Protein AF-0000000069282325 (afdb_homodimer)

Solvent-accessible surface area (backbone atoms only — not comparable to full-atom values): 50244 Å² total; per-residue (Å²): 66,55,32,49,25,69,45,40,58,44,73,39,79,39,74,32,34,41,27,24,21,74,77,53,56,70,60,73,75,55,69,49,64,54,60,47,85,83,35,63,87,55,70,37,55,46,41,60,53,33,36,23,54,58,71,39,31,24,34,30,33,50,75,58,65,69,77,54,68,86,50,83,54,43,50,70,36,52,60,74,49,69,88,50,70,65,40,50,31,32,39,40,18,41,39,78,93,52,82,46,77,39,75,33,65,33,29,32,67,45,75,44,69,40,68,32,70,80,31,67,33,75,34,57,30,33,31,26,58,19,75,50,51,86,12,26,28,7,3,35,26,22,31,65,86,76,58,25,28,45,20,36,24,40,68,62,84,47,90,89,54,83,54,67,53,17,31,23,36,34,15,33,58,50,42,49,52,48,51,51,45,27,66,38,48,60,67,59,48,45,41,34,66,56,37,62,92,58,79,64,43,35,72,44,47,75,50,76,57,38,30,89,51,56,43,68,44,67,40,56,20,62,46,44,36,58,74,62,60,46,80,86,60,48,14,25,36,27,51,37,61,52,61,53,55,37,67,83,52,95,79,31,63,58,68,67,79,65,67,65,49,61,68,26,26,43,28,24,55,67,83,30,54,24,34,30,77,32,32,20,73,50,75,89,40,78,35,48,46,62,44,62,50,55,71,44,56,59,66,40,72,36,50,30,34,30,42,49,94,79,34,79,42,82,41,62,38,66,25,38,61,75,66,52,20,32,44,68,63,81,70,75,58,50,75,53,43,43,34,55,54,38,36,31,32,29,59,50,36,43,69,64,55,63,72,39,55,78,79,66,50,55,34,58,59,47,29,37,54,56,49,41,65,40,41,95,69,27,56,31,48,30,22,39,59,32,27,46,82,45,81,71,39,39,63,52,76,56,39,72,71,82,50,31,34,55,47,24,48,73,85,41,71,43,29,27,61,70,52,44,46,49,54,51,55,59,54,59,71,39,72,68,59,71,46,38,37,36,32,40,44,48,92,45,54,48,75,50,42,36,46,44,59,63,31,70,61,47,37,53,49,48,24,64,73,71,68,45,59,74,45,27,57,45,86,45,62,42,64,61,120,66,54,31,50,25,69,45,40,57,43,72,38,80,39,72,31,33,41,28,23,21,75,79,53,54,70,59,75,74,54,70,49,64,56,60,48,84,84,36,63,87,55,70,38,54,46,42,60,52,33,36,24,54,59,72,39,32,26,36,31,33,53,75,57,65,70,76,52,67,87,50,83,55,44,50,70,36,50,61,72,50,67,88,51,71,65,40,51,33,33,40,40,19,41,39,79,92,51,82,47,78,40,76,34,64,35,30,31,67,44,75,43,68,40,67,31,69,81,33,66,33,74,34,58,31,33,31,26,59,20,73,52,51,86,13,26,30,8,3,35,25,22,31,64,86,76,58,25,28,44,20,37,24,41,69,64,84,49,90,86,58,83,56,67,55,18,33,23,38,34,15,32,57,50,43,50,53,48,50,51,45,28,67,39,49,59,67,58,47,45,41,37,66,56,38,62,91,57,81,63,43,35,73,44,46,76,51,76,56,37,31,87,50,57,42,68,44,67,41,56,20,62,46,45,36,58,74,61,60,46,80,86,60,48,14,25,36,27,50,38,60,52,62,54,58,38,67,84,52,96,79,30,62,57,69,67,78,65,66,65,48,60,68,26,26,44,28,23,55,67,83,29,55,24,34,30,77,33,33,22,72,49,75,90,39,77,34,48,45,62,44,62,48,54,71,43,58,61,65,40,72,36,50,32,35,27,43,50,95,78,36,81,40,80,41,62,38,66,25,38,62,73,67,52,19,31,45,68,63,80,69,75,59,52,77,51,44,44,32,54,53,39,38,31,31,30,60,51,35,42,68,65,55,64,74,38,56,80,76,66,49,54,36,57,58,47,29,38,54,56,49,41,65,40,42,97,71,28,58,31,48,30,22,40,57,32,28,46,84,46,81,71,39,39,64,51,76,57,40,72,72,80,51,32,35,54,46,24,50,73,84,40,72,41,28,27,60,68,51,45,42,49,52,52,56,57,53,60,72,37,72,66,58,71,48,38,36,35,33,41,44,48,92,45,54,47,74,51,41,35,45,42,60,62,31,68,60,46,35,54,50,50,23,62,74,70,69,44,59,72,46,29,59,45,84,45,63,45,64,60,122

pLDDT: mean 85.42, std 14.08, range [21.05, 98.5]

Secondary structure (DSSP, 8-state):
-EEEEEEEETTEEEEEEEE-HHHHTT-SS-EEE--TTTS-S-EEEEEEEEEEGGGTEEEEEESSGGGGTTSPPBPBPPTT--PPTT-EEEEEE--TT-SS-EEEEEEEEEEEEEE-TTT--EEEEEEE-S---TTTTT-EEEETTT--EEEEEE----SSS--S-EEEEEHHHHHHHHHHHHHS-HHHHHHHHHS-SSS--SPPEE---EE--EEEEE---HHHHHHTT-TT---EEEEEEPP---SSSTT----PPPSS-TT-EEEEETTEEP-TTSEEEETTEEEEHHHHHHTSPTT-EEEEEEEETTEEEEEEEE-EE---SS-S---S-PPP-EEETTEEEEE--HHHHHTS-GGGS-HHHHHHHHH---BTTBSS-EEEEEE---GGGBTBPPB----PEEEEETTEEP-SHHHHHHHHHHHHTSSSSEEEEEEE-TT--EEEEEESTTHHHHHHHHHHHHT--GGGTTT------/-EEEEEEEETTEEEEEEEE-HHHHTT-SS-EEE--TTTS-S-EEEEEEEEEEGGGTEEEEEESSGGGGTTSPPBPBPPTT--PPTT-EEEEEE--TT-SS-EEEEEEEEEEEEEE-TTT--EEEEEEE-S---TTTTT-EEEETTT--EEEEEE----SSS--S-EEEEEHHHHHHHHHHHHHS-HHHHHHHHHS-SSS--SPPEE---EE--EEEEE--SHHHHHHTT-TT---EEEEEEPP---SSSTT----PPPSS-TT-EEEEETTEEP-TTSEEEETTEEEEHHHHHHTSPTT-EEEEEEEETTEEEEEEEE-EE---SS-S---S-PPP-EEETTEEEEE--HHHHHTS-GGGS-HHHHHHHHH---BTTBSS-EEEEEE---GGGBTBPPB----PEEEEETTEEP-SHHHHHHHHHHHHTSSSSEEEEEEE-TT--EEEEEESTTHHHHHHHHHHHHT--GGGTTT------

Foldseek 3Di:
DWFWAWAAFQNRIATKTKFFQVVCWQPLWDWDADFVVPDPRDIFTKFWAEHEQQLGITIIATPPRVVCVVPDGAAADDLLAADDFQFKKKQWWAAPPDSGIDIWIWTWHDWAWDADQRQRHTETKTKTLTQDHPGRHTTFIAGPPPRHGQFGWHADPDPPDGPSIIMTRGRSLVVLRRVVSNPDHPVSSCQQVPPPPPSQRHDHHYFFFWDLQFDKAFPPDPVSCVVLQQVPAFFIFTAGGAQQQADDDNQHDSDDDFQDDHGKGWQAKQRFGQHRGQWTDGSNDIYRCSHVRRSDGQQDWGWTWIQDPNDTDITIGGIHGDAAQERSDDTPWDFWWADFLQFIKGFHYPVVQVVDDPVPRAPVSVCCVVPNGADSQARTFMWRQFGGDDPQQPPDDGGGPNTWTWQAKPPHGAHHRLSVLVVVVVVLVDQWDKIWTWTDGPVGIDIGIGTSHCRLVSLVVRCVVVVNPSCSNHSDGPTPD/DWFWAWAAFQNRTATKTKFFQVVCWQPLWDWDADFVVPDPRDIFTKFWAEHEQQLGITIIDTPPRVVCVVPDGAAADDLLAADDWFFKKKFWWAAPPDSGIDIWIWTWHDWAFDADQRQRDTETKTKTLTQDHPGRHTTFIAGPPPRHGQFGWHDHPDDPDRPSMIMTRGRSLVVLRRVVSNPDHPVSSCQQVPPPPPSQRDDHHYFFFWDLQFDWAFPPDPVSCVVLQQVPAFFIFTAGGAQQQADDDNLHDSDDDFQDDHGKGWQAKQRFGQHRGQWTDGSNDIYRCNHVRRSDGQQDWGWTWIQDPNDTDITIGGIHGDAAQERSDDTPWDFWWADFLQFIKGFHYPVVQVVDDPVPRAPVSVCCRVPNGADSQARTFMWRQFGGDDPQQPPDDGGGPNTWTWQAKPPHGAHHRLSVLVVVVVVLVDQWDKIWTWTDGPVGIDIGIGTSHCRLVSLVVRCVVVVNPSCSNHSDGPGPD

Structure (mmCIF, N/CA/C/O backbone):
data_AF-0000000069282325-model_v1
#
loop_
_entity.id
_entity.type
_entity.pdbx_description
1 polymer 'Protease Do-like PDZ domain-containing protein'
#
loop_
_atom_site.group_PDB
_atom_site.id
_atom_site.type_symbol
_atom_site.label_atom_id
_atom_site.label_alt_id
_atom_site.label_comp_id
_atom_site.label_asym_id
_atom_site.label_entity_id
_atom_site.label_seq_id
_atom_site.pdbx_PDB_ins_code
_atom_site.Cartn_x
_atom_site.Cartn_y
_atom_site.Cartn_z
_atom_site.occupancy
_atom_site.B_iso_or_equiv
_atom_site.auth_seq_id
_atom_site.auth_comp_id
_atom_site.auth_asym_id
_atom_site.auth_atom_id
_atom_site.pdbx_PDB_model_num
ATOM 1 N N . SER A 1 1 ? 0.704 37.031 -4.48 1 88.56 1 SER A N 1
ATOM 2 C CA . SER A 1 1 ? 0.218 38.312 -3.977 1 88.56 1 SER A CA 1
ATOM 3 C C . SER A 1 1 ? 0.228 38.375 -2.453 1 88.56 1 SER A C 1
ATOM 5 O O . SER A 1 1 ? 0.447 37.344 -1.804 1 88.56 1 SER A O 1
ATOM 7 N N . GLY A 1 2 ? 0.086 39.594 -1.885 1 92.12 2 GLY A N 1
ATOM 8 C CA . GLY A 1 2 ? 0.056 39.781 -0.444 1 92.12 2 GLY A CA 1
ATOM 9 C C . GLY A 1 2 ? -0.544 41.125 -0.033 1 92.12 2 GLY A C 1
ATOM 10 O O . GLY A 1 2 ? -0.777 42 -0.876 1 92.12 2 GLY A O 1
ATOM 11 N N . ALA A 1 3 ? -0.878 41.219 1.187 1 93.62 3 ALA A N 1
ATOM 12 C CA . ALA A 1 3 ? -1.47 42.438 1.742 1 93.62 3 ALA A CA 1
ATOM 13 C C . ALA A 1 3 ? -0.543 43.094 2.77 1 93.62 3 ALA A C 1
ATOM 15 O O . ALA A 1 3 ? 0.059 42.375 3.592 1 93.62 3 ALA A O 1
ATOM 16 N N . VAL A 1 4 ? -0.42 44.406 2.645 1 93.75 4 VAL A N 1
ATOM 17 C CA . VAL A 1 4 ? 0.321 45.125 3.676 1 93.75 4 VAL A CA 1
ATOM 18 C C . VAL A 1 4 ? -0.555 45.281 4.914 1 93.75 4 VAL A C 1
ATOM 20 O O . VAL A 1 4 ? -1.669 45.812 4.828 1 93.75 4 VAL A O 1
ATOM 23 N N . ILE A 1 5 ? -0.067 44.844 6.016 1 95.62 5 ILE A N 1
ATOM 24 C CA . ILE A 1 5 ? -0.786 44.969 7.277 1 95.62 5 ILE A CA 1
ATOM 25 C C . ILE A 1 5 ? 0.131 45.594 8.336 1 95.62 5 ILE A C 1
ATOM 27 O O . ILE A 1 5 ? 1.348 45.656 8.148 1 95.62 5 ILE A O 1
ATOM 31 N N . SER A 1 6 ? -0.548 46.125 9.375 1 93.38 6 SER A N 1
ATOM 32 C CA . SER A 1 6 ? 0.192 46.5 10.562 1 93.38 6 SER A CA 1
ATOM 33 C C . SER A 1 6 ? 0.178 45.406 11.617 1 93.38 6 SER A C 1
ATOM 35 O O . SER A 1 6 ? -0.881 44.875 11.953 1 93.38 6 SER A O 1
ATOM 37 N N . CYS A 1 7 ? 1.321 45.031 12.016 1 90.75 7 CYS A N 1
ATOM 38 C CA . CYS A 1 7 ? 1.396 44 13.039 1 90.75 7 CYS A CA 1
ATOM 39 C C . CYS A 1 7 ? 2.588 44.219 13.961 1 90.75 7 CYS A C 1
ATOM 41 O O . CYS A 1 7 ? 3.311 45.219 13.82 1 90.75 7 CYS A O 1
ATOM 43 N N . SER A 1 8 ? 2.57 43.438 15.016 1 90.44 8 SER A N 1
ATOM 44 C CA . SER A 1 8 ? 3.688 43.469 15.953 1 90.44 8 SER A CA 1
ATOM 45 C C . SER A 1 8 ? 4.594 42.25 15.789 1 90.44 8 SER A C 1
ATOM 47 O O . SER A 1 8 ? 4.129 41.125 15.836 1 90.44 8 SER A O 1
ATOM 49 N N . VAL A 1 9 ? 5.777 42.5 15.516 1 87.81 9 VAL A N 1
ATOM 50 C CA . VAL A 1 9 ? 6.781 41.438 15.43 1 87.81 9 VAL A CA 1
ATOM 51 C C . VAL A 1 9 ? 7.723 41.531 16.625 1 87.81 9 VAL A C 1
ATOM 53 O O . VAL A 1 9 ? 8.539 42.469 16.719 1 87.81 9 VAL A O 1
ATOM 56 N N . GLY A 1 10 ? 7.621 40.625 17.531 1 83.19 10 GLY A N 1
ATOM 57 C CA . GLY A 1 10 ? 8.43 40.688 18.734 1 83.19 10 GLY A CA 1
ATOM 58 C C . GLY A 1 10 ? 8.172 41.906 19.594 1 83.19 10 GLY A C 1
ATOM 59 O O . GLY A 1 10 ? 9.109 42.5 20.125 1 83.19 10 GLY A O 1
ATOM 60 N N . GLY A 1 11 ? 7.004 42.406 19.516 1 83.88 11 GLY A N 1
ATOM 61 C CA . GLY A 1 11 ? 6.645 43.531 20.344 1 83.88 11 GLY A CA 1
ATOM 62 C C . GLY A 1 11 ? 6.859 44.875 19.641 1 83.88 11 GLY A C 1
ATOM 63 O O . GLY A 1 11 ? 6.574 45.938 20.219 1 83.88 11 GLY A O 1
ATOM 64 N N . VAL A 1 12 ? 7.375 44.812 18.484 1 85.62 12 VAL A N 1
ATOM 65 C CA . VAL A 1 12 ? 7.629 46.062 17.75 1 85.62 12 VAL A CA 1
ATOM 66 C C . VAL A 1 12 ? 6.609 46.219 16.625 1 85.62 12 VAL A C 1
ATOM 68 O O . VAL A 1 12 ? 6.43 45.312 15.812 1 85.62 12 VAL A O 1
ATOM 71 N N . ALA A 1 13 ? 5.992 47.312 16.609 1 89 13 ALA A N 1
ATOM 72 C CA . ALA A 1 13 ? 5.02 47.594 15.562 1 89 13 ALA A CA 1
ATOM 73 C C . ALA A 1 13 ? 5.703 47.75 14.211 1 89 13 ALA A C 1
ATOM 75 O O . ALA A 1 13 ? 6.703 48.469 14.102 1 89 13 ALA A O 1
ATOM 76 N N . ARG A 1 14 ? 5.219 47.031 13.219 1 89.06 14 ARG A N 1
ATOM 77 C CA . ARG A 1 14 ? 5.785 47.062 11.875 1 89.06 14 ARG A CA 1
ATOM 78 C C . ARG A 1 14 ? 4.695 46.906 10.812 1 89.06 14 ARG A C 1
ATOM 80 O O . ARG A 1 14 ? 3.611 46.406 11.102 1 89.06 14 ARG A O 1
ATOM 87 N N . ARG A 1 15 ? 5.086 47.5 9.672 1 93.31 15 ARG A N 1
ATOM 88 C CA . ARG A 1 15 ? 4.34 47.094 8.477 1 93.31 15 ARG A CA 1
ATOM 89 C C . ARG A 1 15 ? 4.922 45.812 7.871 1 93.31 15 ARG A C 1
ATOM 91 O O . ARG A 1 15 ? 6.145 45.688 7.773 1 93.31 15 ARG A O 1
ATOM 98 N N . ALA A 1 16 ? 4.082 44.938 7.633 1 93.75 16 ALA A N 1
ATOM 99 C CA . ALA A 1 16 ? 4.488 43.625 7.082 1 93.75 16 ALA A CA 1
ATOM 100 C C . ALA A 1 16 ? 3.561 43.219 5.949 1 93.75 16 ALA A C 1
ATOM 102 O O . ALA A 1 16 ? 2.514 43.812 5.73 1 93.75 16 ALA A O 1
ATOM 103 N N . VAL A 1 17 ? 4.02 42.25 5.168 1 94.44 17 VAL A N 1
ATOM 104 C CA . VAL A 1 17 ? 3.217 41.688 4.078 1 94.44 17 VAL A CA 1
ATOM 105 C C . VAL A 1 17 ? 2.674 40.344 4.48 1 94.44 17 VAL A C 1
ATOM 107 O O . VAL A 1 17 ? 3.443 39.406 4.773 1 94.44 17 VAL A O 1
ATOM 110 N N . LEU A 1 18 ? 1.377 40.219 4.566 1 96.38 18 LEU A N 1
ATOM 111 C CA . LEU A 1 18 ? 0.688 38.938 4.801 1 96.38 18 LEU A CA 1
ATOM 112 C C . LEU A 1 18 ? 0.387 38.25 3.484 1 96.38 18 LEU A C 1
ATOM 114 O O . LEU A 1 18 ? -0.19 38.844 2.572 1 96.38 18 LEU A O 1
ATOM 118 N N . THR A 1 19 ? 0.821 36.969 3.326 1 95.19 19 THR A N 1
ATOM 119 C CA . THR A 1 19 ? 0.624 36.188 2.107 1 95.19 19 THR A CA 1
ATOM 120 C C . THR A 1 19 ? 0.444 34.719 2.432 1 95.19 19 THR A C 1
ATOM 122 O O . THR A 1 19 ? 0.155 34.375 3.574 1 95.19 19 THR A O 1
ATOM 125 N N . ALA A 1 20 ? 0.375 33.875 1.356 1 93.38 20 ALA A N 1
ATOM 126 C CA . ALA A 1 20 ? 0.228 32.438 1.534 1 93.38 20 ALA A CA 1
ATOM 127 C C . ALA A 1 20 ? 1.59 31.766 1.604 1 93.38 20 ALA A C 1
ATOM 129 O O . ALA A 1 20 ? 2.521 32.156 0.893 1 93.38 20 ALA A O 1
ATOM 130 N N . ALA A 1 21 ? 1.636 30.766 2.461 1 92.94 21 ALA A N 1
ATOM 131 C CA . ALA A 1 21 ? 2.885 30.031 2.629 1 92.94 21 ALA A CA 1
ATOM 132 C C . ALA A 1 21 ? 3.322 29.375 1.316 1 92.94 21 ALA A C 1
ATOM 134 O O . ALA A 1 21 ? 4.516 29.328 1.014 1 92.94 21 ALA A O 1
ATOM 135 N N . HIS A 1 22 ? 2.375 28.859 0.564 1 88.81 22 HIS A N 1
ATOM 136 C CA . HIS A 1 22 ? 2.746 28.156 -0.655 1 88.81 22 HIS A CA 1
ATOM 137 C C . HIS A 1 22 ? 3.348 29.109 -1.685 1 88.81 22 HIS A C 1
ATOM 139 O O . HIS A 1 22 ? 4.02 28.672 -2.621 1 88.81 22 HIS A O 1
ATOM 145 N N . VAL A 1 23 ? 3.086 30.375 -1.561 1 86.31 23 VAL A N 1
ATOM 146 C CA . VAL A 1 23 ? 3.621 31.375 -2.469 1 86.31 23 VAL A CA 1
ATOM 147 C C . VAL A 1 23 ? 5.125 31.531 -2.242 1 86.31 23 VAL A C 1
ATOM 149 O O . VAL A 1 23 ? 5.875 31.812 -3.182 1 86.31 23 VAL A O 1
ATOM 152 N N . ILE A 1 24 ? 5.574 31.297 -1.088 1 86.81 24 ILE A N 1
ATOM 153 C CA . ILE A 1 24 ? 6.973 31.562 -0.764 1 86.81 24 ILE A CA 1
ATOM 154 C C . ILE A 1 24 ? 7.719 30.234 -0.577 1 86.81 24 ILE A C 1
ATOM 156 O O . ILE A 1 24 ? 8.938 30.234 -0.383 1 86.81 24 ILE A O 1
ATOM 160 N N . ALA A 1 25 ? 7.004 29.172 -0.599 1 83.69 25 ALA A N 1
ATOM 161 C CA . ALA A 1 25 ? 7.594 27.875 -0.266 1 83.69 25 ALA A CA 1
ATOM 162 C C . ALA A 1 25 ? 8.789 27.578 -1.162 1 83.69 25 ALA A C 1
ATOM 164 O O . ALA A 1 25 ? 8.734 27.781 -2.377 1 83.69 25 ALA A O 1
ATOM 165 N N . ASP A 1 26 ? 9.914 27.078 -0.525 1 71.88 26 ASP A N 1
ATOM 166 C CA . ASP A 1 26 ? 11.125 26.562 -1.15 1 71.88 26 ASP A CA 1
ATOM 167 C C . ASP A 1 26 ? 11.844 27.656 -1.949 1 71.88 26 ASP A C 1
ATOM 169 O O . ASP A 1 26 ? 12.625 27.359 -2.855 1 71.88 26 ASP A O 1
ATOM 173 N N . SER A 1 27 ? 11.406 28.953 -1.62 1 72.56 27 SER A N 1
ATOM 174 C CA . SER A 1 27 ? 12.078 30.062 -2.281 1 72.56 27 SER A CA 1
ATOM 175 C C . SER A 1 27 ? 13.367 30.438 -1.552 1 72.56 27 SER A C 1
ATOM 177 O O . SER A 1 27 ? 13.414 30.422 -0.32 1 72.56 27 SER A O 1
ATOM 179 N N . ARG A 1 28 ? 14.406 30.656 -2.32 1 68.56 28 ARG A N 1
ATOM 180 C CA . ARG A 1 28 ? 15.688 31.062 -1.747 1 68.56 28 ARG A CA 1
ATOM 181 C C . ARG A 1 28 ? 15.867 32.562 -1.814 1 68.56 28 ARG A C 1
ATOM 183 O O . ARG A 1 28 ? 16.656 33.156 -1.056 1 68.56 28 ARG A O 1
ATOM 190 N N . TYR A 1 29 ? 15.25 33.188 -2.676 1 74.62 29 TYR A N 1
ATOM 191 C CA . TYR A 1 29 ? 15.312 34.625 -2.893 1 74.62 29 TYR A CA 1
ATOM 192 C C . TYR A 1 29 ? 13.93 35.188 -3.184 1 74.62 29 TYR A C 1
ATOM 194 O O . TYR A 1 29 ? 13.312 34.844 -4.199 1 74.62 29 TYR A O 1
ATOM 202 N N . LEU A 1 30 ? 13.477 36 -2.168 1 81.81 30 LEU A N 1
ATOM 203 C CA . LEU A 1 30 ? 12.117 36.531 -2.277 1 81.81 30 LEU A CA 1
ATOM 204 C C . LEU A 1 30 ? 12.117 38.031 -2.43 1 81.81 30 LEU A C 1
ATOM 206 O O . LEU A 1 30 ? 12.805 38.75 -1.688 1 81.81 30 LEU A O 1
ATOM 210 N N . GLN A 1 31 ? 11.43 38.469 -3.504 1 84.81 31 GLN A N 1
ATOM 211 C CA . GLN A 1 31 ? 11.227 39.906 -3.715 1 84.81 31 GLN A CA 1
ATOM 212 C C . GLN A 1 31 ? 9.742 40.219 -3.793 1 84.81 31 GLN A C 1
ATOM 214 O O . GLN A 1 31 ? 8.938 39.406 -4.242 1 84.81 31 GLN A O 1
ATOM 219 N N . VAL A 1 32 ? 9.438 41.406 -3.293 1 85 32 VAL A N 1
ATOM 220 C CA . VAL A 1 32 ? 8.07 41.906 -3.344 1 85 32 VAL A CA 1
ATOM 221 C C . VAL A 1 32 ? 8.031 43.188 -4.172 1 85 32 VAL A C 1
ATOM 223 O O . VAL A 1 32 ? 8.922 44.031 -4.07 1 85 32 VAL A O 1
ATOM 226 N N . GLN A 1 33 ? 7.094 43.281 -5.02 1 82.69 33 GLN A N 1
ATOM 227 C CA . GLN A 1 33 ? 6.836 44.469 -5.812 1 82.69 33 GLN A CA 1
ATOM 228 C C . GLN A 1 33 ? 5.527 45.125 -5.395 1 82.69 33 GLN A C 1
ATOM 230 O O . GLN A 1 33 ? 4.523 44.469 -5.176 1 82.69 33 GLN A O 1
ATOM 235 N N . ARG A 1 34 ? 5.664 46.469 -5.285 1 82.44 34 ARG A N 1
ATOM 236 C CA . ARG A 1 34 ? 4.449 47.219 -4.996 1 82.44 34 ARG A CA 1
ATOM 237 C C . ARG A 1 34 ? 3.559 47.312 -6.23 1 82.44 34 ARG A C 1
ATOM 239 O O . ARG A 1 34 ? 4.012 47.062 -7.352 1 82.44 34 ARG A O 1
ATOM 246 N N . THR A 1 35 ? 2.312 47.531 -5.914 1 78.06 35 THR A N 1
ATOM 247 C CA . THR A 1 35 ? 1.369 47.594 -7.023 1 78.06 35 THR A CA 1
ATOM 248 C C . THR A 1 35 ? 1.822 48.625 -8.07 1 78.06 35 THR A C 1
ATOM 250 O O . THR A 1 35 ? 2.16 49.75 -7.73 1 78.06 35 THR A O 1
ATOM 253 N N . ASN A 1 36 ? 1.718 48.188 -9.25 1 68.94 36 ASN A N 1
ATOM 254 C CA . ASN A 1 36 ? 2.201 49 -10.359 1 68.94 36 ASN A CA 1
ATOM 255 C C . ASN A 1 36 ? 1.26 50.156 -10.648 1 68.94 36 ASN A C 1
ATOM 257 O O . ASN A 1 36 ? 1.641 51.125 -11.328 1 68.94 36 ASN A O 1
ATOM 261 N N . ASP A 1 37 ? 0.172 50.031 -10.203 1 72.06 37 ASP A N 1
ATOM 262 C CA . ASP A 1 37 ? -0.803 51.094 -10.5 1 72.06 37 ASP A CA 1
ATOM 263 C C . ASP A 1 37 ? -0.429 52.406 -9.812 1 72.06 37 ASP A C 1
ATOM 265 O O . ASP A 1 37 ? -0.77 53.469 -10.297 1 72.06 37 ASP A O 1
ATOM 269 N N . ARG A 1 38 ? 0.29 52.281 -8.734 1 76.19 38 ARG A N 1
ATOM 270 C CA . ARG A 1 38 ? 0.593 53.469 -7.945 1 76.19 38 ARG A CA 1
ATOM 271 C C . ARG A 1 38 ? 2.1 53.688 -7.801 1 76.19 38 ARG A C 1
ATOM 273 O O . ARG A 1 38 ? 2.568 54.781 -7.566 1 76.19 38 ARG A O 1
ATOM 280 N N . PHE A 1 39 ? 2.668 52.5 -7.895 1 80 39 PHE A N 1
ATOM 281 C CA . PHE A 1 39 ? 4.098 52.562 -7.609 1 80 39 PHE A CA 1
ATOM 282 C C . PHE A 1 39 ? 4.91 52.062 -8.805 1 80 39 PHE A C 1
ATOM 284 O O . PHE A 1 39 ? 4.352 51.531 -9.766 1 80 39 PHE A O 1
ATOM 291 N N . GLY A 1 40 ? 6.176 52.375 -8.844 1 73.94 40 GLY A N 1
ATOM 292 C CA . GLY A 1 40 ? 7.051 51.875 -9.891 1 73.94 40 GLY A CA 1
ATOM 293 C C . GLY A 1 40 ? 7.332 50.406 -9.789 1 73.94 40 GLY A C 1
ATOM 294 O O . GLY A 1 40 ? 6.809 49.719 -8.898 1 73.94 40 GLY A O 1
ATOM 295 N N . GLY A 1 41 ? 7.879 49.781 -10.68 1 76.81 41 GLY A N 1
ATOM 296 C CA . GLY A 1 41 ? 8.188 48.375 -10.789 1 76.81 41 GLY A CA 1
ATOM 297 C C . GLY A 1 41 ? 9.359 47.969 -9.93 1 76.81 41 GLY A C 1
ATOM 298 O O . GLY A 1 41 ? 9.969 46.906 -10.164 1 76.81 41 GLY A O 1
ATOM 299 N N . GLU A 1 42 ? 9.586 48.781 -8.875 1 82.38 42 GLU A N 1
ATOM 300 C CA . GLU A 1 42 ? 10.727 48.438 -8.023 1 82.38 42 GLU A CA 1
ATOM 301 C C . GLU A 1 42 ? 10.461 47.188 -7.199 1 82.38 42 GLU A C 1
ATOM 303 O O . GLU A 1 42 ? 9.352 47 -6.711 1 82.38 42 GLU A O 1
ATOM 308 N N . LYS A 1 43 ? 11.43 46.406 -7.121 1 86.31 43 LYS A N 1
ATOM 309 C CA . LYS A 1 43 ? 11.375 45.156 -6.328 1 86.31 43 LYS A CA 1
ATOM 310 C C . LYS A 1 43 ? 12.188 45.312 -5.051 1 86.31 43 LYS A C 1
ATOM 312 O O . LYS A 1 43 ? 13.266 45.906 -5.055 1 86.31 43 LYS A O 1
ATOM 317 N N . PHE A 1 44 ? 11.68 44.812 -3.975 1 87 44 PHE A N 1
ATOM 318 C CA . PHE A 1 44 ? 12.305 44.938 -2.662 1 87 44 PHE A CA 1
ATOM 319 C C . PHE A 1 44 ? 12.609 43.562 -2.088 1 87 44 PHE A C 1
ATOM 321 O O . PHE A 1 44 ? 11.773 42.656 -2.146 1 87 44 PHE A O 1
ATOM 328 N N . ARG A 1 45 ? 13.797 43.5 -1.604 1 87.25 45 ARG A N 1
ATOM 329 C CA . ARG A 1 45 ? 14.148 42.281 -0.906 1 87.25 45 ARG A CA 1
ATOM 330 C C . ARG A 1 45 ? 13.336 42.094 0.373 1 87.25 45 ARG A C 1
ATOM 332 O O . ARG A 1 45 ? 13.078 43.094 1.076 1 87.25 45 ARG A O 1
ATOM 339 N N . THR A 1 46 ? 12.984 40.875 0.596 1 88.38 46 THR A N 1
ATOM 340 C CA . THR A 1 46 ? 12.109 40.625 1.73 1 88.38 46 THR A CA 1
ATOM 341 C C . THR A 1 46 ? 12.648 39.5 2.586 1 88.38 46 THR A C 1
ATOM 343 O O . THR A 1 46 ? 13.453 38.688 2.117 1 88.38 46 THR A O 1
ATOM 346 N N . ARG A 1 47 ? 12.281 39.531 3.799 1 87.44 47 ARG A N 1
ATOM 347 C CA . ARG A 1 47 ? 12.578 38.469 4.754 1 87.44 47 ARG A CA 1
ATOM 348 C C . ARG A 1 47 ? 11.297 37.812 5.242 1 87.44 47 ARG A C 1
ATOM 350 O O . ARG A 1 47 ? 10.312 38.469 5.555 1 87.44 47 ARG A O 1
ATOM 357 N N . VAL A 1 48 ? 11.375 36.5 5.305 1 91.06 48 VAL A N 1
ATOM 358 C CA . VAL A 1 48 ? 10.258 35.781 5.883 1 91.06 48 VAL A CA 1
ATOM 359 C C . VAL A 1 48 ? 10.367 35.781 7.406 1 91.06 48 VAL A C 1
ATOM 361 O O . VAL A 1 48 ? 11.336 35.25 7.965 1 91.06 48 VAL A O 1
ATOM 364 N N . VAL A 1 49 ? 9.461 36.344 8.016 1 92.12 49 VAL A N 1
ATOM 365 C CA . VAL A 1 49 ? 9.461 36.438 9.469 1 92.12 49 VAL A CA 1
ATOM 366 C C . VAL A 1 49 ? 8.852 35.188 10.07 1 92.12 49 VAL A C 1
ATOM 368 O O . VAL A 1 49 ? 9.375 34.625 11.039 1 92.12 49 VAL A O 1
ATOM 371 N N . ALA A 1 50 ? 7.762 34.812 9.562 1 94.56 50 ALA A N 1
ATOM 372 C CA . ALA A 1 50 ? 7.035 33.656 10.078 1 94.56 50 ALA A CA 1
ATOM 373 C C . ALA A 1 50 ? 6.32 32.906 8.953 1 94.56 50 ALA A C 1
ATOM 375 O O . ALA A 1 50 ? 5.918 33.5 7.957 1 94.56 50 ALA A O 1
ATOM 376 N N . VAL A 1 51 ? 6.18 31.641 9.141 1 93.94 51 VAL A N 1
ATOM 377 C CA . VAL A 1 51 ? 5.461 30.812 8.172 1 93.94 51 VAL A CA 1
ATOM 378 C C . VAL A 1 51 ? 4.723 29.688 8.891 1 93.94 51 VAL A C 1
ATOM 380 O O . VAL A 1 51 ? 5.227 29.141 9.875 1 93.94 51 VAL A O 1
ATOM 383 N N . CYS A 1 52 ? 3.535 29.422 8.523 1 94.62 52 CYS A N 1
ATOM 384 C CA . CYS A 1 52 ? 2.76 28.25 8.906 1 94.62 52 CYS A CA 1
ATOM 385 C C . CYS A 1 52 ? 2.234 27.516 7.684 1 94.62 52 CYS A C 1
ATOM 387 O O . CYS A 1 52 ? 1.16 27.844 7.172 1 94.62 52 CYS A O 1
ATOM 389 N N . HIS A 1 53 ? 2.908 26.531 7.328 1 92.56 53 HIS A N 1
ATOM 390 C CA . HIS A 1 53 ? 2.562 25.797 6.113 1 92.56 53 HIS A CA 1
ATOM 391 C C . HIS A 1 53 ? 1.246 25.047 6.273 1 92.56 53 HIS A C 1
ATOM 393 O O . HIS A 1 53 ? 0.496 24.875 5.309 1 92.56 53 HIS A O 1
ATOM 399 N N . GLU A 1 54 ? 0.882 24.625 7.402 1 92.81 54 GLU A N 1
ATOM 400 C CA . GLU A 1 54 ? -0.293 23.797 7.66 1 92.81 54 GLU A CA 1
ATOM 401 C C . GLU A 1 54 ? -1.58 24.562 7.352 1 92.81 54 GLU A C 1
ATOM 403 O O . GLU A 1 54 ? -2.555 23.969 6.871 1 92.81 54 GLU A O 1
ATOM 408 N N . VAL A 1 55 ? -1.55 25.891 7.602 1 94.12 55 VAL A N 1
ATOM 409 C CA . VAL A 1 55 ? -2.736 26.672 7.281 1 94.12 55 VAL A CA 1
ATOM 410 C C . VAL A 1 55 ? -2.398 27.703 6.199 1 94.12 55 VAL A C 1
ATOM 412 O O . VAL A 1 55 ? -3.102 28.703 6.039 1 94.12 55 VAL A O 1
ATOM 415 N N . ASP A 1 56 ? -1.244 27.609 5.602 1 93.81 56 ASP A N 1
ATOM 416 C CA . ASP A 1 56 ? -0.854 28.344 4.398 1 93.81 56 ASP A CA 1
ATOM 417 C C . ASP A 1 56 ? -0.807 29.844 4.664 1 93.81 56 ASP A C 1
ATOM 419 O O . ASP A 1 56 ? -1.407 30.625 3.924 1 93.81 56 ASP A O 1
ATOM 423 N N . LEU A 1 57 ? -0.048 30.234 5.656 1 96.5 57 LEU A N 1
ATOM 424 C CA . LEU A 1 57 ? 0.15 31.641 5.969 1 96.5 57 LEU A CA 1
ATOM 425 C C . LEU A 1 57 ? 1.636 31.969 6.07 1 96.5 57 LEU A C 1
ATOM 427 O O . LEU A 1 57 ? 2.424 31.156 6.562 1 96.5 57 LEU A O 1
ATOM 431 N N . ALA A 1 58 ? 1.941 33.125 5.633 1 95.81 58 ALA A N 1
ATOM 432 C CA . ALA A 1 58 ? 3.303 33.656 5.77 1 95.81 58 ALA A CA 1
ATOM 433 C C . ALA A 1 58 ? 3.303 35.156 6.004 1 95.81 58 ALA A C 1
ATOM 435 O O . ALA A 1 58 ? 2.402 35.875 5.543 1 95.81 58 ALA A O 1
ATOM 436 N N . LEU A 1 59 ? 4.246 35.625 6.727 1 95.56 59 LEU A N 1
ATOM 437 C CA . LEU A 1 59 ? 4.449 37.031 7.031 1 95.56 59 LEU A CA 1
ATOM 438 C C . LEU A 1 59 ? 5.84 37.5 6.598 1 95.56 59 LEU A C 1
ATOM 440 O O . LEU A 1 59 ? 6.844 36.875 6.996 1 95.56 59 LEU A O 1
ATOM 444 N N . LEU A 1 60 ? 5.863 38.531 5.805 1 93.5 60 LEU A N 1
ATOM 445 C CA . LEU A 1 60 ? 7.113 39.031 5.254 1 93.5 60 LEU A CA 1
ATOM 446 C C . LEU A 1 60 ? 7.375 40.469 5.719 1 93.5 60 LEU A C 1
ATOM 448 O O . LEU A 1 60 ? 6.438 41.25 5.898 1 93.5 60 LEU A O 1
ATOM 452 N N . VAL A 1 61 ? 8.602 40.781 5.867 1 90.69 61 VAL A N 1
ATOM 453 C CA . VAL A 1 61 ? 9.031 42.156 6.121 1 90.69 61 VAL A CA 1
ATOM 454 C C . VAL A 1 61 ? 10.094 42.562 5.105 1 90.69 61 VAL A C 1
ATOM 456 O O . VAL A 1 61 ? 10.969 41.75 4.758 1 90.69 61 VAL A O 1
ATOM 459 N N . LEU A 1 62 ? 9.898 43.719 4.633 1 88.44 62 LEU A N 1
ATOM 460 C CA . LEU A 1 62 ? 10.875 44.188 3.672 1 88.44 62 LEU A CA 1
ATOM 461 C C . LEU A 1 62 ? 12.141 44.688 4.379 1 88.44 62 LEU A C 1
ATOM 463 O O . LEU A 1 62 ? 12.078 45.219 5.488 1 88.44 62 LEU A O 1
ATOM 467 N N . GLU A 1 63 ? 13.211 44.469 3.699 1 83.69 63 GLU A N 1
ATOM 468 C CA . GLU A 1 63 ? 14.477 44.938 4.262 1 83.69 63 GLU A CA 1
ATOM 469 C C . GLU A 1 63 ? 14.516 46.469 4.348 1 83.69 63 GLU A C 1
ATOM 471 O O . GLU A 1 63 ? 15.062 47.031 5.297 1 83.69 63 GLU A O 1
ATOM 476 N N . ASP A 1 64 ? 13.953 47.031 3.277 1 82.75 64 ASP A N 1
ATOM 477 C CA . ASP A 1 64 ? 13.758 48.469 3.305 1 82.75 64 ASP A CA 1
ATOM 478 C C . ASP A 1 64 ? 12.43 48.844 3.963 1 82.75 64 ASP A C 1
ATOM 480 O O . ASP A 1 64 ? 11.383 48.844 3.307 1 82.75 64 ASP A O 1
ATOM 484 N N . ASP A 1 65 ? 12.453 49.219 5.172 1 74.56 65 ASP A N 1
ATOM 485 C CA . ASP A 1 65 ? 11.25 49.5 5.941 1 74.56 65 ASP A CA 1
ATOM 486 C C . ASP A 1 65 ? 10.469 50.656 5.324 1 74.56 65 ASP A C 1
ATOM 488 O O . ASP A 1 65 ? 9.242 50.719 5.449 1 74.56 65 ASP A O 1
ATOM 492 N N . GLY A 1 66 ? 11.141 51.469 4.699 1 81.62 66 GLY A N 1
ATOM 493 C CA . GLY A 1 66 ? 10.508 52.656 4.133 1 81.62 66 GLY A CA 1
ATOM 494 C C . GLY A 1 66 ? 9.664 52.344 2.91 1 81.62 66 GLY A C 1
ATOM 495 O O . GLY A 1 66 ? 8.812 53.125 2.521 1 81.62 66 GLY A O 1
ATOM 496 N N . ALA A 1 67 ? 9.867 51.188 2.41 1 85.38 67 ALA A N 1
ATOM 497 C CA . ALA A 1 67 ? 9.211 50.844 1.148 1 85.38 67 ALA A CA 1
ATOM 498 C C . ALA A 1 67 ? 7.703 50.719 1.334 1 85.38 67 ALA A C 1
ATOM 500 O O . ALA A 1 67 ? 6.938 50.844 0.378 1 85.38 67 ALA A O 1
ATOM 501 N N . LEU A 1 68 ? 7.254 50.438 2.566 1 88.44 68 LEU A N 1
ATOM 502 C CA . LEU A 1 68 ? 5.832 50.219 2.789 1 88.44 68 LEU A CA 1
ATOM 503 C C . LEU A 1 68 ? 5.188 51.406 3.482 1 88.44 68 LEU A C 1
ATOM 505 O O . LEU A 1 68 ? 3.979 51.406 3.73 1 88.44 68 LEU A O 1
ATOM 509 N N . GLU A 1 69 ? 5.926 52.438 3.754 1 85.06 69 GLU A N 1
ATOM 510 C CA . GLU A 1 69 ? 5.441 53.562 4.547 1 85.06 69 GLU A CA 1
ATOM 511 C C . GLU A 1 69 ? 4.332 54.312 3.82 1 85.06 69 GLU A C 1
ATOM 513 O O . GLU A 1 69 ? 3.404 54.844 4.453 1 85.06 69 GLU A O 1
ATOM 518 N N . ASP A 1 70 ? 4.422 54.312 2.523 1 85.88 70 ASP A N 1
ATOM 519 C CA . ASP A 1 70 ? 3.449 55.062 1.748 1 85.88 70 ASP A CA 1
ATOM 520 C C . ASP A 1 70 ? 2.193 54.25 1.474 1 85.88 70 ASP A C 1
ATOM 522 O O . ASP A 1 70 ? 1.25 54.719 0.846 1 85.88 70 ASP A O 1
ATOM 526 N N . ILE A 1 71 ? 2.158 53.062 1.965 1 88.81 71 ILE A N 1
ATOM 527 C CA . ILE A 1 71 ? 1.004 52.188 1.755 1 88.81 71 ILE A CA 1
ATOM 528 C C . ILE A 1 71 ? 0.187 52.094 3.041 1 88.81 71 ILE A C 1
ATOM 530 O O . ILE A 1 71 ? 0.72 51.75 4.102 1 88.81 71 ILE A O 1
ATOM 534 N N . ALA A 1 72 ? -1.048 52.469 2.967 1 89.69 72 ALA A N 1
ATOM 535 C CA . ALA A 1 72 ? -1.932 52.312 4.117 1 89.69 72 ALA A CA 1
ATOM 536 C C . ALA A 1 72 ? -2.172 50.844 4.418 1 89.69 72 ALA A C 1
ATOM 538 O O . ALA A 1 72 ? -2.711 50.094 3.584 1 89.69 72 ALA A O 1
ATOM 539 N N . PRO A 1 73 ? -1.785 50.406 5.59 1 94.44 73 PRO A N 1
ATOM 540 C CA . PRO A 1 73 ? -1.976 48.969 5.906 1 94.44 73 PRO A CA 1
ATOM 541 C C . PRO A 1 73 ? -3.447 48.594 6.047 1 94.44 73 PRO A C 1
ATOM 543 O O . PRO A 1 73 ? -4.258 49.406 6.508 1 94.44 73 PRO A O 1
ATOM 546 N N . LEU A 1 74 ? -3.781 47.438 5.605 1 94.94 74 LEU A N 1
ATOM 547 C CA . LEU A 1 74 ? -5.117 46.906 5.828 1 94.94 74 LEU A CA 1
ATOM 548 C C . LEU A 1 74 ? -5.258 46.344 7.242 1 94.94 74 LEU A C 1
ATOM 550 O O . LEU A 1 74 ? -4.293 45.812 7.805 1 94.94 74 LEU A O 1
ATOM 554 N N . ALA A 1 75 ? -6.492 46.5 7.797 1 95.69 75 ALA A N 1
ATOM 555 C CA . ALA A 1 75 ? -6.781 45.906 9.094 1 95.69 75 ALA A CA 1
ATOM 556 C C . ALA A 1 75 ? -7.34 44.469 8.938 1 95.69 75 ALA A C 1
ATOM 558 O O . ALA A 1 75 ? -8.242 44.25 8.141 1 95.69 75 ALA A O 1
ATOM 559 N N . VAL A 1 76 ? -6.742 43.594 9.695 1 96.62 76 VAL A N 1
ATOM 560 C CA . VAL A 1 76 ? -7.281 42.219 9.711 1 96.62 76 VAL A CA 1
ATOM 561 C C . VAL A 1 76 ? -8.531 42.188 10.586 1 96.62 76 VAL A C 1
ATOM 563 O O . VAL A 1 76 ? -8.562 42.781 11.672 1 96.62 76 VAL A O 1
ATOM 566 N N . ALA A 1 77 ? -9.508 41.438 10.094 1 96.38 77 ALA A N 1
ATOM 567 C CA . ALA A 1 77 ? -10.766 41.344 10.828 1 96.38 77 ALA A CA 1
ATOM 568 C C . ALA A 1 77 ? -10.562 40.625 12.156 1 96.38 77 ALA A C 1
ATOM 570 O O . ALA A 1 77 ? -9.484 40.094 12.422 1 96.38 77 ALA A O 1
ATOM 571 N N . SER A 1 78 ? -11.625 40.625 12.969 1 93.44 78 SER A N 1
ATOM 572 C CA . SER A 1 78 ? -11.586 40.156 14.344 1 93.44 78 SER A CA 1
ATOM 573 C C . SER A 1 78 ? -11.352 38.625 14.406 1 93.44 78 SER A C 1
ATOM 575 O O . SER A 1 78 ? -11.734 37.906 13.492 1 93.44 78 SER A O 1
ATOM 577 N N . ALA A 1 79 ? -10.688 38.25 15.539 1 92.88 79 ALA A N 1
ATOM 578 C CA . ALA A 1 79 ? -10.477 36.844 15.82 1 92.88 79 ALA A CA 1
ATOM 579 C C . ALA A 1 79 ? -11.781 36.156 16.219 1 92.88 79 ALA A C 1
ATOM 581 O O . ALA A 1 79 ? -11.875 34.938 16.25 1 92.88 79 ALA A O 1
ATOM 582 N N . LEU A 1 80 ? -12.742 36.906 16.484 1 92.75 80 LEU A N 1
ATOM 583 C CA . LEU A 1 80 ? -13.938 36.375 17.109 1 92.75 80 LEU A CA 1
ATOM 584 C C . LEU A 1 80 ? -15.117 36.375 16.141 1 92.75 80 LEU A C 1
ATOM 586 O O . LEU A 1 80 ? -16.25 36.094 16.516 1 92.75 80 LEU A O 1
ATOM 590 N N . GLU A 1 81 ? -14.781 36.75 14.906 1 91.94 81 GLU A N 1
ATOM 591 C CA . GLU A 1 81 ? -15.875 36.812 13.938 1 91.94 81 GLU A CA 1
ATOM 592 C C . GLU A 1 81 ? -15.492 36.156 12.617 1 91.94 81 GLU A C 1
ATOM 594 O O . GLU A 1 81 ? -14.367 36.312 12.141 1 91.94 81 GLU A O 1
ATOM 599 N N . LEU A 1 82 ? -16.453 35.406 12.117 1 94.62 82 LEU A N 1
ATOM 600 C CA . LEU A 1 82 ? -16.359 34.844 10.773 1 94.62 82 LEU A CA 1
ATOM 601 C C . LEU A 1 82 ? -17.375 35.5 9.836 1 94.62 82 LEU A C 1
ATOM 603 O O . LEU A 1 82 ? -18.469 35.875 10.266 1 94.62 82 LEU A O 1
ATOM 607 N N . PRO A 1 83 ? -16.938 35.656 8.594 1 93.62 83 PRO A N 1
ATOM 608 C CA . PRO A 1 83 ? -17.953 36.156 7.664 1 93.62 83 PRO A CA 1
ATOM 609 C C . PRO A 1 83 ? -19.141 35.219 7.516 1 93.62 83 PRO A C 1
ATOM 611 O O . PRO A 1 83 ? -19.016 34.031 7.785 1 93.62 83 PRO A O 1
ATOM 614 N N . ARG A 1 84 ? -20.375 35.719 7.16 1 91.19 84 ARG A N 1
ATOM 615 C CA . ARG A 1 84 ? -21.578 34.938 6.902 1 91.19 84 ARG A CA 1
ATOM 616 C C . ARG A 1 84 ? -21.688 34.594 5.422 1 91.19 84 ARG A C 1
ATOM 618 O O . ARG A 1 84 ? -21.172 35.312 4.566 1 91.19 84 ARG A O 1
ATOM 625 N N . VAL A 1 85 ? -22.281 33.594 5.301 1 90.81 85 VAL A N 1
ATOM 626 C CA . VAL A 1 85 ? -22.609 33.219 3.926 1 90.81 85 VAL A CA 1
ATOM 627 C C . VAL A 1 85 ? -23.359 34.375 3.26 1 90.81 85 VAL A C 1
ATOM 629 O O . VAL A 1 85 ? -24.234 35 3.869 1 90.81 85 VAL A O 1
ATOM 632 N N . PHE A 1 86 ? -23.047 34.688 2.061 1 91.44 86 PHE A N 1
ATOM 633 C CA . PHE A 1 86 ? -23.625 35.75 1.216 1 91.44 86 PHE A CA 1
ATOM 634 C C . PHE A 1 86 ? -22.984 37.094 1.486 1 91.44 86 PHE A C 1
ATOM 636 O O . PHE A 1 86 ? -23.25 38.062 0.789 1 91.44 86 PHE A O 1
ATOM 643 N N . ASP A 1 87 ? -22.078 37.125 2.504 1 95.06 87 ASP A N 1
ATOM 644 C CA . ASP A 1 87 ? -21.328 38.375 2.654 1 95.06 87 ASP A CA 1
ATOM 645 C C . ASP A 1 87 ? -20.516 38.688 1.399 1 95.06 87 ASP A C 1
ATOM 647 O O . ASP A 1 87 ? -19.922 37.781 0.806 1 95.06 87 ASP A O 1
ATOM 651 N N . LYS A 1 88 ? -20.562 39.906 0.984 1 96.38 88 LYS A N 1
ATOM 652 C CA . LYS A 1 88 ? -19.797 40.312 -0.193 1 96.38 88 LYS A CA 1
ATOM 653 C C . LYS A 1 88 ? -18.328 40.5 0.145 1 96.38 88 LYS A C 1
ATOM 655 O O . LYS A 1 88 ? -17.984 41.156 1.145 1 96.38 88 LYS A O 1
ATOM 660 N N . VAL A 1 89 ? -17.516 39.906 -0.741 1 95.12 89 VAL A N 1
ATOM 661 C CA . VAL A 1 89 ? -16.078 39.969 -0.526 1 95.12 89 VAL A CA 1
ATOM 662 C C . VAL A 1 89 ? -15.375 40.281 -1.843 1 95.12 89 VAL A C 1
ATOM 664 O O . VAL A 1 89 ? -15.938 40.094 -2.92 1 95.12 89 VAL A O 1
ATOM 667 N N . ARG A 1 90 ? -14.172 40.844 -1.709 1 93.44 90 ARG A N 1
ATOM 668 C CA . ARG A 1 90 ? -13.305 41.125 -2.84 1 93.44 90 ARG A CA 1
ATOM 669 C C . ARG A 1 90 ? -11.93 40.5 -2.656 1 93.44 90 ARG A C 1
ATOM 671 O O . ARG A 1 90 ? -11.391 40.469 -1.545 1 93.44 90 ARG A O 1
ATOM 678 N N . VAL A 1 91 ? -11.508 39.844 -3.709 1 90.38 91 VAL A N 1
ATOM 679 C CA . VAL A 1 91 ? -10.148 39.312 -3.711 1 90.38 91 VAL A CA 1
ATOM 680 C C . VAL A 1 91 ? -9.242 40.219 -4.551 1 90.38 91 VAL A C 1
ATOM 682 O O . VAL A 1 91 ? -9.586 40.594 -5.672 1 90.38 91 VAL A O 1
ATOM 685 N N . VAL A 1 92 ? -8.133 40.594 -3.965 1 87.12 92 VAL A N 1
ATOM 686 C CA . VAL A 1 92 ? -7.172 41.438 -4.652 1 87.12 92 VAL A CA 1
ATOM 687 C C . VAL A 1 92 ? -5.891 40.656 -4.922 1 87.12 92 VAL A C 1
ATOM 689 O O . VAL A 1 92 ? -5.387 39.938 -4.043 1 87.12 92 VAL A O 1
ATOM 692 N N . GLY A 1 93 ? -5.434 40.688 -6.191 1 82.94 93 GLY A N 1
ATOM 693 C CA . GLY A 1 93 ? -4.191 40 -6.512 1 82.94 93 GLY A CA 1
ATOM 694 C C . GLY A 1 93 ? -3.617 40.375 -7.855 1 82.94 93 GLY A C 1
ATOM 695 O O . GLY A 1 93 ? -4.094 41.344 -8.484 1 82.94 93 GLY A O 1
ATOM 696 N N . TYR A 1 94 ? -2.463 39.875 -8.164 1 74.62 94 TYR A N 1
ATOM 697 C CA . TYR A 1 94 ? -1.797 40.062 -9.445 1 74.62 94 TYR A CA 1
ATOM 698 C C . TYR A 1 94 ? -1.822 38.812 -10.289 1 74.62 94 TYR A C 1
ATOM 700 O O . TYR A 1 94 ? -1.03 37.875 -10.062 1 74.62 94 TYR A O 1
ATOM 708 N N . PRO A 1 95 ? -2.805 38.688 -11.188 1 61.34 95 PRO A N 1
ATOM 709 C CA . PRO A 1 95 ? -2.934 37.469 -11.961 1 61.34 95 PRO A CA 1
ATOM 710 C C . PRO A 1 95 ? -1.682 37.125 -12.773 1 61.34 95 PRO A C 1
ATOM 712 O O . PRO A 1 95 ? -0.882 38.031 -13.062 1 61.34 95 PRO A O 1
ATOM 715 N N . VAL A 1 96 ? -1.578 35.844 -13.117 1 58.84 96 VAL A N 1
ATOM 716 C CA . VAL A 1 96 ? -0.479 35.375 -13.953 1 58.84 96 VAL A CA 1
ATOM 717 C C . VAL A 1 96 ? -0.508 36.094 -15.297 1 58.84 96 VAL A C 1
ATOM 719 O O . VAL A 1 96 ? -1.538 36.125 -15.977 1 58.84 96 VAL A O 1
ATOM 722 N N . GLY A 1 97 ? 0.505 36.75 -15.68 1 55.28 97 GLY A N 1
ATOM 723 C CA . GLY A 1 97 ? 0.681 37.375 -16.984 1 55.28 97 GLY A CA 1
ATOM 724 C C . GLY A 1 97 ? 0.3 38.844 -17 1 55.28 97 GLY A C 1
ATOM 725 O O . GLY A 1 97 ? 0.507 39.531 -18 1 55.28 97 GLY A O 1
ATOM 726 N N . GLY A 1 98 ? -0.377 39.281 -15.93 1 60.94 98 GLY A N 1
ATOM 727 C CA . GLY A 1 98 ? -0.783 40.688 -15.977 1 60.94 98 GLY A CA 1
ATOM 728 C C . GLY A 1 98 ? 0.1 41.594 -15.133 1 60.94 98 GLY A C 1
ATOM 729 O O . GLY A 1 98 ? 0.848 41.125 -14.281 1 60.94 98 GLY A O 1
ATOM 730 N N . ASP A 1 99 ? 0.202 42.844 -15.594 1 64.12 99 ASP A N 1
ATOM 731 C CA . ASP A 1 99 ? 1.044 43.844 -14.93 1 64.12 99 ASP A CA 1
ATOM 732 C C . ASP A 1 99 ? 0.218 44.75 -14.016 1 64.12 99 ASP A C 1
ATOM 734 O O . ASP A 1 99 ? 0.742 45.688 -13.43 1 64.12 99 ASP A O 1
ATOM 738 N N . ALA A 1 100 ? -1.086 44.312 -13.922 1 73.56 100 ALA A N 1
ATOM 739 C CA . ALA A 1 100 ? -1.943 45.188 -13.109 1 73.56 100 ALA A CA 1
ATOM 740 C C . ALA A 1 100 ? -2.672 44.375 -12.039 1 73.56 100 ALA A C 1
ATOM 742 O O . ALA A 1 100 ? -2.857 43.156 -12.195 1 73.56 100 ALA A O 1
ATOM 743 N N . CYS A 1 101 ? -2.93 45.062 -10.977 1 80.19 101 CYS A N 1
ATOM 744 C CA . CYS A 1 101 ? -3.717 44.5 -9.898 1 80.19 101 CYS A CA 1
ATOM 745 C C . CYS A 1 101 ? -5.105 44.094 -10.383 1 80.19 101 CYS A C 1
ATOM 747 O O . CYS A 1 101 ? -5.723 44.812 -11.164 1 80.19 101 CYS A O 1
ATOM 749 N N . SER A 1 102 ? -5.484 42.875 -10.094 1 80.75 102 SER A N 1
ATOM 750 C CA . SER A 1 102 ? -6.816 42.406 -10.438 1 80.75 102 SER A CA 1
ATOM 751 C C . SER A 1 102 ? -7.68 42.219 -9.195 1 80.75 102 SER A C 1
ATOM 753 O O . SER A 1 102 ? -7.188 41.781 -8.148 1 80.75 102 SER A O 1
ATOM 755 N N . VAL A 1 103 ? -8.875 42.75 -9.367 1 85.5 103 VAL A N 1
ATOM 756 C CA . VAL A 1 103 ? -9.844 42.594 -8.289 1 85.5 103 VAL A CA 1
ATOM 757 C C . VAL A 1 103 ? -11.031 41.75 -8.773 1 85.5 103 VAL A C 1
ATOM 759 O O . VAL A 1 103 ? -11.586 42 -9.844 1 85.5 103 VAL A O 1
ATOM 762 N N . THR A 1 104 ? -11.344 40.75 -8.07 1 87.06 104 THR A N 1
ATOM 763 C CA . THR A 1 104 ? -12.547 39.969 -8.312 1 87.06 104 THR A CA 1
ATOM 764 C C . THR A 1 104 ? -13.492 40.031 -7.117 1 87.06 104 THR A C 1
ATOM 766 O O . THR A 1 104 ? -13.047 40.156 -5.977 1 87.06 104 THR A O 1
ATOM 769 N N . GLU A 1 105 ? -14.75 40.062 -7.488 1 90.69 105 GLU A N 1
ATOM 770 C CA . GLU A 1 105 ? -15.766 40.156 -6.441 1 90.69 105 GLU A CA 1
ATOM 771 C C . GLU A 1 105 ? -16.609 38.875 -6.398 1 90.69 105 GLU A C 1
ATOM 773 O O . GLU A 1 105 ? -16.797 38.219 -7.422 1 90.69 105 GLU A O 1
ATOM 778 N N . GLY A 1 106 ? -17.062 38.562 -5.207 1 92.38 106 GLY A N 1
ATOM 779 C CA . GLY A 1 106 ? -17.953 37.438 -4.973 1 92.38 106 GLY A CA 1
ATOM 780 C C . GLY A 1 106 ? -18.578 37.438 -3.592 1 92.38 106 GLY A C 1
ATOM 781 O O . GLY A 1 106 ? -18.719 38.5 -2.973 1 92.38 106 GLY A O 1
ATOM 782 N N . VAL A 1 107 ? -19.125 36.312 -3.27 1 93.88 107 VAL A N 1
ATOM 783 C CA . VAL A 1 107 ? -19.734 36.188 -1.947 1 93.88 107 VAL A CA 1
ATOM 784 C C . VAL A 1 107 ? -19.141 34.969 -1.235 1 93.88 107 VAL A C 1
ATOM 786 O O . VAL A 1 107 ? -18.547 34.094 -1.873 1 93.88 107 VAL A O 1
ATOM 789 N N . VAL A 1 108 ? -19.281 35 0.072 1 94.25 108 VAL A N 1
ATOM 790 C CA . VAL A 1 108 ? -18.906 33.812 0.862 1 94.25 108 VAL A CA 1
ATOM 791 C C . VAL A 1 108 ? -19.922 32.719 0.63 1 94.25 108 VAL A C 1
ATOM 793 O O . VAL A 1 108 ? -21.125 32.875 0.889 1 94.25 108 VAL A O 1
ATOM 796 N N . SER A 1 109 ? -19.406 31.609 0.23 1 93.31 109 SER A N 1
ATOM 797 C CA . SER A 1 109 ? -20.281 30.484 -0.096 1 93.31 109 SER A CA 1
ATOM 798 C C . SER A 1 109 ? -20.391 29.5 1.072 1 93.31 109 SER A C 1
ATOM 800 O O . SER A 1 109 ? -21.438 28.922 1.299 1 93.31 109 SER A O 1
ATOM 802 N N . ARG A 1 110 ? -19.266 29.234 1.729 1 92.38 110 ARG A N 1
ATOM 803 C CA . ARG A 1 110 ? -19.219 28.266 2.82 1 92.38 110 ARG A CA 1
ATOM 804 C C . ARG A 1 110 ? -18.125 28.625 3.826 1 92.38 110 ARG A C 1
ATOM 806 O O . ARG A 1 110 ? -17.141 29.281 3.477 1 92.38 110 ARG A O 1
ATOM 813 N N . VAL A 1 111 ? -18.344 28.375 5.062 1 93.62 111 VAL A N 1
ATOM 814 C CA . VAL A 1 111 ? -17.375 28.406 6.152 1 93.62 111 VAL A CA 1
ATOM 815 C C . VAL A 1 111 ? -17.328 27.031 6.832 1 93.62 111 VAL A C 1
ATOM 817 O O . VAL A 1 111 ? -18.297 26.625 7.473 1 93.62 111 VAL A O 1
ATOM 820 N N . GLU A 1 112 ? -16.203 26.297 6.684 1 93.62 112 GLU A N 1
ATOM 821 C CA . GLU A 1 112 ? -16.141 24.922 7.199 1 93.62 112 GLU A CA 1
ATOM 822 C C . GLU A 1 112 ? -14.703 24.438 7.277 1 93.62 112 GLU A C 1
ATOM 824 O O . GLU A 1 112 ? -13.781 25.125 6.836 1 93.62 112 GLU A O 1
ATOM 829 N N . VAL A 1 113 ? -14.562 23.375 7.926 1 93.31 113 VAL A N 1
ATOM 830 C CA . VAL A 1 113 ? -13.281 22.672 7.941 1 93.31 113 VAL A CA 1
ATOM 831 C C . VAL A 1 113 ? -13.078 21.922 6.625 1 93.31 113 VAL A C 1
ATOM 833 O O . VAL A 1 113 ? -13.953 21.172 6.199 1 93.31 113 VAL A O 1
ATOM 836 N N . GLN A 1 114 ? -12.008 22.25 6 1 89.81 114 GLN A N 1
ATOM 837 C CA . GLN A 1 114 ? -11.664 21.594 4.742 1 89.81 114 GLN A CA 1
ATOM 838 C C . GLN A 1 114 ? -10.164 21.328 4.652 1 89.81 114 GLN A C 1
ATOM 840 O O . GLN A 1 114 ? -9.383 21.859 5.441 1 89.81 114 GLN A O 1
ATOM 845 N N . GLU A 1 115 ? -9.852 20.531 3.719 1 87.44 115 GLU A N 1
ATOM 846 C CA . GLU A 1 115 ? -8.445 20.188 3.547 1 87.44 115 GLU A CA 1
ATOM 847 C C . GLU A 1 115 ? -7.699 21.281 2.789 1 87.44 115 GLU A C 1
ATOM 849 O O . GLU A 1 115 ? -8.164 21.75 1.748 1 87.44 115 GLU A O 1
ATOM 854 N N . TYR A 1 116 ? -6.613 21.672 3.338 1 86.31 116 TYR A N 1
ATOM 855 C CA . TYR A 1 116 ? -5.723 22.609 2.648 1 86.31 116 TYR A CA 1
ATOM 856 C C . TYR A 1 116 ? -4.887 21.875 1.6 1 86.31 116 TYR A C 1
ATOM 858 O O . TYR A 1 116 ? -4.238 20.875 1.9 1 86.31 116 TYR A O 1
ATOM 866 N N . SER A 1 117 ? -4.824 22.344 0.449 1 80.69 117 SER A N 1
ATOM 867 C CA . SER A 1 117 ? -4.105 21.688 -0.643 1 80.69 117 SER A CA 1
ATOM 868 C C . SER A 1 117 ? -2.602 21.688 -0.392 1 80.69 117 SER A C 1
ATOM 870 O O . SER A 1 117 ? -1.903 20.75 -0.792 1 80.69 117 SER A O 1
ATOM 872 N N . HIS A 1 118 ? -2.182 22.75 0.254 1 81.69 118 HIS A N 1
ATOM 873 C CA . HIS A 1 118 ? -0.752 22.922 0.479 1 81.69 118 HIS A CA 1
ATOM 874 C C . HIS A 1 118 ? -0.225 21.922 1.498 1 81.69 118 HIS A C 1
ATOM 876 O O . HIS A 1 118 ? 0.85 21.344 1.312 1 81.69 118 HIS A O 1
ATOM 882 N N . SER A 1 119 ? -0.929 21.609 2.479 1 82.69 119 SER A N 1
ATOM 883 C CA . SER A 1 119 ? -0.418 20.844 3.609 1 82.69 119 SER A CA 1
ATOM 884 C C . SER A 1 119 ? -1.165 19.531 3.762 1 82.69 119 SER A C 1
ATOM 886 O O . SER A 1 119 ? -0.733 18.641 4.508 1 82.69 119 SER A O 1
ATOM 888 N N . LEU A 1 120 ? -2.316 19.406 3.168 1 79.38 120 LEU A N 1
ATOM 889 C CA . LEU A 1 120 ? -3.201 18.25 3.277 1 79.38 120 LEU A CA 1
ATOM 890 C C . LEU A 1 120 ? -3.85 18.188 4.656 1 79.38 120 LEU A C 1
ATOM 892 O O . LEU A 1 120 ? -4.457 17.188 5.02 1 79.38 120 LEU A O 1
ATOM 896 N N . ARG A 1 121 ? -3.73 19.25 5.398 1 87.81 121 ARG A N 1
ATOM 897 C CA . ARG A 1 121 ? -4.359 19.328 6.711 1 87.81 121 ARG A CA 1
ATOM 898 C C . ARG A 1 121 ? -5.793 19.844 6.609 1 87.81 121 ARG A C 1
ATOM 900 O O . ARG A 1 121 ? -6.074 20.75 5.84 1 87.81 121 ARG A O 1
ATOM 907 N N . ALA A 1 122 ? -6.602 19.234 7.418 1 89.88 122 ALA A N 1
ATOM 908 C CA . ALA A 1 122 ? -7.953 19.781 7.551 1 89.88 122 ALA A CA 1
ATOM 909 C C . ALA A 1 122 ? -7.98 20.953 8.523 1 89.88 122 ALA A C 1
ATOM 911 O O . ALA A 1 122 ? -7.398 20.875 9.609 1 89.88 122 ALA A O 1
ATOM 912 N N . GLY A 1 123 ? -8.586 22 8.062 1 93.38 123 GLY A N 1
ATOM 913 C CA . GLY A 1 123 ? -8.719 23.188 8.891 1 93.38 123 GLY A CA 1
ATOM 914 C C . GLY A 1 123 ? -9.82 24.125 8.43 1 93.38 123 GLY A C 1
ATOM 915 O O . GLY A 1 123 ? -10.391 23.922 7.355 1 93.38 123 GLY A O 1
ATOM 916 N N . LEU A 1 124 ? -10.055 25.078 9.305 1 94.81 124 LEU A N 1
ATOM 917 C CA . LEU A 1 124 ? -11.094 26.047 9.016 1 94.81 124 LEU A CA 1
ATOM 918 C C . LEU A 1 124 ? -10.734 26.891 7.789 1 94.81 124 LEU A C 1
ATOM 920 O O . LEU A 1 124 ? -9.602 27.344 7.652 1 94.81 124 LEU A O 1
ATOM 924 N N . ALA A 1 125 ? -11.719 27 6.871 1 95.44 125 ALA A N 1
ATOM 925 C CA . ALA A 1 125 ? -11.492 27.781 5.656 1 95.44 125 ALA A CA 1
ATOM 926 C C . ALA A 1 125 ? -12.797 28.406 5.148 1 95.44 125 ALA A C 1
ATOM 928 O O . ALA A 1 125 ? -13.883 28 5.57 1 95.44 125 ALA A O 1
ATOM 929 N N . LEU A 1 126 ? -12.625 29.375 4.344 1 95 126 LEU A N 1
ATOM 930 C CA . LEU A 1 126 ? -13.734 30 3.625 1 95 126 LEU A CA 1
ATOM 931 C C . LEU A 1 126 ? -13.781 29.516 2.18 1 95 126 LEU A C 1
ATOM 933 O O . LEU A 1 126 ? -12.734 29.344 1.548 1 95 126 LEU A O 1
ATOM 937 N N . THR A 1 127 ? -14.922 29.281 1.741 1 93 127 THR A N 1
ATOM 938 C CA . THR A 1 127 ? -15.156 29.109 0.312 1 93 127 THR A CA 1
ATOM 939 C C . THR A 1 127 ? -15.906 30.297 -0.263 1 93 127 THR A C 1
ATOM 941 O O . THR A 1 127 ? -16.891 30.75 0.312 1 93 127 THR A O 1
ATOM 944 N N . VAL A 1 128 ? -15.367 30.812 -1.343 1 92.31 128 VAL A N 1
ATOM 945 C CA . VAL A 1 128 ? -15.977 31.984 -1.965 1 92.31 128 VAL A CA 1
ATOM 946 C C . VAL A 1 128 ? -16.203 31.719 -3.453 1 92.31 128 VAL A C 1
ATOM 948 O O . VAL A 1 128 ? -15.531 30.875 -4.047 1 92.31 128 VAL A O 1
ATOM 951 N N . ASP A 1 129 ? -17.109 32.375 -4.074 1 88.69 129 ASP A N 1
ATOM 952 C CA . ASP A 1 129 ? -17.375 32.188 -5.496 1 88.69 129 ASP A CA 1
ATOM 953 C C . ASP A 1 129 ? -16.625 33.219 -6.336 1 88.69 129 ASP A C 1
ATOM 955 O O . ASP A 1 129 ? -16.891 33.344 -7.535 1 88.69 129 ASP A O 1
ATOM 959 N N . ALA A 1 130 ? -15.82 33.969 -5.723 1 84.81 130 ALA A N 1
ATOM 960 C CA . ALA A 1 130 ? -14.922 34.844 -6.477 1 84.81 130 ALA A CA 1
ATOM 961 C C . ALA A 1 130 ? -13.859 34.031 -7.211 1 84.81 130 ALA A C 1
ATOM 963 O O . ALA A 1 130 ? -13.344 33.062 -6.676 1 84.81 130 ALA A O 1
ATOM 964 N N . ALA A 1 131 ? -13.602 34.375 -8.43 1 77.62 131 ALA A N 1
ATOM 965 C CA . ALA A 1 131 ? -12.57 33.688 -9.195 1 77.62 131 ALA A CA 1
ATOM 966 C C . ALA A 1 131 ? -11.195 33.875 -8.555 1 77.62 131 ALA A C 1
ATOM 968 O O . ALA A 1 131 ? -10.742 35 -8.359 1 77.62 131 ALA A O 1
ATOM 969 N N . ILE A 1 132 ? -10.672 32.906 -8.023 1 75.62 132 ILE A N 1
ATOM 970 C CA . ILE A 1 132 ? -9.312 32.906 -7.484 1 75.62 132 ILE A CA 1
ATOM 971 C C . ILE A 1 132 ? -8.383 32.125 -8.406 1 75.62 132 ILE A C 1
ATOM 973 O O . ILE A 1 132 ? -8.625 30.953 -8.68 1 75.62 132 ILE A O 1
ATOM 977 N N . ASN A 1 133 ? -7.461 32.781 -9.094 1 67.88 133 ASN A N 1
ATOM 978 C CA . ASN A 1 133 ? -6.477 32.156 -9.969 1 67.88 133 ASN A CA 1
ATOM 979 C C . ASN A 1 133 ? -5.07 32.25 -9.383 1 67.88 133 ASN A C 1
ATOM 981 O O . ASN A 1 133 ? -4.871 32.812 -8.312 1 67.88 133 ASN A O 1
ATOM 985 N N . SER A 1 134 ? -4.129 31.547 -9.961 1 65.75 134 SER A N 1
ATOM 986 C CA . SER A 1 134 ? -2.756 31.438 -9.469 1 65.75 134 SER A CA 1
ATOM 987 C C . SER A 1 134 ? -2.186 32.812 -9.141 1 65.75 134 SER A C 1
ATOM 989 O O . SER A 1 134 ? -1.396 32.969 -8.203 1 65.75 134 SER A O 1
ATOM 991 N N . GLY A 1 135 ? -2.65 33.781 -9.703 1 67.81 135 GLY A N 1
ATOM 992 C CA . GLY A 1 135 ? -2.127 35.125 -9.461 1 67.81 135 GLY A CA 1
ATOM 993 C C . GLY A 1 135 ? -2.711 35.781 -8.219 1 67.81 135 GLY A C 1
ATOM 994 O O . GLY A 1 135 ? -2.098 36.656 -7.633 1 67.81 135 GLY A O 1
ATOM 995 N N . ASN A 1 136 ? -3.855 35.25 -7.848 1 78.12 136 ASN A N 1
ATOM 996 C CA . ASN A 1 136 ? -4.508 35.844 -6.684 1 78.12 136 ASN A CA 1
ATOM 997 C C . ASN A 1 136 ? -4.121 35.125 -5.395 1 78.12 136 ASN A C 1
ATOM 999 O O . ASN A 1 136 ? -4.395 35.594 -4.297 1 78.12 136 ASN A O 1
ATOM 1003 N N . SER A 1 137 ? -3.414 34.031 -5.48 1 86.31 137 SER A N 1
ATOM 1004 C CA . SER A 1 137 ? -3.006 33.312 -4.281 1 86.31 137 SER A CA 1
ATOM 1005 C C . SER A 1 137 ? -2.143 34.188 -3.377 1 86.31 137 SER A C 1
ATOM 1007 O O . SER A 1 137 ? -1.238 34.875 -3.852 1 86.31 137 SER A O 1
ATOM 1009 N N . GLY A 1 138 ? -2.559 34.188 -2.137 1 90.44 138 GLY A N 1
ATOM 1010 C CA . GLY A 1 138 ? -1.852 34.969 -1.149 1 90.44 138 GLY A CA 1
ATOM 1011 C C . GLY A 1 138 ? -2.439 36.375 -0.975 1 90.44 138 GLY A C 1
ATOM 1012 O O . GLY A 1 138 ? -2.107 37.062 -0.019 1 90.44 138 GLY A O 1
ATOM 1013 N N . GLY A 1 139 ? -3.281 36.75 -1.892 1 91.69 139 GLY A N 1
ATOM 1014 C CA . GLY A 1 139 ? -3.939 38.062 -1.801 1 91.69 139 GLY A CA 1
ATOM 1015 C C . GLY A 1 139 ? -4.992 38.094 -0.712 1 91.69 139 GLY A C 1
ATOM 1016 O O . GLY A 1 139 ? -5.477 37.062 -0.252 1 91.69 139 GLY A O 1
ATOM 1017 N N . PRO A 1 140 ? -5.277 39.344 -0.269 1 94.69 140 PRO A N 1
ATOM 1018 C CA . PRO A 1 140 ? -6.289 39.5 0.781 1 94.69 140 PRO A CA 1
ATOM 1019 C C . PRO A 1 140 ? -7.711 39.312 0.261 1 94.69 140 PRO A C 1
ATOM 1021 O O . PRO A 1 140 ? -8.023 39.719 -0.858 1 94.69 140 PRO A O 1
ATOM 1024 N N . LEU A 1 141 ? -8.461 38.594 0.982 1 95.19 141 LEU A N 1
ATOM 1025 C CA . LEU A 1 141 ? -9.914 38.625 0.882 1 95.19 141 LEU A CA 1
ATOM 1026 C C . LEU A 1 141 ? -10.492 39.719 1.795 1 95.19 141 LEU A C 1
ATOM 1028 O O . LEU A 1 141 ? -10.391 39.594 3.02 1 95.19 141 LEU A O 1
ATOM 1032 N N . VAL A 1 142 ? -11.086 40.719 1.179 1 95.88 142 VAL A N 1
ATOM 1033 C CA . VAL A 1 142 ? -11.523 41.844 1.967 1 95.88 142 VAL A CA 1
ATOM 1034 C C . VAL A 1 142 ? -13.055 41.938 1.963 1 95.88 142 VAL A C 1
ATOM 1036 O O . VAL A 1 142 ? -13.688 41.656 0.945 1 95.88 142 VAL A O 1
ATOM 1039 N N . ASP A 1 143 ? -13.539 42.188 3.139 1 96.19 143 ASP A N 1
ATOM 1040 C CA . ASP A 1 143 ? -14.961 42.5 3.234 1 96.19 143 ASP A CA 1
ATOM 1041 C C . ASP A 1 143 ? -15.328 43.719 2.428 1 96.19 143 ASP A C 1
ATOM 1043 O O . ASP A 1 143 ? -14.695 44.781 2.582 1 96.19 143 ASP A O 1
ATOM 1047 N N . ALA A 1 144 ? -16.344 43.656 1.68 1 94.25 144 ALA A N 1
ATOM 1048 C CA . ALA A 1 144 ? -16.672 44.75 0.762 1 94.25 144 ALA A CA 1
ATOM 1049 C C . ALA A 1 144 ? -17.156 45.969 1.521 1 94.25 144 ALA A C 1
ATOM 1051 O O . ALA A 1 144 ? -16.953 47.094 1.073 1 94.25 144 ALA A O 1
ATOM 1052 N N . ALA A 1 145 ? -17.688 45.781 2.627 1 93.25 145 ALA A N 1
ATOM 1053 C CA . ALA A 1 145 ? -18.297 46.875 3.373 1 93.25 145 ALA A CA 1
ATOM 1054 C C . ALA A 1 145 ? -17.266 47.562 4.293 1 93.25 145 ALA A C 1
ATOM 1056 O O . ALA A 1 145 ? -17.25 48.781 4.43 1 93.25 145 ALA A O 1
ATOM 1057 N N . THR A 1 146 ? -16.422 46.812 4.871 1 93.5 146 THR A N 1
ATOM 1058 C CA . THR A 1 146 ? -15.547 47.344 5.914 1 93.5 146 THR A CA 1
ATOM 1059 C C . THR A 1 146 ? -14.109 47.438 5.414 1 93.5 146 THR A C 1
ATOM 1061 O O . THR A 1 146 ? -13.281 48.094 6.051 1 93.5 146 THR A O 1
ATOM 1064 N N . ALA A 1 147 ? -13.773 46.781 4.344 1 93.69 147 ALA A N 1
ATOM 1065 C CA . ALA A 1 147 ? -12.445 46.75 3.74 1 93.69 147 ALA A CA 1
ATOM 1066 C C . ALA A 1 147 ? -11.438 46.062 4.664 1 93.69 147 ALA A C 1
ATOM 1068 O O . ALA A 1 147 ? -10.234 46.281 4.547 1 93.69 147 ALA A O 1
ATOM 1069 N N . ARG A 1 148 ? -11.977 45.344 5.617 1 96.56 148 ARG A N 1
ATOM 1070 C CA . ARG A 1 148 ? -11.102 44.562 6.484 1 96.56 148 ARG A CA 1
ATOM 1071 C C . ARG A 1 148 ? -10.75 43.219 5.844 1 96.56 148 ARG A C 1
ATOM 1073 O O . ARG A 1 148 ? -11.555 42.656 5.113 1 96.56 148 ARG A O 1
ATOM 1080 N N . VAL A 1 149 ? -9.547 42.812 6.137 1 97.31 149 VAL A N 1
ATOM 1081 C CA . VAL A 1 149 ? -9.102 41.5 5.637 1 97.31 149 VAL A CA 1
ATOM 1082 C C . VAL A 1 149 ? -9.82 40.406 6.391 1 97.31 149 VAL A C 1
ATOM 1084 O O . VAL A 1 149 ? -9.555 40.188 7.578 1 97.31 149 VAL A O 1
ATOM 1087 N N . VAL A 1 150 ? -10.648 39.656 5.637 1 97.31 150 VAL A N 1
ATOM 1088 C CA . VAL A 1 150 ? -11.391 38.594 6.285 1 97.31 150 VAL A CA 1
ATOM 1089 C C . VAL A 1 150 ? -10.75 37.25 5.965 1 97.31 150 VAL A C 1
ATOM 1091 O O . VAL A 1 150 ? -11.156 36.219 6.504 1 97.31 150 VAL A O 1
ATOM 1094 N N . GLY A 1 151 ? -9.773 37.281 5.141 1 96.94 151 GLY A N 1
ATOM 1095 C CA . GLY A 1 151 ? -9.062 36.062 4.824 1 96.94 151 GLY A CA 1
ATOM 1096 C C . GLY A 1 151 ? -7.895 36.281 3.879 1 96.94 151 GLY A C 1
ATOM 1097 O O . GLY A 1 151 ? -7.688 37.375 3.375 1 96.94 151 GLY A O 1
ATOM 1098 N N . VAL A 1 152 ? -7.094 35.281 3.695 1 96.38 152 VAL A N 1
ATOM 1099 C CA . VAL A 1 152 ? -6.027 35.219 2.699 1 96.38 152 VAL A CA 1
ATOM 1100 C C . VAL A 1 152 ? -6.352 34.125 1.663 1 96.38 152 VAL A C 1
ATOM 1102 O O . VAL A 1 152 ? -6.531 32.969 2.006 1 96.38 152 VAL A O 1
ATOM 1105 N N . ALA A 1 153 ? -6.336 34.5 0.42 1 92.12 153 ALA A N 1
ATOM 1106 C CA . ALA A 1 153 ? -6.785 33.625 -0.656 1 92.12 153 ALA A CA 1
ATOM 1107 C C . ALA A 1 153 ? -5.742 32.562 -0.961 1 92.12 153 ALA A C 1
ATOM 1109 O O . ALA A 1 153 ? -4.539 32.844 -0.948 1 92.12 153 ALA A O 1
ATOM 1110 N N . PHE A 1 154 ? -6.273 31.328 -1.156 1 86.12 154 PHE A N 1
ATOM 1111 C CA . PHE A 1 154 ? -5.414 30.25 -1.655 1 86.12 154 PHE A CA 1
ATOM 1112 C C . PHE A 1 154 ? -6.16 29.375 -2.658 1 86.12 154 PHE A C 1
ATOM 1114 O O . PHE A 1 154 ? -7.391 29.359 -2.678 1 86.12 154 PHE A O 1
ATOM 1121 N N . GLN A 1 155 ? -5.387 28.797 -3.66 1 69.19 155 GLN A N 1
ATOM 1122 C CA . GLN A 1 155 ? -6.004 27.984 -4.695 1 69.19 155 GLN A CA 1
ATOM 1123 C C . GLN A 1 155 ? -6.004 26.5 -4.305 1 69.19 155 GLN A C 1
ATOM 1125 O O . GLN A 1 155 ? -5.07 26.031 -3.654 1 69.19 155 GLN A O 1
ATOM 1130 N N . LYS A 1 156 ? -7.156 25.922 -4.488 1 63.31 156 LYS A N 1
ATOM 1131 C CA . LYS A 1 156 ? -7.191 24.469 -4.418 1 63.31 156 LYS A CA 1
ATOM 1132 C C . LYS A 1 156 ? -6.945 23.844 -5.789 1 63.31 156 LYS A C 1
ATOM 1134 O O . LYS A 1 156 ? -7.414 24.359 -6.805 1 63.31 156 LYS A O 1
ATOM 1139 N N . LEU A 1 157 ? -5.828 23.078 -5.996 1 51.19 157 LEU A N 1
ATOM 1140 C CA . LEU A 1 157 ? -5.652 22.312 -7.23 1 51.19 157 LEU A CA 1
ATOM 1141 C C . LEU A 1 157 ? -6.723 21.234 -7.367 1 51.19 157 LEU A C 1
ATOM 1143 O O . LEU A 1 157 ? -6.871 20.391 -6.484 1 51.19 157 LEU A O 1
ATOM 1147 N N . VAL A 1 158 ? -7.75 21.438 -7.992 1 49.12 158 VAL A N 1
ATOM 1148 C CA . VAL A 1 158 ? -8.664 20.328 -8.227 1 49.12 158 VAL A CA 1
ATOM 1149 C C . VAL A 1 158 ? -8.211 19.547 -9.461 1 49.12 158 VAL A C 1
ATOM 1151 O O . VAL A 1 158 ? -7.602 20.109 -10.375 1 49.12 158 VAL A O 1
ATOM 1154 N N . ALA A 1 159 ? -8.164 18.188 -9.375 1 45.34 159 ALA A N 1
ATOM 1155 C CA . ALA A 1 159 ? -7.734 17.234 -10.375 1 45.34 159 ALA A CA 1
ATOM 1156 C C . ALA A 1 159 ? -8.172 17.656 -11.773 1 45.34 159 ALA A C 1
ATOM 1158 O O . ALA A 1 159 ? -7.426 17.484 -12.742 1 45.34 159 ALA A O 1
ATOM 1159 N N . ARG A 1 160 ? -9.422 17.547 -11.875 1 40.78 160 ARG A N 1
ATOM 1160 C CA . ARG A 1 160 ? -9.977 17.766 -13.203 1 40.78 160 ARG A CA 1
ATOM 1161 C C . ARG A 1 160 ? -10.531 19.172 -13.344 1 40.78 160 ARG A C 1
ATOM 1163 O O . ARG A 1 160 ? -11.68 19.438 -12.984 1 40.78 160 ARG A O 1
ATOM 1170 N N . GLY A 1 161 ? -9.719 20.219 -13.625 1 47.94 161 GLY A N 1
ATOM 1171 C CA . GLY A 1 161 ? -10.039 21.547 -14.117 1 47.94 161 GLY A CA 1
ATOM 1172 C C . GLY A 1 161 ? -10.039 22.594 -13.023 1 47.94 161 GLY A C 1
ATOM 1173 O O . GLY A 1 161 ? -9.594 22.344 -11.906 1 47.94 161 GLY A O 1
ATOM 1174 N N . VAL A 1 162 ? -10.133 23.938 -13.398 1 47.44 162 VAL A N 1
ATOM 1175 C CA . VAL A 1 162 ? -10.18 25.141 -12.586 1 47.44 162 VAL A CA 1
ATOM 1176 C C . VAL A 1 162 ? -11.43 25.141 -11.719 1 47.44 162 VAL A C 1
ATOM 1178 O O . VAL A 1 162 ? -12.547 24.969 -12.227 1 47.44 162 VAL A O 1
ATOM 1181 N N . GLU A 1 163 ? -11.273 24.734 -10.531 1 55.88 163 GLU A N 1
ATOM 1182 C CA . GLU A 1 163 ? -12.461 24.953 -9.711 1 55.88 163 GLU A CA 1
ATOM 1183 C C . GLU A 1 163 ? -12.891 26.406 -9.742 1 55.88 163 GLU A C 1
ATOM 1185 O O . GLU A 1 163 ? -12.055 27.312 -9.648 1 55.88 163 GLU A O 1
ATOM 1190 N N . LEU A 1 164 ? -14.047 26.625 -10.094 1 61.47 164 LEU A N 1
ATOM 1191 C CA . LEU A 1 164 ? -14.68 27.938 -10.102 1 61.47 164 LEU A CA 1
ATOM 1192 C C . LEU A 1 164 ? -14.812 28.484 -8.688 1 61.47 164 LEU A C 1
ATOM 1194 O O . LEU A 1 164 ? -15.25 29.625 -8.492 1 61.47 164 LEU A O 1
ATOM 1198 N N . GLN A 1 165 ? -14.32 27.688 -7.676 1 76.44 165 GLN A N 1
ATOM 1199 C CA . GLN A 1 165 ? -14.445 28.188 -6.309 1 76.44 165 GLN A CA 1
ATOM 1200 C C . GLN A 1 165 ? -13.078 28.5 -5.711 1 76.44 165 GLN A C 1
ATOM 1202 O O . GLN A 1 165 ? -12.094 27.812 -6 1 76.44 165 GLN A O 1
ATOM 1207 N N . GLY A 1 166 ? -13.07 29.688 -5.086 1 85.25 166 GLY A N 1
ATOM 1208 C CA . GLY A 1 166 ? -11.883 30.094 -4.352 1 85.25 166 GLY A CA 1
ATOM 1209 C C . GLY A 1 166 ? -11.938 29.734 -2.879 1 85.25 166 GLY A C 1
ATOM 1210 O O . GLY A 1 166 ? -13.016 29.484 -2.34 1 85.25 166 GLY A O 1
ATOM 1211 N N . HIS A 1 167 ? -10.797 29.656 -2.217 1 91.56 167 HIS A N 1
ATOM 1212 C CA . HIS A 1 167 ? -10.695 29.375 -0.789 1 91.56 167 HIS A CA 1
ATOM 1213 C C . HIS A 1 167 ? -9.82 30.406 -0.085 1 91.56 167 HIS A C 1
ATOM 1215 O O . HIS A 1 167 ? -8.992 31.062 -0.723 1 91.56 167 HIS A O 1
ATOM 1221 N N . ALA A 1 168 ? -10.07 30.562 1.22 1 94.5 168 ALA A N 1
ATOM 1222 C CA . ALA A 1 168 ? -9.281 31.531 1.975 1 94.5 168 ALA A CA 1
ATOM 1223 C C . ALA A 1 168 ? -9.102 31.078 3.422 1 94.5 168 ALA A C 1
ATOM 1225 O O . ALA A 1 168 ? -9.992 30.453 4 1 94.5 168 ALA A O 1
ATOM 1226 N N . VAL A 1 169 ? -7.957 31.391 3.939 1 96.75 169 VAL A N 1
ATOM 1227 C CA . VAL A 1 169 ? -7.723 31.25 5.371 1 96.75 169 VAL A CA 1
ATOM 1228 C C . VAL A 1 169 ? -8.492 32.312 6.133 1 96.75 169 VAL A C 1
ATOM 1230 O O . VAL A 1 169 ? -8.305 33.531 5.891 1 96.75 169 VAL A O 1
ATOM 1233 N N . PRO A 1 170 ? -9.289 32.031 7.09 1 97.38 170 PRO A N 1
ATOM 1234 C CA . PRO A 1 170 ? -10.172 33 7.727 1 97.38 170 PRO A CA 1
ATOM 1235 C C . PRO A 1 170 ? -9.438 33.875 8.75 1 97.38 170 PRO A C 1
ATOM 1237 O O . PRO A 1 170 ? -8.398 33.469 9.273 1 97.38 170 PRO A O 1
ATOM 1240 N N . ALA A 1 171 ? -10.008 34.969 9.07 1 97.69 171 ALA A N 1
ATOM 1241 C CA . ALA A 1 171 ? -9.43 36 9.93 1 97.69 171 ALA A CA 1
ATOM 1242 C C . ALA A 1 171 ? -9.086 35.438 11.305 1 97.69 171 ALA A C 1
ATOM 1244 O O . ALA A 1 171 ? -8.039 35.75 11.875 1 97.69 171 ALA A O 1
ATOM 1245 N N . PRO A 1 172 ? -9.914 34.594 11.875 1 97.06 172 PRO A N 1
ATOM 1246 C CA . PRO A 1 172 ? -9.555 34.062 13.195 1 97.06 172 PRO A CA 1
ATOM 1247 C C . PRO A 1 172 ? -8.211 33.312 13.188 1 97.06 172 PRO A C 1
ATOM 1249 O O . PRO A 1 172 ? -7.43 33.438 14.125 1 97.06 172 PRO A O 1
ATOM 1252 N N . LEU A 1 173 ? -7.949 32.562 12.188 1 97.25 173 LEU A N 1
ATOM 1253 C CA . LEU A 1 173 ? -6.676 31.859 12.094 1 97.25 173 LEU A CA 1
ATOM 1254 C C . LEU A 1 173 ? -5.535 32.844 11.836 1 97.25 173 LEU A C 1
ATOM 1256 O O . LEU A 1 173 ? -4.426 32.656 12.336 1 97.25 173 LEU A O 1
ATOM 1260 N N . ILE A 1 174 ? -5.805 33.875 11.062 1 97.88 174 ILE A N 1
ATOM 1261 C CA . ILE A 1 174 ? -4.805 34.906 10.812 1 97.88 174 ILE A CA 1
ATOM 1262 C C . ILE A 1 174 ? -4.422 35.594 12.125 1 97.88 174 ILE A C 1
ATOM 1264 O O . ILE A 1 174 ? -3.234 35.781 12.406 1 97.88 174 ILE A O 1
ATOM 1268 N N . GLN A 1 175 ? -5.449 35.969 12.836 1 97.31 175 GLN A N 1
ATOM 1269 C CA . GLN A 1 175 ? -5.211 36.656 14.109 1 97.31 175 GLN A CA 1
ATOM 1270 C C . GLN A 1 175 ? -4.398 35.75 15.055 1 97.31 175 GLN A C 1
ATOM 1272 O O . GLN A 1 175 ? -3.502 36.25 15.75 1 97.31 175 GLN A O 1
ATOM 1277 N N . ARG A 1 176 ? -4.711 34.531 15.094 1 95.94 176 ARG A N 1
ATOM 1278 C CA . ARG A 1 176 ? -3.934 33.594 15.906 1 95.94 176 ARG A CA 1
ATOM 1279 C C . ARG A 1 176 ? -2.477 33.562 15.453 1 95.94 176 ARG A C 1
ATOM 1281 O O . ARG A 1 176 ? -1.565 33.562 16.281 1 95.94 176 ARG A O 1
ATOM 1288 N N . PHE A 1 177 ? -2.322 33.438 14.211 1 96.62 177 PHE A N 1
ATOM 1289 C CA . PHE A 1 177 ? -0.995 33.438 13.602 1 96.62 177 PHE A CA 1
ATOM 1290 C C . PHE A 1 177 ? -0.221 34.688 14.008 1 96.62 177 PHE A C 1
ATOM 1292 O O . PHE A 1 177 ? 0.917 34.594 14.477 1 96.62 177 PHE A O 1
ATOM 1299 N N . LEU A 1 178 ? -0.807 35.844 13.898 1 96.5 178 LEU A N 1
ATOM 1300 C CA . LEU A 1 178 ? -0.168 37.094 14.219 1 96.5 178 LEU A CA 1
ATOM 1301 C C . LEU A 1 178 ? 0.108 37.219 15.719 1 96.5 178 LEU A C 1
ATOM 1303 O O . LEU A 1 178 ? 1.127 37.781 16.125 1 96.5 178 LEU A O 1
ATOM 1307 N N . ALA A 1 179 ? -0.792 36.688 16.484 1 95.25 179 ALA A N 1
ATOM 1308 C CA . ALA A 1 179 ? -0.595 36.719 17.938 1 95.25 179 ALA A CA 1
ATOM 1309 C C . ALA A 1 179 ? 0.632 35.906 18.328 1 95.25 179 ALA A C 1
ATOM 1311 O O . ALA A 1 179 ? 1.377 36.281 19.234 1 95.25 179 ALA A O 1
ATOM 1312 N N . GLU A 1 180 ? 0.806 34.812 17.703 1 94.56 180 GLU A N 1
ATOM 1313 C CA . GLU A 1 180 ? 1.975 34 17.984 1 94.56 180 GLU A CA 1
ATOM 1314 C C . GLU A 1 180 ? 3.262 34.688 17.562 1 94.56 180 GLU A C 1
ATOM 1316 O O . GLU A 1 180 ? 4.293 34.562 18.219 1 94.56 180 GLU A O 1
ATOM 1321 N N . VAL A 1 181 ? 3.215 35.344 16.469 1 94.38 181 VAL A N 1
ATOM 1322 C CA . VAL A 1 181 ? 4.363 36.125 16 1 94.38 181 VAL A CA 1
ATOM 1323 C C . VAL A 1 181 ? 4.695 37.219 17 1 94.38 181 VAL A C 1
ATOM 1325 O O . VAL A 1 181 ? 5.867 37.438 17.312 1 94.38 181 VAL A O 1
ATOM 1328 N N . GLU A 1 182 ? 3.695 37.844 17.469 1 93.5 182 GLU A N 1
ATOM 1329 C CA . GLU A 1 182 ? 3.869 38.906 18.438 1 93.5 182 GLU A CA 1
ATOM 1330 C C . GLU A 1 182 ? 4.504 38.406 19.734 1 93.5 182 GLU A C 1
ATOM 1332 O O . GLU A 1 182 ? 5.328 39.094 20.344 1 93.5 182 GLU A O 1
ATOM 1337 N N . SER A 1 183 ? 4.164 37.188 20.078 1 90.94 183 SER A N 1
ATOM 1338 C CA . SER A 1 183 ? 4.59 36.625 21.359 1 90.94 183 SER A CA 1
ATOM 1339 C C . SER A 1 183 ? 5.965 36 21.25 1 90.94 183 SER A C 1
ATOM 1341 O O . SER A 1 183 ? 6.52 35.531 22.25 1 90.94 183 SER A O 1
ATOM 1343 N N . ALA A 1 184 ? 6.469 35.906 20.047 1 89.25 184 ALA A N 1
ATOM 1344 C CA . ALA A 1 184 ? 7.789 35.281 19.875 1 89.25 184 ALA A CA 1
ATOM 1345 C C . ALA A 1 184 ? 8.852 36.062 20.641 1 89.25 184 ALA A C 1
ATOM 1347 O O . ALA A 1 184 ? 8.766 37.281 20.781 1 89.25 184 ALA A O 1
ATOM 1348 N N . SER A 1 185 ? 9.836 35.406 21.141 1 85.94 185 SER A N 1
ATOM 1349 C CA . SER A 1 185 ? 10.875 36.031 21.953 1 85.94 185 SER A CA 1
ATOM 1350 C C . SER A 1 185 ? 11.742 36.969 21.109 1 85.94 185 SER A C 1
ATOM 1352 O O . SER A 1 185 ? 11.859 36.781 19.891 1 85.94 185 SER A O 1
ATOM 1354 N N . ALA A 1 186 ? 12.297 37.844 21.875 1 82.69 186 ALA A N 1
ATOM 1355 C CA . ALA A 1 186 ? 13.195 38.781 21.234 1 82.69 186 ALA A CA 1
ATOM 1356 C C . ALA A 1 186 ? 14.391 38.062 20.609 1 82.69 186 ALA A C 1
ATOM 1358 O O . ALA A 1 186 ? 14.883 38.5 19.547 1 82.69 186 ALA A O 1
ATOM 1359 N N . GLU A 1 187 ? 14.742 37.031 21.266 1 83.88 187 GLU A N 1
ATOM 1360 C CA . GLU A 1 187 ? 15.883 36.281 20.766 1 83.88 187 GLU A CA 1
ATOM 1361 C C . GLU A 1 187 ? 15.586 35.656 19.406 1 83.88 187 GLU A C 1
ATOM 1363 O O . GLU A 1 187 ? 16.422 35.688 18.5 1 83.88 187 GLU A O 1
ATOM 1368 N N . ILE A 1 188 ? 14.406 35.188 19.297 1 85.38 188 ILE A N 1
ATOM 1369 C CA . ILE A 1 188 ? 14.008 34.562 18.047 1 85.38 188 ILE A CA 1
ATOM 1370 C C . ILE A 1 188 ? 13.883 35.594 16.953 1 85.38 188 ILE A C 1
ATOM 1372 O O . ILE A 1 188 ? 14.367 35.406 15.836 1 85.38 188 ILE A O 1
ATOM 1376 N N . ILE A 1 189 ? 13.359 36.719 17.281 1 85.38 189 ILE A N 1
ATOM 1377 C CA . ILE A 1 189 ? 13.141 37.781 16.328 1 85.38 189 ILE A CA 1
ATOM 1378 C C . ILE A 1 189 ? 14.477 38.375 15.891 1 85.38 189 ILE A C 1
ATOM 1380 O O . ILE A 1 189 ? 14.695 38.625 14.703 1 85.38 189 ILE A O 1
ATOM 1384 N N . ASP A 1 190 ? 15.336 38.531 16.844 1 84.44 190 ASP A N 1
ATOM 1385 C CA . ASP A 1 190 ? 16.672 39.062 16.531 1 84.44 190 ASP A CA 1
ATOM 1386 C C . ASP A 1 190 ? 17.406 38.125 15.578 1 84.44 190 ASP A C 1
ATOM 1388 O O . ASP A 1 190 ? 18.109 38.562 14.672 1 84.44 190 ASP A O 1
ATOM 1392 N N . ALA A 1 191 ? 17.188 36.906 15.859 1 83.81 191 ALA A N 1
ATOM 1393 C CA . ALA A 1 191 ? 17.828 35.906 15.008 1 83.81 191 ALA A CA 1
ATOM 1394 C C . ALA A 1 191 ? 17.312 36 13.57 1 83.81 191 ALA A C 1
ATOM 1396 O O . ALA A 1 191 ? 18.062 35.812 12.617 1 83.81 191 ALA A O 1
ATOM 1397 N N . ILE A 1 192 ? 16.125 36.25 13.422 1 83.75 192 ILE A N 1
ATOM 1398 C CA . ILE A 1 192 ? 15.5 36.375 12.109 1 83.75 192 ILE A CA 1
ATOM 1399 C C . ILE A 1 192 ? 16.062 37.594 11.375 1 83.75 192 ILE A C 1
ATOM 1401 O O . ILE A 1 192 ? 16.328 37.531 10.172 1 83.75 192 ILE A O 1
ATOM 1405 N N . PHE A 1 193 ? 16.391 38.656 12.117 1 79.94 193 PHE A N 1
ATOM 1406 C CA . PHE A 1 193 ? 16.797 39.906 11.492 1 79.94 193 PHE A CA 1
ATOM 1407 C C . PHE A 1 193 ? 18.312 40.031 11.43 1 79.94 193 PHE A C 1
ATOM 1409 O O . PHE A 1 193 ? 18.859 40.781 10.641 1 79.94 193 PHE A O 1
ATOM 1416 N N . ARG A 1 194 ? 19.156 39.5 12.445 1 71.81 194 ARG A N 1
ATOM 1417 C CA . ARG A 1 194 ? 20.609 39.531 12.43 1 71.81 194 ARG A CA 1
ATOM 1418 C C . ARG A 1 194 ? 21.172 38.812 11.219 1 71.81 194 ARG A C 1
ATOM 1420 O O . ARG A 1 194 ? 22.328 39 10.836 1 71.81 194 ARG A O 1
ATOM 1427 N N . GLY A 1 195 ? 20.734 37.75 10.953 1 55.5 195 GLY A N 1
ATOM 1428 C CA . GLY A 1 195 ? 21.391 37.062 9.836 1 55.5 195 GLY A CA 1
ATOM 1429 C C . GLY A 1 195 ? 21.641 38 8.656 1 55.5 195 GLY A C 1
ATOM 1430 O O . GLY A 1 195 ? 20.734 38.688 8.195 1 55.5 195 GLY A O 1
ATOM 1431 N N . GLY A 1 196 ? 23 38.906 8.734 1 44.25 196 GLY A N 1
ATOM 1432 C CA . GLY A 1 196 ? 23.578 39.812 7.734 1 44.25 196 GLY A CA 1
ATOM 1433 C C . GLY A 1 196 ? 22.891 39.719 6.387 1 44.25 196 GLY A C 1
ATOM 1434 O O . GLY A 1 196 ? 21.828 39.094 6.258 1 44.25 196 GLY A O 1
ATOM 1435 N N . SER A 1 197 ? 23.734 40.656 5.297 1 39.59 197 SER A N 1
ATOM 1436 C CA . SER A 1 197 ? 23.484 40.75 3.861 1 39.59 197 SER A CA 1
ATOM 1437 C C . SER A 1 197 ? 23.234 39.406 3.24 1 39.59 197 SER A C 1
ATOM 1439 O O . SER A 1 197 ? 23.109 39.281 2.021 1 39.59 197 SER A O 1
ATOM 1441 N N . SER A 1 198 ? 23.891 38.344 3.754 1 38.78 198 SER A N 1
ATOM 1442 C CA . SER A 1 198 ? 23.859 37.125 2.93 1 38.78 198 SER A CA 1
ATOM 1443 C C . SER A 1 198 ? 22.438 36.625 2.73 1 38.78 198 SER A C 1
ATOM 1445 O O . SER A 1 198 ? 21.547 36.938 3.521 1 38.78 198 SER A O 1
ATOM 1447 N N . ALA A 1 199 ? 22.141 36.219 1.636 1 44.06 199 ALA A N 1
ATOM 1448 C CA . ALA A 1 199 ? 20.922 35.719 1.012 1 44.06 199 ALA A CA 1
ATOM 1449 C C . ALA A 1 199 ? 20.031 35.031 2.041 1 44.06 199 ALA A C 1
ATOM 1451 O O . ALA A 1 199 ? 18.859 34.75 1.766 1 44.06 199 ALA A O 1
ATOM 1452 N N . SER A 1 200 ? 20.672 34.5 3.35 1 48.81 200 SER A N 1
ATOM 1453 C CA . SER A 1 200 ? 19.938 33.5 4.129 1 48.81 200 SER A CA 1
ATOM 1454 C C . SER A 1 200 ? 19.547 34.062 5.5 1 48.81 200 SER A C 1
ATOM 1456 O O . SER A 1 200 ? 20.406 34.188 6.383 1 48.81 200 SER A O 1
ATOM 1458 N N . 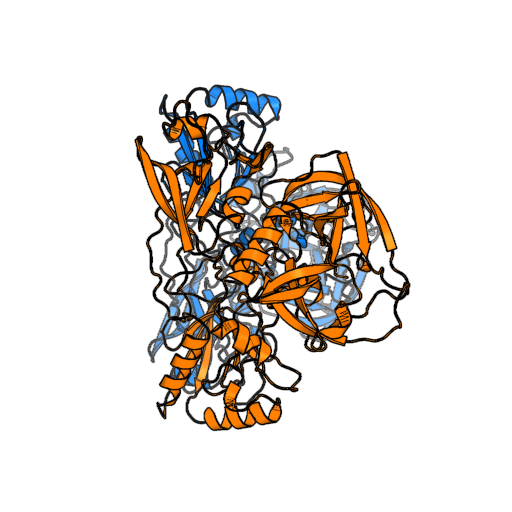GLY A 1 201 ? 18.938 35.281 5.754 1 54.62 201 GLY A N 1
ATOM 1459 C CA . GLY A 1 201 ? 18.406 35.5 7.094 1 54.62 201 GLY A CA 1
ATOM 1460 C C . GLY A 1 201 ? 18.172 34.188 7.844 1 54.62 201 GLY A C 1
ATOM 1461 O O . GLY A 1 201 ? 18.484 33.094 7.332 1 54.62 201 GLY A O 1
ATOM 1462 N N . GLY A 1 202 ? 18.203 34.375 9.344 1 65.75 202 GLY A N 1
ATOM 1463 C CA . GLY A 1 202 ? 17.875 33.188 10.102 1 65.75 202 GLY A CA 1
ATOM 1464 C C . GLY A 1 202 ? 16.594 32.5 9.633 1 65.75 202 GLY A C 1
ATOM 1465 O O . GLY A 1 202 ? 15.867 33.062 8.812 1 65.75 202 GLY A O 1
ATOM 1466 N N . PRO A 1 203 ? 16.422 31.391 10.031 1 80.19 203 PRO A N 1
ATOM 1467 C CA . PRO A 1 203 ? 15.188 30.672 9.68 1 80.19 203 PRO A CA 1
ATOM 1468 C C . PRO A 1 203 ? 13.938 31.359 10.234 1 80.19 203 PRO A C 1
ATOM 1470 O O . PRO A 1 203 ? 13.977 31.938 11.32 1 80.19 203 PRO A O 1
ATOM 1473 N N . PRO A 1 204 ? 12.977 31.531 9.422 1 89 204 PRO A N 1
ATOM 1474 C CA . PRO A 1 204 ? 11.727 32.125 9.906 1 89 204 PRO A CA 1
ATOM 1475 C C . PRO A 1 204 ? 11.141 31.359 11.094 1 89 204 PRO A C 1
ATOM 1477 O O . PRO A 1 204 ? 11.555 30.234 11.383 1 89 204 PRO A O 1
ATOM 1480 N N . LEU A 1 205 ? 10.352 32.125 11.812 1 91.06 205 LEU A N 1
ATOM 1481 C CA . LEU A 1 205 ? 9.523 31.438 12.805 1 91.06 205 LEU A CA 1
ATOM 1482 C C . LEU A 1 205 ? 8.594 30.438 12.141 1 91.06 205 LEU A C 1
ATOM 1484 O O . LEU A 1 205 ? 7.703 30.812 11.375 1 91.06 205 LEU A O 1
ATOM 1488 N N . ARG A 1 206 ? 8.852 29.188 12.406 1 90.31 206 ARG A N 1
ATOM 1489 C CA . ARG A 1 206 ? 7.996 28.141 11.836 1 90.31 206 ARG A CA 1
ATOM 1490 C C . ARG A 1 206 ? 6.895 27.75 12.812 1 90.31 206 ARG A C 1
ATOM 1492 O O . ARG A 1 206 ? 7.152 27.062 13.805 1 90.31 206 ARG A O 1
ATOM 1499 N N . LEU A 1 207 ? 5.77 28.156 12.508 1 92.88 207 LEU A N 1
ATOM 1500 C CA . LEU A 1 207 ? 4.621 27.891 13.367 1 92.88 207 LEU A CA 1
ATOM 1501 C C . LEU A 1 207 ? 3.908 26.609 12.922 1 92.88 207 LEU A C 1
ATOM 1503 O O . LEU A 1 207 ? 3.926 26.266 11.742 1 92.88 207 LEU A O 1
ATOM 1507 N N . ARG A 1 208 ? 3.334 25.953 13.93 1 91.81 208 ARG A N 1
ATOM 1508 C CA . ARG A 1 208 ? 2.592 24.703 13.703 1 91.81 208 ARG A CA 1
ATOM 1509 C C . ARG A 1 208 ? 1.181 24.812 14.273 1 91.81 208 ARG A C 1
ATOM 1511 O O . ARG A 1 208 ? 0.881 25.703 15.055 1 91.81 208 ARG A O 1
ATOM 1518 N N . MET A 1 209 ? 0.394 23.922 13.773 1 93.88 209 MET A N 1
ATOM 1519 C CA . MET A 1 209 ? -0.987 23.875 14.25 1 93.88 209 MET A CA 1
ATOM 1520 C C . MET A 1 209 ? -1.171 22.766 15.273 1 93.88 209 MET A C 1
ATOM 1522 O O . MET A 1 209 ? -0.465 21.75 15.234 1 93.88 209 MET A O 1
ATOM 1526 N N . PRO A 1 210 ? -2.066 22.969 16.188 1 93.56 210 PRO A N 1
ATOM 1527 C CA . PRO A 1 210 ? -2.307 21.938 17.203 1 93.56 210 PRO A CA 1
ATOM 1528 C C . PRO A 1 210 ? -3.055 20.734 16.656 1 93.56 210 PRO A C 1
ATOM 1530 O O . PRO A 1 210 ? -3.789 20.859 15.664 1 93.56 210 PRO A O 1
ATOM 1533 N N . SER A 1 211 ? -2.84 19.609 17.297 1 90.56 211 SER A N 1
ATOM 1534 C CA . SER A 1 211 ? -3.521 18.359 16.984 1 90.56 211 SER A CA 1
ATOM 1535 C C . SER A 1 211 ? -4.07 17.703 18.234 1 90.56 211 SER A C 1
ATOM 1537 O O . SER A 1 211 ? -3.594 17.969 19.344 1 90.56 211 SER A O 1
ATOM 1539 N N . MET A 1 212 ? -5.082 16.906 17.984 1 86.5 212 MET A N 1
ATOM 1540 C CA . MET A 1 212 ? -5.645 16.172 19.109 1 86.5 212 MET A CA 1
ATOM 1541 C C . MET A 1 212 ? -4.82 14.922 19.406 1 86.5 212 MET A C 1
ATOM 1543 O O . MET A 1 212 ? -4.879 14.375 20.5 1 86.5 212 MET A O 1
ATOM 1547 N N . GLY A 1 213 ? -4.113 14.453 18.406 1 84.69 213 GLY A N 1
ATOM 1548 C CA . GLY A 1 213 ? -3.293 13.266 18.594 1 84.69 213 GLY A CA 1
ATOM 1549 C C . GLY A 1 213 ? -4.102 11.984 18.625 1 84.69 213 GLY A C 1
ATOM 1550 O O . GLY A 1 213 ? -3.773 11.062 19.375 1 84.69 213 GLY A O 1
ATOM 1551 N N . CYS A 1 214 ? -5.215 11.977 17.984 1 88.56 214 CYS A N 1
ATOM 1552 C CA . CYS A 1 214 ? -6.035 10.766 17.984 1 88.56 214 CYS A CA 1
ATOM 1553 C C . CYS A 1 214 ? -6.879 10.688 16.719 1 88.56 214 CYS A C 1
ATOM 1555 O O . CYS A 1 214 ? -7.039 11.68 16.016 1 88.56 214 CYS A O 1
ATOM 1557 N N . ASP A 1 215 ? -7.273 9.516 16.438 1 89.81 215 ASP A N 1
ATOM 1558 C CA . ASP A 1 215 ? -8.297 9.266 15.422 1 89.81 215 ASP A CA 1
ATOM 1559 C C . ASP A 1 215 ? -9.672 9.109 16.062 1 89.81 215 ASP A C 1
ATOM 1561 O O . ASP A 1 215 ? -9.789 8.68 17.203 1 89.81 215 ASP A O 1
ATOM 1565 N N . TYR A 1 216 ? -10.672 9.547 15.344 1 93.44 216 TYR A N 1
ATOM 1566 C CA . TYR A 1 216 ? -12.016 9.438 15.898 1 93.44 216 TYR A CA 1
ATOM 1567 C C . TYR A 1 216 ? -13.031 9.109 14.812 1 93.44 216 TYR A C 1
ATOM 1569 O O . TYR A 1 216 ? -12.742 9.242 13.625 1 93.44 216 TYR A O 1
ATOM 1577 N N . GLN A 1 217 ? -14.188 8.617 15.219 1 93.75 217 GLN A N 1
ATOM 1578 C CA . GLN A 1 217 ? -15.273 8.297 14.289 1 93.75 217 GLN A CA 1
ATOM 1579 C C . GLN A 1 217 ? -16.609 8.836 14.789 1 93.75 217 GLN A C 1
ATOM 1581 O O . GLN A 1 217 ? -16.75 9.148 15.977 1 93.75 217 GLN A O 1
ATOM 1586 N N . SER A 1 218 ? -17.562 8.922 13.852 1 94.38 218 SER A N 1
ATOM 1587 C CA . SER A 1 218 ? -18.906 9.422 14.148 1 94.38 218 SER A CA 1
ATOM 1588 C C . SER A 1 218 ? -19.688 8.438 15.008 1 94.38 218 SER A C 1
ATOM 1590 O O . SER A 1 218 ? -19.484 7.227 14.906 1 94.38 218 SER A O 1
ATOM 1592 N N . LEU A 1 219 ? -20.516 8.992 15.805 1 96.25 219 LEU A N 1
ATOM 1593 C CA . LEU A 1 219 ? -21.422 8.18 16.609 1 96.25 219 LEU A CA 1
ATOM 1594 C C . LEU A 1 219 ? -22.859 8.312 16.109 1 96.25 219 LEU A C 1
ATOM 1596 O O . LEU A 1 219 ? -23.797 8.172 16.891 1 96.25 219 LEU A O 1
ATOM 1600 N N . GLU A 1 220 ? -22.969 8.539 14.93 1 92.12 220 GLU A N 1
ATOM 1601 C CA . GLU A 1 220 ? -24.281 8.656 14.32 1 92.12 220 GLU A CA 1
ATOM 1602 C C . GLU A 1 220 ? -25.062 7.352 14.445 1 92.12 220 GLU A C 1
ATOM 1604 O O . GLU A 1 220 ? -26.266 7.367 14.719 1 92.12 220 GLU A O 1
ATOM 1609 N N . PRO A 1 221 ? -24.453 6.23 14.312 1 91.38 221 PRO A N 1
ATOM 1610 C CA . PRO A 1 221 ? -25.219 4.98 14.391 1 91.38 221 PRO A CA 1
ATOM 1611 C C . PRO A 1 221 ? -25.766 4.715 15.789 1 91.38 221 PRO A C 1
ATOM 1613 O O . PRO A 1 221 ? -25 4.664 16.75 1 91.38 221 PRO A O 1
ATOM 1616 N N . ARG A 1 222 ? -27 4.41 15.852 1 92 222 ARG A N 1
ATOM 1617 C CA . ARG A 1 222 ? -27.688 4.254 17.125 1 92 222 ARG A CA 1
ATOM 1618 C C . ARG A 1 222 ? -27.141 3.074 17.906 1 92 222 ARG A C 1
ATOM 1620 O O . ARG A 1 222 ? -26.859 3.195 19.109 1 92 222 ARG A O 1
ATOM 1627 N N . ALA A 1 223 ? -26.938 1.972 17.203 1 92.75 223 ALA A N 1
ATOM 1628 C CA . ALA A 1 223 ? -26.469 0.763 17.891 1 92.75 223 ALA A CA 1
ATOM 1629 C C . ALA A 1 223 ? -25.094 0.976 18.5 1 92.75 223 ALA A C 1
ATOM 1631 O O . ALA A 1 223 ? -24.797 0.446 19.578 1 92.75 223 ALA A O 1
ATOM 1632 N N . LEU A 1 224 ? -24.25 1.691 17.812 1 94.25 224 LEU A N 1
ATOM 1633 C CA . LEU A 1 224 ? -22.922 1.997 18.344 1 94.25 224 LEU A CA 1
ATOM 1634 C C . LEU A 1 224 ? -23.031 2.814 19.641 1 94.25 224 LEU A C 1
ATOM 1636 O O . LEU A 1 224 ? -22.375 2.494 20.625 1 94.25 224 LEU A O 1
ATOM 1640 N N . ARG A 1 225 ? -23.875 3.77 19.703 1 95.5 225 ARG A N 1
ATOM 1641 C CA . ARG A 1 225 ? -24.078 4.59 20.891 1 95.5 225 ARG A CA 1
ATOM 1642 C C . ARG A 1 225 ? -24.609 3.748 22.062 1 95.5 225 ARG A C 1
ATOM 1644 O O . ARG A 1 225 ? -24.141 3.887 23.188 1 95.5 225 ARG A O 1
ATOM 1651 N N . GLU A 1 226 ? -25.578 2.916 21.734 1 94.44 226 GLU A N 1
ATOM 1652 C CA . GLU A 1 226 ? -26.172 2.066 22.766 1 94.44 226 GLU A CA 1
ATOM 1653 C C . GLU A 1 226 ? -25.141 1.104 23.344 1 94.44 226 GLU A C 1
ATOM 1655 O O . GLU A 1 226 ? -25.109 0.871 24.562 1 94.44 226 GLU A O 1
ATOM 1660 N N . SER A 1 227 ? -24.312 0.595 22.438 1 93.94 227 SER A N 1
ATOM 1661 C CA . SER A 1 227 ? -23.297 -0.359 22.875 1 93.94 227 SER A CA 1
ATOM 1662 C C . SER A 1 227 ? -22.297 0.296 23.828 1 93.94 227 SER A C 1
ATOM 1664 O O . SER A 1 227 ? -21.641 -0.388 24.609 1 93.94 227 SER A O 1
ATOM 1666 N N . LEU A 1 228 ? -22.141 1.595 23.75 1 95.12 228 LEU A N 1
ATOM 1667 C CA . LEU A 1 228 ? -21.188 2.334 24.562 1 95.12 228 LEU A CA 1
ATOM 1668 C C . LEU A 1 228 ? -21.859 2.846 25.844 1 95.12 228 LEU A C 1
ATOM 1670 O O . LEU A 1 228 ? -21.188 3.439 26.703 1 95.12 228 LEU A O 1
ATOM 1674 N N . GLY A 1 229 ? -23.156 2.684 25.953 1 95 229 GLY A N 1
ATOM 1675 C CA . GLY A 1 229 ? -23.875 3.131 27.141 1 95 229 GLY A CA 1
ATOM 1676 C C . GLY A 1 229 ? -23.938 4.641 27.266 1 95 229 GLY A C 1
ATOM 1677 O O . GLY A 1 229 ? -23.828 5.184 28.359 1 95 229 GLY A O 1
ATOM 1678 N N . LEU A 1 230 ? -24.125 5.301 26.219 1 95.38 230 LEU A N 1
ATOM 1679 C CA . LEU A 1 230 ? -24.031 6.758 26.203 1 95.38 230 LEU A CA 1
ATOM 1680 C C . LEU A 1 230 ? -25.344 7.383 26.703 1 95.38 230 LEU A C 1
ATOM 1682 O O . LEU A 1 230 ? -25.359 8.539 27.125 1 95.38 230 LEU A O 1
ATOM 1686 N N . GLY A 1 231 ? -26.516 6.656 26.578 1 93.62 231 GLY A N 1
ATOM 1687 C CA . GLY A 1 231 ? -27.797 7.289 26.844 1 93.62 231 GLY A CA 1
ATOM 1688 C C . GLY A 1 231 ? -28.109 8.422 25.875 1 93.62 231 GLY A C 1
ATOM 1689 O O . GLY A 1 231 ? -28.094 8.227 24.656 1 93.62 231 GLY A O 1
ATOM 1690 N N . LYS A 1 232 ? -28.312 9.609 26.375 1 93.62 232 LYS A N 1
ATOM 1691 C CA . LYS A 1 232 ? -28.672 10.75 25.531 1 93.62 232 LYS A CA 1
ATOM 1692 C C . LYS A 1 232 ? -27.438 11.586 25.188 1 93.62 232 LYS A C 1
ATOM 1694 O O . LYS A 1 232 ? -27.531 12.555 24.438 1 93.62 232 LYS A O 1
ATOM 1699 N N . ARG A 1 233 ? -26.406 11.164 25.672 1 95.69 233 ARG A N 1
ATOM 1700 C CA . ARG A 1 233 ? -25.172 11.906 25.453 1 95.69 233 ARG A CA 1
ATOM 1701 C C . ARG A 1 233 ? -24.719 11.812 24 1 95.69 233 ARG A C 1
ATOM 1703 O O . ARG A 1 233 ? -24.938 10.797 23.344 1 95.69 233 ARG A O 1
ATOM 1710 N N . LYS A 1 234 ? -24.156 12.898 23.562 1 96.94 234 LYS A N 1
ATOM 1711 C CA . LYS A 1 234 ? -23.594 12.961 22.203 1 96.94 234 LYS A CA 1
ATOM 1712 C C . LYS A 1 234 ? -22.078 13.156 22.25 1 96.94 234 LYS A C 1
ATOM 1714 O O . LYS A 1 234 ? -21.516 13.445 23.297 1 96.94 234 LYS A O 1
ATOM 1719 N N . GLY A 1 235 ? -21.469 12.906 21.125 1 98 235 GLY A N 1
ATOM 1720 C CA . GLY A 1 235 ? -20.016 13.023 21.016 1 98 235 GLY A CA 1
ATOM 1721 C C . GLY A 1 235 ? -19.438 12.203 19.875 1 98 235 GLY A C 1
ATOM 1722 O O . GLY A 1 235 ? -20.156 11.812 18.953 1 98 235 GLY A O 1
ATOM 1723 N N . ILE A 1 236 ? -18.141 12.062 19.922 1 97.56 236 ILE A N 1
ATOM 1724 C CA . ILE A 1 236 ? -17.453 11.25 18.922 1 97.56 236 ILE A CA 1
ATOM 1725 C C . ILE A 1 236 ? -16.609 10.18 19.609 1 97.56 236 ILE A C 1
ATOM 1727 O O . ILE A 1 236 ? -16.156 10.383 20.75 1 97.56 236 ILE A O 1
ATOM 1731 N N . LEU A 1 237 ? -16.391 9.062 18.922 1 97.19 237 LEU A N 1
ATOM 1732 C CA . LEU A 1 237 ? -15.656 7.941 19.484 1 97.19 237 LEU A CA 1
ATOM 1733 C C . LEU A 1 237 ? -14.18 8.023 19.109 1 97.19 237 LEU A C 1
ATOM 1735 O O . LEU A 1 237 ? -13.836 8.102 17.938 1 97.19 237 LEU A O 1
ATOM 1739 N N . ILE A 1 238 ? -13.336 8.023 20.141 1 95.12 238 ILE A N 1
ATOM 1740 C CA . ILE A 1 238 ? -11.898 7.98 19.906 1 95.12 238 ILE A CA 1
ATOM 1741 C C . ILE A 1 238 ? -11.477 6.559 19.547 1 95.12 238 ILE A C 1
ATOM 1743 O O . ILE A 1 238 ? -11.625 5.633 20.344 1 95.12 238 ILE A O 1
ATOM 1747 N N . SER A 1 239 ? -10.953 6.438 18.359 1 92.38 239 SER A N 1
ATOM 1748 C CA . SER A 1 239 ? -10.633 5.102 17.859 1 92.38 239 SER A CA 1
ATOM 1749 C C . SER A 1 239 ? -9.188 4.727 18.188 1 92.38 239 SER A C 1
ATOM 1751 O O . SER A 1 239 ? -8.891 3.561 18.453 1 92.38 239 SER A O 1
ATOM 1753 N N . ARG A 1 240 ? -8.32 5.68 18.172 1 89.12 240 ARG A N 1
ATOM 1754 C CA . ARG A 1 240 ? -6.906 5.414 18.422 1 89.12 240 ARG A CA 1
ATOM 1755 C C . ARG A 1 240 ? -6.18 6.684 18.859 1 89.12 240 ARG A C 1
ATOM 1757 O O . ARG A 1 240 ? -6.422 7.762 18.312 1 89.12 240 ARG A O 1
ATOM 1764 N N . CYS A 1 241 ? -5.367 6.531 19.766 1 87.44 241 CYS A N 1
ATOM 1765 C CA . CYS A 1 241 ? -4.523 7.637 20.203 1 87.44 241 CYS A CA 1
ATOM 1766 C C . CYS A 1 241 ? -3.104 7.484 19.656 1 87.44 241 CYS A C 1
ATOM 1768 O O . CYS A 1 241 ? -2.566 6.375 19.625 1 87.44 241 CYS A O 1
ATOM 1770 N N . HIS A 1 242 ? -2.582 8.539 19.25 1 82.25 242 HIS A N 1
ATOM 1771 C CA . HIS A 1 242 ? -1.238 8.547 18.672 1 82.25 242 HIS A CA 1
ATOM 1772 C C . HIS A 1 242 ? -0.191 8.828 19.75 1 82.25 242 HIS A C 1
ATOM 1774 O O . HIS A 1 242 ? -0.473 9.5 20.734 1 82.25 242 HIS A O 1
ATOM 1780 N N . HIS A 1 243 ? 0.958 8.242 19.562 1 72.06 243 HIS A N 1
ATOM 1781 C CA . HIS A 1 243 ? 2.07 8.578 20.438 1 72.06 243 HIS A CA 1
ATOM 1782 C C . HIS A 1 243 ? 2.57 10 20.188 1 72.06 243 HIS A C 1
ATOM 1784 O O . HIS A 1 243 ? 2.613 10.445 19.047 1 72.06 243 HIS A O 1
ATOM 1790 N N . ALA A 1 244 ? 2.691 10.688 21.312 1 65.94 244 ALA A N 1
ATOM 1791 C CA . ALA A 1 244 ? 3.277 12.016 21.141 1 65.94 244 ALA A CA 1
ATOM 1792 C C . ALA A 1 244 ? 4.75 11.914 20.75 1 65.94 244 ALA A C 1
ATOM 1794 O O . ALA A 1 244 ? 5.48 11.062 21.266 1 65.94 244 ALA A O 1
ATOM 1795 N N . GLY A 1 245 ? 5.086 12.273 19.547 1 62.97 245 GLY A N 1
ATOM 1796 C CA . GLY A 1 245 ? 6.477 12.266 19.125 1 62.97 245 GLY A CA 1
ATOM 1797 C C . GLY A 1 245 ? 7.387 13.039 20.062 1 62.97 245 GLY A C 1
ATOM 1798 O O . GLY A 1 245 ? 6.922 13.688 21 1 62.97 245 GLY A O 1
ATOM 1799 N N . PRO A 1 246 ? 8.695 12.781 20 1 57.25 246 PRO A N 1
ATOM 1800 C CA . PRO A 1 246 ? 9.656 13.523 20.828 1 57.25 246 PRO A CA 1
ATOM 1801 C C . PRO A 1 246 ? 9.562 15.031 20.625 1 57.25 246 PRO A C 1
ATOM 1803 O O . PRO A 1 246 ? 9.211 15.492 19.531 1 57.25 246 PRO A O 1
ATOM 1806 N N . GLN A 1 247 ? 9.391 15.688 21.75 1 53.16 247 GLN A N 1
ATOM 1807 C CA . GLN A 1 247 ? 9.492 17.141 21.688 1 53.16 247 GLN A CA 1
ATOM 1808 C C . GLN A 1 247 ? 10.891 17.578 21.281 1 53.16 247 GLN A C 1
ATOM 1810 O O . GLN A 1 247 ? 11.883 17.156 21.875 1 53.16 247 GLN A O 1
ATOM 1815 N N . GLY A 1 248 ? 11.055 18.203 20.125 1 49.19 248 GLY A N 1
ATOM 1816 C CA . GLY A 1 248 ? 12.336 18.734 19.672 1 49.19 248 GLY A CA 1
ATOM 1817 C C . GLY A 1 248 ? 13.07 17.781 18.734 1 49.19 248 GLY A C 1
ATOM 1818 O O . GLY A 1 248 ? 12.531 17.375 17.703 1 49.19 248 GLY A O 1
ATOM 1819 N N . ASP A 1 249 ? 14.266 17.188 19.391 1 49.5 249 ASP A N 1
ATOM 1820 C CA . ASP A 1 249 ? 15.258 16.406 18.656 1 49.5 249 ASP A CA 1
ATOM 1821 C C . ASP A 1 249 ? 14.789 14.953 18.5 1 49.5 249 ASP A C 1
ATOM 1823 O O . ASP A 1 249 ? 13.992 14.461 19.297 1 49.5 249 ASP A O 1
ATOM 1827 N N . ALA A 1 250 ? 14.93 14.43 17.25 1 52.12 250 ALA A N 1
ATOM 1828 C CA . ALA A 1 250 ? 14.586 13.062 16.891 1 52.12 250 ALA A CA 1
ATOM 1829 C C . ALA A 1 250 ? 14.773 12.117 18.078 1 52.12 250 ALA A C 1
ATOM 1831 O O . ALA A 1 250 ? 14.156 11.047 18.141 1 52.12 250 ALA A O 1
ATOM 1832 N N . ASP A 1 251 ? 15.57 12.469 18.984 1 50.81 251 ASP A N 1
ATOM 1833 C CA . ASP A 1 251 ? 15.93 11.602 20.094 1 50.81 251 ASP A CA 1
ATOM 1834 C C . ASP A 1 251 ? 15.195 12.016 21.375 1 50.81 251 ASP A C 1
ATOM 1836 O O . ASP A 1 251 ? 15.555 11.586 22.469 1 50.81 251 ASP A O 1
ATOM 1840 N N . GLY A 1 252 ? 14.273 12.906 21.219 1 56.06 252 GLY A N 1
ATOM 1841 C CA . GLY A 1 252 ? 13.656 13.391 22.438 1 56.06 252 GLY A CA 1
ATOM 1842 C C . GLY A 1 252 ? 12.672 12.406 23.031 1 56.06 252 GLY A C 1
ATOM 1843 O O . GLY A 1 252 ? 12.391 11.359 22.453 1 56.06 252 GLY A O 1
ATOM 1844 N N . GLU A 1 253 ? 12.484 12.508 24.359 1 58.09 253 GLU A N 1
ATOM 1845 C CA . GLU A 1 253 ? 11.625 11.617 25.141 1 58.09 253 GLU A CA 1
ATOM 1846 C C . GLU A 1 253 ? 10.172 11.727 24.688 1 58.09 253 GLU A C 1
ATOM 1848 O O . GLU A 1 253 ? 9.695 12.82 24.359 1 58.09 253 GLU A O 1
ATOM 1853 N N . PHE A 1 254 ? 9.664 10.695 24.203 1 59.91 254 PHE A N 1
ATOM 1854 C CA . PHE A 1 254 ? 8.227 10.602 23.984 1 59.91 254 PHE A CA 1
ATOM 1855 C C . PHE A 1 254 ? 7.465 10.883 25.281 1 59.91 254 PHE A C 1
ATOM 1857 O O . PHE A 1 254 ? 7.836 10.383 26.344 1 59.91 254 PHE A O 1
ATOM 1864 N N . THR A 1 255 ? 7.234 12.055 25.5 1 56.28 255 THR A N 1
ATOM 1865 C CA . THR A 1 255 ? 6.797 12.484 26.812 1 56.28 255 THR A CA 1
ATOM 1866 C C . THR A 1 255 ? 5.504 11.773 27.219 1 56.28 255 THR A C 1
ATOM 1868 O O . THR A 1 255 ? 5.43 11.156 28.281 1 56.28 255 THR A O 1
ATOM 1871 N N . ALA A 1 256 ? 4.328 12.602 27.141 1 57.56 256 ALA A N 1
ATOM 1872 C CA . ALA A 1 256 ? 3.16 12.562 28.016 1 57.56 256 ALA A CA 1
ATOM 1873 C C . ALA A 1 256 ? 2.105 11.602 27.469 1 57.56 256 ALA A C 1
ATOM 1875 O O . ALA A 1 256 ? 1.897 11.508 26.266 1 57.56 256 ALA A O 1
ATOM 1876 N N . GLU A 1 257 ? 1.806 10.648 28.312 1 63.75 257 GLU A N 1
ATOM 1877 C CA . GLU A 1 257 ? 0.639 9.812 28.047 1 63.75 257 GLU A CA 1
ATOM 1878 C C . GLU A 1 257 ? -0.578 10.656 27.688 1 63.75 257 GLU A C 1
ATOM 1880 O O . GLU A 1 257 ? -0.875 11.648 28.359 1 63.75 257 GLU A O 1
ATOM 1885 N N . PRO A 1 258 ? -1.156 10.367 26.484 1 74.5 258 PRO A N 1
ATOM 1886 C CA . PRO A 1 258 ? -2.365 11.109 26.125 1 74.5 258 PRO A CA 1
ATOM 1887 C C . PRO A 1 258 ? -3.469 10.992 27.172 1 74.5 258 PRO A C 1
ATOM 1889 O O . PRO A 1 258 ? -3.621 9.938 27.797 1 74.5 258 PRO A O 1
ATOM 1892 N N . ALA A 1 259 ? -4.02 12.164 27.5 1 86.31 259 ALA A N 1
ATOM 1893 C CA . ALA A 1 259 ? -5.184 12.156 28.391 1 86.31 259 ALA A CA 1
ATOM 1894 C C . ALA A 1 259 ? -6.32 11.336 27.797 1 86.31 259 ALA A C 1
ATOM 1896 O O . ALA A 1 259 ? -7.059 10.664 28.531 1 86.31 259 ALA A O 1
ATOM 1897 N N . LEU A 1 260 ? -6.371 11.328 26.531 1 91.62 260 LEU A N 1
ATOM 1898 C CA . LEU A 1 260 ? -7.387 10.562 25.812 1 91.62 260 LEU A CA 1
ATOM 1899 C C . LEU A 1 260 ? -6.945 9.109 25.641 1 91.62 260 LEU A C 1
ATOM 1901 O O . LEU A 1 260 ? -5.75 8.828 25.516 1 91.62 260 LEU A O 1
ATOM 1905 N N . GLN A 1 261 ? -7.91 8.242 25.703 1 91.69 261 GLN A N 1
ATOM 1906 C CA . GLN A 1 261 ? -7.684 6.82 25.484 1 91.69 261 GLN A CA 1
ATOM 1907 C C . GLN A 1 261 ? -8.602 6.277 24.406 1 91.69 261 GLN A C 1
ATOM 1909 O O . GLN A 1 261 ? -9.703 6.797 24.188 1 91.69 261 GLN A O 1
ATOM 1914 N N . SER A 1 262 ? -8.039 5.266 23.766 1 91 262 SER A N 1
ATOM 1915 C CA . SER A 1 262 ? -8.898 4.582 22.797 1 91 262 SER A CA 1
ATOM 1916 C C . SER A 1 262 ? -10.172 4.07 23.469 1 91 262 SER A C 1
ATOM 1918 O O . SER A 1 262 ? -10.125 3.506 24.562 1 91 262 SER A O 1
ATOM 1920 N N . GLY A 1 263 ? -11.297 4.344 22.812 1 93.5 263 GLY A N 1
ATOM 1921 C CA . GLY A 1 263 ? -12.57 3.918 23.375 1 93.5 263 GLY A CA 1
ATOM 1922 C C . GLY A 1 263 ? -13.312 5.031 24.094 1 93.5 263 GLY A C 1
ATOM 1923 O O . GLY A 1 263 ? -14.508 4.914 24.359 1 93.5 263 GLY A O 1
ATOM 1924 N N . ASP A 1 264 ? -12.586 6.113 24.375 1 96.62 264 ASP A N 1
ATOM 1925 C CA . ASP A 1 264 ? -13.25 7.281 24.953 1 96.62 264 ASP A CA 1
ATOM 1926 C C . ASP A 1 264 ? -14.273 7.867 23.984 1 96.62 264 ASP A C 1
ATOM 1928 O O . ASP A 1 264 ? -14.086 7.809 22.766 1 96.62 264 ASP A O 1
ATOM 1932 N N . VAL A 1 265 ? -15.336 8.312 24.578 1 98.19 265 VAL A N 1
ATOM 1933 C CA . VAL A 1 265 ? -16.219 9.195 23.812 1 98.19 265 VAL A CA 1
ATOM 1934 C C . VAL A 1 265 ? -15.969 10.648 24.219 1 98.19 265 VAL A C 1
ATOM 1936 O O . VAL A 1 265 ? -16.125 11 25.391 1 98.19 265 VAL A O 1
ATOM 1939 N N . LEU A 1 266 ? -15.547 11.453 23.281 1 98.12 266 LEU A N 1
ATOM 1940 C CA . LEU A 1 266 ? -15.352 12.875 23.547 1 98.12 266 LEU A CA 1
ATOM 1941 C C . LEU A 1 266 ? -16.688 13.617 23.5 1 98.12 266 LEU A C 1
ATOM 1943 O O . LEU A 1 266 ? -17.297 13.742 22.438 1 98.12 266 LEU A O 1
ATOM 1947 N N . LEU A 1 267 ? -17.094 14.117 24.641 1 98.5 267 LEU A N 1
ATOM 1948 C CA . LEU A 1 267 ? -18.391 14.773 24.766 1 98.5 267 LEU A CA 1
ATOM 1949 C C . LEU A 1 267 ? -18.266 16.266 24.5 1 98.5 267 LEU A C 1
ATOM 1951 O O . LEU A 1 267 ? -19.172 16.875 23.922 1 98.5 267 LEU A O 1
ATOM 1955 N N . ALA A 1 268 ? -17.25 16.797 24.984 1 98.31 268 ALA A N 1
ATOM 1956 C CA . ALA A 1 268 ? -17.031 18.234 24.828 1 98.31 268 ALA A CA 1
ATOM 1957 C C . ALA A 1 268 ? -15.539 18.547 24.672 1 98.31 268 ALA A C 1
ATOM 1959 O O . ALA A 1 268 ? -14.695 17.906 25.297 1 98.31 268 ALA A O 1
ATOM 1960 N N . PHE A 1 269 ? -15.25 19.5 23.844 1 97.69 269 PHE A N 1
ATOM 1961 C CA . PHE A 1 269 ? -13.906 20.016 23.625 1 97.69 269 PHE A CA 1
ATOM 1962 C C . PHE A 1 269 ? -13.812 21.484 24.031 1 97.69 269 PHE A C 1
ATOM 1964 O O . PHE A 1 269 ? -14.477 22.344 23.422 1 97.69 269 PHE A O 1
ATOM 1971 N N . ASP A 1 270 ? -12.969 21.797 25 1 96.69 270 ASP A N 1
ATOM 1972 C CA . ASP A 1 270 ? -12.719 23.156 25.422 1 96.69 270 ASP A CA 1
ATOM 1973 C C . ASP A 1 270 ? -14.023 23.891 25.734 1 96.69 270 ASP A C 1
ATOM 1975 O O . ASP A 1 270 ? -14.234 25.016 25.297 1 96.69 270 ASP A O 1
ATOM 1979 N N . GLY A 1 271 ? -14.898 23.188 26.312 1 95.44 271 GLY A N 1
ATOM 1980 C CA . GLY A 1 271 ? -16.156 23.766 26.75 1 95.44 271 GLY A CA 1
ATOM 1981 C C . GLY A 1 271 ? -17.234 23.719 25.688 1 95.44 271 GLY A C 1
ATOM 1982 O O . GLY A 1 271 ? -18.391 24.062 25.953 1 95.44 271 GLY A O 1
ATOM 1983 N N . HIS A 1 272 ? -16.969 23.297 24.5 1 97.38 272 HIS A N 1
ATOM 1984 C CA . HIS A 1 272 ? -17.953 23.188 23.422 1 97.38 272 HIS A CA 1
ATOM 1985 C C . HIS A 1 272 ? -18.5 21.766 23.328 1 97.38 272 HIS A C 1
ATOM 1987 O O . HIS A 1 272 ? -17.766 20.828 23.031 1 97.38 272 HIS A O 1
ATOM 1993 N N . ASN A 1 273 ? -19.781 21.625 23.469 1 98 273 ASN A N 1
ATOM 1994 C CA . ASN A 1 273 ? -20.406 20.312 23.344 1 98 273 ASN A CA 1
ATOM 1995 C C . ASN A 1 273 ? -20.422 19.812 21.906 1 98 273 ASN A C 1
ATOM 1997 O O . ASN A 1 273 ? -20.719 20.578 20.984 1 98 273 ASN A O 1
ATOM 2001 N N . LEU A 1 274 ? -20.062 18.531 21.797 1 98.31 274 LEU A N 1
ATOM 2002 C CA . LEU A 1 274 ? -19.984 17.953 20.453 1 98.31 274 LEU A CA 1
ATOM 2003 C C . LEU A 1 274 ? -21.234 17.141 20.141 1 98.31 274 LEU A C 1
ATOM 2005 O O . LEU A 1 274 ? -21.812 16.484 21.016 1 98.31 274 LEU A O 1
ATOM 2009 N N . ASP A 1 275 ? -21.672 17.203 18.891 1 97.44 275 ASP A N 1
ATOM 2010 C CA . ASP A 1 275 ? -22.703 16.266 18.453 1 97.44 275 ASP A CA 1
ATOM 2011 C C . ASP A 1 275 ? -22.078 14.977 17.922 1 97.44 275 ASP A C 1
ATOM 2013 O O . ASP A 1 275 ? -20.891 14.719 18.125 1 97.44 275 ASP A O 1
ATOM 2017 N N . GLU A 1 276 ? -22.859 14.086 17.359 1 96 276 GLU A N 1
ATOM 2018 C CA . GLU A 1 276 ? -22.438 12.75 16.969 1 96 276 GLU A CA 1
ATOM 2019 C C . GLU A 1 276 ? -21.453 12.797 15.812 1 96 276 GLU A C 1
ATOM 2021 O O . GLU A 1 276 ? -20.797 11.797 15.5 1 96 276 GLU A O 1
ATOM 2026 N N . ASN A 1 277 ? -21.391 13.945 15.219 1 94.88 277 ASN A N 1
ATOM 2027 C CA . ASN A 1 277 ? -20.484 14.094 14.086 1 94.88 277 ASN A CA 1
ATOM 2028 C C . ASN A 1 277 ? -19.328 15.031 14.422 1 94.88 277 ASN A C 1
ATOM 2030 O O . ASN A 1 277 ? -18.531 15.383 13.547 1 94.88 277 ASN A O 1
ATOM 2034 N N . GLY A 1 278 ? -19.203 15.484 15.602 1 97 278 GLY A N 1
ATOM 2035 C CA . GLY A 1 278 ? -18.078 16.297 16.047 1 97 278 GLY A CA 1
ATOM 2036 C C . GLY A 1 278 ? -18.281 17.781 15.82 1 97 278 GLY A C 1
ATOM 2037 O O . GLY A 1 278 ? -17.344 18.562 15.875 1 97 278 GLY A O 1
ATOM 2038 N N . PHE A 1 279 ? -19.5 18.172 15.539 1 97.25 279 PHE A N 1
ATOM 2039 C CA . PHE A 1 279 ? -19.797 19.578 15.352 1 97.25 279 PHE A CA 1
ATOM 2040 C C . PHE A 1 279 ? -20.156 20.234 16.672 1 97.25 279 PHE A C 1
ATOM 2042 O O . PHE A 1 279 ? -20.688 19.578 17.578 1 97.25 279 PHE A O 1
ATOM 2049 N N . CYS A 1 280 ? -19.906 21.5 16.812 1 97.44 280 CYS A N 1
ATOM 2050 C CA . CYS A 1 280 ? -20.203 22.281 18 1 97.44 280 CYS A CA 1
ATOM 2051 C C . CYS A 1 280 ? -20.531 23.734 17.641 1 97.44 280 CYS A C 1
ATOM 2053 O O . CYS A 1 280 ? -20.375 24.141 16.484 1 97.44 280 CYS A O 1
ATOM 2055 N N . ASP A 1 281 ? -21.047 24.422 18.641 1 96.62 281 ASP A N 1
ATOM 2056 C CA . ASP A 1 281 ? -21.281 25.859 18.5 1 96.62 281 ASP A CA 1
ATOM 2057 C C . ASP A 1 281 ? -20 26.656 18.688 1 96.62 281 ASP A C 1
ATOM 2059 O O . ASP A 1 281 ? -19.359 26.562 19.75 1 96.62 281 ASP A O 1
ATOM 2063 N N . LEU A 1 282 ? -19.594 27.312 17.641 1 95.06 282 LEU A N 1
ATOM 2064 C CA . LEU A 1 282 ? -18.359 28.094 17.656 1 95.06 282 LEU A CA 1
ATOM 2065 C C . LEU A 1 282 ? -18.5 29.359 16.828 1 95.06 282 LEU A C 1
ATOM 2067 O O . LEU A 1 282 ? -18.938 29.297 15.68 1 95.06 282 LEU A O 1
ATOM 2071 N N . LEU A 1 283 ? -18.172 30.5 17.406 1 93.75 283 LEU A N 1
ATOM 2072 C CA . LEU A 1 283 ? -18.172 31.797 16.719 1 93.75 283 LEU A CA 1
ATOM 2073 C C . LEU A 1 283 ? -19.531 32.062 16.078 1 93.75 283 LEU A C 1
ATOM 2075 O O . LEU A 1 283 ? -19.594 32.5 14.922 1 93.75 283 LEU A O 1
ATOM 2079 N N . GLY A 1 284 ? -20.547 31.641 16.688 1 90.31 284 GLY A N 1
ATOM 2080 C CA . GLY A 1 284 ? -21.906 31.969 16.297 1 90.31 284 GLY A CA 1
ATOM 2081 C C . GLY A 1 284 ? -22.453 31.047 15.227 1 90.31 284 GLY A C 1
ATOM 2082 O O . GLY A 1 284 ? -23.5 31.328 14.625 1 90.31 284 GLY A O 1
ATOM 2083 N N . ARG A 1 285 ? -21.797 29.938 14.992 1 92.69 285 ARG A N 1
ATOM 2084 C CA . ARG A 1 285 ? -22.297 28.969 14.023 1 92.69 285 ARG A CA 1
ATOM 2085 C C . ARG A 1 285 ? -21.875 27.547 14.406 1 92.69 285 ARG A C 1
ATOM 2087 O O . ARG A 1 285 ? -21.109 27.359 15.367 1 92.69 285 ARG A O 1
ATOM 2094 N N . ARG A 1 286 ? -22.406 26.625 13.648 1 95.06 286 ARG A N 1
ATOM 2095 C CA . ARG A 1 286 ? -22.031 25.219 13.852 1 95.06 286 ARG A CA 1
ATOM 2096 C C . ARG A 1 286 ? -20.828 24.844 12.992 1 95.06 286 ARG A C 1
ATOM 2098 O O . ARG A 1 286 ? -20.875 24.953 11.766 1 95.06 286 ARG A O 1
ATOM 2105 N N . LEU A 1 287 ? -19.75 24.5 13.664 1 96.38 287 LEU A N 1
ATOM 2106 C CA . LEU A 1 287 ? -18.531 24.094 12.977 1 96.38 287 LEU A CA 1
ATOM 2107 C C . LEU A 1 287 ? -17.984 22.797 13.547 1 96.38 287 LEU A C 1
ATOM 2109 O O . LEU A 1 287 ? -18.297 22.438 14.688 1 96.38 287 LEU A O 1
ATOM 2113 N N . HIS A 1 288 ? -17.266 22.094 12.742 1 96.75 288 HIS A N 1
ATOM 2114 C CA . HIS A 1 288 ? -16.547 20.938 13.273 1 96.75 288 HIS A CA 1
ATOM 2115 C C . HIS A 1 288 ? -15.562 21.375 14.367 1 96.75 288 HIS A C 1
ATOM 2117 O O . HIS A 1 288 ? -14.938 22.422 14.266 1 96.75 288 HIS A O 1
ATOM 2123 N N . PHE A 1 289 ? -15.391 20.562 15.359 1 96.75 289 PHE A N 1
ATOM 2124 C CA . PHE A 1 289 ? -14.633 20.953 16.547 1 96.75 289 PHE A CA 1
ATOM 2125 C C . PHE A 1 289 ? -13.172 21.188 16.188 1 96.75 289 PHE A C 1
ATOM 2127 O O . PHE A 1 289 ? -12.438 21.812 16.969 1 96.75 289 PHE A O 1
ATOM 2134 N N . ALA A 1 290 ? -12.695 20.672 15.094 1 95.62 290 ALA A N 1
ATOM 2135 C CA . ALA A 1 290 ? -11.328 20.938 14.625 1 95.62 290 ALA A CA 1
ATOM 2136 C C . ALA A 1 290 ? -11.07 22.438 14.5 1 95.62 290 ALA A C 1
ATOM 2138 O O . ALA A 1 290 ? -9.945 22.891 14.68 1 95.62 290 ALA A O 1
ATOM 2139 N N . ALA A 1 291 ? -12.117 23.188 14.188 1 96.25 291 ALA A N 1
ATOM 2140 C CA . ALA A 1 291 ? -11.992 24.641 14.141 1 96.25 291 ALA A CA 1
ATOM 2141 C C . ALA A 1 291 ? -11.656 25.203 15.516 1 96.25 291 ALA A C 1
ATOM 2143 O O . ALA A 1 291 ? -10.797 26.078 15.648 1 96.25 291 ALA A O 1
ATOM 2144 N N . ALA A 1 292 ? -12.32 24.688 16.516 1 96.38 292 ALA A N 1
ATOM 2145 C CA . ALA A 1 292 ? -12.031 25.109 17.891 1 96.38 292 ALA A CA 1
ATOM 2146 C C . ALA A 1 292 ? -10.609 24.734 18.297 1 96.38 292 ALA A C 1
ATOM 2148 O O . ALA A 1 292 ? -9.906 25.547 18.906 1 96.38 292 ALA A O 1
ATOM 2149 N N . ARG A 1 293 ? -10.219 23.562 17.953 1 95.5 293 ARG A N 1
ATOM 2150 C CA . ARG A 1 293 ? -8.852 23.109 18.203 1 95.5 293 ARG A CA 1
ATOM 2151 C C . ARG A 1 293 ? -7.836 24.047 17.562 1 95.5 293 ARG A C 1
ATOM 2153 O O . ARG A 1 293 ? -6.867 24.453 18.203 1 95.5 293 ARG A O 1
ATOM 2160 N N . ASP A 1 294 ? -8.109 24.406 16.359 1 95.38 294 ASP A N 1
ATOM 2161 C CA . ASP A 1 294 ? -7.152 25.172 15.562 1 95.38 294 ASP A CA 1
ATOM 2162 C C . ASP A 1 294 ? -7.012 26.594 16.109 1 95.38 294 ASP A C 1
ATOM 2164 O O . ASP A 1 294 ? -6.023 27.266 15.82 1 95.38 294 ASP A O 1
ATOM 2168 N N . LEU A 1 295 ? -7.965 27.062 16.828 1 95.44 295 LEU A N 1
ATOM 2169 C CA . LEU A 1 295 ? -7.93 28.422 17.391 1 95.44 295 LEU A CA 1
ATOM 2170 C C . LEU A 1 295 ? -7.105 28.453 18.672 1 95.44 295 LEU A C 1
ATOM 2172 O O . LEU A 1 295 ? -6.77 29.531 19.172 1 95.44 295 LEU A O 1
ATOM 2176 N N . ARG A 1 296 ? -6.707 27.281 19.125 1 94.75 296 ARG A N 1
ATOM 2177 C CA . ARG A 1 296 ? -5.859 27.203 20.312 1 94.75 296 ARG A CA 1
ATOM 2178 C C . ARG A 1 296 ? -4.387 27.125 19.938 1 94.75 296 ARG A C 1
ATOM 2180 O O . ARG A 1 296 ? -4.059 26.828 18.781 1 94.75 296 ARG A O 1
ATOM 2187 N N . ARG A 1 297 ? -3.555 27.422 20.969 1 92.19 297 ARG A N 1
ATOM 2188 C CA . ARG A 1 297 ? -2.113 27.391 20.734 1 92.19 297 ARG A CA 1
ATOM 2189 C C . ARG A 1 297 ? -1.523 26.047 21.109 1 92.19 297 ARG A C 1
ATOM 2191 O O . ARG A 1 297 ? -2.059 25.344 21.969 1 92.19 297 ARG A O 1
ATOM 2198 N N . ILE A 1 298 ? -0.496 25.703 20.406 1 91.38 298 ILE A N 1
ATOM 2199 C CA . ILE A 1 298 ? 0.279 24.547 20.828 1 91.38 298 ILE A CA 1
ATOM 2200 C C . ILE A 1 298 ? 0.754 24.719 22.266 1 91.38 298 ILE A C 1
ATOM 2202 O O . ILE A 1 298 ? 1.172 25.812 22.656 1 91.38 298 ILE A O 1
ATOM 2206 N N . GLY A 1 299 ? 0.662 23.703 23.031 1 88.44 299 GLY A N 1
ATOM 2207 C CA . GLY A 1 299 ? 1.06 23.766 24.422 1 88.44 299 GLY A CA 1
ATOM 2208 C C . GLY A 1 299 ? -0.092 24.078 25.359 1 88.44 299 GLY A C 1
ATOM 2209 O O . GLY A 1 299 ? 0.019 23.906 26.578 1 88.44 299 GLY A O 1
ATOM 2210 N N . ALA A 1 300 ? -1.176 24.562 24.812 1 90.81 300 ALA A N 1
ATOM 2211 C CA . ALA A 1 300 ? -2.342 24.875 25.641 1 90.81 300 ALA A CA 1
ATOM 2212 C C . ALA A 1 300 ? -2.941 23.594 26.234 1 90.81 300 ALA A C 1
ATOM 2214 O O . ALA A 1 300 ? -3.002 22.562 25.578 1 90.81 300 ALA A O 1
ATOM 2215 N N . SER A 1 301 ? -3.295 23.672 27.484 1 92.88 301 SER A N 1
ATOM 2216 C CA . SER A 1 301 ? -4.066 22.625 28.141 1 92.88 301 SER A CA 1
ATOM 2217 C C . SER A 1 301 ? -5.566 22.859 27.984 1 92.88 301 SER A C 1
ATOM 2219 O O . SER A 1 301 ? -6.086 23.875 28.438 1 92.88 301 SER A O 1
ATOM 2221 N N . VAL A 1 302 ? -6.227 21.984 27.344 1 94.75 302 VAL A N 1
ATOM 2222 C CA . VAL A 1 302 ? -7.648 22.156 27.062 1 94.75 302 VAL A CA 1
ATOM 2223 C C . VAL A 1 302 ? -8.453 21.109 27.828 1 94.75 302 VAL A C 1
ATOM 2225 O O . VAL A 1 302 ? -8.062 19.938 27.906 1 94.75 302 VAL A O 1
ATOM 2228 N N . PRO A 1 303 ? -9.547 21.547 28.453 1 96.75 303 PRO A N 1
ATOM 2229 C CA . PRO A 1 303 ? -10.43 20.578 29.125 1 96.75 303 PRO A CA 1
ATOM 2230 C C . PRO A 1 303 ? -11.25 19.75 28.141 1 96.75 303 PRO A C 1
ATOM 2232 O O . PRO A 1 303 ? -11.812 20.297 27.188 1 96.75 303 PRO A O 1
ATOM 2235 N N . LEU A 1 304 ? -11.266 18.453 28.344 1 97 304 LEU A N 1
ATOM 2236 C CA . LEU A 1 304 ? -12.055 17.5 27.562 1 97 304 LEU A CA 1
ATOM 2237 C C . LEU A 1 304 ? -13.031 16.75 28.453 1 97 304 LEU A C 1
ATOM 2239 O O . LEU A 1 304 ? -12.625 16.141 29.453 1 97 304 LEU A O 1
ATOM 2243 N N . SER A 1 305 ? -14.281 16.875 28.141 1 98 305 SER A N 1
ATOM 2244 C CA . SER A 1 305 ? -15.25 15.977 28.781 1 98 305 SER A CA 1
ATOM 2245 C C . SER A 1 305 ? -15.352 14.656 28.031 1 98 305 SER A C 1
ATOM 2247 O O . SER A 1 305 ? -15.633 14.633 26.828 1 98 305 SER A O 1
ATOM 2249 N N . VAL A 1 306 ? -15.125 13.57 28.766 1 97.94 306 VAL A N 1
ATOM 2250 C CA . VAL A 1 306 ? -15.094 12.273 28.094 1 97.94 306 VAL A CA 1
ATOM 2251 C C . VAL A 1 306 ? -16.016 11.297 28.812 1 97.94 306 VAL A C 1
ATOM 2253 O O . VAL A 1 306 ? -16.281 11.461 30.016 1 97.94 306 VAL A O 1
ATOM 2256 N N . TRP A 1 307 ? -16.656 10.414 28.031 1 97.94 307 TRP A N 1
ATOM 2257 C CA . TRP A 1 307 ? -17.359 9.242 28.547 1 97.94 307 TRP A CA 1
ATOM 2258 C C . TRP A 1 307 ? -16.453 8.008 28.516 1 97.94 307 TRP A C 1
ATOM 2260 O O . TRP A 1 307 ? -16.062 7.559 27.438 1 97.94 307 TRP A O 1
ATOM 2270 N N . ARG A 1 308 ? -16.031 7.562 29.812 1 95.19 308 ARG A N 1
ATOM 2271 C CA . ARG A 1 308 ? -15.117 6.434 29.938 1 95.19 308 ARG A CA 1
ATOM 2272 C C . ARG A 1 308 ? -15.625 5.438 30.984 1 95.19 308 ARG A C 1
ATOM 2274 O O . ARG A 1 308 ? -15.906 5.809 32.125 1 95.19 308 ARG A O 1
ATOM 2281 N N . ASP A 1 309 ? -15.805 4.195 30.484 1 92.62 309 ASP A N 1
ATOM 2282 C CA . ASP A 1 309 ? -16.234 3.129 31.391 1 92.62 309 ASP A CA 1
ATOM 2283 C C . ASP A 1 309 ? -17.547 3.49 32.062 1 92.62 309 ASP A C 1
ATOM 2285 O O . ASP A 1 309 ? -17.688 3.309 33.281 1 92.62 309 ASP A O 1
ATOM 2289 N N . GLY A 1 310 ? -18.344 4.047 31.391 1 93.94 310 GLY A N 1
ATOM 2290 C CA . GLY A 1 310 ? -19.688 4.316 31.875 1 93.94 310 GLY A CA 1
ATOM 2291 C C . GLY A 1 310 ? -19.781 5.562 32.75 1 93.94 310 GLY A C 1
ATOM 2292 O O . GLY A 1 310 ? -20.797 5.793 33.406 1 93.94 310 GLY A O 1
ATOM 2293 N N . GLN A 1 311 ? -18.703 6.305 32.75 1 95.62 311 GLN A N 1
ATOM 2294 C CA . GLN A 1 311 ? -18.688 7.508 33.562 1 95.62 311 GLN A CA 1
ATOM 2295 C C . GLN A 1 311 ? -18.141 8.703 32.781 1 95.62 311 GLN A C 1
ATOM 2297 O O . GLN A 1 311 ? -17.219 8.555 31.969 1 95.62 311 GLN A O 1
ATOM 2302 N N . GLU A 1 312 ? -18.766 9.852 33.094 1 96.12 312 GLU A N 1
ATOM 2303 C CA . GLU A 1 312 ? -18.25 11.094 32.531 1 96.12 312 GLU A CA 1
ATOM 2304 C C . GLU A 1 312 ? -17.062 11.617 33.344 1 96.12 312 GLU A C 1
ATOM 2306 O O . GLU A 1 312 ? -17.078 11.57 34.594 1 96.12 312 GLU A O 1
ATOM 2311 N N . GLN A 1 313 ? -16.047 11.969 32.656 1 96 313 GLN A N 1
ATOM 2312 C CA . GLN A 1 313 ? -14.836 12.477 33.281 1 96 313 GLN A CA 1
ATOM 2313 C C . GLN A 1 313 ? -14.305 13.695 32.562 1 96 313 GLN A C 1
ATOM 2315 O O . GLN A 1 313 ? -14.508 13.844 31.344 1 96 313 GLN A O 1
ATOM 2320 N N . LEU A 1 314 ? -13.727 14.539 33.406 1 96.38 314 LEU A N 1
ATOM 2321 C CA . LEU A 1 314 ? -13.016 15.68 32.844 1 96.38 314 LEU A CA 1
ATOM 2322 C C . LEU A 1 314 ? -11.516 15.43 32.812 1 96.38 314 LEU A C 1
ATOM 2324 O O . LEU A 1 314 ? -10.906 15.117 33.844 1 96.38 314 LEU A O 1
ATOM 2328 N N . VAL A 1 315 ? -10.977 15.453 31.641 1 94.44 315 VAL A N 1
ATOM 2329 C CA . VAL A 1 315 ? -9.531 15.281 31.5 1 94.44 315 VAL A CA 1
ATOM 2330 C C . VAL A 1 315 ? -8.938 16.5 30.797 1 94.44 315 VAL A C 1
ATOM 2332 O O . VAL A 1 315 ? -9.656 17.281 30.172 1 94.44 315 VAL A O 1
ATOM 2335 N N . HIS A 1 316 ? -7.668 16.719 31.031 1 93.31 316 HIS A N 1
ATOM 2336 C CA . HIS A 1 316 ? -6.973 17.828 30.406 1 93.31 316 HIS A CA 1
ATOM 2337 C C . HIS A 1 316 ? -5.922 17.344 29.422 1 93.31 316 HIS A C 1
ATOM 2339 O O . HIS A 1 316 ? -5.082 16.5 29.766 1 93.31 316 HIS A O 1
ATOM 2345 N N . GLN A 1 317 ? -6.059 17.797 28.234 1 89.56 317 GLN A N 1
ATOM 2346 C CA . GLN A 1 317 ? -5.129 17.438 27.172 1 89.56 317 GLN A CA 1
ATOM 2347 C C . GLN A 1 317 ? -4.25 18.609 26.766 1 89.56 317 GLN A C 1
ATOM 2349 O O . GLN A 1 317 ? -4.754 19.719 26.516 1 89.56 317 GLN A O 1
ATOM 2354 N N . VAL A 1 318 ? -2.949 18.391 26.703 1 88.25 318 VAL A N 1
ATOM 2355 C CA . VAL A 1 318 ? -2.033 19.391 26.156 1 88.25 318 VAL A CA 1
ATOM 2356 C C . VAL A 1 318 ? -1.929 19.234 24.641 1 88.25 318 VAL A C 1
ATOM 2358 O O . VAL A 1 318 ? -1.562 18.172 24.141 1 88.25 318 VAL A O 1
ATOM 2361 N N . LEU A 1 319 ? -2.299 20.266 23.953 1 90.38 319 LEU A N 1
ATOM 2362 C CA . LEU A 1 319 ? -2.293 20.203 22.5 1 90.38 319 LEU A CA 1
ATOM 2363 C C . LEU A 1 319 ? -0.868 20.25 21.953 1 90.38 319 LEU A C 1
ATOM 2365 O O . LEU A 1 319 ? -0.072 21.094 22.375 1 90.38 319 LEU A O 1
ATOM 2369 N N . GLN A 1 320 ? -0.553 19.328 21.125 1 87.56 320 GLN A N 1
ATOM 2370 C CA . GLN A 1 320 ? 0.756 19.219 20.5 1 87.56 320 GLN A CA 1
ATOM 2371 C C . GLN A 1 320 ? 0.627 19.203 18.969 1 87.56 320 GLN A C 1
ATOM 2373 O O . GLN A 1 320 ? -0.459 18.969 18.438 1 87.56 320 GLN A O 1
ATOM 2378 N N . PRO A 1 321 ? 1.75 19.578 18.312 1 88.06 321 PRO A N 1
ATOM 2379 C CA . PRO A 1 321 ? 1.676 19.453 16.859 1 88.06 321 PRO A CA 1
ATOM 2380 C C . PRO A 1 321 ? 1.526 18 16.391 1 88.06 321 PRO A C 1
ATOM 2382 O O . PRO A 1 321 ? 1.998 17.094 17.078 1 88.06 321 PRO A O 1
ATOM 2385 N N . ALA A 1 322 ? 0.862 17.875 15.297 1 84.19 322 ALA A N 1
ATOM 2386 C CA . ALA A 1 322 ? 0.762 16.531 14.719 1 84.19 322 ALA A CA 1
ATOM 2387 C C . ALA A 1 322 ? 2.135 16.016 14.312 1 84.19 322 ALA A C 1
ATOM 2389 O O . ALA A 1 322 ? 2.963 16.766 13.789 1 84.19 322 ALA A O 1
ATOM 2390 N N . GLN A 1 323 ? 2.371 14.836 14.656 1 81.62 323 GLN A N 1
ATOM 2391 C CA . GLN A 1 323 ? 3.596 14.172 14.219 1 81.62 323 GLN A CA 1
ATOM 2392 C C . GLN A 1 323 ? 3.283 12.898 13.438 1 81.62 323 GLN A C 1
ATOM 2394 O O . GLN A 1 323 ? 2.436 12.102 13.852 1 81.62 323 GLN A O 1
ATOM 2399 N N . TYR A 1 324 ? 3.885 12.828 12.305 1 84.75 324 TYR A N 1
ATOM 2400 C CA . TYR A 1 324 ? 3.678 11.68 11.438 1 84.75 324 TYR A CA 1
ATOM 2401 C C . TYR A 1 324 ? 4.98 10.922 11.211 1 84.75 324 TYR A C 1
ATOM 2403 O O . TYR A 1 324 ? 6.062 11.508 11.258 1 84.75 324 TYR A O 1
ATOM 2411 N N . LEU A 1 325 ? 4.832 9.641 11.039 1 89.94 325 LEU A N 1
ATOM 2412 C CA . LEU A 1 325 ? 5.996 8.844 10.68 1 89.94 325 LEU A CA 1
ATOM 2413 C C . LEU A 1 325 ? 6.602 9.336 9.367 1 89.94 325 LEU A C 1
ATOM 2415 O O . LEU A 1 325 ? 7.824 9.445 9.242 1 89.94 325 LEU A O 1
ATOM 2419 N N . VAL A 1 326 ? 5.715 9.539 8.461 1 90.56 326 VAL A N 1
ATOM 2420 C CA . VAL A 1 326 ? 6.078 10.133 7.18 1 90.56 326 VAL A CA 1
ATOM 2421 C C . VAL A 1 326 ? 5.547 11.562 7.105 1 90.56 326 VAL A C 1
ATOM 2423 O O . VAL A 1 326 ? 4.336 11.781 7.055 1 90.56 326 VAL A O 1
ATOM 2426 N N . PRO A 1 327 ? 6.441 12.484 7.059 1 83.38 327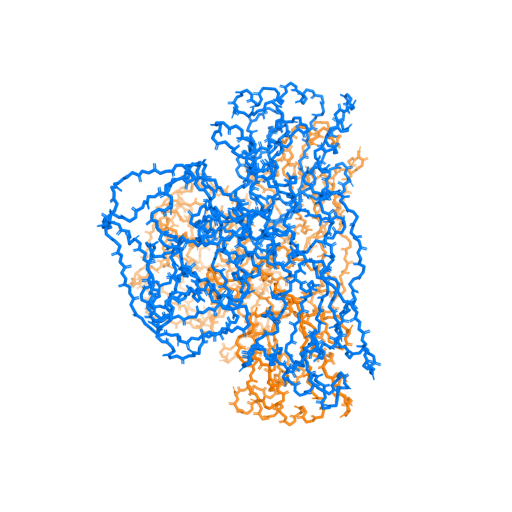 PRO A N 1
ATOM 2427 C CA . PRO A 1 327 ? 5.988 13.875 7.047 1 83.38 327 PRO A CA 1
ATOM 2428 C C . PRO A 1 327 ? 5.113 14.203 5.836 1 83.38 327 PRO A C 1
ATOM 2430 O O . PRO A 1 327 ? 5.367 13.703 4.734 1 83.38 327 PRO A O 1
ATOM 2433 N N . ARG A 1 328 ? 4.07 14.922 6.016 1 80.25 328 ARG A N 1
ATOM 2434 C CA . ARG A 1 328 ? 3.094 15.242 4.98 1 80.25 328 ARG A CA 1
ATOM 2435 C C . ARG A 1 328 ? 3.549 16.453 4.16 1 80.25 328 ARG A C 1
ATOM 2437 O O . ARG A 1 328 ? 3.049 16.672 3.057 1 80.25 328 ARG A O 1
ATOM 2444 N N . GLY A 1 329 ? 4.441 17.234 4.551 1 73.5 329 GLY A N 1
ATOM 2445 C CA . GLY A 1 329 ? 4.973 18.391 3.832 1 73.5 329 GLY A CA 1
ATOM 2446 C C . GLY A 1 329 ? 6.211 18.984 4.48 1 73.5 329 GLY A C 1
ATOM 2447 O O . GLY A 1 329 ? 6.176 19.375 5.648 1 73.5 329 GLY A O 1
ATOM 2448 N N . GLN A 1 330 ? 7.234 18.688 3.844 1 72.94 330 GLN A N 1
ATOM 2449 C CA . GLN A 1 330 ? 8.469 19.344 4.277 1 72.94 330 GLN A CA 1
ATOM 2450 C C . GLN A 1 330 ? 8.875 20.453 3.318 1 72.94 330 GLN A C 1
ATOM 2452 O O . GLN A 1 330 ? 9.141 20.203 2.143 1 72.94 330 GLN A O 1
ATOM 2457 N N . PHE A 1 331 ? 8.602 21.656 3.877 1 74.31 331 PHE A N 1
ATOM 2458 C CA . PHE A 1 331 ? 8.914 22.812 3.049 1 74.31 331 PHE A CA 1
ATOM 2459 C C . PHE A 1 331 ? 10.133 23.562 3.596 1 74.31 331 PHE A C 1
ATOM 2461 O O . PHE A 1 331 ? 10.352 23.594 4.809 1 74.31 331 PHE A O 1
ATOM 2468 N N . ASP A 1 332 ? 10.938 24.062 2.703 1 71.19 332 ASP A N 1
ATOM 2469 C CA . ASP A 1 332 ? 12.062 24.938 3.033 1 71.19 332 ASP A CA 1
ATOM 2470 C C . ASP A 1 332 ? 13.156 24.172 3.766 1 71.19 332 ASP A C 1
ATOM 2472 O O . ASP A 1 332 ? 13.82 24.719 4.652 1 71.19 332 ASP A O 1
ATOM 2476 N N . THR A 1 333 ? 13.086 22.828 3.619 1 72.56 333 THR A N 1
ATOM 2477 C CA . THR A 1 333 ? 14.125 22 4.23 1 72.56 333 THR A CA 1
ATOM 2478 C C . THR A 1 333 ? 14.859 21.188 3.174 1 72.56 333 THR A C 1
ATOM 2480 O O . THR A 1 333 ? 14.258 20.766 2.186 1 72.56 333 THR A O 1
ATOM 2483 N N . ARG A 1 334 ? 16.125 21.203 3.375 1 71.25 334 ARG A N 1
ATOM 2484 C CA . ARG A 1 334 ? 16.922 20.375 2.479 1 71.25 334 ARG A CA 1
ATOM 2485 C C . ARG A 1 334 ? 16.719 18.891 2.781 1 71.25 334 ARG A C 1
ATOM 2487 O O . ARG A 1 334 ? 16.625 18.5 3.945 1 71.25 334 ARG A O 1
ATOM 2494 N N . PRO A 1 335 ? 16.672 18.125 1.757 1 76.25 335 PRO A N 1
ATOM 2495 C CA . PRO A 1 335 ? 16.562 16.688 1.998 1 76.25 335 PRO A CA 1
ATOM 2496 C C . PRO A 1 335 ? 17.75 16.109 2.76 1 76.25 335 PRO A C 1
ATOM 2498 O O . PRO A 1 335 ? 18.891 16.547 2.541 1 76.25 335 PRO A O 1
ATOM 2501 N N . ARG A 1 336 ? 17.484 15.359 3.723 1 84.19 336 ARG A N 1
ATOM 2502 C CA . ARG A 1 336 ? 18.516 14.656 4.48 1 84.19 336 ARG A CA 1
ATOM 2503 C C . ARG A 1 336 ? 18.828 13.297 3.869 1 84.19 336 ARG A C 1
ATOM 2505 O O . ARG A 1 336 ? 17.922 12.602 3.4 1 84.19 336 ARG A O 1
ATOM 2512 N N . PHE A 1 337 ? 20.078 13.031 3.785 1 89.12 337 PHE A N 1
ATOM 2513 C CA . PHE A 1 337 ? 20.469 11.711 3.307 1 89.12 337 PHE A CA 1
ATOM 2514 C C . PHE A 1 337 ? 21.766 11.258 3.963 1 89.12 337 PHE A C 1
ATOM 2516 O O . PHE A 1 337 ? 22.484 12.07 4.551 1 89.12 337 PHE A O 1
ATOM 2523 N N . PHE A 1 338 ? 22.016 10.055 4.047 1 91.69 338 PHE A N 1
ATOM 2524 C CA . PHE A 1 338 ? 23.234 9.406 4.512 1 91.69 338 PHE A CA 1
ATOM 2525 C C . PHE A 1 338 ? 23.688 8.336 3.523 1 91.69 338 PHE A C 1
ATOM 2527 O O . PHE A 1 338 ? 22.875 7.555 3.027 1 91.69 338 PHE A O 1
ATOM 2534 N N . ALA A 1 339 ? 24.953 8.43 3.156 1 92.38 339 ALA A N 1
ATOM 2535 C CA . ALA A 1 339 ? 25.469 7.461 2.188 1 92.38 339 ALA A CA 1
ATOM 2536 C C . ALA A 1 339 ? 26.625 6.664 2.77 1 92.38 339 ALA A C 1
ATOM 2538 O O . ALA A 1 339 ? 27.469 7.215 3.486 1 92.38 339 ALA A O 1
ATOM 2539 N N . VAL A 1 340 ? 26.672 5.418 2.475 1 92.94 340 VAL A N 1
ATOM 2540 C CA . VAL A 1 340 ? 27.766 4.539 2.877 1 92.94 340 VAL A CA 1
ATOM 2541 C C . VAL A 1 340 ? 27.891 3.396 1.872 1 92.94 340 VAL A C 1
ATOM 2543 O O . VAL A 1 340 ? 26.906 2.736 1.533 1 92.94 340 VAL A O 1
ATOM 2546 N N . GLY A 1 341 ? 29.125 3.168 1.414 1 92.31 341 GLY A N 1
ATOM 2547 C CA . GLY A 1 341 ? 29.391 2.086 0.477 1 92.31 341 GLY A CA 1
ATOM 2548 C C . GLY A 1 341 ? 28.531 2.154 -0.768 1 92.31 341 GLY A C 1
ATOM 2549 O O . GLY A 1 341 ? 28.078 1.125 -1.277 1 92.31 341 GLY A O 1
ATOM 2550 N N . GLY A 1 342 ? 28.109 3.303 -1.104 1 91.19 342 GLY A N 1
ATOM 2551 C CA . GLY A 1 342 ? 27.281 3.496 -2.287 1 91.19 342 GLY A CA 1
ATOM 2552 C C . GLY A 1 342 ? 25.797 3.455 -1.99 1 91.19 342 GLY A C 1
ATOM 2553 O O . GLY A 1 342 ? 24.969 3.785 -2.85 1 91.19 342 GLY A O 1
ATOM 2554 N N . LEU A 1 343 ? 25.438 2.977 -0.826 1 94.06 343 LEU A N 1
ATOM 2555 C CA . LEU A 1 343 ? 24.047 2.965 -0.425 1 94.06 343 LEU A CA 1
ATOM 2556 C C . LEU A 1 343 ? 23.594 4.344 0.053 1 94.06 343 LEU A C 1
ATOM 2558 O O . LEU A 1 343 ? 24.234 4.93 0.939 1 94.06 343 LEU A O 1
ATOM 2562 N N . VAL A 1 344 ? 22.562 4.863 -0.568 1 92.25 344 VAL A N 1
ATOM 2563 C CA . VAL A 1 344 ? 22.062 6.18 -0.191 1 92.25 344 VAL A CA 1
ATOM 2564 C C . VAL A 1 344 ? 20.734 6.039 0.542 1 92.25 344 VAL A C 1
ATOM 2566 O O . VAL A 1 344 ? 19.766 5.531 -0.02 1 92.25 344 VAL A O 1
ATOM 2569 N N . PHE A 1 345 ? 20.75 6.477 1.795 1 94.56 345 PHE A N 1
ATOM 2570 C CA . PHE A 1 345 ? 19.578 6.375 2.656 1 94.56 345 PHE A CA 1
ATOM 2571 C C . PHE A 1 345 ? 18.953 7.746 2.867 1 94.56 345 PHE A C 1
ATOM 2573 O O . PHE A 1 345 ? 19.656 8.75 2.977 1 94.56 345 PHE A O 1
ATOM 2580 N N . GLN A 1 346 ? 17.688 7.797 2.951 1 92.44 346 GLN A N 1
ATOM 2581 C CA . GLN A 1 346 ? 16.953 9.016 3.301 1 92.44 346 GLN A CA 1
ATOM 2582 C C . GLN A 1 346 ? 15.633 8.688 3.982 1 92.44 346 GLN A C 1
ATOM 2584 O O . GLN A 1 346 ? 15.102 7.59 3.83 1 92.44 346 GLN A O 1
ATOM 2589 N N . PRO A 1 347 ? 15.109 9.609 4.773 1 92.81 347 PRO A N 1
ATOM 2590 C CA . PRO A 1 347 ? 13.766 9.391 5.309 1 92.81 347 PRO A CA 1
ATOM 2591 C C . PRO A 1 347 ? 12.68 9.477 4.234 1 92.81 347 PRO A C 1
ATOM 2593 O O . PRO A 1 347 ? 12.789 10.281 3.303 1 92.81 347 PRO A O 1
ATOM 2596 N N . LEU A 1 348 ? 11.695 8.562 4.406 1 93 348 LEU A N 1
ATOM 2597 C CA . LEU A 1 348 ? 10.531 8.664 3.535 1 93 348 LEU A CA 1
ATOM 2598 C C . LEU A 1 348 ? 9.773 9.969 3.787 1 93 348 LEU A C 1
ATOM 2600 O O . LEU A 1 348 ? 9.586 10.367 4.938 1 93 348 LEU A O 1
ATOM 2604 N N . SER A 1 349 ? 9.422 10.695 2.732 1 87.88 349 SER A N 1
ATOM 2605 C CA . SER A 1 349 ? 8.656 11.93 2.807 1 87.88 349 SER A CA 1
ATOM 2606 C C . SER A 1 349 ? 7.59 11.992 1.715 1 87.88 349 SER A C 1
ATOM 2608 O O . SER A 1 349 ? 7.637 11.219 0.753 1 87.88 349 SER A O 1
ATOM 2610 N N . HIS A 1 350 ? 6.68 12.805 1.925 1 86.31 350 HIS A N 1
ATOM 2611 C CA . HIS A 1 350 ? 5.66 13.008 0.9 1 86.31 350 HIS A CA 1
ATOM 2612 C C . HIS A 1 350 ? 6.285 13.453 -0.417 1 86.31 350 HIS A C 1
ATOM 2614 O O . HIS A 1 350 ? 5.863 13.016 -1.489 1 86.31 350 HIS A O 1
ATOM 2620 N N . GLU A 1 351 ? 7.25 14.328 -0.309 1 81.12 351 GLU A N 1
ATOM 2621 C CA . GLU A 1 351 ? 7.938 14.836 -1.492 1 81.12 351 GLU A CA 1
ATOM 2622 C C . GLU A 1 351 ? 8.594 13.703 -2.277 1 81.12 351 GLU A C 1
ATOM 2624 O O . GLU A 1 351 ? 8.594 13.711 -3.51 1 81.12 351 GLU A O 1
ATOM 2629 N N . TYR A 1 352 ? 9.234 12.773 -1.543 1 85.31 352 TYR A N 1
ATOM 2630 C CA . TYR A 1 352 ? 9.82 11.609 -2.205 1 85.31 352 TYR A CA 1
ATOM 2631 C C . TYR A 1 352 ? 8.758 10.836 -2.986 1 85.31 352 TYR A C 1
ATOM 2633 O O . TYR A 1 352 ? 8.984 10.438 -4.129 1 85.31 352 TYR A O 1
ATOM 2641 N N . LEU A 1 353 ? 7.574 10.633 -2.432 1 85.81 353 LEU A N 1
ATOM 2642 C CA . LEU A 1 353 ? 6.48 9.906 -3.064 1 85.81 353 LEU A CA 1
ATOM 2643 C C . LEU A 1 353 ? 5.953 10.656 -4.281 1 85.81 353 LEU A C 1
ATOM 2645 O O . LEU A 1 353 ? 5.586 10.047 -5.285 1 85.81 353 LEU A O 1
ATOM 2649 N N . GLN A 1 354 ? 5.941 11.961 -4.207 1 81.75 354 GLN A N 1
ATOM 2650 C CA . GLN A 1 354 ? 5.402 12.781 -5.289 1 81.75 354 GLN A CA 1
ATOM 2651 C C . GLN A 1 354 ? 6.316 12.75 -6.512 1 81.75 354 GLN A C 1
ATOM 2653 O O . GLN A 1 354 ? 5.891 13.094 -7.617 1 81.75 354 GLN A O 1
ATOM 2658 N N . GLY A 1 355 ? 7.551 12.375 -6.266 1 77.5 355 GLY A N 1
ATOM 2659 C CA . GLY A 1 355 ? 8.469 12.242 -7.383 1 77.5 355 GLY A CA 1
ATOM 2660 C C . GLY A 1 355 ? 8.109 11.094 -8.312 1 77.5 355 GLY A C 1
ATOM 2661 O O . GLY A 1 355 ? 8.57 11.055 -9.461 1 77.5 355 GLY A O 1
ATOM 2662 N N . TRP A 1 356 ? 7.176 10.195 -7.871 1 78.12 356 TRP A N 1
ATOM 2663 C CA . TRP A 1 356 ? 6.723 9.055 -8.672 1 78.12 356 TRP A CA 1
ATOM 2664 C C . TRP A 1 356 ? 5.395 9.367 -9.352 1 78.12 356 TRP A C 1
ATOM 2666 O O . TRP A 1 356 ? 4.586 10.141 -8.836 1 78.12 356 TRP A O 1
ATOM 2676 N N . HIS A 1 357 ? 5.316 8.758 -10.523 1 71.62 357 HIS A N 1
ATOM 2677 C CA . HIS A 1 357 ? 3.971 8.75 -11.086 1 71.62 357 HIS A CA 1
ATOM 2678 C C . HIS A 1 357 ? 3.002 8 -10.188 1 71.62 357 HIS A C 1
ATOM 2680 O O . HIS A 1 357 ? 3.387 7.031 -9.523 1 71.62 357 HIS A O 1
ATOM 2686 N N . SER A 1 358 ? 1.807 8.508 -10.094 1 68.81 358 SER A N 1
ATOM 2687 C CA . SER A 1 358 ? 0.808 7.977 -9.172 1 68.81 358 SER A CA 1
ATOM 2688 C C . SER A 1 358 ? 0.667 6.465 -9.32 1 68.81 358 SER A C 1
ATOM 2690 O O . SER A 1 358 ? 0.503 5.75 -8.328 1 68.81 358 SER A O 1
ATOM 2692 N N . HIS A 1 359 ? 0.89 5.98 -10.547 1 68.12 359 HIS A N 1
ATOM 2693 C CA . HIS A 1 359 ? 0.675 4.566 -10.82 1 68.12 359 HIS A CA 1
ATOM 2694 C C . HIS A 1 359 ? 1.902 3.74 -10.445 1 68.12 359 HIS A C 1
ATOM 2696 O O . HIS A 1 359 ? 1.821 2.516 -10.328 1 68.12 359 HIS A O 1
ATOM 2702 N N . ASP A 1 360 ? 2.994 4.434 -10.172 1 73.06 360 ASP A N 1
ATOM 2703 C CA . ASP A 1 360 ? 4.25 3.713 -9.992 1 73.06 360 ASP A CA 1
ATOM 2704 C C . ASP A 1 360 ? 4.703 3.76 -8.531 1 73.06 360 ASP A C 1
ATOM 2706 O O . ASP A 1 360 ? 5.738 3.188 -8.18 1 73.06 360 ASP A O 1
ATOM 2710 N N . ARG A 1 361 ? 3.826 4.414 -7.75 1 82.94 361 ARG A N 1
ATOM 2711 C CA . ARG A 1 361 ? 4.23 4.5 -6.348 1 82.94 361 ARG A CA 1
ATOM 2712 C C . ARG A 1 361 ? 4.156 3.137 -5.672 1 82.94 361 ARG A C 1
ATOM 2714 O O . ARG A 1 361 ? 3.119 2.469 -5.719 1 82.94 361 ARG A O 1
ATOM 2721 N N . PRO A 1 362 ? 5.281 2.766 -5.09 1 86 362 PRO A N 1
ATOM 2722 C CA . PRO A 1 362 ? 5.246 1.465 -4.418 1 86 362 PRO A CA 1
ATOM 2723 C C . PRO A 1 362 ? 4.188 1.399 -3.316 1 86 362 PRO A C 1
ATOM 2725 O O . PRO A 1 362 ? 4.051 2.342 -2.531 1 86 362 PRO A O 1
ATOM 2728 N N . ALA A 1 363 ? 3.52 0.328 -3.229 1 84.44 363 ALA A N 1
ATOM 2729 C CA . ALA A 1 363 ? 2.393 0.16 -2.312 1 84.44 363 ALA A CA 1
ATOM 2730 C C . ALA A 1 363 ? 2.848 0.257 -0.859 1 84.44 363 ALA A C 1
ATOM 2732 O O . ALA A 1 363 ? 2.162 0.855 -0.027 1 84.44 363 ALA A O 1
ATOM 2733 N N . HIS A 1 364 ? 4.004 -0.313 -0.576 1 87.12 364 HIS A N 1
ATOM 2734 C CA . HIS A 1 364 ? 4.453 -0.334 0.812 1 87.12 364 HIS A CA 1
ATOM 2735 C C . HIS A 1 364 ? 4.777 1.071 1.308 1 87.12 364 HIS A C 1
ATOM 2737 O O . HIS A 1 364 ? 4.57 1.383 2.482 1 87.12 364 HIS A O 1
ATOM 2743 N N . LEU A 1 365 ? 5.25 1.945 0.476 1 89.81 365 LEU A N 1
ATOM 2744 C CA . LEU A 1 365 ? 5.547 3.322 0.857 1 89.81 365 LEU A CA 1
ATOM 2745 C C . LEU A 1 365 ? 4.266 4.125 1.035 1 89.81 365 LEU A C 1
ATOM 2747 O O . LEU A 1 365 ? 4.152 4.922 1.971 1 89.81 365 LEU A O 1
ATOM 2751 N N . GLN A 1 366 ? 3.326 3.867 0.147 1 87.75 366 GLN A N 1
ATOM 2752 C CA . GLN A 1 366 ? 2.047 4.562 0.246 1 87.75 366 GLN A CA 1
ATOM 2753 C C . GLN A 1 366 ? 1.316 4.191 1.532 1 87.75 366 GLN A C 1
ATOM 2755 O O . GLN A 1 366 ? 0.701 5.043 2.174 1 87.75 366 GLN A O 1
ATOM 2760 N N . GLU A 1 367 ? 1.412 2.949 1.817 1 87.5 367 GLU A N 1
ATOM 2761 C CA . GLU A 1 367 ? 0.776 2.49 3.049 1 87.5 367 GLU A CA 1
ATOM 2762 C C . GLU A 1 367 ? 1.418 3.131 4.273 1 87.5 367 GLU A C 1
ATOM 2764 O O . GLU A 1 367 ? 0.722 3.52 5.215 1 87.5 367 GLU A O 1
ATOM 2769 N N . LEU A 1 368 ? 2.723 3.197 4.242 1 89 368 LEU A N 1
ATOM 2770 C CA . LEU A 1 368 ? 3.426 3.838 5.348 1 89 368 LEU A CA 1
ATOM 2771 C C . LEU A 1 368 ? 3.043 5.312 5.453 1 89 368 LEU A C 1
ATOM 2773 O O . LEU A 1 368 ? 2.889 5.84 6.559 1 89 368 LEU A O 1
ATOM 2777 N N . PHE A 1 369 ? 2.812 5.938 4.348 1 88.25 369 PHE A N 1
ATOM 2778 C CA . PHE A 1 369 ? 2.434 7.344 4.309 1 88.25 369 PHE A CA 1
ATOM 2779 C C . PHE A 1 369 ? 1.033 7.543 4.879 1 88.25 369 PHE A C 1
ATOM 2781 O O . PHE A 1 369 ? 0.802 8.469 5.664 1 88.25 369 PHE A O 1
ATOM 2788 N N . GLN A 1 370 ? 0.209 6.684 4.566 1 84.56 370 GLN A N 1
ATOM 2789 C CA . GLN A 1 370 ? -1.192 6.848 4.938 1 84.56 370 GLN A CA 1
ATOM 2790 C C . GLN A 1 370 ? -1.445 6.355 6.363 1 84.56 370 GLN A C 1
ATOM 2792 O O . GLN A 1 370 ? -2.203 6.973 7.113 1 84.56 370 GLN A O 1
ATOM 2797 N N . ALA A 1 371 ? -0.719 5.246 6.746 1 82.31 371 ALA A N 1
ATOM 2798 C CA . ALA A 1 371 ? -1.138 4.562 7.965 1 82.31 371 ALA A CA 1
ATOM 2799 C C . ALA A 1 371 ? 0.007 4.488 8.977 1 82.31 371 ALA A C 1
ATOM 2801 O O . ALA A 1 371 ? -0.194 4.086 10.125 1 82.31 371 ALA A O 1
ATOM 2802 N N . GLY A 1 372 ? 1.178 4.844 8.547 1 83.38 372 GLY A N 1
ATOM 2803 C CA . GLY A 1 372 ? 2.309 4.738 9.453 1 83.38 372 GLY A CA 1
ATOM 2804 C C . GLY A 1 372 ? 2.211 5.676 10.641 1 83.38 372 GLY A C 1
ATOM 2805 O O . GLY A 1 372 ? 1.731 6.805 10.516 1 83.38 372 GLY A O 1
ATOM 2806 N N . HIS A 1 373 ? 2.625 5.121 11.812 1 82.38 373 HIS A N 1
ATOM 2807 C CA . HIS A 1 373 ? 2.594 5.914 13.039 1 82.38 373 HIS A CA 1
ATOM 2808 C C . HIS A 1 373 ? 3.965 5.953 13.703 1 82.38 373 HIS A C 1
ATOM 2810 O O . HIS A 1 373 ? 4.727 4.988 13.625 1 82.38 373 HIS A O 1
ATOM 2816 N N . LEU A 1 374 ? 4.141 7.016 14.375 1 83.88 374 LEU A N 1
ATOM 2817 C CA . LEU A 1 374 ? 5.371 7.191 15.141 1 83.88 374 LEU A CA 1
ATOM 2818 C C . LEU A 1 374 ? 5.34 6.363 16.422 1 83.88 374 LEU A C 1
ATOM 2820 O O . LEU A 1 374 ? 4.312 6.297 17.094 1 83.88 374 LEU A O 1
ATOM 2824 N N . THR A 1 375 ? 6.418 5.676 16.672 1 82.31 375 THR A N 1
ATOM 2825 C CA . THR A 1 375 ? 6.629 4.988 17.938 1 82.31 375 THR A CA 1
ATOM 2826 C C . THR A 1 375 ? 8 5.328 18.516 1 82.31 375 THR A C 1
ATOM 2828 O O . THR A 1 375 ? 8.852 5.887 17.812 1 82.31 375 THR A O 1
ATOM 2831 N N . PRO A 1 376 ? 8.094 5.152 19.766 1 80.44 376 PRO A N 1
ATOM 2832 C CA . PRO A 1 376 ? 9.414 5.426 20.328 1 80.44 376 PRO A CA 1
ATOM 2833 C C . PRO A 1 376 ? 10.539 4.68 19.609 1 80.44 376 PRO A C 1
ATOM 2835 O O . PRO A 1 376 ? 11.672 5.16 19.562 1 80.44 376 PRO A O 1
ATOM 2838 N N . ASP A 1 377 ? 10.195 3.539 19.031 1 87.06 377 ASP A N 1
ATOM 2839 C CA . ASP A 1 377 ? 11.219 2.701 18.406 1 87.06 377 ASP A CA 1
ATOM 2840 C C . ASP A 1 377 ? 11.367 3.029 16.922 1 87.06 377 ASP A C 1
ATOM 2842 O O . ASP A 1 377 ? 12.281 2.535 16.25 1 87.06 377 ASP A O 1
ATOM 2846 N N . ARG A 1 378 ? 10.516 3.9 16.453 1 90.81 378 ARG A N 1
ATOM 2847 C CA . ARG A 1 378 ? 10.57 4.27 15.039 1 90.81 378 ARG A CA 1
ATOM 2848 C C . ARG A 1 378 ? 9.984 5.66 14.812 1 90.81 378 ARG A C 1
ATOM 2850 O O . ARG A 1 378 ? 8.766 5.82 14.734 1 90.81 378 ARG A O 1
ATOM 2857 N N . THR A 1 379 ? 10.891 6.578 14.57 1 90 379 THR A N 1
ATOM 2858 C CA . THR A 1 379 ? 10.438 7.961 14.453 1 90 379 THR A CA 1
ATOM 2859 C C . THR A 1 379 ? 10.508 8.43 13 1 90 379 THR A C 1
ATOM 2861 O O . THR A 1 379 ? 9.938 9.469 12.648 1 90 379 THR A O 1
ATOM 2864 N N . GLU A 1 380 ? 11.234 7.703 12.219 1 92 380 GLU A N 1
ATOM 2865 C CA . GLU A 1 380 ? 11.258 7.914 10.773 1 92 380 GLU A CA 1
ATOM 2866 C C . GLU A 1 380 ? 11.281 6.586 10.023 1 92 380 GLU A C 1
ATOM 2868 O O . GLU A 1 380 ? 11.75 5.578 10.547 1 92 380 GLU A O 1
ATOM 2873 N N . ALA A 1 381 ? 10.672 6.562 8.891 1 94.94 381 ALA A N 1
ATOM 2874 C CA . ALA A 1 381 ? 10.875 5.449 7.961 1 94.94 381 ALA A CA 1
ATOM 2875 C C . ALA A 1 381 ? 12.055 5.719 7.031 1 94.94 381 ALA A C 1
ATOM 2877 O O . ALA A 1 381 ? 11.977 6.57 6.148 1 94.94 381 ALA A O 1
ATOM 2878 N N . VAL A 1 382 ? 13.125 5.012 7.238 1 96.12 382 VAL A N 1
ATOM 2879 C CA . VAL A 1 382 ? 14.336 5.234 6.449 1 96.12 382 VAL A CA 1
ATOM 2880 C C . VAL A 1 382 ? 14.359 4.277 5.258 1 96.12 382 VAL A C 1
ATOM 2882 O O . VAL A 1 382 ? 14.156 3.07 5.422 1 96.12 382 VAL A O 1
ATOM 2885 N N . LEU A 1 383 ? 14.5 4.836 4.07 1 95.44 383 LEU A N 1
ATOM 2886 C CA . LEU A 1 383 ? 14.508 3.979 2.891 1 95.44 383 LEU A CA 1
ATOM 2887 C C . LEU A 1 383 ? 15.852 4.047 2.176 1 95.44 383 LEU A C 1
ATOM 2889 O O . LEU A 1 383 ? 16.625 4.988 2.377 1 95.44 383 LEU A O 1
ATOM 2893 N N . LEU A 1 384 ? 16.219 3.021 1.43 1 95.19 384 LEU A N 1
ATOM 2894 C CA . LEU A 1 384 ? 17.312 3.006 0.464 1 95.19 384 LEU A CA 1
ATOM 2895 C C . LEU A 1 384 ? 16.875 3.596 -0.87 1 95.19 384 LEU A C 1
ATOM 2897 O O . LEU A 1 384 ? 16.125 2.961 -1.616 1 95.19 384 LEU A O 1
ATOM 2901 N N . SER A 1 385 ? 17.312 4.789 -1.097 1 90.56 385 SER A N 1
ATOM 2902 C CA . SER A 1 385 ? 16.797 5.512 -2.256 1 90.56 385 SER A CA 1
ATOM 2903 C C . SER A 1 385 ? 17.562 5.141 -3.523 1 90.56 385 SER A C 1
ATOM 2905 O O . SER A 1 385 ? 16.984 5.121 -4.613 1 90.56 385 SER A O 1
ATOM 2907 N N . GLN A 1 386 ? 18.859 4.82 -3.311 1 89.62 386 GLN A N 1
ATOM 2908 C CA . GLN A 1 386 ? 19.703 4.531 -4.469 1 89.62 386 GLN A CA 1
ATOM 2909 C C . GLN A 1 386 ? 20.938 3.744 -4.062 1 89.62 386 GLN A C 1
ATOM 2911 O O . GLN A 1 386 ? 21.391 3.822 -2.912 1 89.62 386 GLN A O 1
ATOM 2916 N N . VAL A 1 387 ? 21.406 3.006 -5.035 1 91.31 387 VAL A N 1
ATOM 2917 C CA . VAL A 1 387 ? 22.703 2.363 -4.914 1 91.31 387 VAL A CA 1
ATOM 2918 C C . VAL A 1 387 ? 23.656 2.922 -5.973 1 91.31 387 VAL A C 1
ATOM 2920 O O . VAL A 1 387 ? 23.406 2.777 -7.172 1 91.31 387 VAL A O 1
ATOM 2923 N N . LEU A 1 388 ? 24.609 3.605 -5.543 1 88.62 388 LEU A N 1
ATOM 2924 C CA . LEU A 1 388 ? 25.641 4.125 -6.438 1 88.62 388 LEU A CA 1
ATOM 2925 C C . LEU A 1 388 ? 26.656 3.045 -6.781 1 88.62 388 LEU A C 1
ATOM 2927 O O . LEU A 1 388 ? 27.234 2.42 -5.887 1 88.62 388 LEU A O 1
ATOM 2931 N N . ALA A 1 389 ? 26.891 2.875 -7.992 1 88.69 389 ALA A N 1
ATOM 2932 C CA . ALA A 1 389 ? 27.719 1.772 -8.461 1 88.69 389 ALA A CA 1
ATOM 2933 C C . ALA A 1 389 ? 29.156 1.926 -7.98 1 88.69 389 ALA A C 1
ATOM 2935 O O . ALA A 1 389 ? 29.734 3.012 -8.062 1 88.69 389 ALA A O 1
ATOM 2936 N N . ASP A 1 390 ? 29.703 0.995 -7.395 1 90.62 390 ASP A N 1
ATOM 2937 C CA . ASP A 1 390 ? 31.078 0.852 -6.941 1 90.62 390 ASP A CA 1
ATOM 2938 C C . ASP A 1 390 ? 31.438 -0.615 -6.703 1 90.62 390 ASP A C 1
ATOM 2940 O O . ASP A 1 390 ? 30.547 -1.463 -6.605 1 90.62 390 ASP A O 1
ATOM 2944 N N . GLU A 1 391 ? 32.688 -0.945 -6.605 1 90.56 391 GLU A N 1
ATOM 2945 C CA . GLU A 1 391 ? 33.125 -2.316 -6.367 1 90.56 391 GLU A CA 1
ATOM 2946 C C . GLU A 1 391 ? 32.656 -2.826 -5.016 1 90.56 391 GLU A C 1
ATOM 2948 O O . GLU A 1 391 ? 32.344 -4.012 -4.863 1 90.56 391 GLU A O 1
ATOM 2953 N N . VAL A 1 392 ? 32.5 -1.973 -4.051 1 91.12 392 VAL A N 1
ATOM 2954 C CA . VAL A 1 392 ? 32.156 -2.35 -2.684 1 91.12 392 VAL A CA 1
ATOM 2955 C C . VAL A 1 392 ? 30.719 -2.867 -2.637 1 91.12 392 VAL A C 1
ATOM 2957 O O . VAL A 1 392 ? 30.391 -3.705 -1.797 1 91.12 392 VAL A O 1
ATOM 2960 N N . SER A 1 393 ? 29.891 -2.365 -3.523 1 88.62 393 SER A N 1
ATOM 2961 C CA . SER A 1 393 ? 28.484 -2.771 -3.561 1 88.62 393 SER A CA 1
ATOM 2962 C C . SER A 1 393 ? 28.172 -3.566 -4.824 1 88.62 393 SER A C 1
ATOM 2964 O O . SER A 1 393 ? 27.016 -3.684 -5.219 1 88.62 393 SER A O 1
ATOM 2966 N N . ALA A 1 394 ? 29.234 -4.086 -5.438 1 89.19 394 ALA A N 1
ATOM 2967 C CA . ALA A 1 394 ? 29.031 -4.879 -6.648 1 89.19 394 ALA A CA 1
ATOM 2968 C C . ALA A 1 394 ? 28.172 -6.109 -6.367 1 89.19 394 ALA A C 1
ATOM 2970 O O . ALA A 1 394 ? 28.328 -6.762 -5.336 1 89.19 394 ALA A O 1
ATOM 2971 N N . GLY A 1 395 ? 27.25 -6.379 -7.348 1 87.81 395 GLY A N 1
ATOM 2972 C CA . GLY A 1 395 ? 26.328 -7.496 -7.184 1 87.81 395 GLY A CA 1
ATOM 2973 C C . GLY A 1 395 ? 24.938 -7.059 -6.809 1 87.81 395 GLY A C 1
ATOM 2974 O O . GLY A 1 395 ? 23.969 -7.812 -6.984 1 87.81 395 GLY A O 1
ATOM 2975 N N . TYR A 1 396 ? 24.953 -5.965 -6.125 1 89.12 396 TYR A N 1
ATOM 2976 C CA . TYR A 1 396 ? 23.641 -5.363 -5.898 1 89.12 396 TYR A CA 1
ATOM 2977 C C . TYR A 1 396 ? 23.234 -4.48 -7.07 1 89.12 396 TYR A C 1
ATOM 2979 O O . TYR A 1 396 ? 24.094 -3.895 -7.742 1 89.12 396 TYR A O 1
ATOM 2987 N N . ASP A 1 397 ? 21.969 -4.484 -7.391 1 79.56 397 ASP A N 1
ATOM 2988 C CA . ASP A 1 397 ? 21.5 -3.613 -8.461 1 79.56 397 ASP A CA 1
ATOM 2989 C C . ASP A 1 397 ? 21.844 -2.152 -8.172 1 79.56 397 ASP A C 1
ATOM 2991 O O . ASP A 1 397 ? 21.812 -1.723 -7.02 1 79.56 397 ASP A O 1
ATOM 2995 N N . SER A 1 398 ? 22.25 -1.502 -9.211 1 77.5 398 SER A N 1
ATOM 2996 C CA . SER A 1 398 ? 22.547 -0.081 -9.055 1 77.5 398 SER A CA 1
ATOM 2997 C C . SER A 1 398 ? 21.344 0.778 -9.453 1 77.5 398 SER A C 1
ATOM 2999 O O . SER A 1 398 ? 20.453 0.314 -10.164 1 77.5 398 SER A O 1
ATOM 3001 N N . GLY A 1 399 ? 21.312 1.919 -8.953 1 74.31 399 GLY A N 1
ATOM 3002 C CA . GLY A 1 399 ? 20.188 2.811 -9.219 1 74.31 399 GLY A CA 1
ATOM 3003 C C . GLY A 1 399 ? 19.047 2.631 -8.25 1 74.31 399 GLY A C 1
ATOM 3004 O O . GLY A 1 399 ? 19.25 2.471 -7.043 1 74.31 399 GLY A O 1
ATOM 3005 N N . TRP A 1 400 ? 17.906 2.809 -8.859 1 72.81 400 TRP A N 1
ATOM 3006 C CA . TRP A 1 400 ? 16.719 2.654 -8.039 1 72.81 400 TRP A CA 1
ATOM 3007 C C . TRP A 1 400 ? 16.406 1.18 -7.789 1 72.81 400 TRP A C 1
ATOM 3009 O O . TRP A 1 400 ? 16.406 0.376 -8.719 1 72.81 400 TRP A O 1
ATOM 3019 N N . VAL A 1 401 ? 16.281 0.797 -6.562 1 76.62 401 VAL A N 1
ATOM 3020 C CA . VAL A 1 401 ? 16.141 -0.611 -6.203 1 76.62 401 VAL A CA 1
ATOM 3021 C C . VAL A 1 401 ? 14.773 -0.86 -5.57 1 76.62 401 VAL A C 1
ATOM 3023 O O . VAL A 1 401 ? 14.625 -1.757 -4.738 1 76.62 401 VAL A O 1
ATOM 3026 N N . GLY A 1 402 ? 13.75 0.06 -5.84 1 79.44 402 GLY A N 1
ATOM 3027 C CA . GLY A 1 402 ? 12.398 -0.162 -5.352 1 79.44 402 GLY A CA 1
ATOM 3028 C C . GLY A 1 402 ? 12.133 0.514 -4.02 1 79.44 402 GLY A C 1
ATOM 3029 O O . GLY A 1 402 ? 11.078 0.295 -3.41 1 79.44 402 GLY A O 1
ATOM 3030 N N . ALA A 1 403 ? 13.062 1.192 -3.434 1 88.56 403 ALA A N 1
ATOM 3031 C CA . ALA A 1 403 ? 12.953 1.982 -2.209 1 88.56 403 ALA A CA 1
ATOM 3032 C C . ALA A 1 403 ? 12.578 1.103 -1.022 1 88.56 403 ALA A C 1
ATOM 3034 O O . ALA A 1 403 ? 11.609 1.394 -0.309 1 88.56 403 ALA A O 1
ATOM 3035 N N . PRO A 1 404 ? 13.414 0.11 -0.76 1 94.12 404 PRO A N 1
ATOM 3036 C CA . PRO A 1 404 ? 13.133 -0.712 0.419 1 94.12 404 PRO A CA 1
ATOM 3037 C C . PRO A 1 404 ? 13.32 0.05 1.729 1 94.12 404 PRO A C 1
ATOM 3039 O O . PRO A 1 404 ? 14.109 0.994 1.791 1 94.12 404 PRO A O 1
ATOM 3042 N N . ILE A 1 405 ? 12.586 -0.355 2.73 1 95.75 405 ILE A N 1
ATOM 3043 C CA . ILE A 1 405 ? 12.672 0.25 4.055 1 95.75 405 ILE A CA 1
ATOM 3044 C C . ILE A 1 405 ? 13.734 -0.477 4.883 1 95.75 405 ILE A C 1
ATOM 3046 O O . ILE A 1 405 ? 13.781 -1.709 4.891 1 95.75 405 ILE A O 1
ATOM 3050 N N . VAL A 1 406 ? 14.602 0.269 5.539 1 97.25 406 VAL A N 1
ATOM 3051 C CA . VAL A 1 406 ? 15.625 -0.316 6.398 1 97.25 406 VAL A CA 1
ATOM 3052 C C . VAL A 1 406 ? 15 -0.786 7.707 1 97.25 406 VAL A C 1
ATOM 3054 O O . VAL A 1 406 ? 14.375 0.001 8.422 1 97.25 406 VAL A O 1
ATOM 3057 N N . ARG A 1 407 ? 15.18 -2.004 8.023 1 95.94 407 ARG A N 1
ATOM 3058 C CA . ARG A 1 407 ? 14.641 -2.551 9.266 1 95.94 407 ARG A CA 1
ATOM 3059 C C . ARG A 1 407 ? 15.695 -2.572 10.359 1 95.94 407 ARG A C 1
ATOM 3061 O O . ARG A 1 407 ? 15.445 -2.109 11.477 1 95.94 407 ARG A O 1
ATOM 3068 N N . ALA A 1 408 ? 16.875 -3.072 10.023 1 97.44 408 ALA A N 1
ATOM 3069 C CA . ALA A 1 408 ? 17.922 -3.236 11.031 1 97.44 408 ALA A CA 1
ATOM 3070 C C . ALA A 1 408 ? 19.312 -3.203 10.391 1 97.44 408 ALA A C 1
ATOM 3072 O O . ALA A 1 408 ? 19.453 -3.438 9.188 1 97.44 408 ALA A O 1
ATOM 3073 N N . ILE A 1 409 ? 20.266 -2.85 11.18 1 97.25 409 ILE A N 1
ATOM 3074 C CA . ILE A 1 409 ? 21.672 -2.938 10.828 1 97.25 409 ILE A CA 1
ATOM 3075 C C . ILE A 1 409 ? 22.422 -3.76 11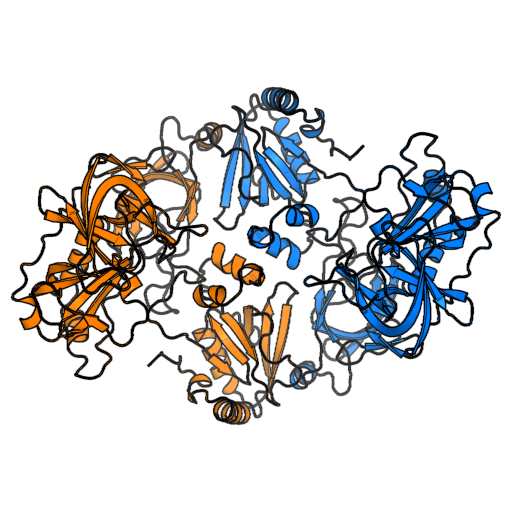.875 1 97.25 409 ILE A C 1
ATOM 3077 O O . ILE A 1 409 ? 22.422 -3.41 13.055 1 97.25 409 ILE A O 1
ATOM 3081 N N . ASN A 1 410 ? 23.062 -4.832 11.406 1 95.94 410 ASN A N 1
ATOM 3082 C CA . ASN A 1 410 ? 23.75 -5.75 12.312 1 95.94 410 ASN A CA 1
ATOM 3083 C C . ASN A 1 410 ? 22.859 -6.176 13.469 1 95.94 410 ASN A C 1
ATOM 3085 O O . ASN A 1 410 ? 23.297 -6.156 14.625 1 95.94 410 ASN A O 1
ATOM 3089 N N . GLY A 1 411 ? 21.609 -6.402 13.141 1 94.19 411 GLY A N 1
ATOM 3090 C CA . GLY A 1 411 ? 20.672 -6.918 14.125 1 94.19 411 GLY A CA 1
ATOM 3091 C C . GLY A 1 411 ? 20.031 -5.832 14.953 1 94.19 411 GLY A C 1
ATOM 3092 O O . GLY A 1 411 ? 19.094 -6.102 15.727 1 94.19 411 GLY A O 1
ATOM 3093 N N . GLN A 1 412 ? 20.438 -4.625 14.859 1 95.75 412 GLN A N 1
ATOM 3094 C CA . GLN A 1 412 ? 19.875 -3.516 15.609 1 95.75 412 GLN A CA 1
ATOM 3095 C C . GLN A 1 412 ? 18.812 -2.783 14.789 1 95.75 412 GLN A C 1
ATOM 3097 O O . GLN A 1 412 ? 19.109 -2.27 13.711 1 95.75 412 GLN A O 1
ATOM 3102 N N . GLU A 1 413 ? 17.609 -2.686 15.336 1 96.56 413 GLU A N 1
ATOM 3103 C CA . GLU A 1 413 ? 16.531 -2.006 14.633 1 96.56 413 GLU A CA 1
ATOM 3104 C C . GLU A 1 413 ? 16.812 -0.517 14.477 1 96.56 413 GLU A C 1
ATOM 3106 O O . GLU A 1 413 ? 17.344 0.121 15.398 1 96.56 413 GLU A O 1
ATOM 3111 N N . VAL A 1 414 ? 16.484 0.026 13.359 1 96.5 414 V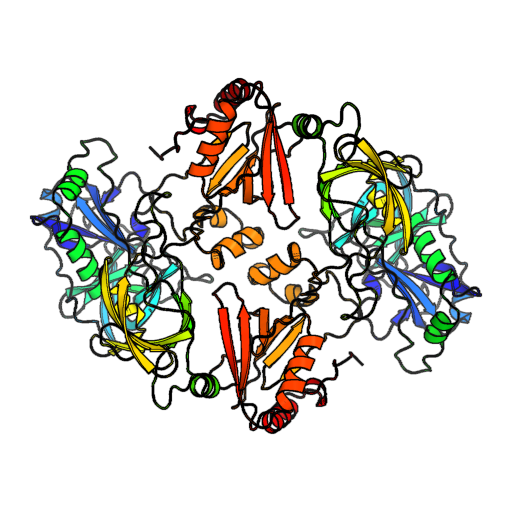AL A N 1
ATOM 3112 C CA . VAL A 1 414 ? 16.781 1.417 13.039 1 96.5 414 VAL A CA 1
ATOM 3113 C C . VAL A 1 414 ? 15.586 2.299 13.398 1 96.5 414 VAL A C 1
ATOM 3115 O O . VAL A 1 414 ? 14.469 2.061 12.945 1 96.5 414 VAL A O 1
ATOM 3118 N N . ARG A 1 415 ? 15.828 3.316 14.141 1 94 415 ARG A N 1
ATOM 3119 C CA . ARG A 1 415 ? 14.773 4.207 14.609 1 94 415 ARG A CA 1
ATOM 3120 C C . ARG A 1 415 ? 14.539 5.348 13.625 1 94 415 ARG A C 1
ATOM 3122 O O . ARG A 1 415 ? 13.398 5.773 13.422 1 94 415 ARG A O 1
ATOM 3129 N N . ASN A 1 416 ? 15.547 5.91 13.164 1 93.31 416 ASN A N 1
ATOM 3130 C CA . ASN A 1 416 ? 15.539 7.031 12.234 1 93.31 416 ASN A CA 1
ATOM 3131 C C . ASN A 1 416 ? 16.875 7.16 11.492 1 93.31 416 ASN A C 1
ATOM 3133 O O . ASN A 1 416 ? 17.781 6.355 11.703 1 93.31 416 ASN A O 1
ATOM 3137 N N . LEU A 1 417 ? 17 8.148 10.641 1 93.62 417 LEU A N 1
ATOM 3138 C CA . LEU A 1 417 ? 18.188 8.281 9.805 1 93.62 417 LEU A CA 1
ATOM 3139 C C . LEU A 1 417 ? 19.422 8.562 10.664 1 93.62 417 LEU A C 1
ATOM 3141 O O . LEU A 1 417 ? 20.5 8.016 10.406 1 93.62 417 LEU A O 1
ATOM 3145 N N . ALA A 1 418 ? 19.297 9.453 11.648 1 91.62 418 ALA A N 1
ATOM 3146 C CA . ALA A 1 418 ? 20.406 9.773 12.531 1 91.62 418 ALA A CA 1
ATOM 3147 C C . ALA A 1 418 ? 20.906 8.523 13.258 1 91.62 418 ALA A C 1
ATOM 3149 O O . ALA A 1 418 ? 22.125 8.312 13.383 1 91.62 418 ALA A O 1
ATOM 3150 N N . HIS A 1 419 ? 19.953 7.719 13.758 1 93.44 419 HIS A N 1
ATOM 3151 C CA . HIS A 1 419 ? 20.297 6.465 14.422 1 93.44 419 HIS A CA 1
ATOM 3152 C C . HIS A 1 419 ? 21.031 5.52 13.477 1 93.44 419 HIS A C 1
ATOM 3154 O O . HIS A 1 419 ? 22.016 4.883 13.859 1 93.44 419 HIS A O 1
ATOM 3160 N N . LEU A 1 420 ? 20.547 5.422 12.258 1 95.94 420 LEU A N 1
ATOM 3161 C CA . LEU A 1 420 ? 21.203 4.613 11.242 1 95.94 420 LEU A CA 1
ATOM 3162 C C . LEU A 1 420 ? 22.656 5.035 11.07 1 95.94 420 LEU A C 1
ATOM 3164 O O . LEU A 1 420 ? 23.562 4.191 11.062 1 95.94 420 LEU A O 1
ATOM 3168 N N . ALA A 1 421 ? 22.891 6.32 10.945 1 94.38 421 ALA A N 1
ATOM 3169 C CA . ALA A 1 421 ? 24.234 6.852 10.781 1 94.38 421 ALA A CA 1
ATOM 3170 C C . ALA A 1 421 ? 25.109 6.52 11.984 1 94.38 421 ALA A C 1
ATOM 3172 O O . ALA A 1 421 ? 26.297 6.191 11.836 1 94.38 421 ALA A O 1
ATOM 3173 N N . ASP A 1 422 ? 24.516 6.602 13.125 1 93.44 422 ASP A N 1
ATOM 3174 C CA . ASP A 1 422 ? 25.234 6.312 14.359 1 93.44 422 ASP A CA 1
ATOM 3175 C C . ASP A 1 422 ? 25.672 4.852 14.406 1 93.44 422 ASP A C 1
ATOM 3177 O O . ASP A 1 422 ? 26.797 4.547 14.82 1 93.44 422 ASP A O 1
ATOM 3181 N N . ILE A 1 423 ? 24.766 3.939 14.031 1 94.69 423 ILE A N 1
ATOM 3182 C CA . ILE A 1 423 ? 25.094 2.52 14.008 1 94.69 423 ILE A CA 1
ATOM 3183 C C . ILE A 1 423 ? 26.281 2.275 13.062 1 94.69 423 ILE A C 1
ATOM 3185 O O . ILE A 1 423 ? 27.203 1.547 13.406 1 94.69 423 ILE A O 1
ATOM 3189 N N . VAL A 1 424 ? 26.25 2.889 11.914 1 94.19 424 VAL A N 1
ATOM 3190 C CA . VAL A 1 424 ? 27.312 2.711 10.914 1 94.19 424 VAL A CA 1
ATOM 3191 C C . VAL A 1 424 ? 28.625 3.271 11.453 1 94.19 424 VAL A C 1
ATOM 3193 O O . VAL A 1 424 ? 29.672 2.641 11.32 1 94.19 424 VAL A O 1
ATOM 3196 N N . ARG A 1 425 ? 28.578 4.473 12.086 1 91.75 425 ARG A N 1
ATOM 3197 C CA . ARG A 1 425 ? 29.781 5.09 12.656 1 91.75 425 ARG A CA 1
ATOM 3198 C C . ARG A 1 425 ? 30.406 4.184 13.711 1 91.75 425 ARG A C 1
ATOM 3200 O O . ARG A 1 425 ? 31.641 4.023 13.742 1 91.75 425 ARG A O 1
ATOM 3207 N N . GLN A 1 426 ? 29.594 3.623 14.523 1 92.44 426 GLN A N 1
ATOM 3208 C CA . GLN A 1 426 ? 30.094 2.738 15.57 1 92.44 426 GLN A CA 1
ATOM 3209 C C . GLN A 1 426 ? 30.703 1.474 14.977 1 92.44 426 GLN A C 1
ATOM 3211 O O . GLN A 1 426 ? 31.75 1.001 15.453 1 92.44 426 GLN A O 1
ATOM 3216 N N . ALA A 1 427 ? 30.047 0.989 13.969 1 92.56 427 ALA A N 1
ATOM 3217 C CA . ALA A 1 427 ? 30.562 -0.217 13.32 1 92.56 427 ALA A CA 1
ATOM 3218 C C . ALA A 1 427 ? 31.922 0.043 12.664 1 92.56 427 ALA A C 1
ATOM 3220 O O . ALA A 1 427 ? 32.781 -0.831 12.648 1 92.56 427 ALA A O 1
ATOM 3221 N N . ARG A 1 428 ? 32.094 1.178 12.18 1 90 428 ARG A N 1
ATOM 3222 C CA . ARG A 1 428 ? 33.312 1.551 11.461 1 90 428 ARG A CA 1
ATOM 3223 C C . ARG A 1 428 ? 34.5 1.611 12.398 1 90 428 ARG A C 1
ATOM 3225 O O . ARG A 1 428 ? 35.656 1.6 11.945 1 90 428 ARG A O 1
ATOM 3232 N N . LEU A 1 429 ? 34.188 1.742 13.641 1 89.38 429 LEU A N 1
ATOM 3233 C CA . LEU A 1 429 ? 35.281 1.766 14.602 1 89.38 429 LEU A CA 1
ATOM 3234 C C . LEU A 1 429 ? 36 0.414 14.664 1 89.38 429 LEU A C 1
ATOM 3236 O O . LEU A 1 429 ? 37.156 0.33 15.078 1 89.38 429 LEU A O 1
ATOM 3240 N N . ARG A 1 430 ? 35.219 -0.542 14.18 1 86 430 ARG A N 1
ATOM 3241 C CA . ARG A 1 430 ? 35.844 -1.857 14.062 1 86 430 ARG A CA 1
ATOM 3242 C C . ARG A 1 430 ? 36.625 -1.979 12.758 1 86 430 ARG A C 1
ATOM 3244 O O . ARG A 1 430 ? 36.188 -1.445 11.727 1 86 430 ARG A O 1
ATOM 3251 N N . SER A 1 431 ? 37.75 -2.48 12.797 1 77.31 431 SER A N 1
ATOM 3252 C CA . SER A 1 431 ? 38.594 -2.588 11.602 1 77.31 431 SER A CA 1
ATOM 3253 C C . SER A 1 431 ? 38.188 -3.795 10.758 1 77.31 431 SER A C 1
ATOM 3255 O O . SER A 1 431 ? 38.5 -3.855 9.562 1 77.31 431 SER A O 1
ATOM 3257 N N . GLU A 1 432 ? 37.5 -4.734 11.305 1 84.25 432 GLU A N 1
ATOM 3258 C CA . GLU A 1 432 ? 37.125 -5.945 10.57 1 84.25 432 GLU A CA 1
ATOM 3259 C C . GLU A 1 432 ? 35.656 -6.297 10.773 1 84.25 432 GLU A C 1
ATOM 3261 O O . GLU A 1 432 ? 35.031 -5.785 11.688 1 84.25 432 GLU A O 1
ATOM 3266 N N . GLY A 1 433 ? 35.219 -7.023 9.711 1 92.94 433 GLY A N 1
ATOM 3267 C CA . GLY A 1 433 ? 33.844 -7.477 9.812 1 92.94 433 GLY A CA 1
ATOM 3268 C C . GLY A 1 433 ? 32.938 -6.918 8.719 1 92.94 433 GLY A C 1
ATOM 3269 O O . GLY A 1 433 ? 33.406 -6.613 7.621 1 92.94 433 GLY A O 1
ATOM 3270 N N . PHE A 1 434 ? 31.594 -7.004 9 1 95.81 434 PHE A N 1
ATOM 3271 C CA . PHE A 1 434 ? 30.641 -6.645 7.965 1 95.81 434 PHE A CA 1
ATOM 3272 C C . PHE A 1 434 ? 29.562 -5.711 8.516 1 95.81 434 PHE A C 1
ATOM 3274 O O . PHE A 1 434 ? 29.312 -5.699 9.727 1 95.81 434 PHE A O 1
ATOM 3281 N N . LEU A 1 435 ? 29.062 -4.863 7.691 1 95.19 435 LEU A N 1
ATOM 3282 C CA . LEU A 1 435 ? 27.797 -4.164 7.887 1 95.19 435 LEU A CA 1
ATOM 3283 C C . LEU A 1 435 ? 26.656 -4.898 7.191 1 95.19 435 LEU A C 1
ATOM 3285 O O . LEU A 1 435 ? 26.672 -5.062 5.969 1 95.19 435 LEU A O 1
ATOM 3289 N N . THR A 1 436 ? 25.781 -5.379 7.969 1 96.69 436 THR A N 1
ATOM 3290 C CA . THR A 1 436 ? 24.625 -6.098 7.418 1 96.69 436 THR A CA 1
ATOM 3291 C C . THR A 1 436 ? 23.359 -5.262 7.535 1 96.69 436 THR A C 1
ATOM 3293 O O . THR A 1 436 ? 22.922 -4.949 8.648 1 96.69 436 THR A O 1
ATOM 3296 N N . PHE A 1 437 ? 22.781 -4.914 6.422 1 96.94 437 PHE A N 1
ATOM 3297 C CA . PHE A 1 437 ? 21.531 -4.172 6.371 1 96.94 437 PHE A CA 1
ATOM 3298 C C . PHE A 1 437 ? 20.359 -5.105 6.074 1 96.94 437 PHE A C 1
ATOM 3300 O O . PHE A 1 437 ? 20.375 -5.836 5.086 1 96.94 437 PHE A O 1
ATOM 3307 N N . ASP A 1 438 ? 19.422 -5.125 6.871 1 96.44 438 ASP A N 1
ATOM 3308 C CA . ASP A 1 438 ? 18.172 -5.867 6.641 1 96.44 438 ASP A CA 1
ATOM 3309 C C . ASP A 1 438 ? 17.078 -4.945 6.129 1 96.44 438 ASP A C 1
ATOM 3311 O O . ASP A 1 438 ? 16.781 -3.912 6.734 1 96.44 438 ASP A O 1
ATOM 3315 N N . PHE A 1 439 ? 16.484 -5.352 5.016 1 95.25 439 PHE A N 1
ATOM 3316 C CA . PHE A 1 439 ? 15.484 -4.508 4.367 1 95.25 439 PHE A CA 1
ATOM 3317 C C . PHE A 1 439 ? 14.141 -5.223 4.305 1 95.25 439 PHE A C 1
ATOM 3319 O O . PHE A 1 439 ? 14.086 -6.453 4.332 1 95.25 439 PHE A O 1
ATOM 3326 N N . GLY A 1 440 ? 13.094 -4.375 4.285 1 90.06 440 GLY A N 1
ATOM 3327 C CA . GLY A 1 440 ? 11.758 -4.836 3.967 1 90.06 440 GLY A CA 1
ATOM 3328 C C . GLY A 1 440 ? 11.172 -4.176 2.732 1 90.06 440 GLY A C 1
ATOM 3329 O O . GLY A 1 440 ? 11.367 -2.98 2.51 1 90.06 440 GLY A O 1
ATOM 3330 N N . MET A 1 441 ? 10.516 -5.012 1.926 1 85.06 441 MET A N 1
ATOM 3331 C CA . MET A 1 441 ? 9.797 -4.504 0.762 1 85.06 441 MET A CA 1
ATOM 3332 C C . MET A 1 441 ? 8.648 -5.434 0.388 1 85.06 441 MET A C 1
ATOM 3334 O O . MET A 1 441 ? 8.484 -6.5 0.985 1 85.06 441 MET A O 1
ATOM 3338 N N . SER A 1 442 ? 7.855 -4.988 -0.499 1 76.06 442 SER A N 1
ATOM 3339 C CA . SER A 1 442 ? 6.66 -5.738 -0.879 1 76.06 442 SER A CA 1
ATOM 3340 C C . SER A 1 442 ? 7.023 -7.129 -1.388 1 76.06 442 SER A C 1
ATOM 3342 O O . SER A 1 442 ? 6.293 -8.094 -1.146 1 76.06 442 SER A O 1
ATOM 3344 N N . CYS A 1 443 ? 8.18 -7.27 -2.02 1 73.75 443 CYS A N 1
ATOM 3345 C CA . CYS A 1 443 ? 8.547 -8.562 -2.596 1 73.75 443 CYS A CA 1
ATOM 3346 C C . CYS A 1 443 ? 9.273 -9.43 -1.571 1 73.75 443 CYS A C 1
ATOM 3348 O O . CYS A 1 443 ? 9.742 -10.516 -1.896 1 73.75 443 CYS A O 1
ATOM 3350 N N . GLY A 1 444 ? 9.359 -8.906 -0.309 1 80.56 444 GLY A N 1
ATOM 3351 C CA . GLY A 1 444 ? 9.977 -9.688 0.752 1 80.56 444 GLY A CA 1
ATOM 3352 C C . GLY A 1 444 ? 11.227 -9.039 1.313 1 80.56 444 GLY A C 1
ATOM 3353 O O . GLY A 1 444 ? 11.734 -8.07 0.751 1 80.56 444 GLY A O 1
ATOM 3354 N N . PRO A 1 445 ? 11.656 -9.664 2.355 1 87.81 445 PRO A N 1
ATOM 3355 C CA . PRO A 1 445 ? 12.867 -9.133 2.984 1 87.81 445 PRO A CA 1
ATOM 3356 C C . PRO A 1 445 ? 14.141 -9.539 2.246 1 87.81 445 PRO A C 1
ATOM 3358 O O . PRO A 1 445 ? 14.164 -10.555 1.556 1 87.81 445 PRO A O 1
ATOM 3361 N N . PHE A 1 446 ? 15.133 -8.711 2.311 1 90.31 446 PHE A N 1
ATOM 3362 C CA . PHE A 1 446 ? 16.438 -9.062 1.775 1 90.31 446 PHE A CA 1
ATOM 3363 C C . PHE A 1 446 ? 17.547 -8.344 2.539 1 90.31 446 PHE A C 1
ATOM 3365 O O . PHE A 1 446 ? 17.266 -7.508 3.404 1 90.31 446 PHE A O 1
ATOM 3372 N N . ARG A 1 447 ? 18.812 -8.742 2.266 1 94.19 447 ARG A N 1
ATOM 3373 C CA . ARG A 1 447 ? 19.969 -8.234 3.004 1 94.19 447 ARG A CA 1
ATOM 3374 C C . ARG A 1 447 ? 21.016 -7.66 2.059 1 94.19 447 ARG A C 1
ATOM 3376 O O . ARG A 1 447 ? 21.25 -8.203 0.974 1 94.19 447 ARG A O 1
ATOM 3383 N N . ILE A 1 448 ? 21.547 -6.598 2.422 1 95.38 448 ILE A N 1
ATOM 3384 C CA . ILE A 1 448 ? 22.75 -6.078 1.792 1 95.38 448 ILE A CA 1
ATOM 3385 C C . ILE A 1 448 ? 23.906 -6.098 2.791 1 95.38 448 ILE A C 1
ATOM 3387 O O . ILE A 1 448 ? 23.75 -5.703 3.947 1 95.38 448 ILE A O 1
ATOM 3391 N N . VAL A 1 449 ? 25.047 -6.629 2.412 1 96.44 449 VAL A N 1
ATOM 3392 C CA . VAL A 1 449 ? 26.219 -6.707 3.281 1 96.44 449 VAL A CA 1
ATOM 3393 C C . VAL A 1 449 ? 27.375 -5.945 2.652 1 96.44 449 VAL A C 1
ATOM 3395 O O . VAL A 1 449 ? 27.688 -6.121 1.471 1 96.44 449 VAL A O 1
ATOM 3398 N N . LEU A 1 450 ? 28 -5.062 3.375 1 95.31 450 LEU A N 1
ATOM 3399 C CA . LEU A 1 450 ? 29.203 -4.344 2.982 1 95.31 450 LEU A CA 1
ATOM 3400 C C . LEU A 1 450 ? 30.391 -4.734 3.863 1 95.31 450 LEU A C 1
ATOM 3402 O O . LEU A 1 450 ? 30.234 -4.91 5.074 1 95.31 450 LEU A O 1
ATOM 3406 N N . PRO A 1 451 ? 31.516 -4.863 3.285 1 94.75 451 PRO A N 1
ATOM 3407 C CA . PRO A 1 451 ? 32.719 -5.094 4.102 1 94.75 451 PRO A CA 1
ATOM 3408 C C . PRO A 1 451 ? 33.219 -3.83 4.801 1 94.75 451 PRO A C 1
ATOM 3410 O O . PRO A 1 451 ? 33.188 -2.744 4.219 1 94.75 451 PRO A O 1
ATOM 3413 N N . LEU A 1 452 ? 33.594 -3.986 6.047 1 94.25 452 LEU A N 1
ATOM 3414 C CA . LEU A 1 452 ? 34.156 -2.84 6.758 1 94.25 452 LEU A CA 1
ATOM 3415 C C . LEU A 1 452 ? 35.531 -2.51 6.242 1 94.25 452 LEU A C 1
ATOM 3417 O O . LEU A 1 452 ? 35.906 -1.338 6.16 1 94.25 452 LEU A O 1
ATOM 3421 N N . GLU A 1 453 ? 36.219 -3.566 5.918 1 92.56 453 GLU A N 1
ATOM 3422 C CA . GLU A 1 453 ? 37.562 -3.369 5.348 1 92.56 453 GLU A CA 1
ATOM 3423 C C . GLU A 1 453 ? 37.469 -2.645 4.008 1 92.56 453 GLU A C 1
ATOM 3425 O O . GLU A 1 453 ? 36.781 -3.082 3.1 1 92.56 453 GLU A O 1
ATOM 3430 N N . GLY A 1 454 ? 38.125 -1.527 3.842 1 90.06 454 GLY A N 1
ATOM 3431 C CA . GLY A 1 454 ? 38.188 -0.791 2.59 1 90.06 454 GLY A CA 1
ATOM 3432 C C . GLY A 1 454 ? 37 0.124 2.379 1 90.06 454 GLY A C 1
ATOM 3433 O O . GLY A 1 454 ? 36.906 0.797 1.352 1 90.06 454 GLY A O 1
ATOM 3434 N N . LEU A 1 455 ? 36.062 0.102 3.344 1 92 455 LEU A N 1
ATOM 3435 C CA . LEU A 1 455 ? 34.844 0.876 3.195 1 92 455 LEU A CA 1
ATOM 3436 C C . LEU A 1 455 ? 35.156 2.369 3.141 1 92 455 LEU A C 1
ATOM 3438 O O . LEU A 1 455 ? 34.562 3.098 2.338 1 92 455 LEU A O 1
ATOM 3442 N N . ASP A 1 456 ? 36.094 2.873 3.926 1 89.75 456 ASP A N 1
ATOM 3443 C CA . ASP A 1 456 ? 36.438 4.289 3.949 1 89.75 456 ASP A CA 1
ATOM 3444 C C . ASP A 1 456 ? 37.031 4.73 2.605 1 89.75 456 ASP A C 1
ATOM 3446 O O . ASP A 1 456 ? 36.688 5.812 2.109 1 89.75 456 ASP A O 1
ATOM 3450 N N . GLU A 1 457 ? 37.875 3.889 2.088 1 90.38 457 GLU A N 1
ATOM 3451 C CA . GLU A 1 457 ? 38.469 4.184 0.777 1 90.38 457 GLU A CA 1
ATOM 3452 C C . GLU A 1 457 ? 37.375 4.203 -0.302 1 90.38 457 GLU A C 1
ATOM 3454 O O . GLU A 1 457 ? 37.406 5.055 -1.193 1 90.38 457 GLU A O 1
ATOM 3459 N N . ALA A 1 458 ? 36.531 3.246 -0.215 1 91.31 458 ALA A N 1
ATOM 3460 C CA . ALA A 1 458 ? 35.438 3.191 -1.177 1 91.31 458 ALA A CA 1
ATOM 3461 C C . ALA A 1 458 ? 34.562 4.441 -1.088 1 91.31 458 ALA A C 1
ATOM 3463 O O . ALA A 1 458 ? 34.188 5.016 -2.111 1 91.31 458 ALA A O 1
ATOM 3464 N N . ASP A 1 459 ? 34.25 4.805 0.102 1 91.5 459 ASP A N 1
ATOM 3465 C CA . ASP A 1 459 ? 33.406 5.977 0.304 1 91.5 459 ASP A CA 1
ATOM 3466 C C . ASP A 1 459 ? 34.062 7.23 -0.263 1 91.5 459 ASP A C 1
ATOM 3468 O O . ASP A 1 459 ? 33.375 8.078 -0.855 1 91.5 459 ASP A O 1
ATOM 3472 N N . THR A 1 460 ? 35.375 7.395 -0.039 1 89 460 THR A N 1
ATOM 3473 C CA . THR A 1 460 ? 36.094 8.531 -0.594 1 89 460 THR A CA 1
ATOM 3474 C C . THR A 1 460 ? 36 8.531 -2.117 1 89 460 THR A C 1
ATOM 3476 O O . THR A 1 460 ? 35.75 9.578 -2.727 1 89 460 THR A O 1
ATOM 3479 N N . ARG A 1 461 ? 36.188 7.367 -2.658 1 90.56 461 ARG A N 1
ATOM 3480 C CA . ARG A 1 461 ? 36.094 7.219 -4.109 1 90.56 461 ARG A CA 1
ATOM 3481 C C . ARG A 1 461 ? 34.688 7.555 -4.613 1 90.56 461 ARG A C 1
ATOM 3483 O O . ARG A 1 461 ? 34.531 8.289 -5.59 1 90.56 461 ARG A O 1
ATOM 3490 N N . ILE A 1 462 ? 33.688 7.051 -4.008 1 88.44 462 ILE A N 1
ATOM 3491 C CA . ILE A 1 462 ? 32.312 7.242 -4.402 1 88.44 462 ILE A CA 1
ATOM 3492 C C . ILE A 1 462 ? 31.938 8.719 -4.305 1 88.44 462 ILE A C 1
ATOM 3494 O O . ILE A 1 462 ? 31.297 9.273 -5.211 1 88.44 462 ILE A O 1
ATOM 3498 N N . CYS A 1 463 ? 32.312 9.344 -3.203 1 86.44 463 CYS A N 1
ATOM 3499 C CA . CYS A 1 463 ? 32.031 10.766 -3.027 1 86.44 463 CYS A CA 1
ATOM 3500 C C . CYS A 1 463 ? 32.656 11.594 -4.137 1 86.44 463 CYS A C 1
ATOM 3502 O O . CYS A 1 463 ? 32.062 12.539 -4.641 1 86.44 463 CYS A O 1
ATOM 3504 N N . SER A 1 464 ? 33.844 11.242 -4.453 1 84.75 464 SER A N 1
ATOM 3505 C CA . SER A 1 464 ? 34.562 11.953 -5.504 1 84.75 464 SER A CA 1
ATOM 3506 C C . SER A 1 464 ? 33.906 11.75 -6.863 1 84.75 464 SER A C 1
ATOM 3508 O O . SER A 1 464 ? 33.719 12.703 -7.621 1 84.75 464 SER A O 1
ATOM 3510 N N . ILE A 1 465 ? 33.531 10.594 -7.117 1 84.62 465 ILE A N 1
ATOM 3511 C CA . ILE A 1 465 ? 33 10.234 -8.43 1 84.62 465 ILE A CA 1
ATOM 3512 C C . ILE A 1 465 ? 31.609 10.852 -8.602 1 84.62 465 ILE A C 1
ATOM 3514 O O . ILE A 1 465 ? 31.297 11.375 -9.672 1 84.62 465 ILE A O 1
ATOM 3518 N N . TYR A 1 466 ? 30.828 10.789 -7.621 1 83.25 466 TYR A N 1
ATOM 3519 C CA . TYR A 1 466 ? 29.422 11.172 -7.758 1 83.25 466 TYR A CA 1
ATOM 3520 C C . TYR A 1 466 ? 29.188 12.578 -7.211 1 83.25 466 TYR A C 1
ATOM 3522 O O . TYR A 1 466 ? 28.047 13.062 -7.188 1 83.25 466 TYR A O 1
ATOM 3530 N N . GLY A 1 467 ? 30.172 13.273 -6.738 1 77.81 467 GLY A N 1
ATOM 3531 C CA . GLY A 1 467 ? 30.062 14.648 -6.281 1 77.81 467 GLY A CA 1
ATOM 3532 C C . GLY A 1 467 ? 29.281 14.797 -4.988 1 77.81 467 GLY A C 1
ATOM 3533 O O . GLY A 1 467 ? 28.516 15.75 -4.82 1 77.81 467 GLY A O 1
ATOM 3534 N N . LEU A 1 468 ? 29.375 13.797 -4.176 1 78.62 468 LEU A N 1
ATOM 3535 C CA . LEU A 1 468 ? 28.734 13.875 -2.865 1 78.62 468 LEU A CA 1
ATOM 3536 C C . LEU A 1 468 ? 29.641 14.578 -1.859 1 78.62 468 LEU A C 1
ATOM 3538 O O . LEU A 1 468 ? 30.859 14.477 -1.942 1 78.62 468 LEU A O 1
ATOM 3542 N N . PRO A 1 469 ? 29.062 15.477 -1.003 1 72.12 469 PRO A N 1
ATOM 3543 C CA . PRO A 1 469 ? 29.906 16.078 0.034 1 72.12 469 PRO A CA 1
ATOM 3544 C C . PRO A 1 469 ? 30.547 15.047 0.951 1 72.12 469 PRO A C 1
ATOM 3546 O O . PRO A 1 469 ? 29.969 13.984 1.189 1 72.12 469 PRO A O 1
ATOM 3549 N N . PRO A 1 470 ? 31.828 15.234 1.147 1 59.09 470 PRO A N 1
ATOM 3550 C CA . PRO A 1 470 ? 32.562 14.258 1.974 1 59.09 470 PRO A CA 1
ATOM 3551 C C . PRO A 1 470 ? 31.812 13.922 3.264 1 59.09 470 PRO A C 1
ATOM 3553 O O . PRO A 1 470 ? 31.938 12.805 3.779 1 59.09 470 PRO A O 1
ATOM 3556 N N . ALA A 1 471 ? 31.094 14.891 3.859 1 51.66 471 ALA A N 1
ATOM 3557 C CA . ALA A 1 471 ? 30.375 14.68 5.117 1 51.66 471 ALA A CA 1
ATOM 3558 C C . ALA A 1 471 ? 29.188 13.758 4.922 1 51.66 471 ALA A C 1
ATOM 3560 O O . ALA A 1 471 ? 28.578 13.305 5.895 1 51.66 471 ALA A O 1
ATOM 3561 N N . CYS A 1 472 ? 28.641 13.758 3.785 1 51.28 472 CYS A N 1
ATOM 3562 C CA . CYS A 1 472 ? 27.453 12.938 3.543 1 51.28 472 CYS A CA 1
ATOM 3563 C C . CYS A 1 472 ? 27.719 11.477 3.867 1 51.28 472 CYS A C 1
ATOM 3565 O O . CYS A 1 472 ? 26.797 10.695 4.07 1 51.28 472 CYS A O 1
ATOM 3567 N N . CYS A 1 473 ? 28.875 10.992 3.584 1 46.22 473 CYS A N 1
ATOM 3568 C CA . CYS A 1 473 ? 29.25 9.672 4.066 1 46.22 473 CYS A CA 1
ATOM 3569 C C . CYS A 1 473 ? 29.469 9.68 5.574 1 46.22 473 CYS A C 1
ATOM 3571 O O . CYS A 1 473 ? 29.656 8.625 6.188 1 46.22 473 CYS A O 1
ATOM 3573 N N . SER A 1 474 ? 30.219 10.625 6.172 1 38.72 474 SER A N 1
ATOM 3574 C CA . SER A 1 474 ? 30.375 10.758 7.617 1 38.72 474 SER A CA 1
ATOM 3575 C C . SER A 1 474 ? 29.078 11.266 8.258 1 38.72 474 SER A C 1
ATOM 3577 O O . SER A 1 474 ? 28.188 11.75 7.566 1 38.72 474 SER A O 1
ATOM 3579 N N . SER A 1 475 ? 28.953 11.352 9.547 1 36.16 475 SER A N 1
ATOM 3580 C CA . SER A 1 475 ? 27.859 11.68 10.461 1 36.16 475 SER A CA 1
ATOM 3581 C C . SER A 1 475 ? 27.078 12.891 9.977 1 36.16 475 SER A C 1
ATOM 3583 O O . SER A 1 475 ? 26.156 13.359 10.656 1 36.16 475 SER A O 1
ATOM 3585 N N . HIS A 1 476 ? 27.656 13.812 9.172 1 34 476 HIS A N 1
ATOM 3586 C CA . HIS A 1 476 ? 26.938 15.078 9.086 1 34 476 HIS A CA 1
ATOM 3587 C C . HIS A 1 476 ? 25.75 14.969 8.148 1 34 476 HIS A C 1
ATOM 3589 O O . HIS A 1 476 ? 25.844 14.352 7.082 1 34 476 HIS A O 1
ATOM 3595 N N . TYR A 1 477 ? 24.609 15.055 8.68 1 35.75 477 TYR A N 1
ATOM 3596 C CA . TYR A 1 477 ? 23.344 15.352 8.016 1 35.75 477 TYR A CA 1
ATOM 3597 C C . TYR A 1 477 ? 23.531 16.391 6.922 1 35.75 477 TYR A C 1
ATOM 3599 O O . TYR A 1 477 ? 24.234 17.391 7.117 1 35.75 477 TYR A O 1
ATOM 3607 N N . MET A 1 478 ? 23.859 16.141 5.766 1 33.72 478 MET A N 1
ATOM 3608 C CA . MET A 1 478 ? 23.812 17.25 4.82 1 33.72 478 MET A CA 1
ATOM 3609 C C . MET A 1 478 ? 22.656 18.188 5.133 1 33.72 478 MET A C 1
ATOM 3611 O O . MET A 1 478 ? 21.484 17.844 4.926 1 33.72 478 MET A O 1
ATOM 3615 N N . SER A 1 479 ? 22.719 18.984 6.148 1 25.44 479 SER A N 1
ATOM 3616 C CA . SER A 1 479 ? 21.828 20.141 6.191 1 25.44 479 SER A CA 1
ATOM 3617 C C . SER A 1 479 ? 21.891 20.938 4.891 1 25.44 479 SER A C 1
ATOM 3619 O O . SER A 1 479 ? 22.969 21.094 4.305 1 25.44 479 SER A O 1
ATOM 3621 N N . ALA A 1 480 ? 20.844 21.062 4.078 1 23.8 480 ALA A N 1
ATOM 3622 C CA . ALA A 1 480 ? 20.75 22.047 3.006 1 23.8 480 ALA A CA 1
ATOM 3623 C C . ALA A 1 480 ? 21.422 23.359 3.412 1 23.8 480 ALA A C 1
ATOM 3625 O O . ALA A 1 480 ? 21 24 4.379 1 23.8 480 ALA A O 1
ATOM 3626 N N . SER A 1 481 ? 22.75 23.5 3.439 1 21.05 481 SER A N 1
ATOM 3627 C CA . SER A 1 481 ? 23.078 24.906 3.273 1 21.05 481 SER A CA 1
ATOM 3628 C C . SER A 1 481 ? 22.672 25.422 1.895 1 21.05 481 SER A C 1
ATOM 3630 O O . SER A 1 481 ? 22.812 24.703 0.898 1 21.05 481 SER A O 1
ATOM 3632 N N . SER B 1 1 ? -7.91 -21 -29.766 1 88.5 1 SER B N 1
ATOM 3633 C CA . SER B 1 1 ? -7.488 -22.141 -30.578 1 88.5 1 SER B CA 1
ATOM 3634 C C . SER B 1 1 ? -6.992 -23.281 -29.719 1 88.5 1 SER B C 1
ATOM 3636 O O . SER B 1 1 ? -6.824 -23.141 -28.5 1 88.5 1 SER B O 1
ATOM 3638 N N . GLY B 1 2 ? -6.859 -24.484 -30.344 1 92 2 GLY B N 1
ATOM 3639 C CA . GLY B 1 2 ? -6.375 -25.672 -29.656 1 92 2 GLY B CA 1
ATOM 3640 C C . GLY B 1 2 ? -5.895 -26.766 -30.609 1 92 2 GLY B C 1
ATOM 3641 O O . GLY B 1 2 ? -6.109 -26.672 -31.812 1 92 2 GLY B O 1
ATOM 3642 N N . ALA B 1 3 ? -5.188 -27.672 -30.078 1 93.31 3 ALA B N 1
ATOM 3643 C CA . ALA B 1 3 ? -4.648 -28.781 -30.859 1 93.31 3 ALA B CA 1
ATOM 3644 C C . ALA B 1 3 ? -5.258 -30.109 -30.422 1 93.31 3 ALA B C 1
ATOM 3646 O O . ALA B 1 3 ? -5.422 -30.359 -29.219 1 93.31 3 ALA B O 1
ATOM 3647 N N . VAL B 1 4 ? -5.625 -30.906 -31.422 1 93.69 4 VAL B N 1
ATOM 3648 C CA . VAL B 1 4 ? -6.078 -32.25 -31.094 1 93.69 4 VAL B CA 1
ATOM 3649 C C . VAL B 1 4 ? -4.875 -33.156 -30.797 1 93.69 4 VAL B C 1
ATOM 3651 O O . VAL B 1 4 ? -3.957 -33.25 -31.625 1 93.69 4 VAL B O 1
ATOM 3654 N N . ILE B 1 5 ? -4.883 -33.75 -29.688 1 95.56 5 ILE B N 1
ATOM 3655 C CA . ILE B 1 5 ? -3.807 -34.656 -29.281 1 95.56 5 ILE B CA 1
ATOM 3656 C C . ILE B 1 5 ? -4.395 -35.969 -28.797 1 95.56 5 ILE B C 1
ATOM 3658 O O . ILE B 1 5 ? -5.594 -36.062 -28.547 1 95.56 5 ILE B O 1
ATOM 3662 N N . SER B 1 6 ? -3.5 -36.969 -28.828 1 93.25 6 SER B N 1
ATOM 3663 C CA . SER B 1 6 ? -3.844 -38.25 -28.172 1 93.25 6 SER B CA 1
ATOM 3664 C C . SER B 1 6 ? -3.297 -38.281 -26.75 1 93.25 6 SER B C 1
ATOM 3666 O O . SER B 1 6 ? -2.119 -38 -26.516 1 93.25 6 SER B O 1
ATOM 3668 N N . CYS B 1 7 ? -4.152 -38.531 -25.859 1 90.69 7 CYS B N 1
ATOM 3669 C CA . CYS B 1 7 ? -3.709 -38.625 -24.469 1 90.69 7 CYS B CA 1
ATOM 3670 C C . CYS B 1 7 ? -4.535 -39.656 -23.703 1 90.69 7 CYS B C 1
ATOM 3672 O O . CYS B 1 7 ? -5.41 -40.281 -24.266 1 90.69 7 CYS B O 1
ATOM 3674 N N . SER B 1 8 ? -4.031 -39.906 -22.5 1 90.31 8 SER B N 1
ATOM 3675 C CA . SER B 1 8 ? -4.754 -40.781 -21.609 1 90.31 8 SER B CA 1
ATOM 3676 C C . SER B 1 8 ? -5.453 -40.031 -20.5 1 90.31 8 SER B C 1
ATOM 3678 O O . SER B 1 8 ? -4.824 -39.25 -19.781 1 90.31 8 SER B O 1
ATOM 3680 N N . VAL B 1 9 ? -6.684 -40.156 -20.422 1 87.44 9 VAL B N 1
ATOM 3681 C CA . VAL B 1 9 ? -7.469 -39.562 -19.344 1 87.44 9 VAL B CA 1
ATOM 3682 C C . VAL B 1 9 ? -7.949 -40.688 -18.406 1 87.44 9 VAL B C 1
ATOM 3684 O O . VAL B 1 9 ? -8.82 -41.469 -18.75 1 87.44 9 VAL B O 1
ATOM 3687 N N . GLY B 1 10 ? -7.406 -40.719 -17.234 1 82.69 10 GLY B N 1
ATOM 3688 C CA . GLY B 1 10 ? -7.75 -41.781 -16.297 1 82.69 10 GLY B CA 1
ATOM 3689 C C . GLY B 1 10 ? -7.414 -43.156 -16.781 1 82.69 10 GLY B C 1
ATOM 3690 O O . GLY B 1 10 ? -8.195 -44.094 -16.609 1 82.69 10 GLY B O 1
ATOM 3691 N N . GLY B 1 11 ? -6.438 -43.25 -17.594 1 83.38 11 GLY B N 1
ATOM 3692 C CA . GLY B 1 11 ? -6.008 -44.562 -18.094 1 83.38 11 GLY B CA 1
ATOM 3693 C C . GLY B 1 11 ? -6.66 -44.938 -19.406 1 83.38 11 GLY B C 1
ATOM 3694 O O . GLY B 1 11 ? -6.375 -46 -19.953 1 83.38 11 GLY B O 1
ATOM 3695 N N . VAL B 1 12 ? -7.527 -44.156 -19.859 1 85.31 12 VAL B N 1
ATOM 3696 C CA . VAL B 1 12 ? -8.211 -44.438 -21.125 1 85.31 12 VAL B CA 1
ATOM 3697 C C . VAL B 1 12 ? -7.676 -43.562 -22.234 1 85.31 12 VAL B C 1
ATOM 3699 O O . VAL B 1 12 ? -7.629 -42.344 -22.094 1 85.31 12 VAL B O 1
ATOM 3702 N N . ALA B 1 13 ? -7.293 -44.156 -23.25 1 88.81 13 ALA B N 1
ATOM 3703 C CA . ALA B 1 13 ? -6.793 -43.438 -24.406 1 88.81 13 ALA B CA 1
ATOM 3704 C C . ALA B 1 13 ? -7.918 -42.656 -25.078 1 88.81 13 ALA B C 1
ATOM 3706 O O . ALA B 1 13 ? -9 -43.188 -25.328 1 88.81 13 ALA B O 1
ATOM 3707 N N . ARG B 1 14 ? -7.684 -41.344 -25.281 1 89 14 ARG B N 1
ATOM 3708 C CA . ARG B 1 14 ? -8.672 -40.469 -25.906 1 89 14 ARG B CA 1
ATOM 3709 C C . ARG B 1 14 ? -8 -39.406 -26.766 1 89 14 ARG B C 1
ATOM 3711 O O . ARG B 1 14 ? -6.812 -39.125 -26.594 1 89 14 ARG B O 1
ATOM 3718 N N . ARG B 1 15 ? -8.844 -39 -27.734 1 93.19 15 ARG B N 1
ATOM 3719 C CA . ARG B 1 15 ? -8.492 -37.75 -28.391 1 93.19 15 ARG B CA 1
ATOM 3720 C C . ARG B 1 15 ? -9.031 -36.562 -27.609 1 93.19 15 ARG B C 1
ATOM 3722 O O . ARG B 1 15 ? -10.172 -36.594 -27.125 1 93.19 15 ARG B O 1
ATOM 3729 N N . ALA B 1 16 ? -8.195 -35.656 -27.359 1 93.69 16 ALA B N 1
ATOM 3730 C CA . ALA B 1 16 ? -8.547 -34.469 -26.594 1 93.69 16 ALA B CA 1
ATOM 3731 C C . ALA B 1 16 ? -8 -33.188 -27.25 1 93.69 16 ALA B C 1
ATOM 3733 O O . ALA B 1 16 ? -7.203 -33.281 -28.188 1 93.69 16 ALA B O 1
ATOM 3734 N N . VAL B 1 17 ? -8.531 -32.062 -26.844 1 94.31 17 VAL B N 1
ATOM 3735 C CA . VAL B 1 17 ? -8.07 -30.766 -27.344 1 94.31 17 VAL B CA 1
ATOM 3736 C C . VAL B 1 17 ? -7.211 -30.078 -26.297 1 94.31 17 VAL B C 1
ATOM 3738 O O . VAL B 1 17 ? -7.676 -29.828 -25.172 1 94.31 17 VAL B O 1
ATOM 3741 N N . LEU B 1 18 ? -5.965 -29.859 -26.594 1 96.31 18 LEU B N 1
ATOM 3742 C CA . LEU B 1 18 ? -5.043 -29.109 -25.75 1 96.31 18 LEU B CA 1
ATOM 3743 C C . LEU B 1 18 ? -5.098 -27.625 -26.094 1 96.31 18 LEU B C 1
ATOM 3745 O O . LEU B 1 18 ? -4.969 -27.25 -27.266 1 96.31 18 LEU B O 1
ATOM 3749 N N . THR B 1 19 ? -5.344 -26.75 -25.125 1 95.12 19 THR B N 1
ATOM 3750 C CA . THR B 1 19 ? -5.449 -25.312 -25.328 1 95.12 19 THR B CA 1
ATOM 3751 C C . THR B 1 19 ? -4.934 -24.547 -24.094 1 95.12 19 THR B C 1
ATOM 3753 O O . THR B 1 19 ? -4.219 -25.125 -23.266 1 95.12 19 THR B O 1
ATOM 3756 N N . ALA B 1 20 ? -5.102 -23.203 -24.141 1 93.38 20 ALA B N 1
ATOM 3757 C CA . ALA B 1 20 ? -4.672 -22.375 -23.016 1 93.38 20 ALA B CA 1
ATOM 3758 C C . ALA B 1 20 ? -5.801 -22.188 -22 1 93.38 20 ALA B C 1
ATOM 3760 O O . ALA B 1 20 ? -6.969 -22.047 -22.391 1 93.38 20 ALA B O 1
ATOM 3761 N N . ALA B 1 21 ? -5.395 -22.156 -20.75 1 92.94 21 ALA B N 1
ATOM 3762 C CA . ALA B 1 21 ? -6.375 -22 -19.688 1 92.94 21 ALA B CA 1
ATOM 3763 C C . ALA B 1 21 ? -7.125 -20.672 -19.828 1 92.94 21 ALA B C 1
ATOM 3765 O O . ALA B 1 21 ? -8.328 -20.609 -19.547 1 92.94 21 ALA B O 1
ATOM 3766 N N . HIS B 1 22 ? -6.418 -19.641 -20.203 1 88.75 22 HIS B N 1
ATOM 3767 C CA . HIS B 1 22 ? -7.059 -18.328 -20.266 1 88.75 22 HIS B CA 1
ATOM 3768 C C . HIS B 1 22 ? -8.125 -18.281 -21.359 1 88.75 22 HIS B C 1
ATOM 3770 O O . HIS B 1 22 ? -8.992 -17.406 -21.344 1 88.75 22 HIS B O 1
ATOM 3776 N N . VAL B 1 23 ? -8.039 -19.156 -22.297 1 86.31 23 VAL B N 1
ATOM 3777 C CA . VAL B 1 23 ? -9.008 -19.234 -23.391 1 86.31 23 VAL B CA 1
ATOM 3778 C C . VAL B 1 23 ? -10.344 -19.734 -22.859 1 86.31 23 VAL B C 1
ATOM 3780 O O . VAL B 1 23 ? -11.406 -19.344 -23.359 1 86.31 23 VAL B O 1
ATOM 3783 N N . ILE B 1 24 ? -10.336 -20.5 -21.859 1 86.75 24 ILE B N 1
ATOM 3784 C CA . ILE B 1 24 ? -11.562 -21.141 -21.391 1 86.75 24 ILE B CA 1
ATOM 3785 C C . ILE B 1 24 ? -11.977 -20.531 -20.047 1 86.75 24 ILE B C 1
ATOM 3787 O O . ILE B 1 24 ? -13.031 -20.859 -19.516 1 86.75 24 ILE B O 1
ATOM 3791 N N . ALA B 1 25 ? -11.148 -19.703 -19.531 1 83.56 25 ALA B N 1
ATOM 3792 C CA . ALA B 1 25 ? -11.375 -19.188 -18.172 1 83.56 25 ALA B CA 1
ATOM 3793 C C . ALA B 1 25 ? -12.734 -18.516 -18.062 1 83.56 25 ALA B C 1
ATOM 3795 O O . ALA B 1 25 ? -13.133 -17.75 -18.938 1 83.56 25 ALA B O 1
ATOM 3796 N N . ASP B 1 26 ? -13.477 -18.828 -16.953 1 71.69 26 ASP B N 1
ATOM 3797 C CA . ASP B 1 26 ? -14.727 -18.219 -16.516 1 71.69 26 ASP B CA 1
ATOM 3798 C C . ASP B 1 26 ? -15.836 -18.469 -17.531 1 71.69 26 ASP B C 1
ATOM 3800 O O . ASP B 1 26 ? -16.828 -17.734 -17.562 1 71.69 26 ASP B O 1
ATOM 3804 N N . SER B 1 27 ? -15.531 -19.469 -18.453 1 72.44 27 SER B N 1
ATOM 3805 C CA . SER B 1 27 ? -16.562 -19.828 -19.422 1 72.44 27 SER B CA 1
ATOM 3806 C C . SER B 1 27 ? -17.562 -20.812 -18.844 1 72.44 27 SER B C 1
ATOM 3808 O O . SER B 1 27 ? -17.188 -21.719 -18.094 1 72.44 27 SER B O 1
ATOM 3810 N N . ARG B 1 28 ? -18.828 -20.531 -19.078 1 68.69 28 ARG B N 1
ATOM 3811 C CA . ARG B 1 28 ? -19.891 -21.422 -18.609 1 68.69 28 ARG B CA 1
ATOM 3812 C C . ARG B 1 28 ? -20.328 -22.391 -19.703 1 68.69 28 ARG B C 1
ATOM 3814 O O . ARG B 1 28 ? -20.891 -23.453 -19.406 1 68.69 28 ARG B O 1
ATOM 3821 N N . TYR B 1 29 ? -20.141 -22.078 -20.875 1 74.06 29 TYR B N 1
ATOM 3822 C CA . TYR B 1 29 ? -20.5 -22.859 -22.047 1 74.06 29 TYR B CA 1
ATOM 3823 C C . TYR B 1 29 ? -19.406 -22.812 -23.109 1 74.06 29 TYR B C 1
ATOM 3825 O O . TYR B 1 29 ? -19.125 -21.734 -23.656 1 74.06 29 TYR B O 1
ATOM 3833 N N . LEU B 1 30 ? -18.781 -24.016 -23.266 1 81.38 30 LEU B N 1
ATOM 3834 C CA . LEU B 1 30 ? -17.625 -24.062 -24.172 1 81.38 30 LEU B CA 1
ATOM 3835 C C . LEU B 1 30 ? -17.922 -24.938 -25.375 1 81.38 30 LEU B C 1
ATOM 3837 O O . LEU B 1 30 ? -18.422 -26.062 -25.234 1 81.38 30 LEU B O 1
ATOM 3841 N N . GLN B 1 31 ? -17.734 -24.328 -26.547 1 84.44 31 GLN B N 1
ATOM 3842 C CA . GLN B 1 31 ? -17.844 -25.078 -27.797 1 84.44 31 GLN B CA 1
ATOM 3843 C C . GLN B 1 31 ? -16.547 -25.016 -28.594 1 84.44 31 GLN B C 1
ATOM 3845 O O . GLN B 1 31 ? -15.82 -24.016 -28.531 1 84.44 31 GLN B O 1
ATOM 3850 N N . VAL B 1 32 ? -16.297 -26.109 -29.281 1 84.5 32 VAL B N 1
ATOM 3851 C CA . VAL B 1 32 ? -15.141 -26.188 -30.156 1 84.5 32 VAL B CA 1
ATOM 3852 C C . VAL B 1 32 ? -15.594 -26.406 -31.594 1 84.5 32 VAL B C 1
ATOM 3854 O O . VAL B 1 32 ? -16.531 -27.172 -31.859 1 84.5 32 VAL B O 1
ATOM 3857 N N . GLN B 1 33 ? -15.023 -25.688 -32.469 1 82.5 33 GLN B N 1
ATOM 3858 C CA . GLN B 1 33 ? -15.25 -25.844 -33.906 1 82.5 33 GLN B CA 1
ATOM 3859 C C . GLN B 1 33 ? -14 -26.391 -34.594 1 82.5 33 GLN B C 1
ATOM 3861 O O . GLN B 1 33 ? -12.883 -25.953 -34.312 1 82.5 33 GLN B O 1
ATOM 3866 N N . ARG B 1 34 ? -14.305 -27.359 -35.469 1 82.06 34 ARG B N 1
ATOM 3867 C CA . ARG B 1 34 ? -13.203 -27.875 -36.25 1 82.06 34 ARG B CA 1
ATOM 3868 C C . ARG B 1 34 ? -12.82 -26.891 -37.375 1 82.06 34 ARG B C 1
ATOM 3870 O O . ARG B 1 34 ? -13.578 -25.969 -37.688 1 82.06 34 ARG B O 1
ATOM 3877 N N . THR B 1 35 ? -11.594 -27.078 -37.781 1 78 35 THR B N 1
ATOM 3878 C CA . THR B 1 35 ? -11.102 -26.141 -38.781 1 78 35 THR B CA 1
ATOM 3879 C C . THR B 1 35 ? -12.039 -26.109 -40 1 78 35 THR B C 1
ATOM 3881 O O . THR B 1 35 ? -12.422 -27.156 -40.531 1 78 35 THR B O 1
ATOM 3884 N N . ASN B 1 36 ? -12.281 -24.938 -40.406 1 68.94 36 ASN B N 1
ATOM 3885 C CA . ASN B 1 36 ? -13.234 -24.734 -41.5 1 68.94 36 ASN B CA 1
ATOM 3886 C C . ASN B 1 36 ? -12.656 -25.141 -42.844 1 68.94 36 ASN B C 1
ATOM 3888 O O . ASN B 1 36 ? -13.391 -25.312 -43.812 1 68.94 36 ASN B O 1
ATOM 3892 N N . ASP B 1 37 ? -11.469 -25.234 -42.875 1 71.81 37 ASP B N 1
ATOM 3893 C CA . ASP B 1 37 ? -10.836 -25.547 -44.156 1 71.81 37 ASP B CA 1
ATOM 3894 C C . ASP B 1 37 ? -11.164 -26.969 -44.594 1 71.81 37 ASP B C 1
ATOM 3896 O O . ASP B 1 37 ? -11.203 -27.266 -45.781 1 71.81 37 ASP B O 1
ATOM 3900 N N . ARG B 1 38 ? -11.453 -27.828 -43.625 1 75.94 38 ARG B N 1
ATOM 3901 C CA . ARG B 1 38 ? -11.664 -29.234 -43.938 1 75.94 38 ARG B CA 1
ATOM 3902 C C . ARG B 1 38 ? -13.039 -29.703 -43.469 1 75.94 38 ARG B C 1
ATOM 3904 O O . ARG B 1 38 ? -13.578 -30.672 -44 1 75.94 38 ARG B O 1
ATOM 3911 N N . PHE B 1 39 ? -13.406 -28.938 -42.469 1 79.94 39 PHE B N 1
ATOM 3912 C CA . PHE B 1 39 ? -14.641 -29.406 -41.875 1 79.94 39 PHE B CA 1
ATOM 3913 C C . PHE B 1 39 ? -15.719 -28.328 -41.906 1 79.94 39 PHE B C 1
ATOM 3915 O O . PHE B 1 39 ? -15.438 -27.188 -42.25 1 79.94 39 PHE B O 1
ATOM 3922 N N . GLY B 1 40 ? -16.953 -28.688 -41.719 1 73.88 40 GLY B N 1
ATOM 3923 C CA . GLY B 1 40 ? -18.047 -27.734 -41.656 1 73.88 40 GLY B CA 1
ATOM 3924 C C . GLY B 1 40 ? -18.016 -26.875 -40.406 1 73.88 40 GLY B C 1
ATOM 3925 O O . GLY B 1 40 ? -17.125 -27 -39.562 1 73.88 40 GLY B O 1
ATOM 3926 N N . GLY B 1 41 ? -18.75 -25.906 -40.281 1 76.75 41 GLY B N 1
ATOM 3927 C CA . GLY B 1 41 ? -18.828 -24.938 -39.188 1 76.75 41 GLY B CA 1
ATOM 3928 C C . GLY B 1 41 ? -19.562 -25.484 -38 1 76.75 41 GLY B C 1
ATOM 3929 O O . GLY B 1 41 ? -20.016 -24.719 -37.125 1 76.75 41 GLY B O 1
ATOM 3930 N N . GLU B 1 42 ? -19.562 -26.828 -37.906 1 82.31 42 GLU B N 1
ATOM 3931 C CA . GLU B 1 42 ? -20.266 -27.438 -36.781 1 82.31 42 GLU B CA 1
ATOM 3932 C C . GLU B 1 42 ? -19.531 -27.188 -35.469 1 82.31 42 GLU B C 1
ATOM 3934 O O . GLU B 1 42 ? -18.312 -27.234 -35.406 1 82.31 42 GLU B O 1
ATOM 3939 N N . LYS B 1 43 ? -20.297 -26.859 -34.531 1 86.62 43 LYS B N 1
ATOM 3940 C CA . LYS B 1 43 ? -19.766 -26.625 -33.188 1 86.62 43 LYS B CA 1
ATOM 3941 C C . LYS B 1 43 ? -20.109 -27.797 -32.25 1 86.62 43 LYS B C 1
ATOM 3943 O O . LYS B 1 43 ? -21.219 -28.344 -32.312 1 86.62 43 LYS B O 1
ATOM 3948 N N . PHE B 1 44 ? -19.172 -28.203 -31.438 1 87.06 44 PHE B N 1
ATOM 3949 C CA . PHE B 1 44 ? -19.328 -29.344 -30.547 1 87.06 44 PHE B CA 1
ATOM 3950 C C . PHE B 1 44 ? -19.188 -28.906 -29.094 1 87.06 44 PHE B C 1
ATOM 3952 O O . PHE B 1 44 ? -18.281 -28.141 -28.75 1 87.06 44 PHE B O 1
ATOM 3959 N N . ARG B 1 45 ? -20.094 -29.406 -28.344 1 87.19 45 ARG B N 1
ATOM 3960 C CA . ARG B 1 45 ? -19.984 -29.172 -26.906 1 87.19 45 ARG B CA 1
ATOM 3961 C C . ARG B 1 45 ? -18.766 -29.891 -26.328 1 87.19 45 ARG B C 1
ATOM 3963 O O . ARG B 1 45 ? -18.453 -31 -26.734 1 87.19 45 ARG B O 1
ATOM 3970 N N . THR B 1 46 ? -18.172 -29.203 -25.422 1 88.31 46 THR B N 1
ATOM 3971 C CA . THR B 1 46 ? -16.922 -29.734 -24.875 1 88.31 46 THR B CA 1
ATOM 3972 C C . THR B 1 46 ? -16.953 -29.703 -23.344 1 88.31 46 THR B C 1
ATOM 3974 O O . THR B 1 46 ? -17.734 -28.953 -22.75 1 88.31 46 THR B O 1
ATOM 3977 N N . ARG B 1 47 ? -16.219 -30.562 -22.797 1 87.25 47 ARG B N 1
ATOM 3978 C CA . ARG B 1 47 ? -15.992 -30.625 -21.359 1 87.25 47 ARG B CA 1
ATOM 3979 C C . ARG B 1 47 ? -14.531 -30.344 -21.031 1 87.25 47 ARG B C 1
ATOM 3981 O O . ARG B 1 47 ? -13.625 -30.875 -21.672 1 87.25 47 ARG B O 1
ATOM 3988 N N . VAL B 1 48 ? -14.375 -29.562 -20 1 90.81 48 VAL B N 1
ATOM 3989 C CA . VAL B 1 48 ? -13.023 -29.328 -19.516 1 90.81 48 VAL B CA 1
ATOM 3990 C C . VAL B 1 48 ? -12.609 -30.484 -18.594 1 90.81 48 VAL B C 1
ATOM 3992 O O . VAL B 1 48 ? -13.227 -30.703 -17.547 1 90.81 48 VAL B O 1
ATOM 3995 N N . VAL B 1 49 ? -11.656 -31.156 -18.969 1 92.06 49 VAL B N 1
ATOM 3996 C CA . VAL B 1 49 ? -11.172 -32.281 -18.188 1 92.06 49 VAL B CA 1
ATOM 3997 C C . VAL B 1 49 ? -10.195 -31.812 -17.125 1 92.06 49 VAL B C 1
ATOM 3999 O O . VAL B 1 49 ? -10.266 -32.25 -15.969 1 92.06 49 VAL B O 1
ATOM 4002 N N . ALA B 1 50 ? -9.305 -31.016 -17.516 1 94.56 50 ALA B N 1
ATOM 4003 C CA . ALA B 1 50 ? -8.266 -30.531 -16.609 1 94.56 50 ALA B CA 1
ATOM 4004 C C . ALA B 1 50 ? -7.863 -29.094 -16.953 1 94.56 50 ALA B C 1
ATOM 4006 O O . ALA B 1 50 ? -7.93 -28.688 -18.125 1 94.56 50 ALA B O 1
ATOM 4007 N N . VAL B 1 51 ? -7.469 -28.391 -15.961 1 93.88 51 VAL B N 1
ATOM 4008 C CA . VAL B 1 51 ? -7.004 -27.031 -16.172 1 93.88 51 VAL B CA 1
ATOM 4009 C C . VAL B 1 51 ? -5.895 -26.703 -15.164 1 93.88 51 VAL B C 1
ATOM 4011 O O . VAL B 1 51 ? -5.938 -27.141 -14.016 1 93.88 51 VAL B O 1
ATOM 4014 N N . CYS B 1 52 ? -4.875 -26.078 -15.594 1 94.56 52 CYS B N 1
ATOM 4015 C CA . CYS B 1 52 ? -3.836 -25.469 -14.766 1 94.56 52 CYS B CA 1
ATOM 4016 C C . CYS B 1 52 ? -3.645 -24 -15.117 1 94.56 52 CYS B C 1
ATOM 4018 O O . CYS B 1 52 ? -2.879 -23.672 -16.031 1 94.56 52 CYS B O 1
ATOM 4020 N N . HIS B 1 53 ? -4.23 -23.203 -14.359 1 92.5 53 HIS B N 1
ATOM 4021 C CA . HIS B 1 53 ? -4.207 -21.766 -14.648 1 92.5 53 HIS B CA 1
ATOM 4022 C C . HIS B 1 53 ? -2.809 -21.188 -14.445 1 92.5 53 HIS B C 1
ATOM 4024 O O . HIS B 1 53 ? -2.416 -20.25 -15.141 1 92.5 53 HIS B O 1
ATOM 4030 N N . GLU B 1 54 ? -2.025 -21.703 -13.609 1 92.81 54 GLU B N 1
ATOM 4031 C CA . GLU B 1 54 ? -0.716 -21.156 -13.25 1 92.81 54 GLU B CA 1
ATOM 4032 C C . GLU B 1 54 ? 0.251 -21.234 -14.43 1 92.81 54 GLU B C 1
ATOM 4034 O O . GLU B 1 54 ? 1.087 -20.344 -14.602 1 92.81 54 GLU B O 1
ATOM 4039 N N . VAL B 1 55 ? 0.097 -22.281 -15.258 1 94.06 55 VAL B N 1
ATOM 4040 C CA . VAL B 1 55 ? 0.961 -22.375 -16.438 1 94.06 55 VAL B CA 1
ATOM 4041 C C . VAL B 1 55 ? 0.118 -22.281 -17.703 1 94.06 55 VAL B C 1
ATOM 4043 O O . VAL B 1 55 ? 0.559 -22.703 -18.781 1 94.06 55 VAL B O 1
ATOM 4046 N N . ASP B 1 56 ? -1.144 -21.969 -17.594 1 93.88 56 ASP B N 1
ATOM 4047 C CA . ASP B 1 56 ? -2.033 -21.625 -18.703 1 93.88 56 ASP B CA 1
ATOM 4048 C C . ASP B 1 56 ? -2.23 -22.812 -19.641 1 93.88 56 ASP B C 1
ATOM 4050 O O . ASP B 1 56 ? -2.057 -22.688 -20.844 1 93.88 56 ASP B O 1
ATOM 4054 N N . LEU B 1 57 ? -2.654 -23.906 -19.078 1 96.44 57 LEU B N 1
ATOM 4055 C CA . LEU B 1 57 ? -2.961 -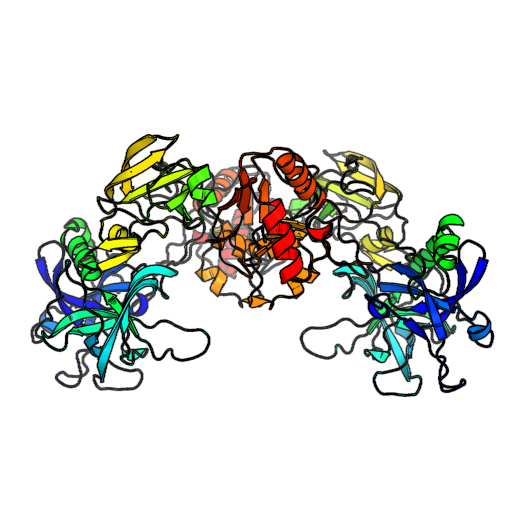25.094 -19.875 1 96.44 57 LEU B CA 1
ATOM 4056 C C . LEU B 1 57 ? -4.355 -25.625 -19.547 1 96.44 57 LEU B C 1
ATOM 4058 O O . LEU B 1 57 ? -4.789 -25.578 -18.391 1 96.44 57 LEU B O 1
ATOM 4062 N N . ALA B 1 58 ? -4.973 -26.109 -20.562 1 95.75 58 ALA B N 1
ATOM 4063 C CA . ALA B 1 58 ? -6.27 -26.766 -20.391 1 95.75 58 ALA B CA 1
ATOM 4064 C C . ALA B 1 58 ? -6.438 -27.922 -21.375 1 95.75 58 ALA B C 1
ATOM 4066 O O . ALA B 1 58 ? -5.871 -27.906 -22.469 1 95.75 58 ALA B O 1
ATOM 4067 N N . LEU B 1 59 ? -7.145 -28.906 -20.953 1 95.44 59 LEU B N 1
ATOM 4068 C CA . LEU B 1 59 ? -7.457 -30.094 -21.75 1 95.44 59 LEU B CA 1
ATOM 4069 C C . LEU B 1 59 ? -8.969 -30.281 -21.859 1 95.44 59 LEU B C 1
ATOM 4071 O O . LEU B 1 59 ? -9.664 -30.344 -20.844 1 95.44 59 LEU B O 1
ATOM 4075 N N . LEU B 1 60 ? -9.422 -30.391 -23.109 1 93.38 60 LEU B N 1
ATOM 4076 C CA . LEU B 1 60 ? -10.852 -30.5 -23.375 1 93.38 60 LEU B CA 1
ATOM 4077 C C . LEU B 1 60 ? -11.164 -31.828 -24.062 1 93.38 60 LEU B C 1
ATOM 4079 O O . LEU B 1 60 ? -10.359 -32.312 -24.859 1 93.38 60 LEU B O 1
ATOM 4083 N N . VAL B 1 61 ? -12.297 -32.344 -23.781 1 90.56 61 VAL B N 1
ATOM 4084 C CA . VAL B 1 61 ? -12.836 -33.469 -24.5 1 90.56 61 VAL B CA 1
ATOM 4085 C C . VAL B 1 61 ? -14.227 -33.156 -25.031 1 90.56 61 VAL B C 1
ATOM 4087 O O . VAL B 1 61 ? -15.031 -32.531 -24.328 1 90.56 61 VAL B O 1
ATOM 4090 N N . LEU B 1 62 ? -14.398 -33.531 -26.234 1 88.25 62 LEU B N 1
ATOM 4091 C CA . LEU B 1 62 ? -15.711 -33.312 -26.812 1 88.25 62 LEU B CA 1
ATOM 4092 C C . LEU B 1 62 ? -16.719 -34.344 -26.312 1 88.25 62 LEU B C 1
ATOM 4094 O O . LEU B 1 62 ? -16.375 -35.5 -26.094 1 88.25 62 LEU B O 1
ATOM 4098 N N . GLU B 1 63 ? -17.906 -33.875 -26.203 1 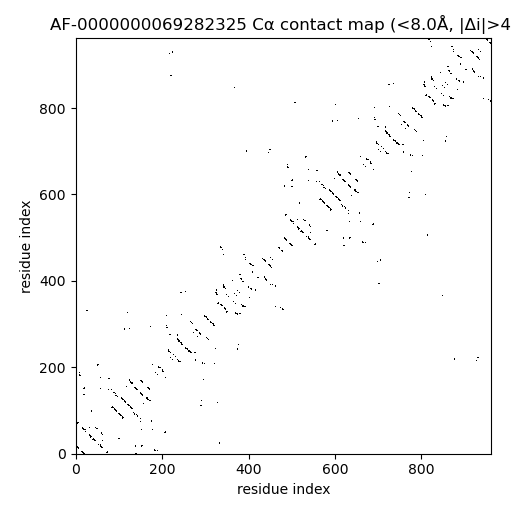83.5 63 GLU B N 1
ATOM 4099 C CA . GLU B 1 63 ? -18.953 -34.812 -25.781 1 83.5 63 GLU B CA 1
ATOM 4100 C C . GLU B 1 63 ? -19.219 -35.875 -26.844 1 83.5 63 GLU B C 1
ATOM 4102 O O . GLU B 1 63 ? -19.5 -37.031 -26.516 1 83.5 63 GLU B O 1
ATOM 4107 N N . ASP B 1 64 ? -19.156 -35.344 -28.078 1 82.5 64 ASP B N 1
ATOM 4108 C CA . ASP B 1 64 ? -19.203 -36.281 -29.203 1 82.5 64 ASP B CA 1
ATOM 4109 C C . ASP B 1 64 ? -17.812 -36.812 -29.531 1 82.5 64 ASP B C 1
ATOM 4111 O O . ASP B 1 64 ? -17.047 -36.156 -30.266 1 82.5 64 ASP B O 1
ATOM 4115 N N . ASP B 1 65 ? -17.484 -37.938 -29.109 1 74.25 65 ASP B N 1
ATOM 4116 C CA . ASP B 1 65 ? -16.156 -38.531 -29.281 1 74.25 65 ASP B CA 1
ATOM 4117 C C . ASP B 1 65 ? -15.828 -38.719 -30.766 1 74.25 65 ASP B C 1
ATOM 4119 O O . ASP B 1 65 ? -14.656 -38.656 -31.156 1 74.25 65 ASP B O 1
ATOM 4123 N N . GLY B 1 66 ? -16.797 -38.875 -31.5 1 81.5 66 GLY B N 1
ATOM 4124 C CA . GLY B 1 66 ? -16.578 -39.125 -32.906 1 81.5 66 GLY B CA 1
ATOM 4125 C C . GLY B 1 66 ? -16.172 -37.906 -33.688 1 81.5 66 GLY B C 1
ATOM 4126 O O . GLY B 1 66 ? -15.641 -38 -34.812 1 81.5 66 GLY B O 1
ATOM 4127 N N . ALA B 1 67 ? -16.344 -36.812 -33.062 1 85.38 67 ALA B N 1
ATOM 4128 C CA . ALA B 1 67 ? -16.109 -35.562 -33.75 1 85.38 67 ALA B CA 1
ATOM 4129 C C . ALA B 1 67 ? -14.625 -35.375 -34.062 1 85.38 67 ALA B C 1
ATOM 4131 O O . ALA B 1 67 ? -14.266 -34.625 -34.969 1 85.38 67 ALA B O 1
ATOM 4132 N N . LEU B 1 68 ? -13.75 -36.031 -33.312 1 88.44 68 LEU B N 1
ATOM 4133 C CA . LEU B 1 68 ? -12.312 -35.812 -33.469 1 88.44 68 LEU B CA 1
ATOM 4134 C C . LEU B 1 68 ? -11.672 -37 -34.188 1 88.44 68 LEU B C 1
ATOM 4136 O O . LEU B 1 68 ? -10.469 -37 -34.438 1 88.44 68 LEU B O 1
ATOM 4140 N N . GLU B 1 69 ? -12.438 -38 -34.531 1 84.94 69 GLU B N 1
ATOM 4141 C CA . GLU B 1 69 ? -11.898 -39.25 -35.062 1 84.94 69 GLU B CA 1
ATOM 4142 C C . GLU B 1 69 ? -11.234 -39.031 -36.438 1 84.94 69 GLU B C 1
ATOM 4144 O O . GLU B 1 69 ? -10.25 -39.688 -36.75 1 84.94 69 GLU B O 1
ATOM 4149 N N . ASP B 1 70 ? -11.758 -38.094 -37.125 1 85.81 70 ASP B N 1
ATOM 4150 C CA . ASP B 1 70 ? -11.242 -37.875 -38.5 1 85.81 70 ASP B CA 1
ATOM 4151 C C . ASP B 1 70 ? -10.039 -36.938 -38.469 1 85.81 70 ASP B C 1
ATOM 4153 O O . ASP B 1 70 ? -9.461 -36.625 -39.531 1 85.81 70 ASP B O 1
ATOM 4157 N N . ILE B 1 71 ? -9.641 -36.5 -37.312 1 88.81 71 ILE B N 1
ATOM 4158 C CA . ILE B 1 71 ? -8.508 -35.594 -37.188 1 88.81 71 ILE B CA 1
ATOM 4159 C C . ILE B 1 71 ? -7.297 -36.375 -36.656 1 88.81 71 ILE B C 1
ATOM 4161 O O . ILE B 1 71 ? -7.375 -37 -35.594 1 88.81 71 ILE B O 1
ATOM 4165 N N . ALA B 1 72 ? -6.227 -36.344 -37.406 1 89.75 72 ALA B N 1
ATOM 4166 C CA . ALA B 1 72 ? -4.988 -36.969 -36.906 1 89.75 72 ALA B CA 1
ATOM 4167 C C . ALA B 1 72 ? -4.426 -36.188 -35.719 1 89.75 72 ALA B C 1
ATOM 4169 O O . ALA B 1 72 ? -4.09 -35 -35.875 1 89.75 72 ALA B O 1
ATOM 4170 N N . PRO B 1 73 ? -4.324 -36.812 -34.594 1 94.44 73 PRO B N 1
ATOM 4171 C CA . PRO B 1 73 ? -3.814 -36.094 -33.438 1 94.44 73 PRO B CA 1
ATOM 4172 C C . PRO B 1 73 ? -2.34 -35.719 -33.562 1 94.44 73 PRO B C 1
ATOM 4174 O O . PRO B 1 73 ? -1.564 -36.469 -34.188 1 94.44 73 PRO B O 1
ATOM 4177 N N . LEU B 1 74 ? -1.986 -34.562 -33.094 1 94.88 74 LEU B N 1
ATOM 4178 C CA . LEU B 1 74 ? -0.586 -34.156 -33.031 1 94.88 74 LEU B CA 1
ATOM 4179 C C . LEU B 1 74 ? 0.115 -34.812 -31.844 1 94.88 74 LEU B C 1
ATOM 4181 O O . LEU B 1 74 ? -0.499 -35.062 -30.797 1 94.88 74 LEU B O 1
ATOM 4185 N N . ALA B 1 75 ? 1.425 -35.125 -32.031 1 95.56 75 ALA B N 1
ATOM 4186 C CA . ALA B 1 75 ? 2.234 -35.656 -30.953 1 95.56 75 ALA B CA 1
ATOM 4187 C C . ALA B 1 75 ? 2.926 -34.531 -30.188 1 95.56 75 ALA B C 1
ATOM 4189 O O . ALA B 1 75 ? 3.535 -33.656 -30.797 1 95.56 75 ALA B O 1
ATOM 4190 N N . VAL B 1 76 ? 2.771 -34.594 -28.891 1 96.56 76 VAL B N 1
ATOM 4191 C CA . VAL B 1 76 ? 3.498 -33.625 -28.062 1 96.56 76 VAL B CA 1
ATOM 4192 C C . VAL B 1 76 ? 4.961 -34.062 -27.953 1 96.56 76 VAL B C 1
ATOM 4194 O O . VAL B 1 76 ? 5.266 -35.25 -27.781 1 96.56 76 VAL B O 1
ATOM 4197 N N . ALA B 1 77 ? 5.82 -33.062 -28.031 1 96.25 77 ALA B N 1
ATOM 4198 C CA . ALA B 1 77 ? 7.258 -33.312 -27.953 1 96.25 77 ALA B CA 1
ATOM 4199 C C . ALA B 1 77 ? 7.637 -33.844 -26.578 1 96.25 77 ALA B C 1
ATOM 4201 O O . ALA B 1 77 ? 6.812 -33.875 -25.656 1 96.25 77 ALA B O 1
ATOM 4202 N N . SER B 1 78 ? 8.898 -34.281 -26.469 1 93.31 78 SER B N 1
ATOM 4203 C CA . SER B 1 78 ? 9.406 -35 -25.297 1 93.31 78 SER B CA 1
ATOM 4204 C C . SER B 1 78 ? 9.453 -34.094 -24.078 1 93.31 78 SER B C 1
ATOM 4206 O O . SER B 1 78 ? 9.609 -32.875 -24.203 1 93.31 78 SER B O 1
ATOM 4208 N N . ALA B 1 79 ? 9.281 -34.781 -22.906 1 92.75 79 ALA B N 1
ATOM 4209 C CA . ALA B 1 79 ? 9.414 -34.094 -21.625 1 92.75 79 ALA B CA 1
ATOM 4210 C C . ALA B 1 79 ? 10.875 -33.75 -21.344 1 92.75 79 ALA B C 1
ATOM 4212 O O . ALA B 1 79 ? 11.164 -32.938 -20.453 1 92.75 79 ALA B O 1
ATOM 4213 N N . LEU B 1 80 ? 11.727 -34.281 -22.062 1 92.56 80 LEU B N 1
ATOM 4214 C CA . LEU B 1 80 ? 13.141 -34.219 -21.719 1 92.56 80 LEU B CA 1
ATOM 4215 C C . LEU B 1 80 ? 13.891 -33.312 -22.688 1 92.56 80 LEU B C 1
ATOM 4217 O O . LEU B 1 80 ? 15.125 -33.219 -22.656 1 92.56 80 LEU B O 1
ATOM 4221 N N . GLU B 1 81 ? 13.094 -32.688 -23.562 1 91.69 81 GLU B N 1
ATOM 4222 C CA . GLU B 1 81 ? 13.766 -31.859 -24.562 1 91.69 81 GLU B CA 1
ATOM 4223 C C . GLU B 1 81 ? 13.07 -30.5 -24.719 1 91.69 81 GLU B C 1
ATOM 4225 O O . GLU B 1 81 ? 11.844 -30.438 -24.703 1 91.69 81 GLU B O 1
ATOM 4230 N N . LEU B 1 82 ? 13.914 -29.484 -24.766 1 94.44 82 LEU B N 1
ATOM 4231 C CA . LEU B 1 82 ? 13.461 -28.141 -25.094 1 94.44 82 LEU B CA 1
ATOM 4232 C C . LEU B 1 82 ? 13.969 -27.719 -26.469 1 94.44 82 LEU B C 1
ATOM 4234 O O . LEU B 1 82 ? 15.07 -28.109 -26.875 1 94.44 82 LEU B O 1
ATOM 4238 N N . PRO B 1 83 ? 13.125 -26.969 -27.156 1 93.56 83 PRO B N 1
ATOM 4239 C CA . PRO B 1 83 ? 13.664 -26.453 -28.422 1 93.56 83 PRO B CA 1
ATOM 4240 C C . PRO B 1 83 ? 14.867 -25.531 -28.219 1 93.56 83 PRO B C 1
ATOM 4242 O O . PRO B 1 83 ? 15.039 -24.969 -27.125 1 93.56 83 PRO B O 1
ATOM 4245 N N . ARG B 1 84 ? 15.812 -25.406 -29.219 1 91.25 84 ARG B N 1
ATOM 4246 C CA . ARG B 1 84 ? 16.969 -24.516 -29.203 1 91.25 84 ARG B CA 1
ATOM 4247 C C . ARG B 1 84 ? 16.625 -23.172 -29.844 1 91.25 84 ARG B C 1
ATOM 4249 O O . ARG B 1 84 ? 15.727 -23.094 -30.688 1 91.25 84 ARG B O 1
ATOM 4256 N N . VAL B 1 85 ? 17.281 -22.328 -29.375 1 90.62 85 VAL B N 1
ATOM 4257 C CA . VAL B 1 85 ? 17.188 -21.031 -30.031 1 90.62 85 VAL B CA 1
ATOM 4258 C C . VAL B 1 85 ? 17.453 -21.172 -31.516 1 90.62 85 VAL B C 1
ATOM 4260 O O . VAL B 1 85 ? 18.375 -21.891 -31.922 1 90.62 85 VAL B O 1
ATOM 4263 N N . PHE B 1 86 ? 16.719 -20.547 -32.344 1 91.31 86 PHE B N 1
ATOM 4264 C CA . PHE B 1 86 ? 16.797 -20.516 -33.781 1 91.31 86 PHE B CA 1
ATOM 4265 C C . PHE B 1 86 ? 16.078 -21.703 -34.406 1 91.31 86 PHE B C 1
ATOM 4267 O O . PHE B 1 86 ? 15.938 -21.781 -35.625 1 91.31 86 PHE B O 1
ATOM 4274 N N . ASP B 1 87 ? 15.586 -22.625 -33.562 1 94.94 87 ASP B N 1
ATOM 4275 C CA . ASP B 1 87 ? 14.742 -23.672 -34.125 1 94.94 87 ASP B CA 1
ATOM 4276 C C . ASP B 1 87 ? 13.508 -23.062 -34.781 1 94.94 87 ASP B C 1
ATOM 4278 O O . ASP B 1 87 ? 12.898 -22.125 -34.281 1 94.94 87 ASP B O 1
ATOM 4282 N N . LYS B 1 88 ? 13.203 -23.578 -35.969 1 96.31 88 LYS B N 1
ATOM 4283 C CA . LYS B 1 88 ? 12.031 -23.094 -36.688 1 96.31 88 LYS B CA 1
ATOM 4284 C C . LYS B 1 88 ? 10.75 -23.688 -36.125 1 96.31 88 LYS B C 1
ATOM 4286 O O . LYS B 1 88 ? 10.672 -24.906 -35.906 1 96.31 88 LYS B O 1
ATOM 4291 N N . VAL B 1 89 ? 9.805 -22.766 -35.906 1 95.06 89 VAL B N 1
ATOM 4292 C CA . VAL B 1 89 ? 8.531 -23.203 -35.344 1 95.06 89 VAL B CA 1
ATOM 4293 C C . VAL B 1 89 ? 7.375 -22.547 -36.125 1 95.06 89 VAL B C 1
ATOM 4295 O O . VAL B 1 89 ? 7.566 -21.531 -36.781 1 95.06 89 VAL B O 1
ATOM 4298 N N . ARG B 1 90 ? 6.227 -23.188 -36.031 1 93.31 90 ARG B N 1
ATOM 4299 C CA . ARG B 1 90 ? 4.984 -22.688 -36.594 1 93.31 90 ARG B CA 1
ATOM 4300 C C . ARG B 1 90 ? 3.879 -22.609 -35.562 1 93.31 90 ARG B C 1
ATOM 4302 O O . ARG B 1 90 ? 3.76 -23.516 -34.719 1 93.31 90 ARG B O 1
ATOM 4309 N N . VAL B 1 91 ? 3.223 -21.5 -35.562 1 90.25 91 VAL B N 1
ATOM 4310 C CA . VAL B 1 91 ? 2.051 -21.359 -34.719 1 90.25 91 VAL B CA 1
ATOM 4311 C C . VAL B 1 91 ? 0.78 -21.469 -35.531 1 90.25 91 VAL B C 1
ATOM 4313 O O . VAL B 1 91 ? 0.664 -20.828 -36.594 1 90.25 91 VAL B O 1
ATOM 4316 N N . VAL B 1 92 ? -0.105 -22.312 -35.094 1 86.81 92 VAL B N 1
ATOM 4317 C CA . VAL B 1 92 ? -1.37 -22.516 -35.781 1 86.81 92 VAL B CA 1
ATOM 4318 C C . VAL B 1 92 ? -2.523 -22 -34.938 1 86.81 92 VAL B C 1
ATOM 4320 O O . VAL B 1 92 ? -2.572 -22.266 -33.719 1 86.81 92 VAL B O 1
ATOM 4323 N N . GLY B 1 93 ? -3.379 -21.156 -35.531 1 82.81 93 GLY B N 1
ATOM 4324 C CA . GLY B 1 93 ? -4.527 -20.672 -34.781 1 82.81 93 GLY B CA 1
ATOM 4325 C C . GLY B 1 93 ? -5.586 -20.031 -35.656 1 82.81 93 GLY B C 1
ATOM 4326 O O . GLY B 1 93 ? -5.52 -20.125 -36.906 1 82.81 93 GLY B O 1
ATOM 4327 N N . TYR B 1 94 ? -6.672 -19.656 -35.062 1 74.56 94 TYR B N 1
ATOM 4328 C CA . TYR B 1 94 ? -7.766 -18.953 -35.719 1 74.56 94 TYR B CA 1
ATOM 4329 C C . TYR B 1 94 ? -7.828 -17.5 -35.281 1 74.56 94 TYR B C 1
ATOM 4331 O O . TYR B 1 94 ? -8.344 -17.188 -34.219 1 74.56 94 TYR B O 1
ATOM 4339 N N . PRO B 1 95 ? -7.191 -16.594 -36.062 1 61.19 95 PRO B N 1
ATOM 4340 C CA . PRO B 1 95 ? -7.137 -15.195 -35.625 1 61.19 95 PRO B CA 1
ATOM 4341 C C . PRO B 1 95 ? -8.523 -14.578 -35.469 1 61.19 95 PRO B C 1
ATOM 4343 O O . PRO B 1 95 ? -9.5 -15.078 -36.031 1 61.19 95 PRO B O 1
ATOM 4346 N N . VAL B 1 96 ? -8.531 -13.484 -34.656 1 58.81 96 VAL B N 1
ATOM 4347 C CA . VAL B 1 96 ? -9.766 -12.727 -34.438 1 58.81 96 VAL B CA 1
ATOM 4348 C C . VAL B 1 96 ? -10.305 -12.211 -35.781 1 58.81 96 VAL B C 1
ATOM 4350 O O . VAL B 1 96 ? -9.578 -11.562 -36.531 1 58.81 96 VAL B O 1
ATOM 4353 N N . GLY B 1 97 ? -11.484 -12.492 -36.125 1 55.28 97 GLY B N 1
ATOM 4354 C CA . GLY B 1 97 ? -12.18 -11.969 -37.281 1 55.28 97 GLY B CA 1
ATOM 4355 C C . GLY B 1 97 ? -12.07 -12.867 -38.5 1 55.28 97 GLY B C 1
ATOM 4356 O O . GLY B 1 97 ? -12.703 -12.609 -39.531 1 55.28 97 GLY B O 1
ATOM 4357 N N . GLY B 1 98 ? -11.156 -13.852 -38.469 1 60.88 98 GLY B N 1
ATOM 4358 C CA . GLY B 1 98 ? -11.016 -14.672 -39.656 1 60.88 98 GLY B CA 1
ATOM 4359 C C . GLY B 1 98 ? -11.703 -16.016 -39.531 1 60.88 98 GLY B C 1
ATOM 4360 O O . GLY B 1 98 ? -12.039 -16.453 -38.438 1 60.88 98 GLY B O 1
ATOM 4361 N N . ASP B 1 99 ? -12.148 -16.531 -40.688 1 64.12 99 ASP B N 1
ATOM 4362 C CA . ASP B 1 99 ? -12.875 -17.797 -40.75 1 64.12 99 ASP B CA 1
ATOM 4363 C C . ASP B 1 99 ? -11.945 -18.953 -41.156 1 64.12 99 ASP B C 1
ATOM 4365 O O . ASP B 1 99 ? -12.398 -20.078 -41.375 1 64.12 99 ASP B O 1
ATOM 4369 N N . ALA B 1 100 ? -10.617 -18.547 -41.25 1 73.56 100 ALA B N 1
ATOM 4370 C CA . ALA B 1 100 ? -9.688 -19.578 -41.688 1 73.56 100 ALA B CA 1
ATOM 4371 C C . ALA B 1 100 ? -8.523 -19.719 -40.719 1 73.56 100 ALA B C 1
ATOM 4373 O O . ALA B 1 100 ? -8.203 -18.781 -40 1 73.56 100 ALA B O 1
ATOM 4374 N N . CYS B 1 101 ? -8.039 -20.906 -40.688 1 80 101 CYS B N 1
ATOM 4375 C CA . CYS B 1 101 ? -6.848 -21.203 -39.906 1 80 101 CYS B CA 1
ATOM 4376 C C . CYS B 1 101 ? -5.664 -20.359 -40.375 1 80 101 CYS B C 1
ATOM 4378 O O . CYS B 1 101 ? -5.473 -20.172 -41.562 1 80 101 CYS B O 1
ATOM 4380 N N . SER B 1 102 ? -5.02 -19.734 -39.438 1 80.62 102 SER B N 1
ATOM 4381 C CA . SER B 1 102 ? -3.826 -18.938 -39.75 1 80.62 102 SER B CA 1
ATOM 4382 C C . SER B 1 102 ? -2.574 -19.609 -39.188 1 80.62 102 SER B C 1
ATOM 4384 O O . SER B 1 102 ? -2.604 -20.172 -38.094 1 80.62 102 SER B O 1
ATOM 4386 N N . VAL B 1 103 ? -1.608 -19.625 -40.062 1 85.44 103 VAL B N 1
ATOM 4387 C CA . VAL B 1 103 ? -0.317 -20.172 -39.656 1 85.44 103 VAL B CA 1
ATOM 4388 C C . VAL B 1 103 ? 0.75 -19.078 -39.75 1 85.44 103 VAL B C 1
ATOM 4390 O O . VAL B 1 103 ? 0.851 -18.375 -40.75 1 85.44 103 VAL B O 1
ATOM 4393 N N . THR B 1 104 ? 1.439 -18.891 -38.688 1 87 104 THR B N 1
ATOM 4394 C CA . THR B 1 104 ? 2.594 -18 -38.656 1 87 104 THR B CA 1
ATOM 4395 C C . THR B 1 104 ? 3.867 -18.781 -38.344 1 87 104 THR B C 1
ATOM 4397 O O . THR B 1 104 ? 3.826 -19.781 -37.625 1 87 104 THR B O 1
ATOM 4400 N N . GLU B 1 105 ? 4.91 -18.359 -39.031 1 90.56 105 GLU B N 1
ATOM 4401 C CA . GLU B 1 105 ? 6.195 -19.016 -38.844 1 90.56 105 GLU B CA 1
ATOM 4402 C C . GLU B 1 105 ? 7.199 -18.078 -38.156 1 90.56 105 GLU B C 1
ATOM 4404 O O . GLU B 1 105 ? 7.121 -16.859 -38.312 1 90.56 105 GLU B O 1
ATOM 4409 N N . GLY B 1 106 ? 8.07 -18.672 -37.375 1 92.25 106 GLY B N 1
ATOM 4410 C CA . GLY B 1 106 ? 9.141 -17.969 -36.719 1 92.25 106 GLY B CA 1
ATOM 4411 C C . GLY B 1 106 ? 10.195 -18.891 -36.125 1 92.25 106 GLY B C 1
ATOM 4412 O O . GLY B 1 106 ? 10.367 -20.016 -36.594 1 92.25 106 GLY B O 1
ATOM 4413 N N . VAL B 1 107 ? 11 -18.297 -35.281 1 93.88 107 VAL B N 1
ATOM 4414 C CA . VAL B 1 107 ? 12.031 -19.094 -34.625 1 93.88 107 VAL B CA 1
ATOM 4415 C C . VAL B 1 107 ? 11.922 -18.906 -33.094 1 93.88 107 VAL B C 1
ATOM 4417 O O . VAL B 1 107 ? 11.305 -17.953 -32.625 1 93.88 107 VAL B O 1
ATOM 4420 N N . VAL B 1 108 ? 12.484 -19.875 -32.406 1 94.19 108 VAL B N 1
ATOM 4421 C CA . VAL B 1 108 ? 12.609 -19.75 -30.969 1 94.19 108 VAL B CA 1
ATOM 4422 C C . VAL B 1 108 ? 13.648 -18.688 -30.625 1 94.19 108 VAL B C 1
ATOM 4424 O O . VAL B 1 108 ? 14.812 -18.797 -31.016 1 94.19 108 VAL B O 1
ATOM 4427 N N . SER B 1 109 ? 13.203 -17.75 -29.859 1 93.31 109 SER B N 1
ATOM 4428 C CA . SER B 1 109 ? 14.086 -16.641 -29.516 1 93.31 109 SER B CA 1
ATOM 4429 C C . SER B 1 109 ? 14.734 -16.844 -28.156 1 93.31 109 SER B C 1
ATOM 4431 O O . SER B 1 109 ? 15.891 -16.453 -27.953 1 93.31 109 SER B O 1
ATOM 4433 N N . ARG B 1 110 ? 13.969 -17.328 -27.203 1 92.31 110 ARG B N 1
ATOM 4434 C CA . ARG B 1 110 ? 14.445 -17.516 -25.828 1 92.31 110 ARG B CA 1
ATOM 4435 C C . ARG B 1 110 ? 13.727 -18.672 -25.141 1 92.31 110 ARG B C 1
ATOM 4437 O O . ARG B 1 110 ? 12.594 -19 -25.5 1 92.31 110 ARG B O 1
ATOM 4444 N N . VAL B 1 111 ? 14.398 -19.375 -24.312 1 93.56 111 VAL B N 1
ATOM 4445 C CA . VAL B 1 111 ? 13.859 -20.344 -23.375 1 93.56 111 VAL B CA 1
ATOM 4446 C C . VAL B 1 111 ? 14.266 -19.969 -21.953 1 93.56 111 VAL B C 1
ATOM 4448 O O . VAL B 1 111 ? 15.445 -20.016 -21.594 1 93.56 111 VAL B O 1
ATOM 4451 N N . GLU B 1 112 ? 13.297 -19.547 -21.109 1 93.69 112 GLU B N 1
ATOM 4452 C CA . GLU B 1 112 ? 13.633 -19.047 -19.781 1 93.69 112 GLU B CA 1
ATOM 4453 C C . GLU B 1 112 ? 12.398 -19.016 -18.875 1 93.69 112 GLU B C 1
ATOM 4455 O O . GLU B 1 112 ? 11.289 -19.281 -19.328 1 93.69 112 GLU B O 1
ATOM 4460 N N . VAL B 1 113 ? 12.672 -18.812 -17.656 1 93.38 113 VAL B N 1
ATOM 4461 C CA . VAL B 1 113 ? 11.594 -18.578 -16.703 1 93.38 113 VAL B CA 1
ATOM 4462 C C . VAL B 1 113 ? 11.086 -17.141 -16.844 1 93.38 113 VAL B C 1
ATOM 4464 O O . VAL B 1 113 ? 11.867 -16.203 -16.828 1 93.38 113 VAL B O 1
ATOM 4467 N N . GLN B 1 114 ? 9.828 -17.062 -17.078 1 89.81 114 GLN B N 1
ATOM 4468 C CA . GLN B 1 114 ? 9.188 -15.75 -17.219 1 89.81 114 GLN B CA 1
ATOM 4469 C C . GLN B 1 114 ? 7.812 -15.742 -16.547 1 89.81 114 GLN B C 1
ATOM 4471 O O . GLN B 1 114 ? 7.27 -16.797 -16.234 1 89.81 114 GLN B O 1
ATOM 4476 N N . GLU B 1 115 ? 7.332 -14.586 -16.391 1 87.38 115 GLU B N 1
ATOM 4477 C CA . GLU B 1 115 ? 6.027 -14.453 -15.75 1 87.38 115 GLU B CA 1
ATOM 4478 C C . GLU B 1 115 ? 4.898 -14.727 -16.75 1 87.38 115 GLU B C 1
ATOM 4480 O O . GLU B 1 115 ? 4.898 -14.188 -17.844 1 87.38 115 GLU B O 1
ATOM 4485 N N . TYR B 1 116 ? 4.016 -15.57 -16.344 1 86.44 116 TYR B N 1
ATOM 4486 C CA . TYR B 1 116 ? 2.807 -15.805 -17.125 1 86.44 116 TYR B CA 1
ATOM 4487 C C . TYR B 1 116 ? 1.794 -14.688 -16.922 1 86.44 116 TYR B C 1
ATOM 4489 O O . TYR B 1 116 ? 1.458 -14.352 -15.781 1 86.44 116 TYR B O 1
ATOM 4497 N N . SER B 1 117 ? 1.266 -14.141 -17.906 1 80.75 117 SER B N 1
ATOM 4498 C CA . SER B 1 117 ? 0.333 -13.023 -17.828 1 80.75 117 SER B CA 1
ATOM 4499 C C . SER B 1 117 ? -0.974 -13.445 -17.156 1 80.75 117 SER B C 1
ATOM 4501 O O . SER B 1 117 ? -1.607 -12.648 -16.469 1 80.75 117 SER B O 1
ATOM 4503 N N . HIS B 1 118 ? -1.317 -14.688 -17.422 1 81.88 118 HIS B N 1
ATOM 4504 C CA . HIS B 1 118 ? -2.594 -15.195 -16.938 1 81.88 118 HIS B CA 1
ATOM 4505 C C . HIS B 1 118 ? -2.572 -15.375 -15.43 1 81.88 118 HIS B C 1
ATOM 4507 O O . HIS B 1 118 ? -3.541 -15.039 -14.742 1 81.88 118 HIS B O 1
ATOM 4513 N N . SER B 1 119 ? -1.531 -15.789 -14.867 1 82.75 119 SER B N 1
ATOM 4514 C CA . SER B 1 119 ? -1.495 -16.203 -13.469 1 82.75 119 SER B CA 1
ATOM 4515 C C . SER B 1 119 ? -0.538 -15.336 -12.656 1 82.75 119 SER B C 1
ATOM 4517 O O . SER B 1 119 ? -0.541 -15.375 -11.422 1 82.75 119 SER B O 1
ATOM 4519 N N . LEU B 1 120 ? 0.346 -14.641 -13.305 1 79.62 120 LEU B N 1
ATOM 4520 C CA . LEU B 1 120 ? 1.388 -13.82 -12.688 1 79.62 120 LEU B CA 1
ATOM 4521 C C . LEU B 1 120 ? 2.467 -14.703 -12.062 1 79.62 120 LEU B C 1
ATOM 4523 O O . LEU B 1 120 ? 3.314 -14.211 -11.312 1 79.62 120 LEU B O 1
ATOM 4527 N N . ARG B 1 121 ? 2.434 -15.961 -12.375 1 87.81 121 ARG B N 1
ATOM 4528 C CA . ARG B 1 121 ? 3.453 -16.875 -11.883 1 87.81 121 ARG B CA 1
ATOM 4529 C C . ARG B 1 121 ? 4.66 -16.906 -12.805 1 87.81 121 ARG B C 1
ATOM 4531 O O . ARG B 1 121 ? 4.512 -16.891 -14.031 1 87.81 121 ARG B O 1
ATOM 4538 N N . ALA B 1 122 ? 5.785 -16.984 -12.172 1 89.94 122 ALA B N 1
ATOM 4539 C CA . ALA B 1 122 ? 6.996 -17.219 -12.953 1 89.94 122 ALA B CA 1
ATOM 4540 C C . ALA B 1 122 ? 7.164 -18.703 -13.273 1 89.94 122 ALA B C 1
ATOM 4542 O O . ALA B 1 122 ? 7.02 -19.547 -12.391 1 89.94 122 ALA B O 1
ATOM 4543 N N . GLY B 1 123 ? 7.398 -18.953 -14.516 1 93.38 123 GLY B N 1
ATOM 4544 C CA . GLY B 1 123 ? 7.605 -20.328 -14.961 1 93.38 123 GLY B CA 1
ATOM 4545 C C . GLY B 1 123 ? 8.328 -20.422 -16.297 1 93.38 123 GLY B C 1
ATOM 4546 O O . GLY B 1 123 ? 8.523 -19.406 -16.969 1 93.38 123 GLY B O 1
ATOM 4547 N N . LEU B 1 124 ? 8.688 -21.656 -16.578 1 94.81 124 LEU B N 1
ATOM 4548 C CA . LEU B 1 124 ? 9.398 -21.922 -17.812 1 94.81 124 LEU B CA 1
ATOM 4549 C C . LEU B 1 124 ? 8.508 -21.625 -19.031 1 94.81 124 LEU B C 1
ATOM 4551 O O . LEU B 1 124 ? 7.336 -22 -19.047 1 94.81 124 LEU B O 1
ATOM 4555 N N . ALA B 1 125 ? 9.086 -20.875 -19.984 1 95.44 125 ALA B N 1
ATOM 4556 C CA . ALA B 1 125 ? 8.336 -20.516 -21.188 1 95.44 125 ALA B CA 1
ATOM 4557 C C . ALA B 1 125 ? 9.273 -20.344 -22.391 1 95.44 125 ALA B C 1
ATOM 4559 O O . ALA B 1 125 ? 10.484 -20.219 -22.219 1 95.44 125 ALA B O 1
ATOM 4560 N N . LEU B 1 126 ? 8.688 -20.422 -23.516 1 95 126 LEU B N 1
ATOM 4561 C CA . LEU B 1 126 ? 9.367 -20.109 -24.766 1 95 126 LEU B CA 1
ATOM 4562 C C . LEU B 1 126 ? 8.992 -18.719 -25.281 1 95 126 LEU B C 1
ATOM 4564 O O . LEU B 1 126 ? 7.84 -18.297 -25.156 1 95 126 LEU B O 1
ATOM 4568 N N . THR B 1 127 ? 9.945 -18.062 -25.734 1 92.94 127 THR B N 1
ATOM 4569 C CA . THR B 1 127 ? 9.703 -16.859 -26.516 1 92.94 127 THR B CA 1
ATOM 4570 C C . THR B 1 127 ? 10.008 -17.094 -28 1 92.94 127 THR B C 1
ATOM 4572 O O . THR B 1 127 ? 11.047 -17.672 -28.344 1 92.94 127 THR B O 1
ATOM 4575 N N . VAL B 1 128 ? 9.062 -16.703 -28.828 1 92.19 128 VAL B N 1
ATOM 4576 C CA . VAL B 1 128 ? 9.227 -16.922 -30.266 1 92.19 128 VAL B CA 1
ATOM 4577 C C . VAL B 1 128 ? 8.969 -15.609 -31 1 92.19 128 VAL B C 1
ATOM 4579 O O . VAL B 1 128 ? 8.289 -14.719 -30.5 1 92.19 128 VAL B O 1
ATOM 4582 N N . ASP B 1 129 ? 9.508 -15.422 -32.156 1 88.69 129 ASP B N 1
ATOM 4583 C CA . ASP B 1 129 ? 9.305 -14.211 -32.938 1 88.69 129 ASP B CA 1
ATOM 4584 C C . ASP B 1 129 ? 8.156 -14.375 -33.938 1 88.69 129 ASP B C 1
ATOM 4586 O O . ASP B 1 129 ? 7.957 -13.531 -34.812 1 88.69 129 ASP B O 1
ATOM 4590 N N . ALA B 1 130 ? 7.484 -15.453 -33.844 1 84.62 130 ALA B N 1
ATOM 4591 C CA . ALA B 1 130 ? 6.254 -15.609 -34.625 1 84.62 130 ALA B CA 1
ATOM 4592 C C . ALA B 1 130 ? 5.148 -14.703 -34.094 1 84.62 130 ALA B C 1
ATOM 4594 O O . ALA B 1 130 ? 5.012 -14.547 -32.875 1 84.62 130 ALA B O 1
ATOM 4595 N N . ALA B 1 131 ? 4.445 -14.055 -34.969 1 77.5 131 ALA B N 1
ATOM 4596 C CA . ALA B 1 131 ? 3.34 -13.203 -34.531 1 77.5 131 ALA B CA 1
ATOM 4597 C C . ALA B 1 131 ? 2.256 -14.016 -33.844 1 77.5 131 ALA B C 1
ATOM 4599 O O . ALA B 1 131 ? 1.723 -14.969 -34.406 1 77.5 131 ALA B O 1
ATOM 4600 N N . ILE B 1 132 ? 2.105 -13.867 -32.625 1 75.5 132 ILE B N 1
ATOM 4601 C CA . ILE B 1 132 ? 1.027 -14.492 -31.875 1 75.5 132 ILE B CA 1
ATOM 4602 C C . ILE B 1 132 ? -0.021 -13.445 -31.516 1 75.5 132 ILE B C 1
ATOM 4604 O O . ILE B 1 132 ? 0.294 -12.438 -30.875 1 75.5 132 ILE B O 1
ATOM 4608 N N . ASN B 1 133 ? -1.223 -13.5 -32.094 1 67.62 133 ASN B N 1
ATOM 4609 C CA . ASN B 1 133 ? -2.336 -12.602 -31.812 1 67.62 133 ASN B CA 1
ATOM 4610 C C . ASN B 1 133 ? -3.455 -13.312 -31.062 1 67.62 133 ASN B C 1
ATOM 4612 O O . ASN B 1 133 ? -3.375 -14.516 -30.797 1 67.62 133 ASN B O 1
ATOM 4616 N N . SER B 1 134 ? -4.414 -12.586 -30.531 1 65.31 134 SER B N 1
ATOM 4617 C CA . SER B 1 134 ? -5.508 -13.102 -29.719 1 65.31 134 SER B CA 1
ATOM 4618 C C . SER B 1 134 ? -6.145 -14.328 -30.344 1 65.31 134 SER B C 1
ATOM 4620 O O . SER B 1 134 ? -6.578 -15.242 -29.641 1 65.31 134 SER B O 1
ATOM 4622 N N . GLY B 1 135 ? -6.059 -14.477 -31.547 1 67.62 135 GLY B N 1
ATOM 4623 C CA . GLY B 1 135 ? -6.672 -15.617 -32.219 1 67.62 135 GLY B CA 1
ATOM 4624 C C . GLY B 1 135 ? -5.809 -16.859 -32.156 1 67.62 135 GLY B C 1
ATOM 4625 O O . GLY B 1 135 ? -6.32 -17.984 -32.281 1 67.62 135 GLY B O 1
ATOM 4626 N N . ASN B 1 136 ? -4.535 -16.625 -31.953 1 78.06 136 ASN B N 1
ATOM 4627 C CA . ASN B 1 136 ? -3.627 -17.766 -31.938 1 78.06 136 ASN B CA 1
ATOM 4628 C C . ASN B 1 136 ? -3.432 -18.297 -30.516 1 78.06 136 ASN B C 1
ATOM 4630 O O . ASN B 1 136 ? -2.889 -19.391 -30.328 1 78.06 136 ASN B O 1
ATOM 4634 N N . SER B 1 137 ? -3.945 -17.656 -29.531 1 86.31 137 SER B N 1
ATOM 4635 C CA . SER B 1 137 ? -3.797 -18.125 -28.156 1 86.31 137 SER B CA 1
ATOM 4636 C C . SER B 1 137 ? -4.43 -19.5 -27.984 1 86.31 137 SER B C 1
ATOM 4638 O O . SER B 1 137 ? -5.543 -19.75 -28.453 1 86.31 137 SER B O 1
ATOM 4640 N N . GLY B 1 138 ? -3.619 -20.344 -27.391 1 90.5 138 GLY B N 1
ATOM 4641 C CA . GLY B 1 138 ? -4.07 -21.719 -27.156 1 90.5 138 GLY B CA 1
ATOM 4642 C C . GLY B 1 138 ? -3.688 -22.656 -28.281 1 90.5 138 GLY B C 1
ATOM 4643 O O . GLY B 1 138 ? -3.785 -23.875 -28.141 1 90.5 138 GLY B O 1
ATOM 4644 N N . GLY B 1 139 ? -3.287 -22.109 -29.375 1 91.56 139 GLY B N 1
ATOM 4645 C CA . GLY B 1 139 ? -2.857 -22.922 -30.516 1 91.56 139 GLY B CA 1
ATOM 4646 C C . GLY B 1 139 ? -1.519 -23.594 -30.281 1 91.56 139 GLY B C 1
ATOM 4647 O O . GLY B 1 139 ? -0.746 -23.172 -29.422 1 91.56 139 GLY B O 1
ATOM 4648 N N . PRO B 1 140 ? -1.299 -24.688 -31.031 1 94.62 140 PRO B N 1
ATOM 4649 C CA . PRO B 1 140 ? -0.033 -25.406 -30.891 1 94.62 140 PRO B CA 1
ATOM 4650 C C . PRO B 1 140 ? 1.141 -24.672 -31.547 1 94.62 140 PRO B C 1
ATOM 4652 O O . PRO B 1 140 ? 0.98 -24.078 -32.594 1 94.62 140 PRO B O 1
ATOM 4655 N N . LEU B 1 141 ? 2.207 -24.609 -30.844 1 95.12 141 LEU B N 1
ATOM 4656 C CA . LEU B 1 141 ? 3.514 -24.344 -31.438 1 95.12 141 LEU B CA 1
ATOM 4657 C C . LEU B 1 141 ? 4.18 -25.641 -31.891 1 95.12 141 LEU B C 1
ATOM 4659 O O . LEU B 1 141 ? 4.52 -26.484 -31.078 1 95.12 141 LEU B O 1
ATOM 4663 N N . VAL B 1 142 ? 4.363 -25.75 -33.188 1 95.81 142 VAL B N 1
ATOM 4664 C CA . VAL B 1 142 ? 4.855 -27 -33.75 1 95.81 142 VAL B CA 1
ATOM 4665 C C . VAL B 1 142 ? 6.254 -26.812 -34.312 1 95.81 142 VAL B C 1
ATOM 4667 O O . VAL B 1 142 ? 6.543 -25.781 -34.938 1 95.81 142 VAL B O 1
ATOM 4670 N N . ASP B 1 143 ? 7.07 -27.766 -34 1 96.19 143 ASP B N 1
ATOM 4671 C CA . ASP B 1 143 ? 8.375 -27.812 -34.625 1 96.19 143 ASP B CA 1
ATOM 4672 C C . ASP B 1 143 ? 8.234 -27.969 -36.156 1 96.19 143 ASP B C 1
ATOM 4674 O O . ASP B 1 143 ? 7.539 -28.875 -36.625 1 96.19 143 ASP B O 1
ATOM 4678 N N . ALA B 1 144 ? 8.93 -27.203 -36.875 1 94.19 144 ALA B N 1
ATOM 4679 C CA . ALA B 1 144 ? 8.75 -27.188 -38.312 1 94.19 144 ALA B CA 1
ATOM 4680 C C . ALA B 1 144 ? 9.258 -28.469 -38.969 1 94.19 144 ALA B C 1
ATOM 4682 O O . ALA B 1 144 ? 8.734 -28.906 -39.969 1 94.19 144 ALA B O 1
ATOM 4683 N N . ALA B 1 145 ? 10.164 -29.078 -38.375 1 93.19 145 ALA B N 1
ATOM 4684 C CA . ALA B 1 145 ? 10.797 -30.266 -38.969 1 93.19 145 ALA B CA 1
ATOM 4685 C C . ALA B 1 145 ? 10.055 -31.531 -38.562 1 93.19 145 ALA B C 1
ATOM 4687 O O . ALA B 1 145 ? 9.883 -32.438 -39.375 1 93.19 145 ALA B O 1
ATOM 4688 N N . THR B 1 146 ? 9.586 -31.609 -37.375 1 93.44 146 THR B N 1
ATOM 4689 C CA . THR B 1 146 ? 9.055 -32.875 -36.875 1 93.44 146 THR B CA 1
ATOM 4690 C C . THR B 1 146 ? 7.531 -32.812 -36.75 1 93.44 146 THR B C 1
ATOM 4692 O O . THR B 1 146 ? 6.871 -33.812 -36.562 1 93.44 146 THR B O 1
ATOM 4695 N N . ALA B 1 147 ? 6.953 -31.625 -36.75 1 93.56 147 ALA B N 1
ATOM 4696 C CA . ALA B 1 147 ? 5.523 -31.375 -36.625 1 93.56 147 ALA B CA 1
ATOM 4697 C C . ALA B 1 147 ? 5.016 -31.766 -35.25 1 93.56 147 ALA B C 1
ATOM 4699 O O . ALA B 1 147 ? 3.816 -31.984 -35.062 1 93.56 147 ALA B O 1
ATOM 4700 N N . ARG B 1 148 ? 5.957 -31.922 -34.344 1 96.5 148 ARG B N 1
ATOM 4701 C CA . ARG B 1 148 ? 5.562 -32.188 -32.969 1 96.5 148 ARG B CA 1
ATOM 4702 C C . ARG B 1 148 ? 5.234 -30.891 -32.219 1 96.5 148 ARG B C 1
ATOM 4704 O O . ARG B 1 148 ? 5.824 -29.844 -32.5 1 96.5 148 ARG B O 1
ATOM 4711 N N . VAL B 1 149 ? 4.293 -31.031 -31.344 1 97.31 149 VAL B N 1
ATOM 4712 C CA . VAL B 1 149 ? 3.92 -29.875 -30.531 1 97.31 149 VAL B CA 1
ATOM 4713 C C . VAL B 1 149 ? 5.016 -29.594 -29.5 1 97.31 149 VAL B C 1
ATOM 4715 O O . VAL B 1 149 ? 5.215 -30.359 -28.562 1 97.31 149 VAL B O 1
ATOM 4718 N N . VAL B 1 150 ? 5.645 -28.422 -29.688 1 97.25 150 VAL B N 1
ATOM 4719 C CA . VAL B 1 150 ? 6.73 -28.078 -28.766 1 97.25 150 VAL B CA 1
ATOM 4720 C C . VAL B 1 150 ? 6.238 -27.062 -27.75 1 97.25 150 VAL B C 1
ATOM 4722 O O . VAL B 1 150 ? 6.961 -26.719 -26.797 1 97.25 150 VAL B O 1
ATOM 4725 N N . GLY B 1 151 ? 5.043 -26.625 -27.922 1 96.88 151 GLY B N 1
ATOM 4726 C CA . GLY B 1 151 ? 4.48 -25.703 -26.953 1 96.88 151 GLY B CA 1
ATOM 4727 C C . GLY B 1 151 ? 3.041 -25.328 -27.266 1 96.88 151 GLY B C 1
ATOM 4728 O O . GLY B 1 151 ? 2.502 -25.703 -28.297 1 96.88 151 GLY B O 1
ATOM 4729 N N . VAL B 1 152 ? 2.391 -24.656 -26.359 1 96.38 152 VAL B N 1
ATOM 4730 C CA . VAL B 1 152 ? 1.074 -24.047 -26.531 1 96.38 152 VAL B CA 1
ATOM 4731 C C . VAL B 1 152 ? 1.193 -22.531 -26.453 1 96.38 152 VAL B C 1
ATOM 4733 O O . VAL B 1 152 ? 1.669 -22 -25.453 1 96.38 152 VAL B O 1
ATOM 4736 N N . ALA B 1 153 ? 0.699 -21.859 -27.438 1 92.06 153 ALA B N 1
ATOM 4737 C CA . ALA B 1 153 ? 0.891 -20.422 -27.562 1 92.06 153 ALA B CA 1
ATOM 4738 C C . ALA B 1 153 ? -0.008 -19.656 -26.594 1 92.06 153 ALA B C 1
ATOM 4740 O O . ALA B 1 153 ? -1.162 -20.031 -26.375 1 92.06 153 ALA B O 1
ATOM 4741 N N . PHE B 1 154 ? 0.626 -18.625 -25.969 1 86.19 154 PHE B N 1
ATOM 4742 C CA . PHE B 1 154 ? -0.169 -17.688 -25.172 1 86.19 154 PHE B CA 1
ATOM 4743 C C . PHE B 1 154 ? 0.32 -16.266 -25.375 1 86.19 154 PHE B C 1
ATOM 4745 O O . PHE B 1 154 ? 1.455 -16.047 -25.797 1 86.19 154 PHE B O 1
ATOM 4752 N N . GLN B 1 155 ? -0.636 -15.25 -25.25 1 69.5 155 GLN B N 1
ATOM 4753 C CA . GLN B 1 155 ? -0.282 -13.852 -25.453 1 69.5 155 GLN B CA 1
ATOM 4754 C C . GLN B 1 155 ? 0.082 -13.172 -24.141 1 69.5 155 GLN B C 1
ATOM 4756 O O . GLN B 1 155 ? -0.504 -13.477 -23.094 1 69.5 155 GLN B O 1
ATOM 4761 N N . LYS B 1 156 ? 1.197 -12.5 -24.203 1 63.44 156 LYS B N 1
ATOM 4762 C CA . LYS B 1 156 ? 1.488 -11.594 -23.094 1 63.44 156 LYS B CA 1
ATOM 4763 C C . LYS B 1 156 ? 0.881 -10.219 -23.344 1 63.44 156 LYS B C 1
ATOM 4765 O O . LYS B 1 156 ? 0.867 -9.734 -24.484 1 63.44 156 LYS B O 1
ATOM 4770 N N . LEU B 1 157 ? -0.086 -9.734 -22.5 1 51.56 157 LEU B N 1
ATOM 4771 C CA . LEU B 1 157 ? -0.563 -8.359 -22.609 1 51.56 157 LEU B CA 1
ATOM 4772 C C . LEU B 1 157 ? 0.56 -7.375 -22.297 1 51.56 157 LEU B C 1
ATOM 4774 O O . LEU B 1 157 ? 1.174 -7.43 -21.234 1 51.56 157 LEU B O 1
ATOM 4778 N N . VAL B 1 158 ? 1.258 -6.895 -23.188 1 49.34 158 VAL B N 1
ATOM 4779 C CA . VAL B 1 158 ? 2.205 -5.832 -22.859 1 49.34 158 VAL B CA 1
ATOM 4780 C C . VAL B 1 158 ? 1.486 -4.484 -22.844 1 49.34 158 VAL B C 1
ATOM 4782 O O . VAL B 1 158 ? 0.523 -4.281 -23.594 1 49.34 158 VAL B O 1
ATOM 4785 N N . ALA B 1 159 ? 1.665 -3.705 -21.766 1 45.31 159 ALA B N 1
ATOM 4786 C CA . ALA B 1 159 ? 1.069 -2.4 -21.484 1 45.31 159 ALA B CA 1
ATOM 4787 C C . ALA B 1 159 ? 0.966 -1.566 -22.766 1 45.31 159 ALA B C 1
ATOM 4789 O O . ALA B 1 159 ? -0.03 -0.874 -22.969 1 45.31 159 ALA B O 1
ATOM 4790 N N . ARG B 1 160 ? 2.129 -1.153 -23.109 1 40.72 160 ARG B N 1
ATOM 4791 C CA . ARG B 1 160 ? 2.193 -0.216 -24.219 1 40.72 160 ARG B CA 1
ATOM 4792 C C . ARG B 1 160 ? 2.553 -0.934 -25.516 1 40.72 160 ARG B C 1
ATOM 4794 O O . ARG B 1 160 ? 3.715 -1.279 -25.734 1 40.72 160 ARG B O 1
ATOM 4801 N N . GLY B 1 161 ? 1.582 -1.403 -26.344 1 47.19 161 GLY B N 1
ATOM 4802 C CA . GLY B 1 161 ? 1.596 -1.817 -27.75 1 47.19 161 GLY B CA 1
ATOM 4803 C C . GLY B 1 161 ? 1.73 -3.318 -27.922 1 47.19 161 GLY B C 1
ATOM 4804 O O . GLY B 1 161 ? 1.666 -4.07 -26.938 1 47.19 161 GLY B O 1
ATOM 4805 N N . VAL B 1 162 ? 1.497 -3.875 -29.172 1 47.62 162 VAL B N 1
ATOM 4806 C CA . VAL B 1 162 ? 1.566 -5.246 -29.672 1 47.62 162 VAL B CA 1
ATOM 4807 C C . VAL B 1 162 ? 2.98 -5.793 -29.484 1 47.62 162 VAL B C 1
ATOM 4809 O O . VAL B 1 162 ? 3.951 -5.184 -29.953 1 47.62 162 VAL B O 1
ATOM 4812 N N . GLU B 1 163 ? 3.191 -6.426 -28.438 1 55.72 163 GLU B N 1
ATOM 4813 C CA . GLU B 1 163 ? 4.5 -7.07 -28.469 1 55.72 163 GLU B CA 1
ATOM 4814 C C . 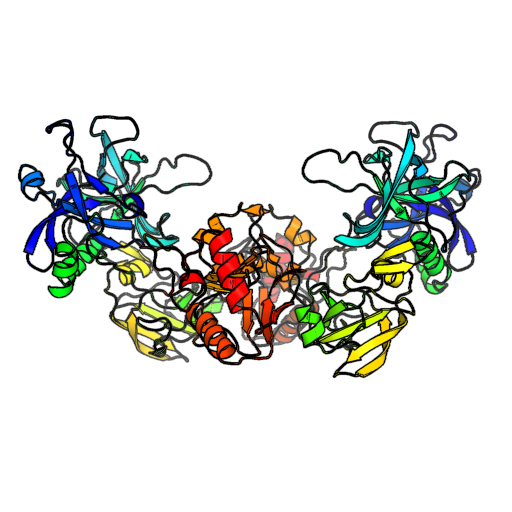GLU B 1 163 ? 4.648 -7.969 -29.688 1 55.72 163 GLU B C 1
ATOM 4816 O O . GLU B 1 163 ? 3.74 -8.742 -30 1 55.72 163 GLU B O 1
ATOM 4821 N N . LEU B 1 164 ? 5.562 -7.695 -30.438 1 61.59 164 LEU B N 1
ATOM 4822 C CA . LEU B 1 164 ? 5.938 -8.477 -31.609 1 61.59 164 LEU B CA 1
ATOM 4823 C C . LEU B 1 164 ? 6.441 -9.859 -31.203 1 61.59 164 LEU B C 1
ATOM 4825 O O . LEU B 1 164 ? 6.746 -10.688 -32.062 1 61.59 164 LEU B O 1
ATOM 4829 N N . GLN B 1 165 ? 6.441 -10.148 -29.859 1 76.56 165 GLN B N 1
ATOM 4830 C CA . GLN B 1 165 ? 6.941 -11.461 -29.469 1 76.56 165 GLN B CA 1
ATOM 4831 C C . GLN B 1 165 ? 5.824 -12.328 -28.875 1 76.56 165 GLN B C 1
ATOM 4833 O O . GLN B 1 165 ? 4.922 -11.812 -28.219 1 76.56 165 GLN B O 1
ATOM 4838 N N . GLY B 1 166 ? 5.848 -13.578 -29.391 1 85.12 166 GLY B N 1
ATOM 4839 C CA . GLY B 1 166 ? 4.93 -14.57 -28.859 1 85.12 166 GLY B CA 1
ATOM 4840 C C . GLY B 1 166 ? 5.543 -15.414 -27.766 1 85.12 166 GLY B C 1
ATOM 4841 O O . GLY B 1 166 ? 6.766 -15.477 -27.625 1 85.12 166 GLY B O 1
ATOM 4842 N N . HIS B 1 167 ? 4.711 -16.031 -26.922 1 91.62 167 HIS B N 1
ATOM 4843 C CA . HIS B 1 167 ? 5.156 -16.922 -25.859 1 91.62 167 HIS B CA 1
ATOM 4844 C C . HIS B 1 167 ? 4.41 -18.25 -25.891 1 91.62 167 HIS B C 1
ATOM 4846 O O . HIS B 1 167 ? 3.32 -18.344 -26.469 1 91.62 167 HIS B O 1
ATOM 4852 N N . ALA B 1 168 ? 5.066 -19.266 -25.344 1 94.5 168 ALA B N 1
ATOM 4853 C CA . ALA B 1 168 ? 4.434 -20.594 -25.344 1 94.5 168 ALA B CA 1
ATOM 4854 C C . ALA B 1 168 ? 4.832 -21.391 -24.109 1 94.5 168 ALA B C 1
ATOM 4856 O O . ALA B 1 168 ? 5.957 -21.266 -23.625 1 94.5 168 ALA B O 1
ATOM 4857 N N . VAL B 1 169 ? 3.896 -22.156 -23.641 1 96.75 169 VAL B N 1
ATOM 4858 C CA . VAL B 1 169 ? 4.195 -23.156 -22.625 1 96.75 169 VAL B CA 1
ATOM 4859 C C . VAL B 1 169 ? 4.988 -24.312 -23.234 1 96.75 169 VAL B C 1
ATOM 4861 O O . VAL B 1 169 ? 4.539 -24.938 -24.188 1 96.75 169 VAL B O 1
ATOM 4864 N N . PRO B 1 170 ? 6.109 -24.688 -22.734 1 97.38 170 PRO B N 1
ATOM 4865 C CA . PRO B 1 170 ? 6.973 -25.672 -23.391 1 97.38 170 PRO B CA 1
ATOM 4866 C C . PRO B 1 170 ? 6.508 -27.109 -23.172 1 97.38 170 PRO B C 1
ATOM 4868 O O . PRO B 1 170 ? 5.777 -27.391 -22.219 1 97.38 170 PRO B O 1
ATOM 4871 N N . ALA B 1 171 ? 6.969 -27.969 -24 1 97.62 171 ALA B N 1
ATOM 4872 C CA . ALA B 1 171 ? 6.559 -29.375 -24.062 1 97.62 171 ALA B CA 1
ATOM 4873 C C . ALA B 1 171 ? 6.801 -30.078 -22.734 1 97.62 171 ALA B C 1
ATOM 4875 O O . ALA B 1 171 ? 5.973 -30.859 -22.281 1 97.62 171 ALA B O 1
ATOM 4876 N N . PRO B 1 172 ? 7.898 -29.812 -22.047 1 96.94 172 PRO B N 1
ATOM 4877 C CA . PRO B 1 172 ? 8.094 -30.5 -20.781 1 96.94 172 PRO B CA 1
ATOM 4878 C C . PRO B 1 172 ? 6.973 -30.219 -19.781 1 96.94 172 PRO B C 1
ATOM 4880 O O . PRO B 1 172 ? 6.539 -31.125 -19.062 1 96.94 172 PRO B O 1
ATOM 4883 N N . LEU B 1 173 ? 6.523 -29.031 -19.703 1 97.25 173 LEU B N 1
ATOM 4884 C CA . LEU B 1 173 ? 5.422 -28.703 -18.812 1 97.25 173 LEU B CA 1
ATOM 4885 C C . LEU B 1 173 ? 4.117 -29.328 -19.281 1 97.25 173 LEU B C 1
ATOM 4887 O O . LEU B 1 173 ? 3.293 -29.75 -18.469 1 97.25 173 LEU B O 1
ATOM 4891 N N . ILE B 1 174 ? 3.936 -29.406 -20.609 1 97.81 174 ILE B N 1
ATOM 4892 C CA . ILE B 1 174 ? 2.754 -30.047 -21.172 1 97.81 174 ILE B CA 1
ATOM 4893 C C . ILE B 1 174 ? 2.732 -31.531 -20.781 1 97.81 174 ILE B C 1
ATOM 4895 O O . ILE B 1 174 ? 1.701 -32.031 -20.359 1 97.81 174 ILE B O 1
ATOM 4899 N N . GLN B 1 175 ? 3.869 -32.125 -21 1 97.25 175 GLN B N 1
ATOM 4900 C CA . GLN B 1 175 ? 3.971 -33.562 -20.672 1 97.25 175 GLN B CA 1
ATOM 4901 C C . GLN B 1 175 ? 3.682 -33.812 -19.188 1 97.25 175 GLN B C 1
ATOM 4903 O O . GLN B 1 175 ? 3.01 -34.781 -18.844 1 97.25 175 GLN B O 1
ATOM 4908 N N . ARG B 1 176 ? 4.18 -32.969 -18.359 1 95.81 176 ARG B N 1
ATOM 4909 C CA . ARG B 1 176 ? 3.889 -33.094 -16.938 1 95.81 176 ARG B CA 1
ATOM 4910 C C . ARG B 1 176 ? 2.391 -32.969 -16.672 1 95.81 176 ARG B C 1
ATOM 4912 O O . ARG B 1 176 ? 1.829 -33.719 -15.883 1 95.81 176 ARG B O 1
ATOM 4919 N N . PHE B 1 177 ? 1.843 -31.984 -17.266 1 96.5 177 PHE B N 1
ATOM 4920 C CA . PHE B 1 177 ? 0.407 -31.766 -17.172 1 96.5 177 PHE B CA 1
ATOM 4921 C C . PHE B 1 177 ? -0.373 -33 -17.578 1 96.5 177 PHE B C 1
ATOM 4923 O O . PHE B 1 177 ? -1.254 -33.469 -16.859 1 96.5 177 PHE B O 1
ATOM 4930 N N . LEU B 1 178 ? -0.054 -33.562 -18.688 1 96.38 178 LEU B N 1
ATOM 4931 C CA . LEU B 1 178 ? -0.74 -34.75 -19.219 1 96.38 178 LEU B CA 1
ATOM 4932 C C . LEU B 1 178 ? -0.502 -35.969 -18.328 1 96.38 178 LEU B C 1
ATOM 4934 O O . LEU B 1 178 ? -1.396 -36.781 -18.156 1 96.38 178 LEU B O 1
ATOM 4938 N N . ALA B 1 179 ? 0.677 -36.031 -17.812 1 95.12 179 ALA B N 1
ATOM 4939 C CA . ALA B 1 179 ? 0.986 -37.156 -16.922 1 95.12 179 ALA B CA 1
ATOM 4940 C C . ALA B 1 179 ? 0.115 -37.094 -15.672 1 95.12 179 ALA B C 1
ATOM 4942 O O . ALA B 1 179 ? -0.331 -38.156 -15.18 1 95.12 179 ALA B O 1
ATOM 4943 N N . GLU B 1 180 ? -0.092 -35.969 -15.18 1 94.38 180 GLU B N 1
ATOM 4944 C CA . GLU B 1 180 ? -0.946 -35.812 -14.008 1 94.38 180 GLU B CA 1
ATOM 4945 C C . GLU B 1 180 ? -2.396 -36.156 -14.328 1 94.38 180 GLU B C 1
ATOM 4947 O O . GLU B 1 180 ? -3.102 -36.75 -13.5 1 94.38 180 GLU B O 1
ATOM 4952 N N . VAL B 1 181 ? -2.83 -35.781 -15.461 1 94.25 181 VAL B N 1
ATOM 4953 C CA . VAL B 1 181 ? -4.176 -36.125 -15.906 1 94.25 181 VAL B CA 1
ATOM 4954 C C . VAL B 1 181 ? -4.32 -37.625 -16.016 1 94.25 181 VAL B C 1
ATOM 4956 O O . VAL B 1 181 ? -5.332 -38.188 -15.602 1 94.25 181 VAL B O 1
ATOM 4959 N N . GLU B 1 182 ? -3.332 -38.219 -16.547 1 93.38 182 GLU B N 1
ATOM 4960 C CA . GLU B 1 182 ? -3.334 -39.656 -16.719 1 93.38 182 GLU B CA 1
ATOM 4961 C C . GLU B 1 182 ? -3.402 -40.375 -15.367 1 93.38 182 GLU B C 1
ATOM 4963 O O . GLU B 1 182 ? -4.074 -41.406 -15.234 1 93.38 182 GLU B O 1
ATOM 4968 N N . SER B 1 183 ? -2.77 -39.781 -14.391 1 90.81 183 SER B N 1
ATOM 4969 C CA . SER B 1 183 ? -2.639 -40.438 -13.094 1 90.81 183 SER B CA 1
ATOM 4970 C C . SER B 1 183 ? -3.848 -40.156 -12.211 1 90.81 183 SER B C 1
ATOM 4972 O O . SER B 1 183 ? -3.949 -40.656 -11.094 1 90.81 183 SER B O 1
ATOM 4974 N N . ALA B 1 184 ? -4.719 -39.281 -12.672 1 89.19 184 ALA B N 1
ATOM 4975 C CA . ALA B 1 184 ? -5.906 -38.969 -11.875 1 89.19 184 ALA B CA 1
ATOM 4976 C C . ALA B 1 184 ? -6.75 -40.219 -11.641 1 89.19 184 ALA B C 1
ATOM 4978 O O . ALA B 1 184 ? -6.82 -41.094 -12.5 1 89.19 184 ALA B O 1
ATOM 4979 N N . SER B 1 185 ? -7.387 -40.312 -10.516 1 85.5 185 SER B N 1
ATOM 4980 C CA . SER B 1 185 ? -8.172 -41.5 -10.156 1 85.5 185 SER B CA 1
ATOM 4981 C C . SER B 1 185 ? -9.414 -41.594 -11.031 1 85.5 185 SER B C 1
ATOM 4983 O O . SER B 1 185 ? -9.906 -40.625 -11.562 1 85.5 185 SER B O 1
ATOM 4985 N N . ALA B 1 186 ? -9.82 -42.844 -11.055 1 82.31 186 ALA B N 1
ATOM 4986 C CA . ALA B 1 186 ? -11.031 -43.125 -11.82 1 82.31 186 ALA B CA 1
ATOM 4987 C C . ALA B 1 186 ? -12.234 -42.375 -11.25 1 82.31 186 ALA B C 1
ATOM 4989 O O . ALA B 1 186 ? -13.109 -41.938 -12 1 82.31 186 ALA B O 1
ATOM 4990 N N . GLU B 1 187 ? -12.172 -42.25 -9.984 1 83.62 187 GLU B N 1
ATOM 4991 C CA . GLU B 1 187 ? -13.273 -41.562 -9.32 1 83.62 187 GLU B CA 1
ATOM 4992 C C . GLU B 1 187 ? -13.352 -40.094 -9.758 1 83.62 187 GLU B C 1
ATOM 4994 O O . GLU B 1 187 ? -14.445 -39.594 -10.023 1 83.62 187 GLU B O 1
ATOM 4999 N N . ILE B 1 188 ? -12.211 -39.531 -9.859 1 85.12 188 ILE B N 1
ATOM 5000 C CA . ILE B 1 188 ? -12.164 -38.125 -10.258 1 85.12 188 ILE B CA 1
ATOM 5001 C C . ILE B 1 188 ? -12.594 -38 -11.719 1 85.12 188 ILE B C 1
ATOM 5003 O O . ILE B 1 188 ? -13.383 -37.125 -12.062 1 85.12 188 ILE B O 1
ATOM 5007 N N . ILE B 1 189 ? -12.18 -38.875 -12.523 1 85.19 189 ILE B N 1
ATOM 5008 C CA . ILE B 1 189 ? -12.477 -38.812 -13.945 1 85.19 189 ILE B CA 1
ATOM 5009 C C . ILE B 1 189 ? -13.961 -39.094 -14.18 1 85.19 189 ILE B C 1
ATOM 5011 O O . ILE B 1 189 ? -14.609 -38.406 -14.977 1 85.19 189 ILE B O 1
ATOM 5015 N N . ASP B 1 190 ? -14.461 -40.062 -13.453 1 84.12 190 ASP B N 1
ATOM 5016 C CA . ASP B 1 190 ? -15.883 -40.375 -13.562 1 84.12 190 ASP B CA 1
ATOM 5017 C C . ASP B 1 190 ? -16.734 -39.156 -13.172 1 84.12 190 ASP B C 1
ATOM 5019 O O . ASP B 1 190 ? -17.766 -38.906 -13.789 1 84.12 190 ASP B O 1
ATOM 5023 N N . ALA B 1 191 ? -16.234 -38.531 -12.18 1 83.62 191 ALA B N 1
ATOM 5024 C CA . ALA B 1 191 ? -16.953 -37.375 -11.727 1 83.62 191 ALA B CA 1
ATOM 5025 C C . ALA B 1 191 ? -16.969 -36.281 -12.805 1 83.62 191 ALA B C 1
ATOM 5027 O O . ALA B 1 191 ? -17.969 -35.594 -12.969 1 83.62 191 ALA B O 1
ATOM 5028 N N . ILE B 1 192 ? -15.961 -36.156 -13.484 1 83.62 192 ILE B N 1
ATOM 5029 C CA . ILE B 1 192 ? -15.844 -35.156 -14.539 1 83.62 192 ILE B CA 1
ATOM 5030 C C . ILE B 1 192 ? -16.812 -35.5 -15.68 1 83.62 192 ILE B C 1
ATOM 5032 O O . ILE B 1 192 ? -17.453 -34.594 -16.234 1 83.62 192 ILE B O 1
ATOM 5036 N N . PHE B 1 193 ? -17.062 -36.781 -15.914 1 79.75 193 PHE B N 1
ATOM 5037 C CA . PHE B 1 193 ? -17.844 -37.219 -17.062 1 79.75 193 PHE B CA 1
ATOM 5038 C C . PHE B 1 193 ? -19.297 -37.469 -16.672 1 79.75 193 PHE B C 1
ATOM 5040 O O . PHE B 1 193 ? -20.188 -37.469 -17.516 1 79.75 193 PHE B O 1
ATOM 5047 N N . ARG B 1 194 ? -19.609 -38 -15.398 1 71.38 194 ARG B N 1
ATOM 5048 C CA . ARG B 1 194 ? -20.984 -38.281 -14.945 1 71.38 194 ARG B CA 1
ATOM 5049 C C . ARG B 1 194 ? -21.797 -36.969 -14.906 1 71.38 194 ARG B C 1
ATOM 5051 O O . ARG B 1 194 ? -23.031 -37.031 -14.883 1 71.38 194 ARG B O 1
ATOM 5058 N N . GLY B 1 195 ? -21.312 -36.031 -14.398 1 55.09 195 GLY B N 1
ATOM 5059 C CA . GLY B 1 195 ? -22.188 -34.875 -14.32 1 55.09 195 GLY B CA 1
ATOM 5060 C C . GLY B 1 195 ? -22.984 -34.656 -15.594 1 55.09 195 GLY B C 1
ATOM 5061 O O . GLY B 1 195 ? -22.406 -34.562 -16.688 1 55.09 195 GLY B O 1
ATOM 5062 N N . GLY B 1 196 ? -24.328 -35.562 -15.828 1 44.22 196 GLY B N 1
ATOM 5063 C CA . GLY B 1 196 ? -25.344 -35.469 -16.859 1 44.22 196 GLY B CA 1
ATOM 5064 C C . GLY B 1 196 ? -25.156 -34.312 -17.812 1 44.22 196 GLY B C 1
ATOM 5065 O O . GLY B 1 196 ? -24.109 -33.656 -17.797 1 44.22 196 GLY B O 1
ATOM 5066 N N . SER B 1 197 ? -26.453 -34.25 -18.891 1 39.56 197 SER B N 1
ATOM 5067 C CA . SER B 1 197 ? -26.719 -33.219 -19.875 1 39.56 197 SER B CA 1
ATOM 5068 C C . SER B 1 197 ? -26.484 -31.828 -19.312 1 39.56 197 SER B C 1
ATOM 5070 O O . SER B 1 197 ? -26.766 -30.812 -19.969 1 39.56 197 SER B O 1
ATOM 5072 N N . SER B 1 198 ? -26.75 -31.594 -18.016 1 39.09 198 SER B N 1
ATOM 5073 C CA . SER B 1 198 ? -26.828 -30.203 -17.609 1 39.09 198 SER B CA 1
ATOM 5074 C C . SER B 1 198 ? -25.5 -29.484 -17.828 1 39.09 198 SER B C 1
ATOM 5076 O O . SER B 1 198 ? -24.438 -30.141 -17.891 1 39.09 198 SER B O 1
ATOM 5078 N N . ALA B 1 199 ? -25.531 -28.375 -18.297 1 44.16 199 ALA B N 1
ATOM 5079 C CA . ALA B 1 199 ? -24.547 -27.375 -18.688 1 44.16 199 ALA B CA 1
ATOM 5080 C C . ALA B 1 199 ? -23.266 -27.547 -17.875 1 44.16 199 ALA B C 1
ATOM 5082 O O . ALA B 1 199 ? -22.219 -26.969 -18.234 1 44.16 199 ALA B O 1
ATOM 5083 N N . SER B 1 200 ? -23.344 -28.234 -16.516 1 48.84 200 SER B N 1
ATOM 5084 C CA . SER B 1 200 ? -22.25 -28.047 -15.57 1 48.84 200 SER B CA 1
ATOM 5085 C C . SER B 1 200 ? -21.516 -29.359 -15.297 1 48.84 200 SER B C 1
ATOM 5087 O O . SER B 1 200 ? -22.031 -30.219 -14.578 1 48.84 200 SER B O 1
ATOM 5089 N N . GLY B 1 201 ? -21.047 -30.25 -16.266 1 54.69 201 GLY B N 1
ATOM 5090 C CA . GLY B 1 201 ? -20.125 -31.297 -15.805 1 54.69 201 GLY B CA 1
ATOM 5091 C C . GLY B 1 201 ? -19.453 -30.969 -14.484 1 54.69 201 GLY B C 1
ATOM 5092 O O . GLY B 1 201 ? -19.75 -29.922 -13.883 1 54.69 201 GLY B O 1
ATOM 5093 N N . GLY B 1 202 ? -19 -32.219 -13.75 1 65.81 202 GLY B N 1
ATOM 5094 C CA . GLY B 1 202 ? -18.25 -31.938 -12.539 1 65.81 202 GLY B CA 1
ATOM 5095 C C . GLY B 1 202 ? -17.109 -30.953 -12.75 1 65.81 202 GLY B C 1
ATOM 5096 O O . GLY B 1 202 ? -16.797 -30.594 -13.891 1 65.81 202 GLY B O 1
ATOM 5097 N N . PRO B 1 203 ? -16.609 -30.484 -11.758 1 80 203 PRO B N 1
ATOM 5098 C CA . PRO B 1 203 ? -15.477 -29.562 -11.867 1 80 203 PRO B CA 1
ATOM 5099 C C . PRO B 1 203 ? -14.242 -30.219 -12.477 1 80 203 PRO B C 1
ATOM 5101 O O . PRO B 1 203 ? -14.008 -31.422 -12.258 1 80 203 PRO B O 1
ATOM 5104 N N . PRO B 1 204 ? -13.648 -29.578 -13.398 1 88.88 204 PRO B N 1
ATOM 5105 C CA . PRO B 1 204 ? -12.43 -30.141 -13.984 1 88.88 204 PRO B CA 1
ATOM 5106 C C . PRO B 1 204 ? -11.352 -30.438 -12.938 1 88.88 204 PRO B C 1
ATOM 5108 O O . PRO B 1 204 ? -11.461 -29.969 -11.797 1 88.88 204 PRO B O 1
ATOM 5111 N N . LEU B 1 205 ? -10.5 -31.328 -13.336 1 90.94 205 LEU B N 1
ATOM 5112 C CA . LEU B 1 205 ? -9.289 -31.484 -12.547 1 90.94 205 LEU B CA 1
ATOM 5113 C C . LEU B 1 205 ? -8.484 -30.203 -12.508 1 90.94 205 LEU B C 1
ATOM 5115 O O . LEU B 1 205 ? -7.98 -29.75 -13.539 1 90.94 205 LEU B O 1
ATOM 5119 N N . ARG B 1 206 ? -8.43 -29.625 -11.352 1 90.25 206 ARG B N 1
ATOM 5120 C CA . ARG B 1 206 ? -7.668 -28.391 -11.195 1 90.25 206 ARG B CA 1
ATOM 5121 C C . ARG B 1 206 ? -6.25 -28.672 -10.719 1 90.25 206 ARG B C 1
ATOM 5123 O O . ARG B 1 206 ? -6.043 -29.016 -9.547 1 90.25 206 ARG B O 1
ATOM 5130 N N . LEU B 1 207 ? -5.383 -28.531 -11.57 1 92.88 207 LEU B N 1
ATOM 5131 C CA . LEU B 1 207 ? -3.984 -28.812 -11.266 1 92.88 207 LEU B CA 1
ATOM 5132 C C . LEU B 1 207 ? -3.266 -27.531 -10.82 1 92.88 207 LEU B C 1
ATOM 5134 O O . LEU B 1 207 ? -3.627 -26.438 -11.242 1 92.88 207 LEU B O 1
ATOM 5138 N N . ARG B 1 208 ? -2.287 -27.75 -9.953 1 91.81 208 ARG B N 1
ATOM 5139 C CA . ARG B 1 208 ? -1.477 -26.656 -9.422 1 91.81 208 ARG B CA 1
ATOM 5140 C C . ARG B 1 208 ? 0.008 -26.922 -9.648 1 91.81 208 ARG B C 1
ATOM 5142 O O . ARG B 1 208 ? 0.405 -28.047 -9.969 1 91.81 208 ARG B O 1
ATOM 5149 N N . MET B 1 209 ? 0.716 -25.859 -9.555 1 93.94 209 MET B N 1
ATOM 5150 C CA . MET B 1 209 ? 2.164 -25.953 -9.711 1 93.94 209 MET B CA 1
ATOM 5151 C C . MET B 1 209 ? 2.861 -25.953 -8.359 1 93.94 209 MET B C 1
ATOM 5153 O O . MET B 1 209 ? 2.355 -25.375 -7.395 1 93.94 209 MET B O 1
ATOM 5157 N N . PRO B 1 210 ? 3.971 -26.625 -8.289 1 93.5 210 PRO B N 1
ATOM 5158 C CA . PRO B 1 210 ? 4.707 -26.656 -7.023 1 93.5 210 PRO B CA 1
ATOM 5159 C C . PRO B 1 210 ? 5.406 -25.328 -6.711 1 93.5 210 PRO B C 1
ATOM 5161 O O . PRO B 1 210 ? 5.727 -24.562 -7.625 1 93.5 210 PRO B O 1
ATOM 5164 N N . SER B 1 211 ? 5.605 -25.125 -5.441 1 90.56 211 SER B N 1
ATOM 5165 C CA . SER B 1 211 ? 6.336 -23.953 -4.941 1 90.56 211 SER B CA 1
ATOM 5166 C C . SER B 1 211 ? 7.375 -24.359 -3.904 1 90.56 211 SER B C 1
ATOM 5168 O O . SER B 1 211 ? 7.27 -25.422 -3.295 1 90.56 211 SER B O 1
ATOM 5170 N N . MET B 1 212 ? 8.359 -23.5 -3.818 1 86.44 212 MET B N 1
ATOM 5171 C CA . MET B 1 212 ? 9.383 -23.75 -2.807 1 86.44 212 MET B CA 1
ATOM 5172 C C . MET B 1 212 ? 8.914 -23.281 -1.434 1 86.44 212 MET B C 1
ATOM 5174 O O . MET B 1 212 ? 9.43 -23.734 -0.41 1 86.44 212 MET B O 1
ATOM 5178 N N . GLY B 1 213 ? 7.996 -22.359 -1.424 1 84.56 213 GLY B N 1
ATOM 5179 C CA . GLY B 1 213 ? 7.488 -21.828 -0.163 1 84.56 213 GLY B CA 1
ATOM 5180 C C . GLY B 1 213 ? 8.461 -20.906 0.534 1 84.56 213 GLY B C 1
ATOM 5181 O O . GLY B 1 213 ? 8.562 -20.906 1.763 1 84.56 213 GLY B O 1
ATOM 5182 N N . CYS B 1 214 ? 9.273 -20.234 -0.205 1 88.5 214 CYS B N 1
ATOM 5183 C CA . CYS B 1 214 ? 10.227 -19.312 0.402 1 88.5 214 CYS B CA 1
ATOM 5184 C C . CYS B 1 214 ? 10.586 -18.188 -0.561 1 88.5 214 CYS B C 1
ATOM 5186 O O . CYS B 1 214 ? 10.328 -18.297 -1.762 1 88.5 214 CYS B O 1
ATOM 5188 N N . ASP B 1 215 ? 11.031 -17.156 0.002 1 89.75 215 ASP B N 1
ATOM 5189 C CA . ASP B 1 215 ? 11.672 -16.078 -0.746 1 89.75 215 ASP B CA 1
ATOM 5190 C C . ASP B 1 215 ? 13.195 -16.219 -0.73 1 89.75 215 ASP B C 1
ATOM 5192 O O . ASP B 1 215 ? 13.758 -16.781 0.217 1 89.75 215 ASP B O 1
ATOM 5196 N N . TYR B 1 216 ? 13.812 -15.82 -1.803 1 93.38 216 TYR B N 1
ATOM 5197 C CA . TYR B 1 216 ? 15.266 -15.945 -1.854 1 93.38 216 TYR B CA 1
ATOM 5198 C C . TYR B 1 216 ? 15.891 -14.766 -2.592 1 93.38 216 TYR B C 1
ATOM 5200 O O . TYR B 1 216 ? 15.195 -14.016 -3.279 1 93.38 216 TYR B O 1
ATOM 5208 N N . GLN B 1 217 ? 17.172 -14.555 -2.395 1 93.81 217 GLN B N 1
ATOM 5209 C CA . GLN B 1 217 ? 17.906 -13.492 -3.061 1 93.81 217 GLN B CA 1
ATOM 5210 C C . GLN B 1 217 ? 19.234 -14.008 -3.627 1 93.81 217 GLN B C 1
ATOM 5212 O O . GLN B 1 217 ? 19.719 -15.062 -3.221 1 93.81 217 GLN B O 1
ATOM 5217 N N . SER B 1 218 ? 19.781 -13.211 -4.566 1 94.38 218 SER B N 1
ATOM 5218 C CA . SER B 1 218 ? 21.047 -13.547 -5.227 1 94.38 218 SER B CA 1
ATOM 5219 C C . SER B 1 218 ? 22.219 -13.406 -4.27 1 94.38 218 SER B C 1
ATOM 5221 O O . SER B 1 218 ? 22.203 -12.57 -3.363 1 94.38 218 SER B O 1
ATOM 5223 N N . LEU B 1 219 ? 23.172 -14.234 -4.496 1 96.31 219 LEU B N 1
ATOM 5224 C CA . LEU B 1 219 ? 24.422 -14.156 -3.738 1 96.31 219 LEU B CA 1
ATOM 5225 C C . LEU B 1 219 ? 25.562 -13.648 -4.617 1 96.31 219 LEU B C 1
ATOM 5227 O O . LEU B 1 219 ? 26.719 -13.984 -4.387 1 96.31 219 LEU B O 1
ATOM 5231 N N . GLU B 1 220 ? 25.219 -12.898 -5.512 1 92.19 220 GLU B N 1
ATOM 5232 C CA . GLU B 1 220 ? 26.219 -12.312 -6.406 1 92.19 220 GLU B CA 1
ATOM 5233 C C . GLU B 1 220 ? 27.188 -11.43 -5.637 1 92.19 220 GLU B C 1
ATOM 5235 O O . GLU B 1 220 ? 28.391 -11.453 -5.902 1 92.19 220 GLU B O 1
ATOM 5240 N N . PRO B 1 221 ? 26.75 -10.695 -4.672 1 91.5 221 PRO B N 1
ATOM 5241 C CA . PRO B 1 221 ? 27.688 -9.82 -3.961 1 91.5 221 PRO B CA 1
ATOM 5242 C C . PRO B 1 221 ? 28.719 -10.594 -3.139 1 91.5 221 PRO B C 1
ATOM 5244 O O . PRO B 1 221 ? 28.344 -11.398 -2.279 1 91.5 221 PRO B O 1
ATOM 5247 N N . ARG B 1 222 ? 29.938 -10.25 -3.295 1 92 222 ARG B N 1
ATOM 5248 C CA . ARG B 1 222 ? 31.031 -10.977 -2.682 1 92 222 ARG B CA 1
ATOM 5249 C C . ARG B 1 222 ? 30.984 -10.875 -1.16 1 92 222 ARG B C 1
ATOM 5251 O O . ARG B 1 222 ? 31.109 -11.883 -0.461 1 92 222 ARG B O 1
ATOM 5258 N N . ALA B 1 223 ? 30.734 -9.672 -0.682 1 92.81 223 ALA B N 1
ATOM 5259 C CA . ALA B 1 223 ? 30.719 -9.453 0.762 1 92.81 223 ALA B CA 1
ATOM 5260 C C . ALA B 1 223 ? 29.625 -10.266 1.435 1 92.81 223 ALA B C 1
ATOM 5262 O O . ALA B 1 223 ? 29.797 -10.758 2.553 1 92.81 223 ALA B O 1
ATOM 5263 N N . LEU B 1 224 ? 28.5 -10.359 0.794 1 94.44 224 LEU B N 1
ATOM 5264 C CA . LEU B 1 224 ? 27.391 -11.156 1.326 1 94.44 224 LEU B CA 1
ATOM 5265 C C . LEU B 1 224 ? 27.797 -12.625 1.435 1 94.44 224 LEU B C 1
ATOM 5267 O O . LEU B 1 224 ? 27.578 -13.258 2.471 1 94.44 224 LEU B O 1
ATOM 5271 N N . ARG B 1 225 ? 28.453 -13.172 0.472 1 95.5 225 ARG B N 1
ATOM 5272 C CA . ARG B 1 225 ? 28.922 -14.555 0.488 1 95.5 225 ARG B CA 1
ATOM 5273 C C . ARG B 1 225 ? 29.938 -14.781 1.604 1 95.5 225 ARG B C 1
ATOM 5275 O O . ARG B 1 225 ? 29.875 -15.781 2.318 1 95.5 225 ARG B O 1
ATOM 5282 N N . GLU B 1 226 ? 30.859 -13.844 1.707 1 94.44 226 GLU B N 1
ATOM 5283 C CA . GLU B 1 226 ? 31.891 -13.953 2.73 1 94.44 226 GLU B CA 1
ATOM 5284 C C . GLU B 1 226 ? 31.297 -13.922 4.133 1 94.44 226 GLU B C 1
ATOM 5286 O O . GLU B 1 226 ? 31.719 -14.672 5.016 1 94.44 226 GLU B O 1
ATOM 5291 N N . SER B 1 227 ? 30.297 -13.047 4.266 1 94 227 SER B N 1
ATOM 5292 C CA . SER B 1 227 ? 29.656 -12.914 5.574 1 94 227 SER B CA 1
ATOM 5293 C C . SER B 1 227 ? 28.953 -14.195 5.98 1 94 227 SER B C 1
ATOM 5295 O O . SER B 1 227 ? 28.719 -14.438 7.168 1 94 227 SER B O 1
ATOM 5297 N N . LEU B 1 228 ? 28.578 -15.023 5.031 1 95.19 228 LEU B N 1
ATOM 5298 C CA . LEU B 1 228 ? 27.859 -16.266 5.285 1 95.19 228 LEU B CA 1
ATOM 5299 C C . LEU B 1 228 ? 28.828 -17.438 5.422 1 95.19 228 LEU B C 1
ATOM 5301 O O . LEU B 1 228 ? 28.406 -18.562 5.699 1 95.19 228 LEU B O 1
ATOM 5305 N N . GLY B 1 229 ? 30.109 -17.203 5.168 1 95.06 229 GLY B N 1
ATOM 5306 C CA . GLY B 1 229 ? 31.094 -18.266 5.277 1 95.06 229 GLY B CA 1
ATOM 5307 C C . GLY B 1 229 ? 30.953 -19.328 4.211 1 95.06 229 GLY B C 1
ATOM 5308 O O . GLY B 1 229 ? 31.141 -20.516 4.488 1 95.06 229 GLY B O 1
ATOM 5309 N N . LEU B 1 230 ? 30.672 -18.969 3.039 1 95.38 230 LEU B N 1
ATOM 5310 C CA . LEU B 1 230 ? 30.344 -19.922 1.988 1 95.38 230 LEU B CA 1
ATOM 5311 C C . LEU B 1 230 ? 31.625 -20.5 1.366 1 95.38 230 LEU B C 1
ATOM 5313 O O . LEU B 1 230 ? 31.594 -21.562 0.749 1 95.38 230 LEU B O 1
ATOM 5317 N N . GLY B 1 231 ? 32.781 -19.75 1.432 1 93.62 231 GLY B N 1
ATOM 5318 C CA . GLY B 1 231 ? 33.969 -20.141 0.676 1 93.62 231 GLY B CA 1
ATOM 5319 C C . GLY B 1 231 ? 33.75 -20.125 -0.825 1 93.62 231 GLY B C 1
ATOM 5320 O O . GLY B 1 231 ? 33.344 -19.094 -1.381 1 93.62 231 GLY B O 1
ATOM 5321 N N . LYS B 1 232 ? 33.906 -21.219 -1.499 1 93.69 232 LYS B N 1
ATOM 5322 C CA . LYS B 1 232 ? 33.75 -21.281 -2.949 1 93.69 232 LYS B CA 1
ATOM 5323 C C . LYS B 1 232 ? 32.375 -21.781 -3.342 1 93.69 232 LYS B C 1
ATOM 5325 O O . LYS B 1 232 ? 32.031 -21.844 -4.527 1 93.69 232 LYS B O 1
ATOM 5330 N N . ARG B 1 233 ? 31.641 -22.031 -2.389 1 95.56 233 ARG B N 1
ATOM 5331 C CA . ARG B 1 233 ? 30.312 -22.547 -2.648 1 95.56 233 ARG B CA 1
ATOM 5332 C C . ARG B 1 233 ? 29.422 -21.484 -3.27 1 95.56 233 ARG B C 1
ATOM 5334 O O . ARG B 1 233 ? 29.562 -20.297 -2.982 1 95.56 233 ARG B O 1
ATOM 5341 N N . LYS B 1 234 ? 28.547 -21.953 -4.133 1 97 234 LYS B N 1
ATOM 5342 C CA . LYS B 1 234 ? 27.562 -21.078 -4.77 1 97 234 LYS B CA 1
ATOM 5343 C C . LYS B 1 234 ? 26.141 -21.484 -4.375 1 97 234 LYS B C 1
ATOM 5345 O O . LYS B 1 234 ? 25.938 -22.547 -3.785 1 97 234 LYS B O 1
ATOM 5350 N N . GLY B 1 235 ? 25.234 -20.594 -4.625 1 98 235 GLY B N 1
ATOM 5351 C CA . GLY B 1 235 ? 23.844 -20.812 -4.289 1 98 235 GLY B CA 1
ATOM 5352 C C . GLY B 1 235 ? 23.047 -19.531 -4.137 1 98 235 GLY B C 1
ATOM 5353 O O . GLY B 1 235 ? 23.469 -18.469 -4.629 1 98 235 GLY B O 1
ATOM 5354 N N . ILE B 1 236 ? 21.891 -19.672 -3.561 1 97.56 236 ILE B N 1
ATOM 5355 C CA . ILE B 1 236 ? 21.031 -18.516 -3.307 1 97.56 236 ILE B CA 1
ATOM 5356 C C . ILE B 1 236 ? 20.656 -18.453 -1.825 1 97.56 236 ILE B C 1
ATOM 5358 O O . ILE B 1 236 ? 20.594 -19.5 -1.161 1 97.56 236 ILE B O 1
ATOM 5362 N N . LEU B 1 237 ? 20.422 -17.25 -1.322 1 97.19 237 LEU B N 1
ATOM 5363 C CA . LEU B 1 237 ? 20.109 -17.047 0.088 1 97.19 237 LEU B CA 1
ATOM 5364 C C . LEU B 1 237 ? 18.594 -17.062 0.317 1 97.19 237 LEU B C 1
ATOM 5366 O O . LEU B 1 237 ? 17.875 -16.281 -0.311 1 97.19 237 LEU B O 1
ATOM 5370 N N . ILE B 1 238 ? 18.156 -17.953 1.191 1 95.12 238 ILE B N 1
ATOM 5371 C CA . ILE B 1 238 ? 16.75 -17.984 1.583 1 95.12 238 ILE B CA 1
ATOM 5372 C C . ILE B 1 238 ? 16.469 -16.859 2.564 1 95.12 238 ILE B C 1
ATOM 5374 O O . ILE B 1 238 ? 17.031 -16.812 3.66 1 95.12 238 ILE B O 1
ATOM 5378 N N . SER B 1 239 ? 15.602 -15.977 2.135 1 92.38 239 SER B N 1
ATOM 5379 C CA . SER B 1 239 ? 15.352 -14.789 2.945 1 92.38 239 SER B CA 1
ATOM 5380 C C . SER B 1 239 ? 14.18 -15.008 3.9 1 92.38 239 SER B C 1
ATOM 5382 O O . SER B 1 239 ? 14.188 -14.5 5.023 1 92.38 239 SER B O 1
ATOM 5384 N N . ARG B 1 240 ? 13.211 -15.75 3.477 1 89.06 240 ARG B N 1
ATOM 5385 C CA . ARG B 1 240 ? 12.031 -16 4.305 1 89.06 240 ARG B CA 1
ATOM 5386 C C . ARG B 1 240 ? 11.312 -17.266 3.873 1 89.06 240 ARG B C 1
ATOM 5388 O O . ARG B 1 240 ? 11.18 -17.547 2.676 1 89.06 240 ARG B O 1
ATOM 5395 N N . CYS B 1 241 ? 10.891 -17.969 4.789 1 87.38 241 CYS B N 1
ATOM 5396 C CA . CYS B 1 241 ? 10.078 -19.141 4.516 1 87.38 241 CYS B CA 1
ATOM 5397 C C . CYS B 1 241 ? 8.609 -18.875 4.805 1 87.38 241 CYS B C 1
ATOM 5399 O O . CYS B 1 241 ? 8.273 -18.203 5.789 1 87.38 241 CYS B O 1
ATOM 5401 N N . HIS B 1 242 ? 7.809 -19.344 3.959 1 82.12 242 HIS B N 1
ATOM 5402 C CA . HIS B 1 242 ? 6.367 -19.141 4.082 1 82.12 242 HIS B CA 1
ATOM 5403 C C . HIS B 1 242 ? 5.719 -20.281 4.863 1 82.12 242 HIS B C 1
ATOM 5405 O O . HIS B 1 242 ? 6.211 -21.422 4.84 1 82.12 242 HIS B O 1
ATOM 5411 N N . HIS B 1 243 ? 4.691 -19.938 5.582 1 71.88 243 HIS B N 1
ATOM 5412 C CA . HIS B 1 243 ? 3.912 -20.984 6.23 1 71.88 243 HIS B CA 1
ATOM 5413 C C . HIS B 1 243 ? 3.139 -21.812 5.211 1 71.88 243 HIS B C 1
ATOM 5415 O O . HIS B 1 243 ? 2.641 -21.266 4.219 1 71.88 243 HIS B O 1
ATOM 5421 N N . ALA B 1 244 ? 3.307 -23.109 5.379 1 65.44 244 ALA B N 1
ATOM 5422 C CA . ALA B 1 244 ? 2.5 -23.953 4.5 1 65.44 244 ALA B CA 1
ATOM 5423 C C . ALA B 1 244 ? 1.018 -23.844 4.84 1 65.44 244 ALA B C 1
ATOM 5425 O O . ALA B 1 244 ? 0.646 -23.781 6.016 1 65.44 244 ALA B O 1
ATOM 5426 N N . GLY B 1 245 ? 0.249 -23.234 4 1 62.72 245 GLY B N 1
ATOM 5427 C CA . GLY B 1 245 ? -1.184 -23.141 4.234 1 62.72 245 GLY B CA 1
ATOM 5428 C C . GLY B 1 245 ? -1.829 -24.484 4.523 1 62.72 245 GLY B C 1
ATOM 5429 O O . GLY B 1 245 ? -1.176 -25.531 4.43 1 62.72 245 GLY B O 1
ATOM 5430 N N . PRO B 1 246 ? -3.027 -24.484 5.137 1 56.66 246 PRO B N 1
ATOM 5431 C CA . PRO B 1 246 ? -3.75 -25.734 5.398 1 56.66 246 PRO B CA 1
ATOM 5432 C C . PRO B 1 246 ? -3.969 -26.562 4.133 1 56.66 246 PRO B C 1
ATOM 5434 O O . PRO B 1 246 ? -4.086 -26.016 3.039 1 56.66 246 PRO B O 1
ATOM 5437 N N . GLN B 1 247 ? -3.52 -27.812 4.25 1 52.38 247 GLN B N 1
ATOM 5438 C CA . GLN B 1 247 ? -3.865 -28.734 3.176 1 52.38 247 GLN B CA 1
ATOM 5439 C C . GLN B 1 247 ? -5.375 -28.938 3.094 1 52.38 247 GLN B C 1
ATOM 5441 O O . GLN B 1 247 ? -6.016 -29.281 4.094 1 52.38 247 GLN B O 1
ATOM 5446 N N . GLY B 1 248 ? -6.027 -28.531 2.023 1 48.34 248 GLY B N 1
ATOM 5447 C CA . GLY B 1 248 ? -7.449 -28.75 1.813 1 48.34 248 GLY B CA 1
ATOM 5448 C C . GLY B 1 248 ? -8.305 -27.562 2.23 1 48.34 248 GLY B C 1
ATOM 5449 O O . GLY B 1 248 ? -8.102 -26.453 1.75 1 48.34 248 GLY B O 1
ATOM 5450 N N . ASP B 1 249 ? -9.086 -27.844 3.457 1 48.84 249 ASP B N 1
ATOM 5451 C CA . ASP B 1 249 ? -10.133 -26.969 3.967 1 48.84 249 ASP B CA 1
ATOM 5452 C C . ASP B 1 249 ? -9.531 -25.812 4.766 1 48.84 249 ASP B C 1
ATOM 5454 O O . ASP B 1 249 ? -8.438 -25.938 5.324 1 48.84 249 ASP B O 1
ATOM 5458 N N . ALA B 1 250 ? -10.016 -24.578 4.484 1 51.69 250 ALA B N 1
ATOM 5459 C CA . ALA B 1 250 ? -9.609 -23.359 5.16 1 51.69 250 ALA B CA 1
ATOM 5460 C C . ALA B 1 250 ? -9.219 -23.625 6.609 1 51.69 250 ALA B C 1
ATOM 5462 O O . ALA B 1 250 ? -8.477 -22.859 7.219 1 51.69 250 ALA B O 1
ATOM 5463 N N . ASP B 1 251 ? -9.703 -24.641 7.148 1 50.19 251 ASP B N 1
ATOM 5464 C CA . ASP B 1 251 ? -9.516 -24.953 8.562 1 50.19 251 ASP B CA 1
ATOM 5465 C C . ASP B 1 251 ? -8.453 -26.047 8.742 1 50.19 251 ASP B C 1
ATOM 5467 O O . ASP B 1 251 ? -8.336 -26.625 9.828 1 50.19 251 ASP B O 1
ATOM 5471 N N . GLY B 1 252 ? -7.789 -26.359 7.668 1 55.59 252 GLY B N 1
ATOM 5472 C CA . GLY B 1 252 ? -6.871 -27.469 7.812 1 55.59 252 GLY B CA 1
ATOM 5473 C C . GLY B 1 252 ? -5.598 -27.109 8.547 1 55.59 252 GLY B C 1
ATOM 5474 O O . GLY B 1 252 ? -5.375 -25.938 8.875 1 55.59 252 GLY B O 1
ATOM 5475 N N . GLU B 1 253 ? -4.984 -28.109 9.195 1 57.84 253 GLU B N 1
ATOM 5476 C CA . GLU B 1 253 ? -3.787 -27.953 10.016 1 57.84 253 GLU B CA 1
ATOM 5477 C C . GLU B 1 253 ? -2.607 -27.453 9.18 1 57.84 253 GLU B C 1
ATOM 5479 O O . GLU B 1 253 ? -2.439 -27.875 8.031 1 57.84 253 GLU B O 1
ATOM 5484 N N . PHE B 1 254 ? -2.152 -26.328 9.469 1 59.62 254 PHE B N 1
ATOM 5485 C CA . PHE B 1 254 ? -0.871 -25.875 8.938 1 59.62 254 PHE B CA 1
ATOM 5486 C C . PHE B 1 254 ? 0.23 -26.891 9.258 1 59.62 254 PHE B C 1
ATOM 5488 O O . PHE B 1 254 ? 0.326 -27.375 10.391 1 59.62 254 PHE B O 1
ATOM 5495 N N . THR B 1 255 ? 0.308 -27.844 8.508 1 55.62 255 THR B N 1
ATOM 5496 C CA . THR B 1 255 ? 1.099 -29.016 8.875 1 55.62 255 THR B CA 1
ATOM 5497 C C . THR B 1 255 ? 2.559 -28.625 9.102 1 55.62 255 THR B C 1
ATOM 5499 O O . THR B 1 255 ? 3.139 -28.969 10.133 1 55.62 255 THR B O 1
ATOM 5502 N N . ALA B 1 256 ? 3.447 -28.891 7.992 1 57.19 256 ALA B N 1
ATOM 5503 C CA . ALA B 1 256 ? 4.832 -29.344 8.094 1 57.19 256 ALA B CA 1
ATOM 5504 C C . ALA B 1 256 ? 5.789 -28.156 8.133 1 57.19 256 ALA B C 1
ATOM 5506 O O . ALA B 1 256 ? 5.582 -27.156 7.434 1 57.19 256 ALA B O 1
ATOM 5507 N N . GLU B 1 257 ? 6.52 -28.125 9.211 1 63.66 257 GLU B N 1
ATOM 5508 C CA . GLU B 1 257 ? 7.648 -27.188 9.273 1 63.66 257 GLU B CA 1
ATOM 5509 C C . GLU B 1 257 ? 8.508 -27.281 8.016 1 63.66 257 GLU B C 1
ATOM 5511 O O . GLU B 1 257 ? 8.852 -28.375 7.57 1 63.66 257 GLU B O 1
ATOM 5516 N N . PRO B 1 258 ? 8.68 -26.109 7.34 1 74.31 258 PRO B N 1
ATOM 5517 C CA . PRO B 1 258 ? 9.555 -26.141 6.164 1 74.31 258 PRO B CA 1
ATOM 5518 C C . PRO B 1 258 ? 10.953 -26.656 6.477 1 74.31 258 PRO B C 1
ATOM 5520 O O . PRO B 1 258 ? 11.484 -26.406 7.562 1 74.31 258 PRO B O 1
ATOM 5523 N N . ALA B 1 259 ? 11.383 -27.594 5.625 1 86.12 259 ALA B N 1
ATOM 5524 C CA . ALA B 1 259 ? 12.758 -28.062 5.738 1 86.12 259 ALA B CA 1
ATOM 5525 C C . ALA B 1 259 ? 13.742 -26.891 5.609 1 86.12 259 ALA B C 1
ATOM 5527 O O . ALA B 1 259 ? 14.781 -26.875 6.277 1 86.12 259 ALA B O 1
ATOM 5528 N N . LEU B 1 260 ? 13.359 -25.953 4.852 1 91.5 260 LEU B N 1
ATOM 5529 C CA . LEU B 1 260 ? 14.18 -24.766 4.656 1 91.5 260 LEU B CA 1
ATOM 5530 C C . LEU B 1 260 ? 13.945 -23.75 5.777 1 91.5 260 LEU B C 1
ATOM 5532 O O . LEU B 1 260 ? 12.836 -23.656 6.312 1 91.5 260 LEU B O 1
ATOM 5536 N N . GLN B 1 261 ? 14.992 -23.078 6.121 1 91.56 261 GLN B N 1
ATOM 5537 C CA . GLN B 1 261 ? 14.938 -22.016 7.121 1 91.56 261 GLN B CA 1
ATOM 5538 C C . GLN B 1 261 ? 15.5 -20.703 6.574 1 91.56 261 GLN B C 1
ATOM 5540 O O . GLN B 1 261 ? 16.375 -20.719 5.695 1 91.56 261 GLN B O 1
ATOM 5545 N N . SER B 1 262 ? 14.93 -19.672 7.145 1 90.94 262 SER B N 1
ATOM 5546 C CA . SER B 1 262 ? 15.508 -18.375 6.793 1 90.94 262 SER B CA 1
ATOM 5547 C C . SER B 1 262 ? 17 -18.328 7.121 1 90.94 262 SER B C 1
ATOM 5549 O O . SER B 1 262 ? 17.422 -18.781 8.188 1 90.94 262 SER B O 1
ATOM 5551 N N . GLY B 1 263 ? 17.781 -17.844 6.164 1 93.44 263 GLY B N 1
ATOM 5552 C CA . GLY B 1 263 ? 19.219 -17.781 6.367 1 93.44 263 GLY B CA 1
ATOM 5553 C C . GLY B 1 263 ? 19.969 -18.922 5.711 1 93.44 263 GLY B C 1
ATOM 5554 O O . GLY B 1 263 ? 21.188 -18.859 5.551 1 93.44 263 GLY B O 1
ATOM 5555 N N . ASP B 1 264 ? 19.219 -19.953 5.32 1 96.62 264 ASP B N 1
ATOM 5556 C CA . ASP B 1 264 ? 19.844 -21.047 4.57 1 96.62 264 ASP B CA 1
ATOM 5557 C C . ASP B 1 264 ? 20.375 -20.562 3.223 1 96.62 264 ASP B C 1
ATOM 5559 O O . ASP B 1 264 ? 19.797 -19.641 2.621 1 96.62 264 ASP B O 1
ATOM 5563 N N . VAL B 1 265 ? 21.484 -21.109 2.871 1 98.19 265 VAL B N 1
ATOM 5564 C CA . VAL B 1 265 ? 21.875 -20.984 1.475 1 98.19 265 VAL B CA 1
ATOM 5565 C C . VAL B 1 265 ? 21.562 -22.266 0.721 1 98.19 265 VAL B C 1
ATOM 5567 O O . VAL B 1 265 ? 22.047 -23.344 1.09 1 98.19 265 VAL B O 1
ATOM 5570 N N . LEU B 1 266 ? 20.719 -22.172 -0.268 1 98.12 266 LEU B N 1
ATOM 5571 C CA . LEU B 1 266 ? 20.406 -23.328 -1.102 1 98.12 266 LEU B CA 1
ATOM 5572 C C . LEU B 1 266 ? 21.5 -23.578 -2.135 1 98.12 266 LEU B C 1
ATOM 5574 O O . LEU B 1 266 ? 21.688 -22.766 -3.051 1 98.12 266 LEU B O 1
ATOM 5578 N N . LEU B 1 267 ? 22.188 -24.672 -1.982 1 98.5 267 LEU B N 1
ATOM 5579 C CA . LEU B 1 267 ? 23.328 -24.984 -2.836 1 98.5 267 LEU B CA 1
ATOM 5580 C C . LEU B 1 267 ? 22.891 -25.797 -4.055 1 98.5 267 LEU B C 1
ATOM 5582 O O . LEU B 1 267 ? 23.438 -25.625 -5.148 1 98.5 267 LEU B O 1
ATOM 5586 N N . ALA B 1 268 ? 22.016 -26.656 -3.816 1 98.25 268 ALA B N 1
ATOM 5587 C CA . ALA B 1 268 ? 21.531 -27.516 -4.895 1 98.25 268 ALA B CA 1
ATOM 5588 C C . ALA B 1 268 ? 20.047 -27.844 -4.707 1 98.25 268 ALA B C 1
ATOM 5590 O O . ALA B 1 268 ? 19.594 -28.016 -3.58 1 98.25 268 ALA B O 1
ATOM 5591 N N . PHE B 1 269 ? 19.359 -27.906 -5.785 1 97.69 269 PHE B N 1
ATOM 5592 C CA . PHE B 1 269 ? 17.953 -28.297 -5.84 1 97.69 269 PHE B CA 1
ATOM 5593 C C . PHE B 1 269 ? 17.781 -29.562 -6.66 1 97.69 269 PHE B C 1
ATOM 5595 O O . PHE B 1 269 ? 18.047 -29.578 -7.863 1 97.69 269 PHE B O 1
ATOM 5602 N N . ASP B 1 270 ? 17.266 -30.625 -6.035 1 96.62 270 ASP B N 1
ATOM 5603 C CA . ASP B 1 270 ? 16.969 -31.875 -6.707 1 96.62 270 ASP B CA 1
ATOM 5604 C C . ASP B 1 270 ? 18.172 -32.375 -7.508 1 96.62 270 ASP B C 1
ATOM 5606 O O . ASP B 1 270 ? 18.031 -32.75 -8.672 1 96.62 270 ASP B O 1
ATOM 5610 N N . GLY B 1 271 ? 19.297 -32.188 -6.953 1 95.38 271 GLY B N 1
ATOM 5611 C CA . GLY B 1 271 ? 20.516 -32.688 -7.551 1 95.38 271 GLY B CA 1
ATOM 5612 C C . GLY B 1 271 ? 21.156 -31.703 -8.5 1 95.38 271 GLY B C 1
ATOM 5613 O O . GLY B 1 271 ? 22.266 -31.938 -8.992 1 95.38 271 GLY B O 1
ATOM 5614 N N . HIS B 1 272 ? 20.562 -30.594 -8.812 1 97.38 272 HIS B N 1
ATOM 5615 C CA . HIS B 1 272 ? 21.109 -29.578 -9.688 1 97.38 272 HIS B CA 1
ATOM 5616 C C . HIS B 1 272 ? 21.828 -28.484 -8.883 1 97.38 272 HIS B C 1
ATOM 5618 O O . HIS B 1 272 ? 21.188 -27.766 -8.109 1 97.38 272 HIS B O 1
ATOM 5624 N N . ASN B 1 273 ? 23.078 -28.297 -9.117 1 98 273 ASN B N 1
ATOM 5625 C CA . ASN B 1 273 ? 23.844 -27.25 -8.438 1 98 273 ASN B CA 1
ATOM 5626 C C . ASN B 1 273 ? 23.438 -25.859 -8.906 1 98 273 ASN B C 1
ATOM 5628 O O . ASN B 1 273 ? 23.281 -25.625 -10.109 1 98 273 ASN B O 1
ATOM 5632 N N . LEU B 1 274 ? 23.281 -24.984 -7.91 1 98.38 274 LEU B N 1
ATOM 5633 C CA . LEU B 1 274 ? 22.844 -23.625 -8.234 1 98.38 274 LEU B CA 1
ATOM 5634 C C . LEU B 1 274 ? 24.016 -22.672 -8.258 1 98.38 274 LEU B C 1
ATOM 5636 O O . LEU B 1 274 ? 24.953 -22.812 -7.457 1 98.38 274 LEU B O 1
ATOM 5640 N N . ASP B 1 275 ? 23.984 -21.719 -9.164 1 97.44 275 ASP B N 1
ATOM 5641 C CA . ASP B 1 275 ? 24.938 -20.625 -9.078 1 97.44 275 ASP B CA 1
ATOM 5642 C C . ASP B 1 275 ? 24.391 -19.484 -8.219 1 97.44 275 ASP B C 1
ATOM 5644 O O . ASP B 1 275 ? 23.406 -19.656 -7.5 1 97.44 275 ASP B O 1
ATOM 5648 N N . GLU B 1 276 ? 25.062 -18.359 -8.164 1 96.06 276 GLU B N 1
ATOM 5649 C CA . GLU B 1 276 ? 24.75 -17.25 -7.254 1 96.06 276 GLU B CA 1
ATOM 5650 C C . GLU B 1 276 ? 23.422 -16.594 -7.625 1 96.06 276 GLU B C 1
ATOM 5652 O O . GLU B 1 276 ? 22.875 -15.812 -6.844 1 96.06 276 GLU B O 1
ATOM 5657 N N . ASN B 1 277 ? 22.984 -16.922 -8.797 1 94.81 277 ASN B N 1
ATOM 5658 C CA . ASN B 1 277 ? 21.734 -16.328 -9.258 1 94.81 277 ASN B CA 1
ATOM 5659 C C . ASN B 1 277 ? 20.625 -17.375 -9.352 1 94.81 277 ASN B C 1
ATOM 5661 O O . ASN B 1 277 ? 19.531 -17.078 -9.859 1 94.81 277 ASN B O 1
ATOM 5665 N N . GLY B 1 278 ? 20.828 -18.547 -8.961 1 97 278 GLY B N 1
ATOM 5666 C CA . GLY B 1 278 ? 19.828 -19.594 -8.914 1 97 278 GLY B CA 1
ATOM 5667 C C . GLY B 1 278 ? 19.703 -20.375 -10.219 1 97 278 GLY B C 1
ATOM 5668 O O . GLY B 1 278 ? 18.719 -21.078 -10.438 1 97 278 GLY B O 1
ATOM 5669 N N . PHE B 1 279 ? 20.656 -20.219 -11.086 1 97.25 279 PHE B N 1
ATOM 5670 C CA . PHE B 1 279 ? 20.641 -20.953 -12.344 1 97.25 279 PHE B CA 1
ATOM 5671 C C . PHE B 1 279 ? 21.328 -22.312 -12.18 1 97.25 279 PHE B C 1
ATOM 5673 O O . PHE B 1 279 ? 22.234 -22.469 -11.359 1 97.25 279 PHE B O 1
ATOM 5680 N N . CYS B 1 280 ? 20.938 -23.281 -12.953 1 97.44 280 CYS B N 1
ATOM 5681 C CA . CYS B 1 280 ? 21.516 -24.625 -12.945 1 97.44 280 CYS B CA 1
ATOM 5682 C C . CYS B 1 280 ? 21.438 -25.25 -14.328 1 97.44 280 CYS B C 1
ATOM 5684 O O . CYS B 1 280 ? 20.844 -24.688 -15.242 1 97.44 280 CYS B O 1
ATOM 5686 N N . ASP B 1 281 ? 22.156 -26.359 -14.43 1 96.56 281 ASP B N 1
ATOM 5687 C CA . ASP B 1 281 ? 22.109 -27.156 -15.656 1 96.56 281 ASP B CA 1
ATOM 5688 C C . ASP B 1 281 ? 20.844 -28.016 -15.688 1 96.56 281 ASP B C 1
ATOM 5690 O O . ASP B 1 281 ? 20.625 -28.844 -14.789 1 96.56 281 ASP B O 1
ATOM 5694 N N . LEU B 1 282 ? 20 -27.75 -16.641 1 94.94 282 LEU B N 1
ATOM 5695 C CA . LEU B 1 282 ? 18.75 -28.469 -16.781 1 94.94 282 LEU B CA 1
ATOM 5696 C C . LEU B 1 282 ? 18.391 -28.672 -18.266 1 94.94 282 LEU B C 1
ATOM 5698 O O . LEU B 1 282 ? 18.422 -27.719 -19.031 1 94.94 282 LEU B O 1
ATOM 5702 N N . LEU B 1 283 ? 18.109 -29.906 -18.656 1 93.62 283 LEU B N 1
ATOM 5703 C CA . LEU B 1 283 ? 17.672 -30.25 -20.016 1 93.62 283 LEU B CA 1
ATOM 5704 C C . LEU B 1 283 ? 18.656 -29.734 -21.047 1 93.62 283 LEU B C 1
ATOM 5706 O O . LEU B 1 283 ? 18.266 -29.156 -22.062 1 93.62 283 LEU B O 1
ATOM 5710 N N . GLY B 1 284 ? 19.891 -29.75 -20.719 1 90.12 284 GLY B N 1
ATOM 5711 C CA . GLY B 1 284 ? 20.953 -29.453 -21.656 1 90.12 284 GLY B CA 1
ATOM 5712 C C . GLY B 1 284 ? 21.25 -27.969 -21.781 1 90.12 284 GLY B C 1
ATOM 5713 O O . GLY B 1 284 ? 21.969 -27.547 -22.703 1 90.12 284 GLY B O 1
ATOM 5714 N N . ARG B 1 285 ? 20.734 -27.172 -20.891 1 92.62 285 ARG B N 1
ATOM 5715 C CA . ARG B 1 285 ? 21.016 -25.75 -20.891 1 92.62 285 ARG B CA 1
ATOM 5716 C C . ARG B 1 285 ? 20.969 -25.172 -19.484 1 92.62 285 ARG B C 1
ATOM 5718 O O . ARG B 1 285 ? 20.625 -25.859 -18.531 1 92.62 285 ARG B O 1
ATOM 5725 N N . ARG B 1 286 ? 21.359 -23.906 -19.422 1 95.06 286 ARG B N 1
ATOM 5726 C CA . ARG B 1 286 ? 21.312 -23.203 -18.141 1 95.06 286 ARG B CA 1
ATOM 5727 C C . ARG B 1 286 ? 19.969 -22.5 -17.953 1 95.06 286 ARG B C 1
ATOM 5729 O O . ARG B 1 286 ? 19.578 -21.656 -18.75 1 95.06 286 ARG B O 1
ATOM 5736 N N . LEU B 1 287 ? 19.25 -22.953 -16.938 1 96.38 287 LEU B N 1
ATOM 5737 C CA . LEU B 1 287 ? 17.953 -22.375 -16.625 1 96.38 287 LEU B CA 1
ATOM 5738 C C . LEU B 1 287 ? 17.844 -22.031 -15.148 1 96.38 287 LEU B C 1
ATOM 5740 O O . LEU B 1 287 ? 18.578 -22.594 -14.328 1 96.38 287 LEU B O 1
ATOM 5744 N N . HIS B 1 288 ? 17.016 -21.078 -14.844 1 96.75 288 HIS B N 1
ATOM 5745 C CA . HIS B 1 288 ? 16.719 -20.844 -13.438 1 96.75 288 HIS B CA 1
ATOM 5746 C C . HIS B 1 288 ? 16.109 -22.078 -12.781 1 96.75 288 HIS B C 1
ATOM 5748 O O . HIS B 1 288 ? 15.336 -22.797 -13.406 1 96.75 288 HIS B O 1
ATOM 5754 N N . PHE B 1 289 ? 16.422 -22.312 -11.555 1 96.69 289 PHE B N 1
ATOM 5755 C CA . PHE B 1 289 ? 16.062 -23.562 -10.891 1 96.69 289 PHE B CA 1
ATOM 5756 C C . PHE B 1 289 ? 14.547 -23.688 -10.766 1 96.69 289 PHE B C 1
ATOM 5758 O O . PHE B 1 289 ? 14.031 -24.781 -10.523 1 96.69 289 PHE B O 1
ATOM 5765 N N . ALA B 1 290 ? 13.812 -22.625 -10.867 1 95.62 290 ALA B N 1
ATOM 5766 C CA . ALA B 1 290 ? 12.352 -22.672 -10.867 1 95.62 290 ALA B CA 1
ATOM 5767 C C . ALA B 1 290 ? 11.828 -23.609 -11.961 1 95.62 290 ALA B C 1
ATOM 5769 O O . ALA B 1 290 ? 10.773 -24.219 -11.805 1 95.62 290 ALA B O 1
ATOM 5770 N N . ALA B 1 291 ? 12.57 -23.688 -13.047 1 96.19 291 ALA B N 1
ATOM 5771 C CA . ALA B 1 291 ? 12.203 -24.625 -14.109 1 96.19 291 ALA B CA 1
ATOM 5772 C C . ALA B 1 291 ? 12.273 -26.078 -13.609 1 96.19 291 ALA B C 1
ATOM 5774 O O . ALA B 1 291 ? 11.383 -26.875 -13.883 1 96.19 291 ALA B O 1
ATOM 5775 N N . ALA B 1 292 ? 13.312 -26.359 -12.875 1 96.38 292 ALA B N 1
ATOM 5776 C CA . ALA B 1 292 ? 13.453 -27.703 -12.289 1 96.38 292 ALA B CA 1
ATOM 5777 C C . ALA B 1 292 ? 12.328 -27.984 -11.305 1 96.38 292 ALA B C 1
ATOM 5779 O O . ALA B 1 292 ? 11.758 -29.078 -11.297 1 96.38 292 ALA B O 1
ATOM 5780 N N . ARG B 1 293 ? 12.031 -27.016 -10.484 1 95.5 293 ARG B N 1
ATOM 5781 C CA . ARG B 1 293 ? 10.93 -27.125 -9.539 1 95.5 293 ARG B CA 1
ATOM 5782 C C . ARG B 1 293 ? 9.617 -27.422 -10.258 1 95.5 293 ARG B C 1
ATOM 5784 O O . ARG B 1 293 ? 8.875 -28.328 -9.859 1 95.5 293 ARG B O 1
ATOM 5791 N N . ASP B 1 294 ? 9.398 -26.719 -11.32 1 95.38 294 ASP B N 1
ATOM 5792 C CA . ASP B 1 294 ? 8.117 -26.797 -12.016 1 95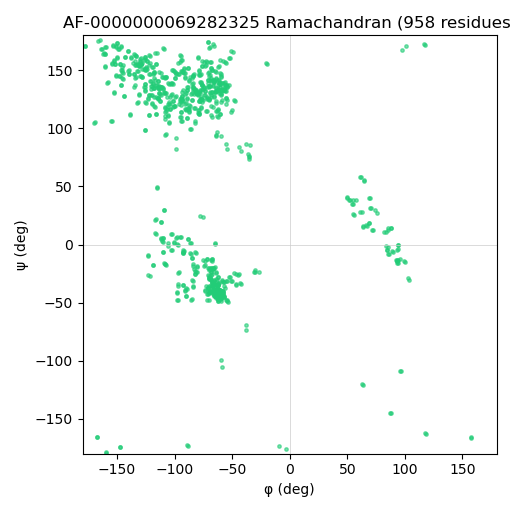.38 294 ASP B CA 1
ATOM 5793 C C . ASP B 1 294 ? 7.945 -28.156 -12.703 1 95.38 294 ASP B C 1
ATOM 5795 O O . ASP B 1 294 ? 6.824 -28.547 -13.031 1 95.38 294 ASP B O 1
ATOM 5799 N N . LEU B 1 295 ? 9 -28.844 -12.961 1 95.38 295 LEU B N 1
ATOM 5800 C CA . LEU B 1 295 ? 8.938 -30.141 -13.625 1 95.38 295 LEU B CA 1
ATOM 5801 C C . LEU B 1 295 ? 8.617 -31.25 -12.617 1 95.38 295 LEU B C 1
ATOM 5803 O O . LEU B 1 295 ? 8.305 -32.375 -13.008 1 95.38 295 LEU B O 1
ATOM 5807 N N . ARG B 1 296 ? 8.594 -30.891 -11.359 1 94.69 296 ARG B N 1
ATOM 5808 C CA . ARG B 1 296 ? 8.227 -31.844 -10.32 1 94.69 296 ARG B CA 1
ATOM 5809 C C . ARG B 1 296 ? 6.742 -31.75 -9.984 1 94.69 296 ARG B C 1
ATOM 5811 O O . ARG B 1 296 ? 6.09 -30.766 -10.32 1 94.69 296 ARG B O 1
ATOM 5818 N N . ARG B 1 297 ? 6.266 -32.844 -9.32 1 92 297 ARG B N 1
ATOM 5819 C CA . ARG B 1 297 ? 4.855 -32.906 -8.945 1 92 297 ARG B CA 1
ATOM 5820 C C . ARG B 1 297 ? 4.656 -32.375 -7.527 1 92 297 ARG B C 1
ATOM 5822 O O . ARG B 1 297 ? 5.559 -32.469 -6.691 1 92 297 ARG B O 1
ATOM 5829 N N . ILE B 1 298 ? 3.529 -31.797 -7.332 1 91.31 298 ILE B N 1
ATOM 5830 C CA . ILE B 1 298 ? 3.141 -31.469 -5.969 1 91.31 298 ILE B CA 1
ATOM 5831 C C . ILE B 1 298 ? 3.164 -32.719 -5.102 1 91.31 298 ILE B C 1
ATOM 5833 O O . ILE B 1 298 ? 2.734 -33.781 -5.535 1 91.31 298 ILE B O 1
ATOM 5837 N N . GLY B 1 299 ? 3.672 -32.594 -3.936 1 88.38 299 GLY B N 1
ATOM 5838 C CA . GLY B 1 299 ? 3.77 -33.719 -3.033 1 88.38 299 GLY B CA 1
ATOM 5839 C C . GLY B 1 299 ? 5.105 -34.438 -3.119 1 88.38 299 GLY B C 1
ATOM 5840 O O . GLY B 1 299 ? 5.445 -35.25 -2.242 1 88.38 299 GLY B O 1
ATOM 5841 N N . ALA B 1 300 ? 5.848 -34.188 -4.156 1 90.62 300 ALA B N 1
ATOM 5842 C CA . ALA B 1 300 ? 7.16 -34.812 -4.305 1 90.62 300 ALA B CA 1
ATOM 5843 C C . ALA B 1 300 ? 8.125 -34.312 -3.223 1 90.62 300 ALA B C 1
ATOM 5845 O O . ALA B 1 300 ? 8.117 -33.125 -2.859 1 90.62 300 ALA B O 1
ATOM 5846 N N . SER B 1 301 ? 8.859 -35.219 -2.664 1 92.75 301 SER B N 1
ATOM 5847 C CA . SER B 1 301 ? 9.969 -34.906 -1.771 1 92.75 301 SER B CA 1
ATOM 5848 C C . SER B 1 301 ? 11.266 -34.688 -2.549 1 92.75 301 SER B C 1
ATOM 5850 O O . SER B 1 301 ? 11.742 -35.625 -3.213 1 92.75 301 SER B O 1
ATOM 5852 N N . VAL B 1 302 ? 11.797 -33.531 -2.5 1 94.69 302 VAL B N 1
ATOM 5853 C CA . VAL B 1 302 ? 12.992 -33.219 -3.275 1 94.69 302 VAL B CA 1
ATOM 5854 C C . VAL B 1 302 ? 14.164 -33 -2.334 1 94.69 302 VAL B C 1
ATOM 5856 O O . VAL B 1 302 ? 14.016 -32.344 -1.3 1 94.69 302 VAL B O 1
ATOM 5859 N N . PRO B 1 303 ? 15.328 -33.562 -2.658 1 96.75 303 PRO B N 1
ATOM 5860 C CA . PRO B 1 303 ? 16.516 -33.281 -1.863 1 96.75 303 PRO B CA 1
ATOM 5861 C C . PRO B 1 303 ? 17.078 -31.875 -2.105 1 96.75 303 PRO B C 1
ATOM 5863 O O . PRO B 1 303 ? 17.188 -31.438 -3.254 1 96.75 303 PRO B O 1
ATOM 5866 N N . LEU B 1 304 ? 17.359 -31.188 -1.043 1 96.94 304 LEU B N 1
ATOM 5867 C CA . LEU B 1 304 ? 17.984 -29.859 -1.062 1 96.94 304 LEU B CA 1
ATOM 5868 C C . LEU B 1 304 ? 19.312 -29.875 -0.319 1 96.94 304 LEU B C 1
ATOM 5870 O O . LEU B 1 304 ? 19.375 -30.281 0.845 1 96.94 304 LEU B O 1
ATOM 5874 N N . SER B 1 305 ? 20.359 -29.516 -1.011 1 98 305 SER B N 1
ATOM 5875 C CA . SER B 1 305 ? 21.609 -29.25 -0.315 1 98 305 SER B CA 1
ATOM 5876 C C . SER B 1 305 ? 21.656 -27.812 0.196 1 98 305 SER B C 1
ATOM 5878 O O . SER B 1 305 ? 21.516 -26.859 -0.58 1 98 305 SER B O 1
ATOM 5880 N N . VAL B 1 306 ? 21.875 -27.688 1.499 1 97.94 306 VAL B N 1
ATOM 5881 C CA . VAL B 1 306 ? 21.828 -26.344 2.078 1 97.94 306 VAL B CA 1
ATOM 5882 C C . VAL B 1 306 ? 23.078 -26.094 2.916 1 97.94 306 VAL B C 1
ATOM 5884 O O . VAL B 1 306 ? 23.703 -27.047 3.396 1 97.94 306 VAL B O 1
ATOM 5887 N N . TRP B 1 307 ? 23.531 -24.844 2.877 1 98.06 307 TRP B N 1
ATOM 5888 C CA . TRP B 1 307 ? 24.547 -24.344 3.803 1 98.06 307 TRP B CA 1
ATOM 5889 C C . TRP B 1 307 ? 23.906 -23.641 4.992 1 98.06 307 TRP B C 1
ATOM 5891 O O . TRP B 1 307 ? 23.25 -22.609 4.836 1 98.06 307 TRP B O 1
ATOM 5901 N N . ARG B 1 308 ? 24.016 -24.328 6.25 1 95.62 308 ARG B N 1
ATOM 5902 C CA . ARG B 1 308 ? 23.391 -23.844 7.477 1 95.62 308 ARG B CA 1
ATOM 5903 C C . ARG B 1 308 ? 24.391 -23.859 8.633 1 95.62 308 ARG B C 1
ATOM 5905 O O . ARG B 1 308 ? 24.969 -24.906 8.938 1 95.62 308 ARG B O 1
ATOM 5912 N N . ASP B 1 309 ? 24.562 -22.688 9.211 1 92.88 309 ASP B N 1
ATOM 5913 C CA . ASP B 1 309 ? 25.453 -22.578 10.367 1 92.88 309 ASP B CA 1
ATOM 5914 C C . ASP B 1 309 ? 26.844 -23.109 10.055 1 92.88 309 ASP B C 1
ATOM 5916 O O . ASP B 1 309 ? 27.422 -23.859 10.844 1 92.88 309 ASP B O 1
ATOM 5920 N N . GLY B 1 310 ? 27.281 -22.875 8.938 1 93.88 310 GLY B N 1
ATOM 5921 C CA . GLY B 1 310 ? 28.656 -23.188 8.555 1 93.88 310 GLY B CA 1
ATOM 5922 C C . GLY B 1 310 ? 28.828 -24.625 8.117 1 93.88 310 GLY B C 1
ATOM 5923 O O . GLY B 1 310 ? 29.953 -25.109 7.984 1 93.88 310 GLY B O 1
ATOM 5924 N N . GLN B 1 311 ? 27.719 -25.297 7.93 1 95.56 311 GLN B N 1
ATOM 5925 C CA . GLN B 1 311 ? 27.797 -26.688 7.531 1 95.56 311 GLN B CA 1
ATOM 5926 C C . GLN B 1 311 ? 26.828 -27 6.387 1 95.56 311 GLN B C 1
ATOM 5928 O O . GLN B 1 311 ? 25.734 -26.438 6.332 1 95.56 311 GLN B O 1
ATOM 5933 N N . GLU B 1 312 ? 27.328 -27.875 5.504 1 96.12 312 GLU B N 1
ATOM 5934 C CA . GLU B 1 312 ? 26.453 -28.359 4.434 1 96.12 312 GLU B CA 1
ATOM 5935 C C . GLU B 1 312 ? 25.547 -29.484 4.926 1 96.12 312 GLU B C 1
ATOM 5937 O O . GLU B 1 312 ? 25.984 -30.359 5.672 1 96.12 312 GLU B O 1
ATOM 5942 N N . GLN B 1 313 ? 24.312 -29.359 4.621 1 96 313 GLN B N 1
ATOM 5943 C CA . GLN B 1 313 ? 23.328 -30.344 5.035 1 96 313 GLN B CA 1
ATOM 5944 C C . GLN B 1 313 ? 22.391 -30.688 3.885 1 96 313 GLN B C 1
ATOM 5946 O O . GLN B 1 313 ? 22.141 -29.859 3.008 1 96 313 GLN B O 1
ATOM 5951 N N . LEU B 1 314 ? 22.016 -31.969 3.957 1 96.38 314 LEU B N 1
ATOM 5952 C CA . LEU B 1 314 ? 20.984 -32.406 3.023 1 96.38 314 LEU B CA 1
ATOM 5953 C C . LEU B 1 314 ? 19.609 -32.469 3.703 1 96.38 314 LEU B C 1
ATOM 5955 O O . LEU B 1 314 ? 19.453 -33.125 4.734 1 96.38 314 LEU B O 1
ATOM 5959 N N . VAL B 1 315 ? 18.703 -31.703 3.193 1 94.38 315 VAL B N 1
ATOM 5960 C CA . VAL B 1 315 ? 17.344 -31.703 3.729 1 94.38 315 VAL B CA 1
ATOM 5961 C C . VAL B 1 315 ? 16.359 -32.062 2.625 1 94.38 315 VAL B C 1
ATOM 5963 O O . VAL B 1 315 ? 16.688 -32 1.438 1 94.38 315 VAL B O 1
ATOM 5966 N N . HIS B 1 316 ? 15.234 -32.594 3.049 1 93.25 316 HIS B N 1
ATOM 5967 C CA . HIS B 1 316 ? 14.195 -32.969 2.098 1 93.25 316 HIS B CA 1
ATOM 5968 C C . HIS B 1 316 ? 12.961 -32.094 2.244 1 93.25 316 HIS B C 1
ATOM 5970 O O . HIS B 1 316 ? 12.438 -31.922 3.35 1 93.25 316 HIS B O 1
ATOM 5976 N N . GLN B 1 317 ? 12.617 -31.484 1.165 1 89.44 317 GLN B N 1
ATOM 5977 C CA . GLN B 1 317 ? 11.453 -30.609 1.142 1 89.44 317 GLN B CA 1
ATOM 5978 C C . GLN B 1 317 ? 10.312 -31.219 0.334 1 89.44 317 GLN B C 1
ATOM 5980 O O . GLN B 1 317 ? 10.516 -31.672 -0.794 1 89.44 317 GLN B O 1
ATOM 5985 N N . VAL B 1 318 ? 9.117 -31.234 0.902 1 88.12 318 VAL B N 1
ATOM 5986 C CA . VAL B 1 318 ? 7.926 -31.641 0.16 1 88.12 318 VAL B CA 1
ATOM 5987 C C . VAL B 1 318 ? 7.34 -30.422 -0.569 1 88.12 318 VAL B C 1
ATOM 5989 O O . VAL B 1 318 ? 7.012 -29.422 0.056 1 88.12 318 VAL B O 1
ATOM 5992 N N . LEU B 1 319 ? 7.281 -30.547 -1.862 1 90.25 319 LEU B N 1
ATOM 5993 C CA . LEU B 1 319 ? 6.789 -29.422 -2.664 1 90.25 319 LEU B CA 1
ATOM 5994 C C . LEU B 1 319 ? 5.277 -29.281 -2.529 1 90.25 319 LEU B C 1
ATOM 5996 O O . LEU B 1 319 ? 4.547 -30.281 -2.637 1 90.25 319 LEU B O 1
ATOM 6000 N N . GLN B 1 320 ? 4.844 -28.109 -2.219 1 87.38 320 GLN B N 1
ATOM 6001 C CA . GLN B 1 320 ? 3.432 -27.781 -2.068 1 87.38 320 GLN B CA 1
ATOM 6002 C C . GLN B 1 320 ? 3.039 -26.625 -2.98 1 87.38 320 GLN B C 1
ATOM 6004 O O . GLN B 1 320 ? 3.902 -25.906 -3.482 1 87.38 320 GLN B O 1
ATOM 6009 N N . PRO B 1 321 ? 1.712 -26.562 -3.262 1 88 321 PRO B N 1
ATOM 6010 C CA . PRO B 1 321 ? 1.306 -25.391 -4.035 1 88 321 PRO B CA 1
ATOM 6011 C C . PRO B 1 321 ? 1.521 -24.078 -3.281 1 88 321 PRO B C 1
ATOM 6013 O O . PRO B 1 321 ? 1.461 -24.047 -2.049 1 88 321 PRO B O 1
ATOM 6016 N N . ALA B 1 322 ? 1.792 -23.078 -4.051 1 84.12 322 ALA B N 1
ATOM 6017 C CA . ALA B 1 322 ? 1.906 -21.766 -3.424 1 84.12 322 ALA B CA 1
ATOM 6018 C C . ALA B 1 322 ? 0.578 -21.328 -2.809 1 84.12 322 ALA B C 1
ATOM 6020 O O . ALA B 1 322 ? -0.487 -21.562 -3.383 1 84.12 322 ALA B O 1
ATOM 6021 N N . GLN B 1 323 ? 0.666 -20.844 -1.65 1 81.56 323 GLN B N 1
ATOM 6022 C CA . GLN B 1 323 ? -0.511 -20.281 -0.996 1 81.56 323 GLN B CA 1
ATOM 6023 C C . GLN B 1 323 ? -0.284 -18.828 -0.618 1 81.56 323 GLN B C 1
ATOM 6025 O O . GLN B 1 323 ? 0.772 -18.469 -0.089 1 81.56 323 GLN B O 1
ATOM 6030 N N . TYR B 1 324 ? -1.215 -18.047 -1.018 1 84.5 324 TYR B N 1
ATOM 6031 C CA . TYR B 1 324 ? -1.136 -16.609 -0.745 1 84.5 324 TYR B CA 1
ATOM 6032 C C . TYR B 1 324 ? -2.297 -16.156 0.13 1 84.5 324 TYR B C 1
ATOM 6034 O O . TYR B 1 324 ? -3.381 -16.75 0.089 1 84.5 324 TYR B O 1
ATOM 6042 N N . LEU B 1 325 ? -2.023 -15.164 0.931 1 89.94 325 LEU B N 1
ATOM 6043 C CA . LEU B 1 325 ? -3.104 -14.562 1.704 1 89.94 325 LEU B CA 1
ATOM 6044 C C . LEU B 1 325 ? -4.188 -14.008 0.785 1 89.94 325 LEU B C 1
ATOM 6046 O O . LEU B 1 325 ? -5.379 -14.195 1.044 1 89.94 325 LEU B O 1
ATOM 6050 N N . VAL B 1 326 ? -3.709 -13.328 -0.197 1 90.56 326 VAL B N 1
ATOM 6051 C CA . VAL B 1 326 ? -4.582 -12.836 -1.258 1 90.56 326 VAL B CA 1
ATOM 6052 C C . VAL B 1 326 ? -4.34 -13.641 -2.537 1 90.56 326 VAL B C 1
ATOM 6054 O O . VAL B 1 326 ? -3.266 -13.547 -3.139 1 90.56 326 VAL B O 1
ATOM 6057 N N . PRO B 1 327 ? -5.316 -14.336 -2.928 1 83.44 327 PRO B N 1
ATOM 6058 C CA . PRO B 1 327 ? -5.121 -15.172 -4.117 1 83.44 327 PRO B CA 1
ATOM 6059 C C . PRO B 1 327 ? -4.773 -14.352 -5.359 1 83.44 327 PRO B C 1
ATOM 6061 O O . PRO B 1 327 ? -5.305 -13.258 -5.551 1 83.44 327 PRO B O 1
ATOM 6064 N N . ARG B 1 328 ? -3.873 -14.797 -6.148 1 80.19 328 ARG B N 1
ATOM 6065 C CA . ARG B 1 328 ? -3.373 -14.102 -7.328 1 80.19 328 ARG B CA 1
ATOM 6066 C C . ARG B 1 328 ? -4.27 -14.344 -8.531 1 80.19 328 ARG B C 1
ATOM 6068 O O . ARG B 1 328 ? -4.223 -13.602 -9.516 1 80.19 328 ARG B O 1
ATOM 6075 N N . GLY B 1 329 ? -5.086 -15.297 -8.594 1 73.56 329 GLY B N 1
ATOM 6076 C CA . GLY B 1 329 ? -6.008 -15.594 -9.672 1 73.56 329 GLY B CA 1
ATOM 6077 C C . GLY B 1 329 ? -7.035 -16.656 -9.312 1 73.56 329 GLY B C 1
ATOM 6078 O O . GLY B 1 329 ? -6.676 -17.766 -8.93 1 73.56 329 GLY B O 1
ATOM 6079 N N . GLN B 1 330 ? -8.148 -16.141 -9.117 1 72.81 330 GLN B N 1
ATOM 6080 C CA . GLN B 1 330 ? -9.25 -17.078 -8.922 1 72.81 330 GLN B CA 1
ATOM 6081 C C . GLN B 1 330 ? -10.133 -17.156 -10.164 1 72.81 330 GLN B C 1
ATOM 6083 O O . GLN B 1 330 ? -10.727 -16.156 -10.578 1 72.81 330 GLN B O 1
ATOM 6088 N N . PHE B 1 331 ? -9.891 -18.328 -10.836 1 74.06 331 PHE B N 1
ATOM 6089 C CA . PHE B 1 331 ? -10.656 -18.516 -12.062 1 74.06 331 PHE B CA 1
ATOM 6090 C C . PHE B 1 331 ? -11.719 -19.594 -11.867 1 74.06 331 PHE B C 1
ATOM 6092 O O . PHE B 1 331 ? -11.516 -20.547 -11.109 1 74.06 331 PHE B O 1
ATOM 6099 N N . ASP B 1 332 ? -12.836 -19.406 -12.484 1 70.81 332 ASP B N 1
ATOM 6100 C CA . ASP B 1 332 ? -13.906 -20.406 -12.562 1 70.81 332 ASP B CA 1
ATOM 6101 C C . ASP B 1 332 ? -14.555 -20.625 -11.195 1 70.81 332 ASP B C 1
ATOM 6103 O O . ASP B 1 332 ? -14.953 -21.734 -10.859 1 70.81 332 ASP B O 1
ATOM 6107 N N . THR B 1 333 ? -14.328 -19.625 -10.312 1 72.19 333 THR B N 1
ATOM 6108 C CA . THR B 1 333 ? -14.953 -19.703 -8.992 1 72.19 333 THR B CA 1
ATOM 6109 C C . THR B 1 333 ? -15.859 -18.516 -8.75 1 72.19 333 THR B C 1
ATOM 6111 O O . THR B 1 333 ? -15.578 -17.406 -9.219 1 72.19 333 THR B O 1
ATOM 6114 N N . ARG B 1 334 ? -16.969 -18.875 -8.219 1 70.62 334 ARG B N 1
ATOM 6115 C CA . ARG B 1 334 ? -17.875 -17.797 -7.848 1 70.62 334 ARG B CA 1
ATOM 6116 C C . ARG B 1 334 ? -17.344 -17.016 -6.645 1 70.62 334 ARG B C 1
ATOM 6118 O O . ARG B 1 334 ? -16.797 -17.609 -5.711 1 70.62 334 ARG B O 1
ATOM 6125 N N . PRO B 1 335 ? -17.531 -15.75 -6.695 1 76.25 335 PRO B N 1
ATOM 6126 C CA . PRO B 1 335 ? -17.094 -14.977 -5.531 1 76.25 335 PRO B CA 1
ATOM 6127 C C . PRO B 1 335 ? -17.859 -15.352 -4.262 1 76.25 335 PRO B C 1
ATOM 6129 O O . PRO B 1 335 ? -19.062 -15.648 -4.316 1 76.25 335 PRO B O 1
ATOM 6132 N N . ARG B 1 336 ? -17.156 -15.547 -3.229 1 84.12 336 ARG B N 1
ATOM 6133 C CA . ARG B 1 336 ? -17.75 -15.812 -1.921 1 84.12 336 ARG B CA 1
ATOM 6134 C C . ARG B 1 336 ? -18.031 -14.516 -1.167 1 84.12 336 ARG B C 1
ATOM 6136 O O . ARG B 1 336 ? -17.234 -13.57 -1.235 1 84.12 336 ARG B O 1
ATOM 6143 N N . PHE B 1 337 ? -19.172 -14.484 -0.599 1 89.19 337 PHE B N 1
ATOM 6144 C CA . PHE B 1 337 ? -19.484 -13.328 0.231 1 89.19 337 PHE B CA 1
ATOM 6145 C C . PHE B 1 337 ? -20.391 -13.727 1.391 1 89.19 337 PHE B C 1
ATOM 6147 O O . PHE B 1 337 ? -20.984 -14.812 1.383 1 89.19 337 PHE B O 1
ATOM 6154 N N . PHE B 1 338 ? -20.391 -13.031 2.424 1 91.81 338 PHE B N 1
ATOM 6155 C CA . PHE B 1 338 ? -21.266 -13.141 3.59 1 91.81 338 PHE B CA 1
ATOM 6156 C C . PHE B 1 338 ? -21.844 -11.789 3.957 1 91.81 338 PHE B C 1
ATOM 6158 O O . PHE B 1 338 ? -21.141 -10.781 3.965 1 91.81 338 PHE B O 1
ATOM 6165 N N . ALA B 1 339 ? -23.172 -11.781 4.109 1 92.5 339 ALA B N 1
ATOM 6166 C CA . ALA B 1 339 ? -23.812 -10.516 4.434 1 92.5 339 ALA B CA 1
ATOM 6167 C C . ALA B 1 339 ? -24.578 -10.609 5.758 1 92.5 339 ALA B C 1
ATOM 6169 O O . ALA B 1 339 ? -25.188 -11.633 6.055 1 92.5 339 ALA B O 1
ATOM 6170 N N . VAL B 1 340 ? -24.516 -9.586 6.52 1 93 340 VAL B N 1
ATOM 6171 C CA . VAL B 1 340 ? -25.25 -9.477 7.773 1 93 340 VAL B CA 1
ATOM 6172 C C . VAL B 1 340 ? -25.531 -8.016 8.086 1 93 340 VAL B C 1
ATOM 6174 O O . VAL B 1 340 ? -24.641 -7.172 8.039 1 93 340 VAL B O 1
ATOM 6177 N N . GLY B 1 341 ? -26.797 -7.723 8.406 1 92.38 341 GLY B N 1
ATOM 6178 C CA . GLY B 1 341 ? -27.172 -6.367 8.758 1 92.38 341 GLY B CA 1
ATOM 6179 C C . GLY B 1 341 ? -26.812 -5.352 7.688 1 92.38 341 GLY B C 1
ATOM 6180 O O . GLY B 1 341 ? -26.422 -4.227 8 1 92.38 341 GLY B O 1
ATOM 6181 N N . GLY B 1 342 ? -26.719 -5.781 6.5 1 91.31 342 GLY B N 1
ATOM 6182 C CA . GLY B 1 342 ? -26.391 -4.898 5.391 1 91.31 342 GLY B CA 1
ATOM 6183 C C . GLY B 1 342 ? -24.906 -4.855 5.086 1 91.31 342 GLY B C 1
ATOM 6184 O O . GLY B 1 342 ? -24.5 -4.301 4.062 1 91.31 342 GLY B O 1
ATOM 6185 N N . LEU B 1 343 ? -24.109 -5.348 5.996 1 94.19 343 LEU B N 1
ATOM 6186 C CA . LEU B 1 343 ? -22.672 -5.41 5.758 1 94.19 343 LEU B CA 1
ATOM 6187 C C . LEU B 1 343 ? -22.312 -6.598 4.867 1 94.19 343 LEU B C 1
ATOM 6189 O O . LEU B 1 343 ? -22.688 -7.734 5.16 1 94.19 343 LEU B O 1
ATOM 6193 N N . VAL B 1 344 ? -21.656 -6.309 3.77 1 92.38 344 VAL B N 1
ATOM 6194 C CA . VAL B 1 344 ? -21.281 -7.371 2.846 1 92.38 344 VAL B CA 1
ATOM 6195 C C . VAL B 1 344 ? -19.766 -7.605 2.92 1 92.38 344 VAL B C 1
ATOM 6197 O O . VAL B 1 344 ? -18.984 -6.703 2.635 1 92.38 344 VAL B O 1
ATOM 6200 N N . PHE B 1 345 ? -19.422 -8.82 3.326 1 94.75 345 PHE B N 1
ATOM 6201 C CA . PHE B 1 345 ? -18.031 -9.203 3.496 1 94.75 345 PHE B CA 1
ATOM 6202 C C . PHE B 1 345 ? -17.594 -10.156 2.389 1 94.75 345 PHE B C 1
ATOM 6204 O O . PHE B 1 345 ? -18.375 -11 1.944 1 94.75 345 PHE B O 1
ATOM 6211 N N . GLN B 1 346 ? -16.391 -10.039 1.972 1 92.5 346 GLN B N 1
ATOM 6212 C CA . GLN B 1 346 ? -15.797 -10.984 1.028 1 92.5 346 GLN B CA 1
ATOM 6213 C C . GLN B 1 346 ? -14.289 -11.062 1.211 1 92.5 346 GLN B C 1
ATOM 6215 O O . GLN B 1 346 ? -13.672 -10.141 1.755 1 92.5 346 GLN B O 1
ATOM 6220 N N . PRO B 1 347 ? -13.68 -12.172 0.824 1 92.81 347 PRO B N 1
ATOM 6221 C CA . PRO B 1 347 ? -12.211 -12.211 0.829 1 92.81 347 PRO B CA 1
ATOM 6222 C C . PRO B 1 347 ? -11.594 -11.297 -0.223 1 92.81 347 PRO B C 1
ATOM 6224 O O . PRO B 1 347 ? -12.141 -11.148 -1.32 1 92.81 347 PRO B O 1
ATOM 6227 N N . LEU B 1 348 ? -10.477 -10.656 0.218 1 93.06 348 LEU B N 1
ATOM 6228 C CA . LEU B 1 348 ? -9.711 -9.891 -0.761 1 93.06 348 LEU B CA 1
ATOM 6229 C C . LEU B 1 348 ? -9.133 -10.805 -1.837 1 93.06 348 LEU B C 1
ATOM 6231 O O . LEU B 1 348 ? -8.625 -11.883 -1.53 1 93.06 348 LEU B O 1
ATOM 6235 N N . SER B 1 349 ? -9.281 -10.445 -3.111 1 87.81 349 SER B N 1
ATOM 6236 C CA . SER B 1 349 ? -8.75 -11.188 -4.246 1 87.81 349 SER B CA 1
ATOM 6237 C C . SER B 1 349 ? -8.141 -10.25 -5.285 1 87.81 349 SER B C 1
ATOM 6239 O O . SER B 1 349 ? -8.391 -9.039 -5.258 1 87.81 349 SER B O 1
ATOM 6241 N N . HIS B 1 350 ? -7.348 -10.805 -6.074 1 86.38 350 HIS B N 1
ATOM 6242 C CA . HIS B 1 350 ? -6.785 -10.016 -7.168 1 86.38 350 HIS B CA 1
ATOM 6243 C C . HIS B 1 350 ? -7.883 -9.438 -8.047 1 86.38 350 HIS B C 1
ATOM 6245 O O . HIS B 1 350 ? -7.789 -8.289 -8.484 1 86.38 350 HIS B O 1
ATOM 6251 N N . GLU B 1 351 ? -8.891 -10.234 -8.305 1 81.19 351 GLU B N 1
ATOM 6252 C CA . GLU B 1 351 ? -10.008 -9.805 -9.133 1 81.19 351 GLU B CA 1
ATOM 6253 C C . GLU B 1 351 ? -10.711 -8.586 -8.531 1 81.19 351 GLU B C 1
ATOM 6255 O O . GLU B 1 351 ? -11.125 -7.68 -9.25 1 81.19 351 GLU B O 1
ATOM 6260 N N . TYR B 1 352 ? -10.898 -8.625 -7.191 1 85.31 352 TYR B N 1
ATOM 6261 C CA . TYR B 1 352 ? -11.477 -7.465 -6.52 1 85.31 352 TYR B CA 1
ATOM 6262 C C . TYR B 1 352 ? -10.641 -6.215 -6.766 1 85.31 352 TYR B C 1
ATOM 6264 O O . TYR B 1 352 ? -11.18 -5.145 -7.055 1 85.31 352 TYR B O 1
ATOM 6272 N N . LEU B 1 353 ? -9.328 -6.301 -6.699 1 85.88 353 LEU B N 1
ATOM 6273 C CA . LEU B 1 353 ? -8.414 -5.18 -6.898 1 85.88 353 LEU B CA 1
ATOM 6274 C C . LEU B 1 353 ? -8.453 -4.691 -8.344 1 85.88 353 LEU B C 1
ATOM 6276 O O . LEU B 1 353 ? -8.359 -3.488 -8.602 1 85.88 353 LEU B O 1
ATOM 6280 N N . GLN B 1 354 ? -8.617 -5.594 -9.266 1 81.69 354 GLN B N 1
ATOM 6281 C CA . GLN B 1 354 ? -8.617 -5.25 -10.68 1 81.69 354 GLN B CA 1
ATOM 6282 C C . GLN B 1 354 ? -9.867 -4.469 -11.062 1 81.69 354 GLN B C 1
ATOM 6284 O O . GLN B 1 354 ? -9.906 -3.807 -12.102 1 81.69 354 GLN B O 1
ATOM 6289 N N . GLY B 1 355 ? -10.875 -4.605 -10.227 1 77.44 355 GLY B N 1
ATOM 6290 C CA . GLY B 1 355 ? -12.078 -3.83 -10.461 1 77.44 355 GLY B CA 1
ATOM 6291 C C . GLY B 1 355 ? -11.883 -2.338 -10.273 1 77.44 355 GLY B C 1
ATOM 6292 O O . GLY B 1 355 ? -12.68 -1.534 -10.758 1 77.44 355 GLY B O 1
ATOM 6293 N N . TRP B 1 356 ? -10.727 -1.921 -9.672 1 78.25 356 TRP B N 1
ATOM 6294 C CA . TRP B 1 356 ? -10.398 -0.518 -9.445 1 78.25 356 TRP B CA 1
ATOM 6295 C C . TRP B 1 356 ? -9.445 -0.001 -10.523 1 78.25 356 TRP B C 1
ATOM 6297 O O . TRP B 1 356 ? -8.641 -0.76 -11.062 1 78.25 356 TRP B O 1
ATOM 6307 N N . HIS B 1 357 ? -9.688 1.282 -10.773 1 72 357 HIS B N 1
ATOM 6308 C CA . HIS B 1 357 ? -8.633 1.916 -11.555 1 72 357 HIS B CA 1
ATOM 6309 C C . HIS B 1 357 ? -7.305 1.902 -10.805 1 72 357 HIS B C 1
ATOM 6311 O O . HIS B 1 357 ? -7.285 1.985 -9.578 1 72 357 HIS B O 1
ATOM 6317 N N . SER B 1 358 ? -6.242 1.69 -11.547 1 68.75 358 SER B N 1
ATOM 6318 C CA . SER B 1 358 ? -4.918 1.521 -10.953 1 68.75 358 SER B CA 1
ATOM 6319 C C . SER B 1 358 ? -4.598 2.643 -9.977 1 68.75 358 SER B C 1
ATOM 6321 O O . SER B 1 358 ? -3.996 2.404 -8.922 1 68.75 358 SER B O 1
ATOM 6323 N N . HIS B 1 359 ? -5.145 3.836 -10.25 1 68.12 359 HIS B N 1
ATOM 6324 C CA . HIS B 1 359 ? -4.816 5 -9.43 1 68.12 359 HIS B CA 1
ATOM 6325 C C . HIS B 1 359 ? -5.691 5.062 -8.188 1 68.12 359 HIS B C 1
ATOM 6327 O O . HIS B 1 359 ? -5.387 5.797 -7.246 1 68.12 359 HIS B O 1
ATOM 6333 N N . ASP B 1 360 ? -6.723 4.227 -8.172 1 73.31 360 ASP B N 1
ATOM 6334 C CA . ASP B 1 360 ? -7.707 4.363 -7.102 1 73.31 360 ASP B CA 1
ATOM 6335 C C . ASP B 1 360 ? -7.641 3.182 -6.141 1 73.31 360 ASP B C 1
ATOM 6337 O O . ASP B 1 360 ? -8.383 3.133 -5.156 1 73.31 360 ASP B O 1
ATOM 6341 N N . ARG B 1 361 ? -6.66 2.311 -6.457 1 82.94 361 ARG B N 1
ATOM 6342 C CA . ARG B 1 361 ? -6.57 1.152 -5.57 1 82.94 361 ARG B CA 1
ATOM 6343 C C . ARG B 1 361 ? -6.055 1.554 -4.195 1 82.94 361 ARG B C 1
ATOM 6345 O O . ARG B 1 361 ? -5.004 2.189 -4.078 1 82.94 361 ARG B O 1
ATOM 6352 N N . PRO B 1 362 ? -6.844 1.185 -3.203 1 86 362 PRO B N 1
ATOM 6353 C CA . PRO B 1 362 ? -6.375 1.542 -1.863 1 86 362 PRO B CA 1
ATOM 6354 C C . PRO B 1 362 ? -5.012 0.939 -1.534 1 86 362 PRO B C 1
ATOM 6356 O O . PRO B 1 362 ? -4.77 -0.236 -1.821 1 86 362 PRO B O 1
ATOM 6359 N N . ALA B 1 363 ? -4.199 1.684 -0.916 1 84.5 363 ALA B N 1
ATOM 6360 C CA . ALA B 1 363 ? -2.816 1.297 -0.642 1 84.5 363 ALA B CA 1
ATOM 6361 C C . ALA B 1 363 ? -2.76 0.086 0.285 1 84.5 363 ALA B C 1
ATOM 6363 O O . ALA B 1 363 ? -1.936 -0.812 0.094 1 84.5 363 ALA B O 1
ATOM 6364 N N . HIS B 1 364 ? -3.641 0.066 1.262 1 87.12 364 HIS B N 1
ATOM 6365 C CA . HIS B 1 364 ? -3.582 -1.019 2.236 1 87.12 364 HIS B CA 1
ATOM 6366 C C . HIS B 1 364 ? -3.939 -2.355 1.594 1 87.12 364 HIS B C 1
ATOM 6368 O O . HIS B 1 364 ? -3.396 -3.395 1.974 1 87.12 364 HIS B O 1
ATOM 6374 N N . LEU B 1 365 ? -4.793 -2.389 0.621 1 89.94 365 LEU B N 1
ATOM 6375 C CA . LEU B 1 365 ? -5.156 -3.617 -0.075 1 89.94 365 LEU B CA 1
ATOM 6376 C C . LEU B 1 365 ? -4.035 -4.074 -1 1 89.94 365 LEU B C 1
ATOM 6378 O O . LEU B 1 365 ? -3.734 -5.266 -1.079 1 89.94 365 LEU B O 1
ATOM 6382 N N . GLN B 1 366 ? -3.43 -3.092 -1.649 1 87.81 366 GLN B N 1
ATOM 6383 C CA . GLN B 1 366 ? -2.322 -3.42 -2.539 1 87.81 366 GLN B CA 1
ATOM 6384 C C . GLN B 1 366 ? -1.148 -4.012 -1.763 1 87.81 366 GLN B C 1
ATOM 6386 O O . GLN B 1 366 ? -0.497 -4.949 -2.229 1 87.81 366 GLN B O 1
ATOM 6391 N N . GLU B 1 367 ? -0.941 -3.43 -0.647 1 87.56 367 GLU B N 1
ATOM 6392 C CA . GLU B 1 367 ? 0.14 -3.939 0.192 1 87.56 367 GLU B CA 1
ATOM 6393 C C . GLU B 1 367 ? -0.142 -5.367 0.65 1 87.56 367 GLU B C 1
ATOM 6395 O O . GLU B 1 367 ? 0.759 -6.207 0.67 1 87.56 367 GLU B O 1
ATOM 6400 N N . LEU B 1 368 ? -1.368 -5.594 1.024 1 89.12 368 LEU B N 1
ATOM 6401 C CA . LEU B 1 368 ? -1.744 -6.941 1.433 1 89.12 368 LEU B CA 1
ATOM 6402 C C . LEU B 1 368 ? -1.588 -7.922 0.276 1 89.12 368 LEU B C 1
ATOM 6404 O O . LEU B 1 368 ? -1.149 -9.062 0.474 1 89.12 368 LEU B O 1
ATOM 6408 N N . PHE B 1 369 ? -1.858 -7.48 -0.908 1 88.31 369 PHE B N 1
ATOM 6409 C CA . PHE B 1 369 ? -1.744 -8.312 -2.098 1 88.31 369 PHE B CA 1
ATOM 6410 C C . PHE B 1 369 ? -0.284 -8.641 -2.393 1 88.31 369 PHE B C 1
ATOM 6412 O O . PHE B 1 369 ? 0.052 -9.781 -2.697 1 88.31 369 PHE B O 1
ATOM 6419 N N . GLN B 1 370 ? 0.506 -7.707 -2.229 1 84.62 370 GLN B N 1
ATOM 6420 C CA . GLN B 1 370 ? 1.905 -7.867 -2.611 1 84.62 370 GLN B CA 1
ATOM 6421 C C . GLN B 1 370 ? 2.703 -8.555 -1.507 1 84.62 370 GLN B C 1
ATOM 6423 O O . GLN B 1 370 ? 3.564 -9.391 -1.786 1 84.62 370 GLN B O 1
ATOM 6428 N N . ALA B 1 371 ? 2.34 -8.227 -0.218 1 82.38 371 ALA B N 1
ATOM 6429 C CA . ALA B 1 371 ? 3.252 -8.617 0.854 1 82.38 371 ALA B CA 1
ATOM 6430 C C . ALA B 1 371 ? 2.549 -9.492 1.884 1 82.38 371 ALA B C 1
ATOM 6432 O O . ALA B 1 371 ? 3.191 -10.047 2.779 1 82.38 371 ALA B O 1
ATOM 6433 N N . GLY B 1 372 ? 1.269 -9.602 1.776 1 83.31 372 GLY B N 1
ATOM 6434 C CA . GLY B 1 372 ? 0.548 -10.383 2.768 1 83.31 372 GLY B CA 1
ATOM 6435 C C . GLY B 1 372 ? 0.894 -11.859 2.729 1 83.31 372 GLY B C 1
ATOM 6436 O O . GLY B 1 372 ? 1.113 -12.43 1.655 1 83.31 372 GLY B O 1
ATOM 6437 N N . HIS B 1 373 ? 1.01 -12.438 3.953 1 82.31 373 HIS B N 1
ATOM 6438 C CA . HIS B 1 373 ? 1.329 -13.852 4.066 1 82.31 373 HIS B CA 1
ATOM 6439 C C . HIS B 1 373 ? 0.28 -14.594 4.895 1 82.31 373 HIS B C 1
ATOM 6441 O O . HIS B 1 373 ? -0.296 -14.023 5.824 1 82.31 373 HIS B O 1
ATOM 6447 N N . LEU B 1 374 ? 0.165 -15.812 4.547 1 83.75 374 LEU B N 1
ATOM 6448 C CA . LEU B 1 374 ? -0.745 -16.688 5.281 1 83.75 374 LEU B CA 1
ATOM 6449 C C . LEU B 1 374 ? -0.148 -17.078 6.625 1 83.75 374 LEU B C 1
ATOM 6451 O O . LEU B 1 374 ? 1.046 -17.375 6.715 1 83.75 374 LEU B O 1
ATOM 6455 N N . THR B 1 375 ? -0.946 -16.984 7.652 1 82.31 375 THR B N 1
ATOM 6456 C CA . THR B 1 375 ? -0.599 -17.5 8.969 1 82.31 375 THR B CA 1
ATOM 6457 C C . THR B 1 375 ? -1.724 -18.359 9.523 1 82.31 375 THR B C 1
ATOM 6459 O O . THR B 1 375 ? -2.84 -18.359 9 1 82.31 375 THR B O 1
ATOM 6462 N N . PRO B 1 376 ? -1.358 -19.188 10.406 1 80.5 376 PRO B N 1
ATOM 6463 C CA . PRO B 1 376 ? -2.426 -20 10.992 1 80.5 376 PRO B CA 1
ATOM 6464 C C . PRO B 1 376 ? -3.59 -19.156 11.516 1 80.5 376 PRO B C 1
ATOM 6466 O O . PRO B 1 376 ? -4.734 -19.625 11.516 1 80.5 376 PRO B O 1
ATOM 6469 N N . ASP B 1 377 ? -3.283 -17.938 11.898 1 87.06 377 ASP B N 1
ATOM 6470 C CA . ASP B 1 377 ? -4.305 -17.078 12.5 1 87.06 377 ASP B CA 1
ATOM 6471 C C . ASP B 1 377 ? -5.008 -16.234 11.453 1 87.06 377 ASP B C 1
ATOM 6473 O O . ASP B 1 377 ? -6.004 -15.562 11.742 1 87.06 377 ASP B O 1
ATOM 6477 N N . ARG B 1 378 ? -4.535 -16.312 10.242 1 90.94 378 ARG B N 1
ATOM 6478 C CA . ARG B 1 378 ? -5.133 -15.531 9.172 1 90.94 378 ARG B CA 1
ATOM 6479 C C . ARG B 1 378 ? -4.887 -16.172 7.812 1 90.94 378 ARG B C 1
ATOM 6481 O O . ARG B 1 378 ? -3.809 -16.031 7.234 1 90.94 378 ARG B O 1
ATOM 6488 N N . THR B 1 379 ? -5.949 -16.734 7.309 1 89.88 379 THR B N 1
ATOM 6489 C CA . THR B 1 379 ? -5.793 -17.484 6.062 1 89.88 379 THR B CA 1
ATOM 6490 C C . THR B 1 379 ? -6.422 -16.719 4.898 1 89.88 379 THR B C 1
ATOM 6492 O O . THR B 1 379 ? -6.18 -17.047 3.734 1 89.88 379 THR B O 1
ATOM 6495 N N . GLU B 1 380 ? -7.238 -15.797 5.223 1 92 380 GLU B N 1
ATOM 6496 C CA . GLU B 1 380 ? -7.789 -14.875 4.234 1 92 380 GLU B CA 1
ATOM 6497 C C . GLU B 1 380 ? -7.852 -13.445 4.785 1 92 380 GLU B C 1
ATOM 6499 O O . GLU B 1 380 ? -7.949 -13.25 6 1 92 380 GLU B O 1
ATOM 6504 N N . ALA B 1 381 ? -7.672 -12.492 3.939 1 94.94 381 ALA B N 1
ATOM 6505 C CA . ALA B 1 381 ? -8 -11.117 4.293 1 94.94 381 ALA B CA 1
ATOM 6506 C C . ALA B 1 381 ? -9.453 -10.797 3.957 1 94.94 381 ALA B C 1
ATOM 6508 O O . ALA B 1 381 ? -9.812 -10.68 2.783 1 94.94 381 ALA B O 1
ATOM 6509 N N . VAL B 1 382 ? -10.266 -10.664 4.965 1 96.12 382 VAL B N 1
ATOM 6510 C CA . VAL B 1 382 ? -11.688 -10.414 4.754 1 96.12 382 VAL B CA 1
ATOM 6511 C C . VAL B 1 382 ? -11.961 -8.914 4.777 1 96.12 382 VAL B C 1
ATOM 6513 O O . VAL B 1 382 ? -11.531 -8.211 5.691 1 96.12 382 VAL B O 1
ATOM 6516 N N . LEU B 1 383 ? -12.586 -8.422 3.717 1 95.56 383 LEU B N 1
ATOM 6517 C CA . LEU B 1 383 ? -12.859 -6.992 3.672 1 95.56 383 LEU B CA 1
ATOM 6518 C C . LEU B 1 383 ? -14.359 -6.727 3.666 1 95.56 383 LEU B C 1
ATOM 6520 O O . LEU B 1 383 ? -15.156 -7.617 3.344 1 95.56 383 LEU B O 1
ATOM 6524 N N . LEU B 1 384 ? -14.789 -5.566 4.121 1 95.31 384 LEU B N 1
ATOM 6525 C CA . LEU B 1 384 ? -16.141 -5.02 3.943 1 95.31 384 LEU B CA 1
ATOM 6526 C C . LEU B 1 384 ? -16.266 -4.352 2.58 1 95.31 384 LEU B C 1
ATOM 6528 O O . LEU B 1 384 ? -15.727 -3.266 2.357 1 95.31 384 LEU B O 1
ATOM 6532 N N . SER B 1 385 ? -16.969 -5.043 1.722 1 90.69 385 SER B N 1
ATOM 6533 C CA . SER B 1 385 ? -17 -4.578 0.338 1 90.69 385 SER B CA 1
ATOM 6534 C C . SER B 1 385 ? -18.078 -3.521 0.135 1 90.69 385 SER B C 1
ATOM 6536 O O . SER B 1 385 ? -17.922 -2.615 -0.685 1 90.69 385 SER B O 1
ATOM 6538 N N . GLN B 1 386 ? -19.141 -3.674 0.939 1 89.75 386 GLN B N 1
ATOM 6539 C CA . GLN B 1 386 ? -20.281 -2.766 0.768 1 89.75 386 GLN B CA 1
ATOM 6540 C C . GLN B 1 386 ? -21.156 -2.75 2.012 1 89.75 386 GLN B C 1
ATOM 6542 O O . GLN B 1 386 ? -21.188 -3.717 2.775 1 89.75 386 GLN B O 1
ATOM 6547 N N . VAL B 1 387 ? -21.797 -1.621 2.143 1 91.38 387 VAL B N 1
ATOM 6548 C CA . VAL B 1 387 ? -22.875 -1.497 3.135 1 91.38 387 VAL B CA 1
ATOM 6549 C C . VAL B 1 387 ? -24.203 -1.233 2.436 1 91.38 387 VAL B C 1
ATOM 6551 O O . VAL B 1 387 ? -24.359 -0.211 1.766 1 91.38 387 VAL B O 1
ATOM 6554 N N . LEU B 1 388 ? -25.062 -2.154 2.506 1 88.88 388 LEU B N 1
ATOM 6555 C CA . LEU B 1 388 ? -26.391 -1.997 1.953 1 88.88 388 LEU B CA 1
ATOM 6556 C C . LEU B 1 388 ? -27.281 -1.197 2.9 1 88.88 388 LEU B C 1
ATOM 6558 O O . LEU B 1 388 ? -27.391 -1.526 4.082 1 88.88 388 LEU B O 1
ATOM 6562 N N . ALA B 1 389 ? -27.891 -0.246 2.389 1 88.75 389 ALA B N 1
ATOM 6563 C CA . ALA B 1 389 ? -28.656 0.694 3.209 1 88.75 389 ALA B CA 1
ATOM 6564 C C . ALA B 1 389 ? -29.844 0.004 3.877 1 88.75 389 ALA B C 1
ATOM 6566 O O . ALA B 1 389 ? -30.578 -0.74 3.227 1 88.75 389 ALA B O 1
ATOM 6567 N N . ASP B 1 390 ? -29.984 0.098 5.086 1 90.56 390 ASP B N 1
ATOM 6568 C CA . ASP B 1 390 ? -31.094 -0.363 5.93 1 90.56 390 ASP B CA 1
ATOM 6569 C C . ASP B 1 390 ? -31.094 0.367 7.27 1 90.56 390 ASP B C 1
ATOM 6571 O O . ASP B 1 390 ? -30.094 0.996 7.645 1 90.56 390 ASP B O 1
ATOM 6575 N N . GLU B 1 391 ? -32.188 0.309 8.008 1 90.5 391 GLU B N 1
ATOM 6576 C CA . GLU B 1 391 ? -32.281 0.963 9.312 1 90.5 391 GLU B CA 1
ATOM 6577 C C . GLU B 1 391 ? -31.297 0.379 10.305 1 90.5 391 GLU B C 1
ATOM 6579 O O . GLU B 1 391 ? -30.766 1.096 11.164 1 90.5 391 GLU B O 1
ATOM 6584 N N . VAL B 1 392 ? -30.969 -0.866 10.188 1 91.12 392 VAL B N 1
ATOM 6585 C CA . VAL B 1 392 ? -30.109 -1.572 11.141 1 91.12 392 VAL B CA 1
ATOM 6586 C C . VAL B 1 392 ? -28.688 -1.037 11.055 1 91.12 392 VAL B C 1
ATOM 6588 O O . VAL B 1 392 ? -27.953 -1.057 12.047 1 91.12 392 VAL B O 1
ATOM 6591 N N . SER B 1 393 ? -28.297 -0.579 9.883 1 88.62 393 SER B N 1
ATOM 6592 C CA . SER B 1 393 ? -26.953 -0.062 9.68 1 88.62 393 SER B CA 1
ATOM 6593 C C . SER B 1 393 ? -26.969 1.442 9.43 1 88.62 393 SER B C 1
ATOM 6595 O O . SER B 1 393 ? -26 1.997 8.891 1 88.62 393 SER B O 1
ATOM 6597 N N . ALA B 1 394 ? -28.062 2.068 9.82 1 89.19 394 ALA B N 1
ATOM 6598 C CA . ALA B 1 394 ? -28.172 3.514 9.633 1 89.19 394 ALA B CA 1
ATOM 6599 C C . ALA B 1 394 ? -27.078 4.246 10.414 1 89.19 394 ALA B C 1
ATOM 6601 O O . ALA B 1 394 ? -26.766 3.885 11.547 1 89.19 394 ALA B O 1
ATOM 6602 N N . GLY B 1 395 ? -26.516 5.305 9.742 1 87.75 395 GLY B N 1
ATOM 6603 C CA . GLY B 1 395 ? -25.422 6.059 10.344 1 87.75 395 GLY B CA 1
ATOM 6604 C C . GLY B 1 395 ? -24.062 5.719 9.766 1 87.75 395 GLY B C 1
ATOM 6605 O O . GLY B 1 395 ? -23.125 6.492 9.898 1 87.75 395 GLY B O 1
ATOM 6606 N N . TYR B 1 396 ? -24.047 4.496 9.352 1 89.12 396 TYR B N 1
ATOM 6607 C CA . TYR B 1 396 ? -22.844 4.145 8.594 1 89.12 396 TYR B CA 1
ATOM 6608 C C . TYR B 1 396 ? -23.016 4.496 7.121 1 89.12 396 TYR B C 1
ATOM 6610 O O . TYR B 1 396 ? -24.125 4.484 6.598 1 89.12 396 TYR B O 1
ATOM 6618 N N . ASP B 1 397 ? -21.953 4.93 6.508 1 79.69 397 ASP B N 1
ATOM 6619 C CA . ASP B 1 397 ? -22.016 5.223 5.082 1 79.69 397 ASP B CA 1
ATOM 6620 C C . ASP B 1 397 ? -22.484 4 4.289 1 79.69 397 ASP B C 1
ATOM 6622 O O . ASP B 1 397 ? -22.172 2.865 4.656 1 79.69 397 ASP B O 1
ATOM 6626 N N . SER B 1 398 ? -23.297 4.273 3.334 1 77.75 398 SER B N 1
ATOM 6627 C CA . SER B 1 398 ? -23.75 3.186 2.473 1 77.75 398 SER B CA 1
ATOM 6628 C C . SER B 1 398 ? -22.922 3.109 1.195 1 77.75 398 SER B C 1
ATOM 6630 O O . SER B 1 398 ? -22.266 4.082 0.816 1 77.75 398 SER B O 1
ATOM 6632 N N . GLY B 1 399 ? -22.906 1.994 0.635 1 75.12 399 GLY B N 1
ATOM 6633 C CA . GLY B 1 399 ? -22.094 1.784 -0.558 1 75.12 399 GLY B CA 1
ATOM 6634 C C . GLY B 1 399 ? -20.672 1.374 -0.25 1 75.12 399 GLY B C 1
ATOM 6635 O O . GLY B 1 399 ? -20.438 0.558 0.643 1 75.12 399 GLY B O 1
ATOM 6636 N N . TRP B 1 400 ? -19.844 1.889 -1.121 1 73.75 400 TRP B N 1
ATOM 6637 C CA . TRP B 1 400 ? -18.438 1.571 -0.93 1 73.75 400 TRP B CA 1
ATOM 6638 C C . TRP B 1 400 ? -17.844 2.406 0.198 1 73.75 400 TRP B C 1
ATOM 6640 O O . TRP B 1 400 ? -18.016 3.625 0.238 1 73.75 400 TRP B O 1
ATOM 6650 N N . VAL B 1 401 ? -17.234 1.782 1.151 1 77 401 VAL B N 1
ATOM 6651 C CA . VAL B 1 401 ? -16.766 2.467 2.355 1 77 401 VAL B CA 1
ATOM 6652 C C . VAL B 1 401 ? -15.25 2.387 2.443 1 77 401 VAL B C 1
ATOM 6654 O O . VAL B 1 401 ? -14.68 2.4 3.539 1 77 401 VAL B O 1
ATOM 6657 N N . GLY B 1 402 ? -14.539 2.141 1.253 1 80.25 402 GLY B N 1
ATOM 6658 C CA . GLY B 1 402 ? -13.086 2.146 1.241 1 80.25 402 GLY B CA 1
ATOM 6659 C C . GLY B 1 402 ? -12.484 0.765 1.42 1 80.25 402 GLY B C 1
ATOM 6660 O O . GLY B 1 402 ? -11.266 0.628 1.57 1 80.25 402 GLY B O 1
ATOM 6661 N N . ALA B 1 403 ? -13.258 -0.263 1.565 1 88.94 403 ALA B N 1
ATOM 6662 C CA . ALA B 1 403 ? -12.859 -1.665 1.651 1 88.94 403 ALA B CA 1
ATOM 6663 C C . ALA B 1 403 ? -11.961 -1.906 2.859 1 88.94 403 ALA B C 1
ATOM 6665 O O . ALA B 1 403 ? -10.867 -2.467 2.727 1 88.94 403 ALA B O 1
ATOM 6666 N N . PRO B 1 404 ? -12.492 -1.58 4.039 1 94.19 404 PRO B N 1
ATOM 6667 C CA . PRO B 1 404 ? -11.695 -1.867 5.234 1 94.19 404 PRO B CA 1
ATOM 6668 C C . PRO B 1 404 ? -11.539 -3.363 5.496 1 94.19 404 PRO B C 1
ATOM 6670 O O . PRO B 1 404 ? -12.398 -4.156 5.102 1 94.19 404 PRO B O 1
ATOM 6673 N N . ILE B 1 405 ? -10.453 -3.723 6.125 1 95.88 405 ILE B N 1
ATOM 6674 C CA . ILE B 1 405 ? -10.18 -5.113 6.477 1 95.88 405 ILE B CA 1
ATOM 6675 C C . ILE B 1 405 ? -10.766 -5.418 7.855 1 95.88 405 ILE B C 1
ATOM 6677 O O . ILE B 1 405 ? -10.609 -4.629 8.789 1 95.88 405 ILE B O 1
ATOM 6681 N N . VAL B 1 406 ? -11.461 -6.531 7.984 1 97.25 406 VAL B N 1
ATOM 6682 C CA . VAL B 1 406 ? -12.031 -6.945 9.266 1 97.25 406 VAL B CA 1
ATOM 6683 C C . VAL B 1 406 ? -10.922 -7.508 10.156 1 97.25 406 VAL B C 1
ATOM 6685 O O . VAL B 1 406 ? -10.219 -8.445 9.773 1 97.25 406 VAL B O 1
ATOM 6688 N N . ARG B 1 407 ? -10.797 -6.965 11.305 1 95.94 407 ARG B N 1
ATOM 6689 C CA . ARG B 1 407 ? -9.781 -7.43 12.242 1 95.94 407 ARG B CA 1
ATOM 6690 C C . ARG B 1 407 ? -10.375 -8.398 13.258 1 95.94 407 ARG B C 1
ATOM 6692 O O . ARG B 1 407 ? -9.836 -9.484 13.477 1 95.94 407 ARG B O 1
ATOM 6699 N N . ALA B 1 408 ? -11.5 -8.023 13.828 1 97.38 408 ALA B N 1
ATOM 6700 C CA . ALA B 1 408 ? -12.102 -8.828 14.891 1 97.38 408 ALA B CA 1
ATOM 6701 C C . ALA B 1 408 ? -13.609 -8.602 14.961 1 97.38 408 ALA B C 1
ATOM 6703 O O . ALA B 1 408 ? -14.117 -7.582 14.484 1 97.38 408 ALA B O 1
ATOM 6704 N N . ILE B 1 409 ? -14.281 -9.578 15.492 1 97.25 409 ILE B N 1
ATOM 6705 C CA . ILE B 1 409 ? -15.695 -9.484 15.828 1 97.25 409 ILE B CA 1
ATOM 6706 C C . ILE B 1 409 ? -15.898 -9.844 17.297 1 97.25 409 ILE B C 1
ATOM 6708 O O . ILE B 1 409 ? -15.555 -10.945 17.734 1 97.25 409 ILE B O 1
ATOM 6712 N N . ASN B 1 410 ? -16.484 -8.898 18.047 1 95.94 410 ASN B N 1
ATOM 6713 C CA . ASN B 1 410 ? -16.672 -9.07 19.484 1 95.94 410 ASN B CA 1
ATOM 6714 C C . ASN B 1 410 ? -15.375 -9.516 20.156 1 95.94 410 ASN B C 1
ATOM 6716 O O . ASN B 1 410 ? -15.383 -10.445 20.969 1 95.94 410 ASN B O 1
ATOM 6720 N N . GLY B 1 411 ? -14.297 -8.914 19.719 1 94.19 411 GLY B N 1
ATOM 6721 C CA . GLY B 1 411 ? -13.008 -9.156 20.344 1 94.19 411 GLY B CA 1
ATOM 6722 C C . GLY B 1 411 ? -12.289 -10.375 19.812 1 94.19 411 GLY B C 1
ATOM 6723 O O . GLY B 1 411 ? -11.133 -10.625 20.141 1 94.19 411 GLY B O 1
ATOM 6724 N N . GLN B 1 412 ? -12.914 -11.164 19 1 95.75 412 GLN B N 1
ATOM 6725 C CA . GLN B 1 412 ? -12.305 -12.352 18.422 1 95.75 412 GLN B CA 1
ATOM 6726 C C . GLN B 1 412 ? -11.719 -12.047 17.047 1 95.75 412 GLN B C 1
ATOM 6728 O O . GLN B 1 412 ? -12.445 -11.633 16.141 1 95.75 412 GLN B O 1
ATOM 6733 N N . GLU B 1 413 ? -10.43 -12.32 16.875 1 96.56 413 GLU B N 1
ATOM 6734 C CA . GLU B 1 413 ? -9.773 -12.07 15.602 1 96.56 413 GLU B CA 1
ATOM 6735 C C . GLU B 1 413 ? -10.336 -12.984 14.508 1 96.56 413 GLU B C 1
ATOM 6737 O O . GLU B 1 413 ? -10.594 -14.164 14.75 1 96.56 413 GLU B O 1
ATOM 6742 N N . VAL B 1 414 ? -10.5 -12.453 13.352 1 96.5 414 VAL B N 1
ATOM 6743 C CA . VAL B 1 414 ? -11.102 -13.172 12.234 1 96.5 414 VAL B CA 1
ATOM 6744 C C . VAL B 1 414 ? -10.016 -13.828 11.391 1 96.5 414 VAL B C 1
ATOM 6746 O O . VAL B 1 414 ? -9.094 -13.156 10.914 1 96.5 414 VAL B O 1
ATOM 6749 N N . ARG B 1 415 ? -10.148 -15.086 11.148 1 93.94 415 ARG B N 1
ATOM 6750 C CA . ARG B 1 415 ? -9.156 -15.844 10.406 1 93.94 415 ARG B CA 1
ATOM 6751 C C . ARG B 1 415 ? -9.453 -15.828 8.906 1 93.94 415 ARG B C 1
ATOM 6753 O O . ARG B 1 415 ? -8.531 -15.773 8.086 1 93.94 415 ARG B O 1
ATOM 6760 N N . ASN B 1 416 ? -10.625 -16.016 8.57 1 93.25 416 ASN B N 1
ATOM 6761 C CA . ASN B 1 416 ? -11.109 -16.062 7.195 1 93.25 416 ASN B CA 1
ATOM 6762 C C . ASN B 1 416 ? -12.617 -15.812 7.129 1 93.25 416 ASN B C 1
ATOM 6764 O O . ASN B 1 416 ? -13.258 -15.586 8.156 1 93.25 416 ASN B O 1
ATOM 6768 N N . LEU B 1 417 ? -13.18 -15.836 5.945 1 93.75 417 LEU B N 1
ATOM 6769 C CA . LEU B 1 417 ? -14.586 -15.508 5.766 1 93.75 417 LEU B CA 1
ATOM 6770 C C . LEU B 1 417 ? -15.477 -16.516 6.477 1 93.75 417 LEU B C 1
ATOM 6772 O O . LEU B 1 417 ? -16.484 -16.141 7.094 1 93.75 417 LEU B O 1
ATOM 6776 N N . ALA B 1 418 ? -15.18 -17.812 6.34 1 91.62 418 ALA B N 1
ATOM 6777 C CA . ALA B 1 418 ? -15.953 -18.844 7 1 91.62 418 ALA B CA 1
ATOM 6778 C C . ALA B 1 418 ? -15.977 -18.641 8.516 1 91.62 418 ALA B C 1
ATOM 6780 O O . ALA B 1 418 ? -17.016 -18.797 9.148 1 91.62 418 ALA B O 1
ATOM 6781 N N . HIS B 1 419 ? -14.797 -18.344 9.078 1 93.5 419 HIS B N 1
ATOM 6782 C CA . HIS B 1 419 ? -14.695 -18.062 10.508 1 93.5 419 HIS B CA 1
ATOM 6783 C C . HIS B 1 419 ? -15.547 -16.875 10.898 1 93.5 419 HIS B C 1
ATOM 6785 O O . HIS B 1 419 ? -16.219 -16.891 11.93 1 93.5 419 HIS B O 1
ATOM 6791 N N . LEU B 1 420 ? -15.484 -15.82 10.102 1 96 420 LEU B N 1
ATOM 6792 C CA . LEU B 1 420 ? -16.312 -14.648 10.328 1 96 420 LEU B CA 1
ATOM 6793 C C . LEU B 1 420 ? -17.797 -15.031 10.414 1 96 420 LEU B C 1
ATOM 6795 O O . LEU B 1 420 ? -18.5 -14.625 11.344 1 96 420 LEU B O 1
ATOM 6799 N N . ALA B 1 421 ? -18.25 -15.828 9.477 1 94.44 421 ALA B N 1
ATOM 6800 C CA . ALA B 1 421 ? -19.641 -16.266 9.445 1 94.44 421 ALA B CA 1
ATOM 6801 C C . ALA B 1 421 ? -19.984 -17.078 10.688 1 94.44 421 ALA B C 1
ATOM 6803 O O . ALA B 1 421 ? -21.078 -16.953 11.242 1 94.44 421 ALA B O 1
ATOM 6804 N N . ASP B 1 422 ? -19.047 -17.891 11.086 1 93.69 422 ASP B N 1
ATOM 6805 C CA . ASP B 1 422 ? -19.25 -18.719 12.266 1 93.69 422 ASP B CA 1
ATOM 6806 C C . ASP B 1 422 ? -19.422 -17.875 13.523 1 93.69 422 ASP B C 1
ATOM 6808 O O . ASP B 1 422 ? -20.266 -18.156 14.367 1 93.69 422 ASP B O 1
ATOM 6812 N N . ILE B 1 423 ? -18.547 -16.844 13.664 1 94.75 423 ILE B N 1
ATOM 6813 C CA . ILE B 1 423 ? -18.641 -15.953 14.812 1 94.75 423 ILE B CA 1
ATOM 6814 C C . ILE B 1 423 ? -20.016 -15.289 14.844 1 94.75 423 ILE B C 1
ATOM 6816 O O . ILE B 1 423 ? -20.656 -15.211 15.898 1 94.75 423 ILE B O 1
ATOM 6820 N N . VAL B 1 424 ? -20.5 -14.828 13.719 1 94.25 424 VAL B N 1
ATOM 6821 C CA . VAL B 1 424 ? -21.781 -14.148 13.625 1 94.25 424 VAL B CA 1
ATOM 6822 C C . VAL B 1 424 ? -22.906 -15.125 13.977 1 94.25 424 VAL B C 1
ATOM 6824 O O . VAL B 1 424 ? -23.828 -14.781 14.719 1 94.25 424 VAL B O 1
ATOM 6827 N N . ARG B 1 425 ? -22.844 -16.375 13.445 1 91.75 425 ARG B N 1
ATOM 6828 C CA . ARG B 1 425 ? -23.859 -17.391 13.727 1 91.75 425 ARG B CA 1
ATOM 6829 C C . ARG B 1 425 ? -23.938 -17.672 15.219 1 91.75 425 ARG B C 1
ATOM 6831 O O . ARG B 1 425 ? -25.031 -17.781 15.773 1 91.75 425 ARG B O 1
ATOM 6838 N N . GLN B 1 426 ? -22.812 -17.781 15.828 1 92.5 426 GLN B N 1
ATOM 6839 C CA . GLN B 1 426 ? -22.766 -18.062 17.266 1 92.5 426 GLN B CA 1
ATOM 6840 C C . GLN B 1 426 ? -23.344 -16.891 18.062 1 92.5 426 GLN B C 1
ATOM 6842 O O . GLN B 1 426 ? -24.062 -17.094 19.031 1 92.5 426 GLN B O 1
ATOM 6847 N N . ALA B 1 427 ? -23 -15.719 17.609 1 92.44 427 ALA B N 1
ATOM 6848 C CA . ALA B 1 427 ? -23.5 -14.531 18.297 1 92.44 427 ALA B CA 1
ATOM 6849 C C . ALA B 1 427 ? -25.016 -14.43 18.188 1 92.44 427 ALA B C 1
ATOM 6851 O O . ALA B 1 427 ? -25.688 -13.992 19.125 1 92.44 427 ALA B O 1
ATOM 6852 N N . ARG B 1 428 ? -25.531 -14.844 17.125 1 90 428 ARG B N 1
ATOM 6853 C CA . ARG B 1 428 ? -26.953 -14.75 16.844 1 90 428 ARG B CA 1
ATOM 6854 C C . ARG B 1 428 ? -27.75 -15.68 17.75 1 90 428 ARG B C 1
ATOM 6856 O O . ARG B 1 428 ? -28.969 -15.531 17.891 1 90 428 ARG B O 1
ATOM 6863 N N . LEU B 1 429 ? -27.062 -16.641 18.281 1 89.38 429 LEU B N 1
ATOM 6864 C CA . LEU B 1 429 ? -27.75 -17.547 19.203 1 89.38 429 LEU B CA 1
ATOM 6865 C C . LEU B 1 429 ? -28.172 -16.812 20.469 1 89.38 429 LEU B C 1
ATOM 6867 O O . LEU B 1 429 ? -29.078 -17.25 21.172 1 89.38 429 LEU B O 1
ATOM 6871 N N . ARG B 1 430 ? -27.469 -15.695 20.641 1 85.94 430 ARG B N 1
ATOM 6872 C CA . ARG B 1 430 ? -27.875 -14.852 21.75 1 85.94 430 ARG B CA 1
ATOM 6873 C C . ARG B 1 430 ? -29.016 -13.938 21.359 1 85.94 430 ARG B C 1
ATOM 6875 O O . ARG B 1 430 ? -29.078 -13.461 20.219 1 85.94 430 ARG B O 1
ATOM 6882 N N . SER B 1 431 ? -29.984 -13.812 22.141 1 77.38 431 SER B N 1
ATOM 6883 C CA . SER B 1 431 ? -31.156 -13 21.812 1 77.38 431 SER B CA 1
ATOM 6884 C C . SER B 1 431 ? -30.875 -11.516 22.078 1 77.38 431 SER B C 1
ATOM 6886 O O . SER B 1 431 ? -31.562 -10.648 21.531 1 77.38 431 SER B O 1
ATOM 6888 N N . GLU B 1 432 ? -29.891 -11.203 22.844 1 84.19 432 GLU B N 1
ATOM 6889 C CA . GLU B 1 432 ? -29.625 -9.812 23.188 1 84.19 432 GLU B CA 1
ATOM 6890 C C . GLU B 1 432 ? -28.141 -9.5 23.062 1 84.19 432 GLU B C 1
ATOM 6892 O O . GLU B 1 432 ? -27.297 -10.406 23 1 84.19 432 GLU B O 1
ATOM 6897 N N . GLY B 1 433 ? -27.969 -8.18 22.828 1 92.94 433 GLY B N 1
ATOM 6898 C CA . GLY B 1 433 ? -26.578 -7.734 22.75 1 92.94 433 GLY B CA 1
ATOM 6899 C C . GLY B 1 433 ? -26.219 -7.148 21.391 1 92.94 433 GLY B C 1
ATOM 6900 O O . GLY B 1 433 ? -27.078 -6.617 20.688 1 92.94 433 GLY B O 1
ATOM 6901 N N . PHE B 1 434 ? -24.859 -7.074 21.172 1 95.81 434 PHE B N 1
ATOM 6902 C CA . PHE B 1 434 ? -24.391 -6.387 19.984 1 95.81 434 PHE B CA 1
ATOM 6903 C C . PHE B 1 434 ? -23.359 -7.23 19.25 1 95.81 434 PHE B C 1
ATOM 6905 O O . PHE B 1 434 ? -22.703 -8.078 19.844 1 95.81 434 PHE B O 1
ATOM 6912 N N . LEU B 1 435 ? -23.312 -7.09 17.969 1 95.19 435 LEU B N 1
ATOM 6913 C CA . LEU B 1 435 ? -22.188 -7.488 17.125 1 95.19 435 LEU B CA 1
ATOM 6914 C C . LEU B 1 435 ? -21.25 -6.309 16.875 1 95.19 435 LEU B C 1
ATOM 6916 O O . LEU B 1 435 ? -21.656 -5.301 16.297 1 95.19 435 LEU B O 1
ATOM 6920 N N . THR B 1 436 ? -20.078 -6.422 17.391 1 96.69 436 THR B N 1
ATOM 6921 C CA . THR B 1 436 ? -19.094 -5.363 17.203 1 96.69 436 THR B CA 1
ATOM 6922 C C . THR B 1 436 ? -18.016 -5.797 16.219 1 96.69 436 THR B C 1
ATOM 6924 O O . THR B 1 436 ? -17.281 -6.754 16.484 1 96.69 436 THR B O 1
ATOM 6927 N N . PHE B 1 437 ? -17.906 -5.102 15.117 1 96.88 437 PHE B N 1
ATOM 6928 C CA . PHE B 1 437 ? -16.875 -5.348 14.109 1 96.88 437 PHE B CA 1
ATOM 6929 C C . PHE B 1 437 ? -15.75 -4.332 14.227 1 96.88 437 PHE B C 1
ATOM 6931 O O . PHE B 1 437 ? -15.992 -3.125 14.195 1 96.88 437 PHE B O 1
ATOM 6938 N N . ASP B 1 438 ? -14.609 -4.754 14.383 1 96.44 438 ASP B N 1
ATOM 6939 C CA . ASP B 1 438 ? -13.422 -3.902 14.375 1 96.44 438 ASP B CA 1
ATOM 6940 C C . ASP B 1 438 ? -12.719 -3.951 13.023 1 96.44 438 ASP B C 1
ATOM 6942 O O . ASP B 1 438 ? -12.406 -5.031 12.516 1 96.44 438 ASP B O 1
ATOM 6946 N N . PHE B 1 439 ? -12.492 -2.77 12.469 1 95.31 439 PHE B N 1
ATOM 6947 C CA . PHE B 1 439 ? -11.922 -2.684 11.125 1 95.31 439 PHE B CA 1
ATOM 6948 C C . PHE B 1 439 ? -10.578 -1.953 11.156 1 95.31 439 PHE B C 1
ATOM 6950 O O . PHE B 1 439 ? -10.32 -1.158 12.062 1 95.31 439 PHE B O 1
ATOM 6957 N N . GLY B 1 440 ? -9.75 -2.32 10.172 1 90.12 440 GLY B N 1
ATOM 6958 C CA . GLY B 1 440 ? -8.547 -1.567 9.875 1 90.12 440 GLY B CA 1
ATOM 6959 C C . GLY B 1 440 ? -8.531 -1.001 8.469 1 90.12 440 GLY B C 1
ATOM 6960 O O . GLY B 1 440 ? -8.969 -1.657 7.523 1 90.12 440 GLY B O 1
ATOM 6961 N N . MET B 1 441 ? -8.062 0.239 8.391 1 85.38 441 MET B N 1
ATOM 6962 C CA . MET B 1 441 ? -7.871 0.876 7.09 1 85.38 441 MET B CA 1
ATOM 6963 C C . MET B 1 441 ? -6.789 1.947 7.164 1 85.38 441 MET B C 1
ATOM 6965 O O . MET B 1 441 ? -6.266 2.23 8.242 1 85.38 441 MET B O 1
ATOM 6969 N N . SER B 1 442 ? -6.438 2.441 6.051 1 76.25 442 SER B N 1
ATOM 6970 C CA . SER B 1 442 ? -5.348 3.406 5.977 1 76.25 442 SER B CA 1
ATOM 6971 C C . SER B 1 442 ? -5.637 4.633 6.832 1 76.25 442 SER B C 1
ATOM 6973 O O . SER B 1 442 ? -4.723 5.207 7.434 1 76.25 442 SER B O 1
ATOM 6975 N N . CYS B 1 443 ? -6.898 5.004 6.977 1 74.06 443 CYS B N 1
ATOM 6976 C CA . CYS B 1 443 ? -7.234 6.211 7.723 1 74.06 443 CYS B CA 1
ATOM 6977 C C . CYS B 1 443 ? -7.414 5.902 9.203 1 74.06 443 CYS B C 1
ATOM 6979 O O . CYS B 1 443 ? -7.793 6.777 9.984 1 74.06 443 CYS B O 1
ATOM 6981 N N . GLY B 1 444 ? -7.141 4.617 9.57 1 80.56 444 GLY B N 1
ATOM 6982 C CA . GLY B 1 444 ? -7.223 4.238 10.969 1 80.56 444 GLY B CA 1
ATOM 6983 C C . GLY B 1 444 ? -8.297 3.209 11.25 1 80.56 444 GLY B C 1
ATOM 6984 O O . GLY B 1 444 ? -9.117 2.908 10.383 1 80.56 444 GLY B O 1
ATOM 6985 N N . PRO B 1 445 ? -8.242 2.775 12.461 1 87.88 445 PRO B N 1
ATOM 6986 C CA . PRO B 1 445 ? -9.234 1.771 12.852 1 87.88 445 PRO B CA 1
ATOM 6987 C C . PRO B 1 445 ? -10.602 2.379 13.156 1 87.88 445 PRO B C 1
ATOM 6989 O O . PRO B 1 445 ? -10.688 3.555 13.516 1 87.88 445 PRO B O 1
ATOM 6992 N N . PHE B 1 446 ? -11.617 1.652 12.922 1 90.31 446 PHE B N 1
ATOM 6993 C CA . PHE B 1 446 ? -12.961 2.066 13.312 1 90.31 446 PHE B CA 1
ATOM 6994 C C . PHE B 1 446 ? -13.836 0.853 13.602 1 90.31 446 PHE B C 1
ATOM 6996 O O . PHE B 1 446 ? -13.414 -0.287 13.398 1 90.31 446 PHE B O 1
ATOM 7003 N N . ARG B 1 447 ? -15.047 1.109 14.18 1 94.31 447 ARG B N 1
ATOM 7004 C CA . ARG B 1 447 ? -15.938 0.043 14.625 1 94.31 447 ARG B CA 1
ATOM 7005 C C . ARG B 1 447 ? -17.328 0.196 14.016 1 94.31 447 ARG B C 1
ATOM 7007 O O . ARG B 1 447 ? -17.828 1.313 13.859 1 94.31 447 ARG B O 1
ATOM 7014 N N . ILE B 1 448 ? -17.875 -0.858 13.609 1 95.44 448 ILE B N 1
ATOM 7015 C CA . ILE B 1 448 ? -19.297 -0.927 13.266 1 95.44 448 ILE B CA 1
ATOM 7016 C C . ILE B 1 448 ? -20.016 -1.839 14.258 1 95.44 448 ILE B C 1
ATOM 7018 O O . ILE B 1 448 ? -19.531 -2.924 14.586 1 95.44 448 ILE B O 1
ATOM 7022 N N . VAL B 1 449 ? -21.109 -1.4 14.812 1 96.44 449 VAL B N 1
ATOM 7023 C CA . VAL B 1 449 ? -21.875 -2.178 15.781 1 96.44 449 VAL B CA 1
ATOM 7024 C C . VAL B 1 449 ? -23.297 -2.402 15.25 1 96.44 449 VAL B C 1
ATOM 7026 O O . VAL B 1 449 ? -23.953 -1.462 14.797 1 96.44 449 VAL B O 1
ATOM 7029 N N . LEU B 1 450 ? -23.766 -3.605 15.234 1 95.25 450 LEU B N 1
ATOM 7030 C CA . LEU B 1 450 ? -25.125 -3.984 14.883 1 95.25 450 LEU B CA 1
ATOM 7031 C C . LEU B 1 450 ? -25.859 -4.566 16.094 1 95.25 450 LEU B C 1
ATOM 7033 O O . LEU B 1 450 ? -25.266 -5.32 16.875 1 95.25 450 LEU B O 1
ATOM 7037 N N . PRO B 1 451 ? -27.094 -4.242 16.234 1 94.75 451 PRO B N 1
ATOM 7038 C CA . PRO B 1 451 ? -27.875 -4.883 17.297 1 94.75 451 PRO B CA 1
ATOM 7039 C C . PRO B 1 451 ? -28.297 -6.305 16.938 1 94.75 451 PRO B C 1
ATOM 7041 O O . PRO B 1 451 ? -28.641 -6.582 15.781 1 94.75 451 PRO B O 1
ATOM 7044 N N . LEU B 1 452 ? -28.203 -7.184 17.906 1 94.25 452 LEU B N 1
ATOM 7045 C CA . LEU B 1 452 ? -28.656 -8.547 17.656 1 94.25 452 LEU B CA 1
ATOM 7046 C C . LEU B 1 452 ? -30.172 -8.609 17.594 1 94.25 452 LEU B C 1
ATOM 7048 O O . LEU B 1 452 ? -30.734 -9.375 16.797 1 94.25 452 LEU B O 1
ATOM 7052 N N . GLU B 1 453 ? -30.75 -7.781 18.422 1 92.5 453 GLU B N 1
ATOM 7053 C CA . GLU B 1 453 ? -32.219 -7.703 18.391 1 92.5 453 GLU B CA 1
ATOM 7054 C C . GLU B 1 453 ? -32.719 -7.168 17.047 1 92.5 453 GLU B C 1
ATOM 7056 O O . GLU B 1 453 ? -32.312 -6.094 16.609 1 92.5 453 GLU B O 1
ATOM 7061 N N . GLY B 1 454 ? -33.531 -7.887 16.344 1 90 454 GLY B N 1
ATOM 7062 C CA . GLY B 1 454 ? -34.125 -7.449 15.102 1 90 454 GLY B CA 1
ATOM 7063 C C . GLY B 1 454 ? -33.25 -7.703 13.891 1 90 454 GLY B C 1
ATOM 7064 O O . GLY B 1 454 ? -33.625 -7.371 12.766 1 90 454 GLY B O 1
ATOM 7065 N N . LEU B 1 455 ? -32.062 -8.242 14.156 1 92 455 LEU B N 1
ATOM 7066 C CA . LEU B 1 455 ? -31.109 -8.445 13.078 1 92 455 LEU B CA 1
ATOM 7067 C C . LEU B 1 455 ? -31.641 -9.43 12.047 1 92 455 LEU B C 1
ATOM 7069 O O . LEU B 1 455 ? -31.484 -9.219 10.844 1 92 455 LEU B O 1
ATOM 7073 N N . ASP B 1 456 ? -32.312 -10.492 12.461 1 89.81 456 ASP B N 1
ATOM 7074 C CA . ASP B 1 456 ? -32.875 -11.492 11.547 1 89.81 456 ASP B CA 1
ATOM 7075 C C . ASP B 1 456 ? -33.938 -10.883 10.641 1 89.81 456 ASP B C 1
ATOM 7077 O O . ASP B 1 456 ? -33.969 -11.172 9.438 1 89.81 456 ASP B O 1
ATOM 7081 N N . GLU B 1 457 ? -34.781 -10.078 11.25 1 90.38 457 GLU B N 1
ATOM 7082 C CA . GLU B 1 457 ? -35.812 -9.398 10.461 1 90.38 457 GLU B CA 1
ATOM 7083 C C . GLU B 1 457 ? -35.156 -8.445 9.453 1 90.38 457 GLU B C 1
ATOM 7085 O O . GLU B 1 457 ? -35.625 -8.344 8.312 1 90.38 457 GLU B O 1
ATOM 7090 N N . ALA B 1 458 ? -34.188 -7.75 9.922 1 91.31 458 ALA B N 1
ATOM 7091 C CA . ALA B 1 458 ? -33.5 -6.832 9.031 1 91.31 458 ALA B CA 1
ATOM 7092 C C . ALA B 1 458 ? -32.844 -7.578 7.863 1 91.31 458 ALA B C 1
ATOM 7094 O O . ALA B 1 458 ? -32.938 -7.145 6.715 1 91.31 458 ALA B O 1
ATOM 7095 N N . ASP B 1 459 ? -32.219 -8.641 8.18 1 91.56 459 ASP B N 1
ATOM 7096 C CA . ASP B 1 459 ? -31.562 -9.43 7.145 1 91.56 459 ASP B CA 1
ATOM 7097 C C . ASP B 1 459 ? -32.562 -9.938 6.113 1 91.56 459 ASP B C 1
ATOM 7099 O O . ASP B 1 459 ? -32.281 -9.945 4.914 1 91.56 459 ASP B O 1
ATOM 7103 N N . THR B 1 460 ? -33.719 -10.414 6.57 1 89.12 460 THR B N 1
ATOM 7104 C CA . THR B 1 460 ? -34.781 -10.867 5.656 1 89.12 460 THR B CA 1
ATOM 7105 C C . THR B 1 460 ? -35.219 -9.727 4.738 1 89.12 460 THR B C 1
ATOM 7107 O O . THR B 1 460 ? -35.344 -9.93 3.529 1 89.12 460 THR B O 1
ATOM 7110 N N . ARG B 1 461 ? -35.375 -8.586 5.348 1 90.62 461 ARG B N 1
ATOM 7111 C CA . ARG B 1 461 ? -35.781 -7.41 4.582 1 90.62 461 ARG B CA 1
ATOM 7112 C C . ARG B 1 461 ? -34.719 -7.035 3.564 1 90.62 461 ARG B C 1
ATOM 7114 O O . ARG B 1 461 ? -35 -6.773 2.398 1 90.62 461 ARG B O 1
ATOM 7121 N N . ILE B 1 462 ? -33.469 -6.996 3.951 1 88.56 462 ILE B N 1
ATOM 7122 C CA . ILE B 1 462 ? -32.344 -6.609 3.105 1 88.56 462 ILE B CA 1
ATOM 7123 C C . ILE B 1 462 ? -32.219 -7.594 1.947 1 88.56 462 ILE B C 1
ATOM 7125 O O . ILE B 1 462 ? -32.031 -7.188 0.798 1 88.56 462 ILE B O 1
ATOM 7129 N N . CYS B 1 463 ? -32.281 -8.867 2.248 1 86.5 463 CYS B N 1
ATOM 7130 C CA . CYS B 1 463 ? -32.188 -9.883 1.207 1 86.5 463 CYS B CA 1
ATOM 7131 C C . CYS B 1 463 ? -33.281 -9.711 0.171 1 86.5 463 CYS B C 1
ATOM 7133 O O . CYS B 1 463 ? -33.062 -9.867 -1.028 1 86.5 463 CYS B O 1
ATOM 7135 N N . SER B 1 464 ? -34.438 -9.438 0.65 1 85.06 464 SER B N 1
ATOM 7136 C CA . SER B 1 464 ? -35.562 -9.25 -0.239 1 85.06 464 SER B CA 1
ATOM 7137 C C . SER B 1 464 ? -35.406 -8.008 -1.104 1 85.06 464 SER B C 1
ATOM 7139 O O . SER B 1 464 ? -35.625 -8.047 -2.312 1 85.06 464 SER B O 1
ATOM 7141 N N . ILE B 1 465 ? -34.969 -6.992 -0.522 1 84.94 465 ILE B N 1
ATOM 7142 C CA . ILE B 1 465 ? -34.875 -5.707 -1.203 1 84.94 465 ILE B CA 1
ATOM 7143 C C . ILE B 1 465 ? -33.75 -5.758 -2.232 1 84.94 465 ILE B C 1
ATOM 7145 O O . ILE B 1 465 ? -33.906 -5.262 -3.354 1 84.94 465 ILE B O 1
ATOM 7149 N N . TYR B 1 466 ? -32.656 -6.32 -1.892 1 83.31 466 TYR B N 1
ATOM 7150 C CA . TYR B 1 466 ? -31.469 -6.25 -2.734 1 83.31 466 TYR B CA 1
ATOM 7151 C C . TYR B 1 466 ? -31.281 -7.535 -3.533 1 83.31 466 TYR B C 1
ATOM 7153 O O . TYR B 1 466 ? -30.312 -7.688 -4.266 1 83.31 466 TYR B O 1
ATOM 7161 N N . GLY B 1 467 ? -32.156 -8.5 -3.436 1 77.62 467 GLY B N 1
ATOM 7162 C CA . GLY B 1 467 ? -32.125 -9.727 -4.219 1 77.62 467 GLY B CA 1
ATOM 7163 C C . GLY B 1 467 ? -30.984 -10.648 -3.84 1 77.62 467 GLY B C 1
ATOM 7164 O O . GLY B 1 467 ? -30.359 -11.266 -4.707 1 77.62 467 GLY B O 1
ATOM 7165 N N . LEU B 1 468 ? -30.625 -10.594 -2.609 1 78.56 468 LEU B N 1
ATOM 7166 C CA . LEU B 1 468 ? -29.594 -11.508 -2.123 1 78.56 468 LEU B CA 1
ATOM 7167 C C . LEU B 1 468 ? -30.203 -12.859 -1.746 1 78.56 468 LEU B C 1
ATOM 7169 O O . LEU B 1 468 ? -31.344 -12.922 -1.299 1 78.56 468 LEU B O 1
ATOM 7173 N N . PRO B 1 469 ? -29.5 -13.984 -2.1 1 71.5 469 PRO B N 1
ATOM 7174 C CA . PRO B 1 469 ? -30.016 -15.273 -1.654 1 71.5 469 PRO B CA 1
ATOM 7175 C C . PRO B 1 469 ? -30.141 -15.375 -0.136 1 71.5 469 PRO B C 1
ATOM 7177 O O . PRO B 1 469 ? -29.359 -14.766 0.592 1 71.5 469 PRO B O 1
ATOM 7180 N N . PRO B 1 470 ? -31.297 -15.859 0.278 1 58.69 470 PRO B N 1
ATOM 7181 C CA . PRO B 1 470 ? -31.531 -15.945 1.722 1 58.69 470 PRO B CA 1
ATOM 7182 C C . PRO B 1 470 ? -30.344 -16.562 2.473 1 58.69 470 PRO B C 1
ATOM 7184 O O . PRO B 1 470 ? -30.125 -16.234 3.641 1 58.69 470 PRO B O 1
ATOM 7187 N N . ALA B 1 471 ? -29.641 -17.531 1.871 1 50.97 471 ALA B N 1
ATOM 7188 C CA . ALA B 1 471 ? -28.531 -18.219 2.514 1 50.97 471 ALA B CA 1
ATOM 7189 C C . ALA B 1 471 ? -27.328 -17.281 2.678 1 50.97 471 ALA B C 1
ATOM 7191 O O . ALA B 1 471 ? -26.375 -17.609 3.377 1 50.97 471 ALA B O 1
ATOM 7192 N N . CYS B 1 472 ? -27.203 -16.328 1.83 1 51.22 472 CYS B N 1
ATOM 7193 C CA . CYS B 1 472 ? -26.062 -15.422 1.897 1 51.22 472 CYS B CA 1
ATOM 7194 C C . CYS B 1 472 ? -25.984 -14.742 3.258 1 51.22 472 CYS B C 1
ATOM 7196 O O . CYS B 1 472 ? -24.953 -14.18 3.619 1 51.22 472 CYS B O 1
ATOM 7198 N N . CYS B 1 473 ? -27.062 -14.43 3.848 1 45.78 473 CYS B N 1
ATOM 7199 C CA . CYS B 1 473 ? -27.078 -13.961 5.23 1 45.78 473 CYS B CA 1
ATOM 7200 C C . CYS B 1 473 ? -26.781 -15.109 6.191 1 45.78 473 CYS B C 1
ATOM 7202 O O . CYS B 1 473 ? -26.594 -14.891 7.387 1 45.78 473 CYS B O 1
ATOM 7204 N N . SER B 1 474 ? -27.391 -16.312 6.109 1 38.12 474 SER B N 1
ATOM 7205 C CA . SER B 1 474 ? -27.062 -17.484 6.918 1 38.12 474 SER B CA 1
ATOM 7206 C C . SER B 1 474 ? -25.719 -18.062 6.516 1 38.12 474 SER B C 1
ATOM 7208 O O . SER B 1 474 ? -25.188 -17.75 5.453 1 38.12 474 SER B O 1
ATOM 7210 N N . SER B 1 475 ? -25.156 -19.047 7.172 1 35.81 475 SER B N 1
ATOM 7211 C CA . SER B 1 475 ? -23.875 -19.75 7.125 1 35.81 475 SER B CA 1
ATOM 7212 C C . SER B 1 475 ? -23.484 -20.078 5.691 1 35.81 475 SER B C 1
ATOM 7214 O O . SER B 1 475 ? -22.453 -20.734 5.461 1 35.81 475 SER B O 1
ATOM 7216 N N . HIS B 1 476 ? -24.422 -20.234 4.727 1 33.53 476 HIS B N 1
ATOM 7217 C CA . HIS B 1 476 ? -23.969 -20.922 3.521 1 33.53 476 HIS B CA 1
ATOM 7218 C C . HIS B 1 476 ? -23.172 -19.984 2.623 1 33.53 476 HIS B C 1
ATOM 7220 O O . HIS B 1 476 ? -23.547 -18.828 2.432 1 33.53 476 HIS B O 1
ATOM 7226 N N . TYR B 1 477 ? -21.938 -20.219 2.492 1 35.41 477 TYR B N 1
ATOM 7227 C CA . TYR B 1 477 ? -21.047 -19.766 1.434 1 35.41 477 TYR B CA 1
ATOM 7228 C C . TYR B 1 477 ? -21.781 -19.703 0.094 1 35.41 477 TYR B C 1
ATOM 7230 O O . TYR B 1 477 ? -22.516 -20.641 -0.257 1 35.41 477 TYR B O 1
ATOM 7238 N N . MET B 1 478 ? -22.438 -18.766 -0.307 1 33.34 478 MET B N 1
ATOM 7239 C CA . MET B 1 478 ? -22.922 -18.828 -1.685 1 33.34 478 MET B CA 1
ATOM 7240 C C . MET B 1 478 ? -21.891 -19.484 -2.59 1 33.34 478 MET B C 1
ATOM 7242 O O . MET B 1 478 ? -20.812 -18.938 -2.816 1 33.34 478 MET B O 1
ATOM 7246 N N . SER B 1 479 ? -21.766 -20.797 -2.578 1 25.27 479 SER B N 1
ATOM 7247 C CA . SER B 1 479 ? -21.109 -21.438 -3.715 1 25.27 479 SER B CA 1
ATOM 7248 C C . SER B 1 479 ? -21.719 -20.969 -5.035 1 25.27 479 SER B C 1
ATOM 7250 O O . SER B 1 479 ? -22.938 -20.797 -5.141 1 25.27 479 SER B O 1
ATOM 7252 N N . ALA B 1 480 ? -21.047 -20.266 -5.914 1 24.12 480 ALA B N 1
ATOM 7253 C CA . ALA B 1 480 ? -21.469 -20.078 -7.297 1 24.12 480 ALA B CA 1
ATOM 7254 C C . ALA B 1 480 ? -22.156 -21.328 -7.836 1 24.12 480 ALA B C 1
ATOM 7256 O O . ALA B 1 480 ? -21.531 -22.391 -7.914 1 24.12 480 ALA B O 1
ATOM 7257 N N . SER B 1 481 ? -23.406 -21.656 -7.5 1 21.36 481 SER B N 1
ATOM 7258 C CA . SER B 1 481 ? -24 -22.5 -8.523 1 21.36 481 SER B CA 1
ATOM 7259 C C . SER B 1 481 ? -24.141 -21.766 -9.852 1 21.36 481 SER B C 1
ATOM 7261 O O . SER B 1 481 ? -24.469 -20.578 -9.875 1 21.36 481 SER B O 1
#

Sequence (962 aa):
SGAVISCSVGGVARRAVLTAAHVIADSRYLQVQRTNDRFGGEKFRTRVVAVCHEVDLALLVLEDDGALEDIAPLAVASALELPRVFDKVRVVGYPVGGDACSVTEGVVSRVEVQEYSHSLRAGLALTVDAAINSGNSGGPLVDAATARVVGVAFQKLVARGVELQGHAVPAPLIQRFLAEVESASAEIIDAIFRGGSSASGGPPLRLRMPSMGCDYQSLEPRALRESLGLGKRKGILISRCHHAGPQGDADGEFTAEPALQSGDVLLAFDGHNLDENGFCDLLGRRLHFAAARDLRRIGASVPLSVWRDGQEQLVHQVLQPAQYLVPRGQFDTRPRFFAVGGLVFQPLSHEYLQGWHSHDRPAHLQELFQAGHLTPDRTEAVLLSQVLADEVSAGYDSGWVGAPIVRAINGQEVRNLAHLADIVRQARLRSEGFLTFDFGMSCGPFRIVLPLEGLDEADTRICSIYGLPPACCSSHYMSASSGAVISCSVGGVARRAVLTAAHVIADSRYLQVQRTNDRFGGEKFRTRVVAVCHEVDLALLVLEDDGALEDIAPLAVASALELPRVFDKVRVVGYPVGGDACSVTEGVVSRVEVQEYSHSLRAGLALTVDAAINSGNSGGPLVDAATARVVGVAFQKLVARGVELQGHAVPAPLIQRFLAEVESASAEIIDAIFRGGSSASGGPPLRLRMPSMGCDYQSLEPRALRESLGLGKRKGILISRCHHAGPQGDADGEFTAEPALQSGDVLLAFDGHNLDENGFCDLLGRRLHFAAARDLRRIGASVPLSVWRDGQEQLVHQVLQPAQYLVPRGQFDTRPRFFAVGGLVFQPLSHEYLQGWHSHDRPAHLQELFQAGHLTPDRTEAVLLSQVLADEVSAGYDSGWVGAPIVRAINGQEVRNLAHLADIVRQARLRSEGFLTFDFGMSCGPFRIVLPLEGLDEADTRICSIYGLPPACCSSHYMSAS

Radius of gyration: 33.72 Å; Cα contacts (8 Å, |Δi|>4): 2352; chains: 2; bounding box: 74×100×78 Å

Organism: Polarella glacialis (NCBI:txid89957)

InterPro domains:
  IPR001940 Peptidase S1C [PR00834] (15-27)
  IPR001940 Peptidase S1C [PR00834] (40-60)
  IPR001940 Peptidase S1C [PR00834] (122-139)
  IPR009003 Peptidase S1, PA clan [SSF50494] (12-180)
  IPR036034 PDZ superfamily [G3DSA:2.30.42.10] (209-323)
  IPR036034 PDZ superfamily [SSF50156] (256-323)
  IPR041517 Protease Do-like, PDZ domain [PF17815] (326-470)
  IPR046449 Protease Do-like, PDZ domain superfamily [G3DSA:3.20.190.20] (324-478)

Nearest PDB structures (foldseek):
  5ilb-assembly1_A  TM=8.554E-01  e=1.995E-37  Arabidopsis thaliana
  4fln-assembly1_A  TM=8.550E-01  e=9.697E-35  Arabidopsis thaliana
  5il9-assembly1_A  TM=8.454E-01  e=2.598E-34  Arabidopsis thaliana
  4fln-assembly1_B-2  TM=8.485E-01  e=9.151E-34  Arabidopsis thaliana
  5y09-assembly1_B  TM=8.165E-01  e=4.289E-20  Arabidopsis thaliana